Protein AF-0000000078997912 (afdb_homodimer)

pLDDT: mean 94.6, std 5.53, range [37.03, 98.88]

Sequence (1316 aa):
MSVTGSIEFFNLDDEAKLISPSLIIRGKCNEDKEAKTIKVEHPQLPSLEYPIHESTFRATVILTPGENRFTFTTNTGLQRIIKCHYTPMLQDQPVHLCLLLAKDSEYVFDSTTSQKEKEKGHGLDLAIKKLRCGARLMQAYTNEQMLRAGFGNRTFSFVEEFAKDTLFRSQSTMRSTVKVHLLHSDRTVEEIRDHDVAQQNRQAKRSGALYEYAMEALVKYGGPFTNSEKPVQAAVVFMDSHWDGQFITGHAALGGGNDAIKLAIFGSHGLYSWPTCMEDIVPYFSDATTVSTKEVANDNGQCGSHWECLTVTLGAFLHEIGHSLGCPHQEYGVMLRDYPVFNRSFLTEEAFSTRTNSNGVASPIDPSTECKWHHLDLLRFLYHPSFTLPEDYYDPTFHRPSKIGGFVNPRPAVYPLGNETCKITSKEGIYSIEIFCGDLAKGYIEYLPKSLGGPGPQTEVTMTLKELQSHIPAEMIGKYGESFGIKILAVNAPEADIGDFASLLKVKGIPMEKYGFSADVKGIKSVTFGSANAGSDTGIIAFHPKSVKCVRIYYGQALDGMRFFLEDSNILFGSETSHFEDFELDKDEYITRFNVRSGQWVDAIQVVTNKGRESKMAGNVHGGGLGVLEPPEGHLIIGMHGRLQQWLQGIGIVYGELMSVTGSIEFFNLDDEAKLISPSLIIRGKCNEDKEAKTIKVEHPQLPSLEYPIHESTFRATVILTPGENRFTFTTNTGLQRIIKCHYTPMLQDQPVHLCLLLAKDSEYVFDSTTSQKEKEKGHGLDLAIKKLRCGARLMQAYTNEQMLRAGFGNRTFSFVEEFAKDTLFRSQSTMRSTVKVHLLHSDRTVEEIRDHDVAQQNRQAKRSGALYEYAMEALVKYGGPFTNSEKPVQAAVVFMDSHWDGQFITGHAALGGGNDAIKLAIFGSHGLYSWPTCMEDIVPYFSDATTVSTKEVANDNGQCGSHWECLTVTLGAFLHEIGHSLGCPHQEYGVMLRDYPVFNRSFLTEEAFSTRTNSNGVASPIDPSTECKWHHLDLLRFLYHPSFTLPEDYYDPTFHRPSKIGGFVNPRPAVYPLGNETCKITSKEGIYSIEIFCGDLAKGYIEYLPKSLGGPGPQTEVTMTLKELQSHIPAEMIGKYGESFGIKILAVNAPEADIGDFASLLKVKGIPMEKYGFSADVKGIKSVTFGSANAGSDTGIIAFHPKSVKCVRIYYGQALDGMRFFLEDSNILFGSETSHFEDFELDKDEYITRFNVRSGQWVDAIQVVTNKGRESKMAGNVHGGGLGVLEPPEGHLIIGMHGRLQQWLQGIGIVYGEL

Radius of gyration: 37.0 Å; Cα contacts (8 Å, |Δi|>4): 3421; chains: 2; bounding box: 77×118×80 Å

Organism: Vanderwaltozyma polyspora (strain ATCC 22028 / DSM 70294 / BCRC 21397 / CBS 2163 / NBRC 10782 / NRRL Y-8283 / UCD 57-17) (NCBI:txid436907)

InterPro domains:
  IPR001229 Jacalin-like lectin domain [PF01419] (535-653)
  IPR001229 Jacalin-like lectin domain [PS51752] (523-657)
  IPR001229 Jacalin-like lectin domain [SM00915] (539-657)
  IPR021917 Uncharacterised protein family, zinc metallopeptidase-like [PF12044] (6-431)
  IPR036404 Jacalin-like lectin domain superfamily [G3DSA:2.100.10.30] (528-656)
  IPR036404 Jacalin-like lectin domain superfamily [SSF51101] (535-655)
  IPR053002 Zinc-dependent metalloproteinase M10B [PTHR21054] (5-656)

Nearest PDB structures (foldseek):
  3ll0-assembly1_A  TM=7.616E-01  e=8.694E-11  Griffithsia sp. Q66D336
  3aqg-assembly2_B  TM=8.431E-01  e=8.587E-09  Homo sapiens
  3woc-assembly1_A  TM=8.031E-01  e=1.668E-08  Sus scrofa
  7ric-assembly1_A-2  TM=7.341E-01  e=1.265E-08  Griffithsia sp. Q66D336
  7rkg-assembly1_B  TM=7.344E-01  e=3.825E-08  Griffithsia sp. Q66D336

Foldseek 3Di:
DPQPWAKAWDQDAAAAEAAAQKAWIKIFIPPCPPFFKKWKDWPVDDIAMWTDDPRMTIAIDGDDAAKTWIWIATPVGHIDIGIYHYDHPPVFAAAEAEEEAEQPRPQFEFADPVLCVVVVHGGNLLLVLLVQLLQSLLFNQLQVQLVVLLNHRWGFHADWDQDQHQQDPVDTDTDTTHDYHYFYFHHHLCRQQPLLCFCPNPPRPNVCVLVVRVLVSLVVVDDCQPPHPPQHEYEYEYRSFDQPLPGRTNADAAFQDDGHYGYGYGYCLLSSLGDSHSNCLAVSLAFQAADDSVRGDCPVVQPGGSNLSHQQRSLSSSLRSLNSLPDAAAPFASSVRLRSQQSLSRHQFAYQGPVVRGRPDHGRRDPVSHGHDDPVSSLSLSLHSSTDDPVCVVQCLSVDDFDDHPFPWEAWFWAQPAPQKIKIFGDSAWAKKFKDDPPHGQFMDGADGVVSPGPGGHRMDMDGLVRSLVRHDPVRCVPCSQWIWMWIDGTRFDIDTATRVNVLNNDDFCQCVVVPDDRPKTKHWTGKFFAQDPADKPPKFFADFQFFFKKKWDEDQATAWIKTDGDVDITIGGDDDDDIDMDGADHVKGFFKKKWAHDNATAWIWTAIPVGDIDDTGGNPSHHGIHMAGHPPQKGFGTKIAHYDSGTRIIITMIIHD/DPQPWAKAWDQDAAAAEAAAQKAWIKIFIPNCPPFFKKWKDWPVDDIAMWTADPRMTIAIDGDDAAKTWIWIATPVGHIDIGIYHYDHPPVFAAAEAEEEAEQPRPQFEFADPVLCVVVVHGGNLLLVLLVQLLQSLLFNQLQVQLVVLLNHRWGFHADWDQDFHQQDDPDTDTDTTHDYHYFYFPHHLCRQQPLLCFCPNPPRPNVCVLVVRVLVSLVVVDDCQPPHPPQHEYEYEYRSFDQPLPGRTNADAAFQDARHYGYGYGYCLLSSLGDSHSNCLAVSLAFQAADDSVRGDCPVVQPGGSNLSHQQRSLSSSLRSLNSLPDAAAPFASSVRLRSQQSLSRHQFAYQGPVVRGRPDHGRRDPVSHGHDDPVSSLSLSLHSSTDDPVCVVQCLSVDDFDDHPFPWEAWFWAQPAPQKIKIFGDSAWAKKFKDDPPYGQFMDGADGVVSPGPGGHRMDMDGLVRSLVRHDPVCCVPCSQWIWMWIDDTRFDIDTGTRVNVLNNDDFDQCVVVPDDRPKTKHWTGKFFAPDPADKQPKFFADFQFFFKKKWDEDQAGAWIKTDGDVDITIGGDDDDDIDMDGADHVKGWFKKKWAGDNATAWIWTAIPVGDIDPTGGNPSHHGIHMAGHPPQKGFGTKIAHYDRGTRIIITMIIHD

Structure (mmCIF, N/CA/C/O backbone):
data_AF-0000000078997912-model_v1
#
loop_
_entity.id
_entity.type
_entity.pdbx_description
1 polymer 'Jacalin-type lectin domain-containing protein'
#
loop_
_atom_site.group_PDB
_atom_site.id
_atom_site.type_symbol
_atom_site.label_atom_id
_atom_site.label_alt_id
_atom_site.label_comp_id
_atom_site.label_asym_id
_atom_site.label_entity_id
_atom_site.label_seq_id
_atom_site.pdbx_PDB_ins_code
_atom_site.Cartn_x
_atom_site.Cartn_y
_atom_site.Cartn_z
_atom_site.occupancy
_atom_site.B_iso_or_equiv
_atom_site.auth_seq_id
_atom_site.auth_comp_id
_atom_site.auth_asym_id
_atom_site.auth_atom_id
_atom_site.pdbx_PDB_model_num
ATOM 1 N N . MET A 1 1 ? -29.062 -5.125 35.781 1 37.03 1 MET A N 1
ATOM 2 C CA . MET A 1 1 ? -28.734 -6.48 36.219 1 37.03 1 MET A CA 1
ATOM 3 C C . MET A 1 1 ? -27.5 -6.996 35.469 1 37.03 1 MET A C 1
ATOM 5 O O . MET A 1 1 ? -27.438 -6.902 34.25 1 37.03 1 MET A O 1
ATOM 9 N N . SER A 1 2 ? -26.484 -7.117 36.188 1 51.97 2 SER A N 1
ATOM 10 C CA . SER A 1 2 ? -25.188 -7.523 35.688 1 51.97 2 SER A CA 1
ATOM 11 C C . SER A 1 2 ? -25.281 -8.82 34.875 1 51.97 2 SER A C 1
ATOM 13 O O . SER A 1 2 ? -25.766 -9.836 35.406 1 51.97 2 SER A O 1
ATOM 15 N N . VAL A 1 3 ? -25.703 -8.734 33.625 1 61.56 3 VAL A N 1
ATOM 16 C CA . VAL A 1 3 ? -25.875 -9.93 32.812 1 61.56 3 VAL A CA 1
ATOM 17 C C . VAL A 1 3 ? -24.719 -10.891 33.062 1 61.56 3 VAL A C 1
ATOM 19 O O . VAL A 1 3 ? -23.547 -10.492 33.031 1 61.56 3 VAL A O 1
ATOM 22 N N . THR A 1 4 ? -24.984 -12.078 33.75 1 74.5 4 THR A N 1
ATOM 23 C CA . THR A 1 4 ? -24.125 -13.219 34.062 1 74.5 4 THR A CA 1
ATOM 24 C C . THR A 1 4 ? -23.859 -14.047 32.812 1 74.5 4 THR A C 1
ATOM 26 O O . THR A 1 4 ? -24.766 -14.359 32.062 1 74.5 4 THR A O 1
ATOM 29 N N . GLY A 1 5 ? -22.719 -13.781 31.875 1 88.62 5 GLY A N 1
ATOM 30 C CA . GLY A 1 5 ? -22.281 -14.555 30.719 1 88.62 5 GLY A CA 1
ATOM 31 C C . GLY A 1 5 ? -20.953 -14.102 30.156 1 88.62 5 GLY A C 1
ATOM 32 O O . GLY A 1 5 ? -20.234 -13.328 30.797 1 88.62 5 GLY A O 1
ATOM 33 N N . SER A 1 6 ? -20.578 -14.906 29.234 1 95.06 6 SER A N 1
ATOM 34 C CA . SER A 1 6 ? -19.312 -14.562 28.594 1 95.06 6 SER A CA 1
ATOM 35 C C . SER A 1 6 ? -19.406 -14.703 27.078 1 95.06 6 SER A C 1
ATOM 37 O O . SER A 1 6 ? -20.25 -15.453 26.562 1 95.06 6 SER A O 1
ATOM 39 N N . ILE A 1 7 ? -18.656 -13.906 26.406 1 97.62 7 ILE A N 1
ATOM 40 C CA . ILE A 1 7 ? -18.516 -14.023 24.953 1 97.62 7 ILE A CA 1
ATOM 41 C C . ILE A 1 7 ? -17.266 -14.836 24.625 1 97.62 7 ILE A C 1
ATOM 43 O O . ILE A 1 7 ? -16.156 -14.484 25.047 1 97.62 7 ILE A O 1
ATOM 47 N N . GLU A 1 8 ? -17.5 -15.898 23.969 1 97.69 8 GLU A N 1
ATOM 48 C CA . GLU A 1 8 ? -16.422 -16.781 23.547 1 97.69 8 GLU A CA 1
ATOM 49 C C . GLU A 1 8 ? -16.141 -16.656 22.062 1 97.69 8 GLU A C 1
ATOM 51 O O . GLU A 1 8 ? -17.062 -16.641 21.25 1 97.69 8 GLU A O 1
ATOM 56 N N . PHE A 1 9 ? -14.875 -16.547 21.688 1 98 9 PHE A N 1
ATOM 57 C CA . PHE A 1 9 ? -14.477 -16.516 20.281 1 98 9 PHE A CA 1
ATOM 58 C C . PHE A 1 9 ? -13.898 -17.875 19.859 1 98 9 PHE A C 1
ATOM 60 O O . PHE A 1 9 ? -13.055 -18.438 20.547 1 98 9 PHE A O 1
ATOM 67 N N . PHE A 1 10 ? -14.305 -18.359 18.734 1 96.94 10 PHE A N 1
ATOM 68 C CA . PHE A 1 10 ? -13.875 -19.672 18.266 1 96.94 10 PHE A CA 1
ATOM 69 C C . PHE A 1 10 ? -12.578 -19.578 17.484 1 96.94 10 PHE A C 1
ATOM 71 O O . PHE A 1 10 ? -11.789 -20.516 17.438 1 96.94 10 PHE A O 1
ATOM 78 N N . ASN A 1 11 ? -12.32 -18.422 16.797 1 97.5 11 ASN A N 1
ATOM 79 C CA . ASN A 1 11 ? -11.219 -18.391 15.836 1 97.5 11 ASN A CA 1
ATOM 80 C C . ASN A 1 11 ? -10.383 -17.125 15.977 1 97.5 11 ASN A C 1
ATOM 82 O O . ASN A 1 11 ? -9.742 -16.688 15.023 1 97.5 11 ASN A O 1
ATOM 86 N N . LEU A 1 12 ? -10.469 -16.453 17.062 1 97.69 12 LEU A N 1
ATOM 87 C CA . LEU A 1 12 ? -9.656 -15.266 17.297 1 97.69 12 LEU A CA 1
ATOM 88 C C . LEU A 1 12 ? -9.125 -15.25 18.734 1 97.69 12 LEU A C 1
ATOM 90 O O . LEU A 1 12 ? -9.898 -15.227 19.688 1 97.69 12 LEU A O 1
ATOM 94 N N . ASP A 1 13 ? -7.855 -15.227 18.859 1 97 13 ASP A N 1
ATOM 95 C CA . ASP A 1 13 ? -7.191 -15.164 20.172 1 97 13 ASP A CA 1
ATOM 96 C C . ASP A 1 13 ? -6.754 -13.742 20.484 1 97 13 ASP A C 1
ATOM 98 O O . ASP A 1 13 ? -6.523 -12.93 19.578 1 97 13 ASP A O 1
ATOM 102 N N . ASP A 1 14 ? -6.684 -13.445 21.75 1 97.62 14 ASP A N 1
ATOM 103 C CA . ASP A 1 14 ? -6.145 -12.156 22.172 1 97.62 14 ASP A CA 1
ATOM 104 C C . ASP A 1 14 ? -4.711 -11.969 21.688 1 97.62 14 ASP A C 1
ATOM 106 O O . ASP A 1 14 ? -3.9 -12.898 21.766 1 97.62 14 ASP A O 1
ATOM 110 N N . GLU A 1 15 ? -4.391 -10.844 21.078 1 97.12 15 GLU A N 1
ATOM 111 C CA . GLU A 1 15 ? -3.074 -10.453 20.578 1 97.12 15 GLU A CA 1
ATOM 112 C C . GLU A 1 15 ? -2.699 -11.242 19.328 1 97.12 15 GLU A C 1
ATOM 114 O O . GLU A 1 15 ? -1.521 -11.336 18.984 1 97.12 15 GLU A O 1
ATOM 119 N N . ALA A 1 16 ? -3.758 -11.781 18.703 1 97.38 16 ALA A N 1
ATOM 120 C CA . ALA A 1 16 ? -3.504 -12.539 17.484 1 97.38 16 ALA A CA 1
ATOM 121 C C . ALA A 1 16 ? -2.795 -11.68 16.438 1 97.38 16 ALA A C 1
ATOM 123 O O . ALA A 1 16 ? -3.096 -10.492 16.297 1 97.38 16 ALA A O 1
ATOM 124 N N . LYS A 1 17 ? -1.77 -12.273 15.758 1 96.44 17 LYS A N 1
ATOM 125 C CA . LYS A 1 17 ? -1.127 -11.656 14.602 1 96.44 17 LYS A CA 1
ATOM 126 C C . LYS A 1 17 ? -1.836 -12.039 13.305 1 96.44 17 LYS A C 1
ATOM 128 O O . LYS A 1 17 ? -1.916 -13.219 12.961 1 96.44 17 LYS A O 1
ATOM 133 N N . LEU A 1 18 ? -2.361 -11.078 12.594 1 98.06 18 LEU A N 1
ATOM 134 C CA . LEU A 1 18 ? -3.215 -11.289 11.43 1 98.06 18 LEU A CA 1
ATOM 135 C C . LEU A 1 18 ? -2.625 -10.617 10.195 1 98.06 18 LEU A C 1
ATOM 137 O O . LEU A 1 18 ? -1.864 -9.648 10.312 1 98.06 18 LEU A O 1
ATOM 141 N N . ILE A 1 19 ? -2.965 -11.117 9 1 97.94 19 ILE A N 1
ATOM 142 C CA . ILE A 1 19 ? -2.43 -10.547 7.77 1 97.94 19 ILE A CA 1
ATOM 143 C C . ILE A 1 19 ? -3.576 -10.195 6.824 1 97.94 19 ILE A C 1
ATOM 145 O O . ILE A 1 19 ? -3.359 -9.562 5.789 1 97.94 19 ILE A O 1
ATOM 149 N N . SER A 1 20 ? -4.773 -10.609 7.16 1 98 20 SER A N 1
ATOM 150 C CA . SER A 1 20 ? -5.941 -10.297 6.344 1 98 20 SER A CA 1
ATOM 151 C C . SER A 1 20 ? -6.574 -8.977 6.766 1 98 20 SER A C 1
ATOM 153 O O . SER A 1 20 ? -6.777 -8.734 7.957 1 98 20 SER A O 1
ATOM 155 N N . PRO A 1 21 ? -6.934 -8.141 5.801 1 98.06 21 PRO A N 1
ATOM 156 C CA . PRO A 1 21 ? -7.578 -6.867 6.137 1 98.06 21 PRO A CA 1
ATOM 157 C C . PRO A 1 21 ? -9.016 -7.047 6.629 1 98.06 21 PRO A C 1
ATOM 159 O O . PRO A 1 21 ? -9.609 -6.105 7.152 1 98.06 21 PRO A O 1
ATOM 162 N N . SER A 1 22 ? -9.57 -8.227 6.441 1 98.56 22 SER A N 1
ATOM 163 C CA . SER A 1 22 ? -10.922 -8.555 6.863 1 98.56 22 SER A CA 1
ATOM 164 C C . SER A 1 22 ? -10.992 -9.953 7.473 1 98.56 22 SER A C 1
ATOM 166 O O . SER A 1 22 ? -10.297 -10.867 7.02 1 98.56 22 SER A O 1
ATOM 168 N N . LEU A 1 23 ? -11.844 -10.078 8.5 1 98.56 23 LEU A N 1
ATOM 169 C CA . LEU A 1 23 ? -11.984 -11.352 9.188 1 98.56 23 LEU A CA 1
ATOM 170 C C . LEU A 1 23 ? -13.453 -11.719 9.359 1 98.56 23 LEU A C 1
ATOM 172 O O . LEU A 1 23 ? -14.312 -10.836 9.461 1 98.56 23 LEU A O 1
ATOM 176 N N . ILE A 1 24 ? -13.672 -12.984 9.344 1 98.56 24 ILE A N 1
ATOM 177 C CA . ILE A 1 24 ? -14.93 -13.523 9.859 1 98.56 24 ILE A CA 1
ATOM 178 C C . ILE A 1 24 ? -14.727 -14.031 11.281 1 98.56 24 ILE A C 1
ATOM 180 O O . ILE A 1 24 ? -14.125 -15.086 11.492 1 98.56 24 ILE A O 1
ATOM 184 N N . ILE A 1 25 ? -15.25 -13.312 12.258 1 98.56 25 ILE A N 1
ATOM 185 C CA . ILE A 1 25 ? -15.102 -13.703 13.656 1 98.56 25 ILE A CA 1
ATOM 186 C C . ILE A 1 25 ? -16.312 -14.523 14.094 1 98.56 25 ILE A C 1
ATOM 188 O O . ILE A 1 25 ? -17.453 -14.039 14.031 1 98.56 25 ILE A O 1
ATOM 192 N N . ARG A 1 26 ? -16.078 -15.703 14.531 1 97.75 26 ARG A N 1
ATOM 193 C CA . ARG A 1 26 ? -17.125 -16.594 15.008 1 97.75 26 ARG A CA 1
ATOM 194 C C . ARG A 1 26 ? -17.078 -16.75 16.531 1 97.75 26 ARG A C 1
ATOM 196 O O . ARG A 1 26 ? -15.992 -16.828 17.109 1 97.75 26 ARG A O 1
ATOM 203 N N . GLY A 1 27 ? -18.25 -16.766 17.109 1 97.5 27 GLY A N 1
ATOM 204 C CA . GLY A 1 27 ? -18.266 -16.922 18.547 1 97.5 27 GLY A CA 1
ATOM 205 C C . GLY A 1 27 ? -19.625 -17.297 19.094 1 97.5 27 GLY A C 1
ATOM 206 O O . GLY A 1 27 ? -20.547 -17.594 18.312 1 97.5 27 GLY A O 1
ATOM 207 N N . LYS A 1 28 ? -19.656 -17.375 20.406 1 96.94 28 LYS A N 1
ATOM 208 C CA . LYS A 1 28 ? -20.859 -17.781 21.156 1 96.94 28 LYS A CA 1
ATOM 209 C C . LYS A 1 28 ? -21.031 -16.938 22.406 1 96.94 28 LYS A C 1
ATOM 211 O O . LYS A 1 28 ? -20.047 -16.578 23.062 1 96.94 28 LYS A O 1
ATOM 216 N N . CYS A 1 29 ? -22.266 -16.609 22.672 1 96.62 29 CYS A N 1
ATOM 217 C CA . CYS A 1 29 ? -22.625 -15.961 23.938 1 96.62 29 CYS A CA 1
ATOM 218 C C . CYS A 1 29 ? -23.094 -16.984 24.969 1 96.62 29 CYS A C 1
ATOM 220 O O . CYS A 1 29 ? -24.266 -17.391 24.938 1 96.62 29 CYS A O 1
ATOM 222 N N . ASN A 1 30 ? -22.281 -17.188 25.891 1 95 30 ASN A N 1
ATOM 223 C CA . ASN A 1 30 ? -22.625 -18.188 26.906 1 95 30 ASN A CA 1
ATOM 224 C C . ASN A 1 30 ? -23.547 -17.625 27.969 1 95 30 ASN A C 1
ATOM 226 O O . ASN A 1 30 ? -23.359 -16.484 28.422 1 95 30 ASN A O 1
ATOM 230 N N . GLU A 1 31 ? -24.562 -18.375 28.344 1 89 31 GLU A N 1
ATOM 231 C CA . GLU A 1 31 ? -25.484 -18.094 29.453 1 89 31 GLU A CA 1
ATOM 232 C C . GLU A 1 31 ? -26.266 -16.812 29.203 1 89 31 GLU A C 1
ATOM 234 O O . GLU A 1 31 ? -26.625 -16.109 30.156 1 89 31 GLU A O 1
ATOM 239 N N . ASP A 1 32 ? -26.328 -16.344 28.062 1 85.62 32 ASP A N 1
ATOM 240 C CA . ASP A 1 32 ? -27.156 -15.203 27.672 1 85.62 32 ASP A CA 1
ATOM 241 C C . ASP A 1 32 ? -28.172 -15.602 26.609 1 85.62 32 ASP A C 1
ATOM 243 O O . ASP A 1 32 ? -28.031 -15.266 25.438 1 85.62 32 ASP A O 1
ATOM 247 N N . LYS A 1 33 ? -29.266 -16.125 27.031 1 87.5 33 LYS A N 1
ATOM 248 C CA . LYS A 1 33 ? -30.25 -16.688 26.125 1 87.5 33 LYS A CA 1
ATOM 249 C C . LYS A 1 33 ? -31.125 -15.578 25.516 1 87.5 33 LYS A C 1
ATOM 251 O O . LYS A 1 33 ? -31.797 -15.797 24.5 1 87.5 33 LYS A O 1
ATOM 256 N N . GLU A 1 34 ? -31.016 -14.43 26.031 1 92.38 34 GLU A N 1
ATOM 257 C CA . GLU A 1 34 ? -31.875 -13.336 25.562 1 92.38 34 GLU A CA 1
ATOM 258 C C . GLU A 1 34 ? -31.141 -12.469 24.547 1 92.38 34 GLU A C 1
ATOM 260 O O . GLU A 1 34 ? -31.75 -11.617 23.891 1 92.38 34 GLU A O 1
ATOM 265 N N . ALA A 1 35 ? -29.844 -12.789 24.406 1 95.56 35 ALA A N 1
ATOM 266 C CA . ALA A 1 35 ? -29.062 -12 23.438 1 95.56 35 ALA A CA 1
ATOM 267 C C . ALA A 1 35 ? -29.547 -12.266 22.016 1 95.56 35 ALA A C 1
ATOM 269 O O . ALA A 1 35 ? -29.672 -13.414 21.594 1 95.56 35 ALA A O 1
ATOM 270 N N . LYS A 1 36 ? -29.781 -11.164 21.25 1 97.44 36 LYS A N 1
ATOM 271 C CA . LYS A 1 36 ? -30.281 -11.289 19.875 1 97.44 36 LYS A CA 1
ATOM 272 C C . LYS A 1 36 ? -29.344 -10.609 18.891 1 97.44 36 LYS A C 1
ATOM 274 O O . LYS A 1 36 ? -29.328 -10.945 17.703 1 97.44 36 LYS A O 1
ATOM 279 N N . THR A 1 37 ? -28.656 -9.633 19.359 1 98.25 37 THR A N 1
ATOM 280 C CA . THR A 1 37 ? -27.703 -8.914 18.516 1 98.25 37 THR A CA 1
ATOM 281 C C . THR A 1 37 ? -26.406 -8.648 19.25 1 98.25 37 THR A C 1
ATOM 283 O O . THR A 1 37 ? -26.375 -8.672 20.484 1 98.25 37 THR A O 1
ATOM 286 N N . ILE A 1 38 ? -25.375 -8.5 18.562 1 98.31 38 ILE A N 1
ATOM 287 C CA . ILE A 1 38 ? -24.078 -8.141 19.109 1 98.31 38 ILE A CA 1
ATOM 288 C C . ILE A 1 38 ? -23.484 -6.969 18.312 1 98.31 38 ILE A C 1
ATOM 290 O O . ILE A 1 38 ? -23.422 -7.02 17.094 1 98.31 38 ILE A O 1
ATOM 294 N N . LYS A 1 39 ? -23.125 -5.969 18.969 1 98.44 39 LYS A N 1
ATOM 295 C CA . LYS A 1 39 ? -22.5 -4.781 18.406 1 98.44 39 LYS A CA 1
ATOM 296 C C . LYS A 1 39 ? -20.984 -4.871 18.484 1 98.44 39 LYS A C 1
ATOM 298 O O . LYS A 1 39 ? -20.438 -5.281 19.5 1 98.44 39 LYS A O 1
ATOM 303 N N . VAL A 1 40 ? -20.281 -4.605 17.375 1 98.75 40 VAL A N 1
ATOM 304 C CA . VAL A 1 40 ? -18.812 -4.586 17.312 1 98.75 40 VAL A CA 1
ATOM 305 C C . VAL A 1 40 ? -18.328 -3.154 17.109 1 98.75 40 VAL A C 1
ATOM 307 O O . VAL A 1 40 ? -18.625 -2.529 16.078 1 98.75 40 VAL A O 1
ATOM 310 N N . GLU A 1 41 ? -17.547 -2.691 18.016 1 98.12 41 GLU A N 1
ATOM 311 C CA . GLU A 1 41 ? -17.047 -1.321 17.984 1 98.12 41 GLU A CA 1
ATOM 312 C C . GLU A 1 41 ? -15.539 -1.292 17.812 1 98.12 41 GLU A C 1
ATOM 314 O O . GLU A 1 41 ? -14.836 -2.209 18.25 1 98.12 41 GLU A O 1
ATOM 319 N N . HIS A 1 42 ? -15.07 -0.367 17.172 1 96.88 42 HIS A N 1
ATOM 320 C CA . HIS A 1 42 ? -13.672 -0.085 16.906 1 96.88 42 HIS A CA 1
ATOM 321 C C . HIS A 1 42 ? -13.383 1.409 16.984 1 96.88 42 HIS A C 1
ATOM 323 O O . HIS A 1 42 ? -14.172 2.229 16.516 1 96.88 42 HIS A O 1
ATOM 329 N N . PRO A 1 43 ? -12.273 1.804 17.531 1 94.69 43 PRO A N 1
ATOM 330 C CA . PRO A 1 43 ? -12.023 3.23 17.734 1 94.69 43 PRO A CA 1
ATOM 331 C C . PRO A 1 43 ? -11.836 3.996 16.438 1 94.69 43 PRO A C 1
ATOM 333 O O . PRO A 1 43 ? -12.055 5.207 16.375 1 94.69 43 PRO A O 1
ATOM 336 N N . GLN A 1 44 ? -11.422 3.344 15.383 1 94.44 44 GLN A N 1
ATOM 337 C CA . GLN A 1 44 ? -11.102 4.027 14.141 1 94.44 44 GLN A CA 1
ATOM 338 C C . GLN A 1 44 ? -12.164 3.77 13.078 1 94.44 44 GLN A C 1
ATOM 340 O O . GLN A 1 44 ? -12.117 4.344 11.984 1 94.44 44 GLN A O 1
ATOM 345 N N . LEU A 1 45 ? -13.062 2.887 13.336 1 95.75 45 LEU A N 1
ATOM 346 C CA . LEU A 1 45 ? -14.023 2.467 12.32 1 95.75 45 LEU A CA 1
ATOM 347 C C . LEU A 1 45 ? -15.445 2.566 12.852 1 95.75 45 LEU A C 1
ATOM 349 O O . LEU A 1 45 ? -15.672 2.453 14.055 1 95.75 45 LEU A O 1
ATOM 353 N N . PRO A 1 46 ? -16.438 2.744 11.922 1 95.5 46 PRO A N 1
ATOM 354 C CA . PRO A 1 46 ? -17.828 2.725 12.359 1 95.5 46 PRO A CA 1
ATOM 355 C C . PRO A 1 46 ? -18.234 1.387 12.977 1 95.5 46 PRO A C 1
ATOM 357 O O . PRO A 1 46 ? -17.688 0.344 12.609 1 95.5 46 PRO A O 1
ATOM 360 N N . SER A 1 47 ? -19.172 1.433 13.852 1 96.44 47 SER A N 1
ATOM 361 C CA . SER A 1 47 ? -19.656 0.226 14.508 1 96.44 47 SER A CA 1
ATOM 362 C C . SER A 1 47 ? -20.5 -0.625 13.562 1 96.44 47 SER A C 1
ATOM 364 O O . SER A 1 47 ? -21.125 -0.099 12.641 1 96.44 47 SER A O 1
ATOM 366 N N . LEU A 1 48 ? -20.453 -1.879 13.805 1 97.69 48 LEU A N 1
ATOM 367 C CA . LEU A 1 48 ? -21.266 -2.859 13.086 1 97.69 48 LEU A CA 1
ATOM 368 C C . LEU A 1 48 ? -22.125 -3.674 14.039 1 97.69 48 LEU A C 1
ATOM 370 O O . LEU A 1 48 ? -21.797 -3.779 15.227 1 97.69 48 LEU A O 1
ATOM 374 N N . GLU A 1 49 ? -23.219 -4.176 13.578 1 98.12 49 GLU A N 1
ATOM 375 C CA . GLU A 1 49 ? -24.109 -5.004 14.383 1 98.12 49 GLU A CA 1
ATOM 376 C C . GLU A 1 49 ? -24.484 -6.285 13.648 1 98.12 49 GLU A C 1
ATOM 378 O O . GLU A 1 49 ? -24.75 -6.266 12.445 1 98.12 49 GLU A O 1
ATOM 383 N N . TYR A 1 50 ? -24.516 -7.379 14.391 1 98.56 50 TYR A N 1
ATOM 384 C CA . TYR A 1 50 ? -24.781 -8.688 13.812 1 98.56 50 TYR A CA 1
ATOM 385 C C . TYR A 1 50 ? -25.828 -9.438 14.633 1 98.56 50 TYR A C 1
ATOM 387 O O . TYR A 1 50 ? -25.938 -9.242 15.844 1 98.56 50 TYR A O 1
ATOM 395 N N . PRO A 1 51 ? -26.641 -10.289 13.992 1 98.31 51 PRO A N 1
ATOM 396 C CA . PRO A 1 51 ? -27.609 -11.102 14.727 1 98.31 51 PRO A CA 1
ATOM 397 C C . PRO A 1 51 ? -26.969 -12.266 15.477 1 98.31 51 PRO A C 1
ATOM 399 O O . PRO A 1 51 ? -25.891 -12.734 15.086 1 98.31 51 PRO A O 1
ATOM 402 N N . ILE A 1 52 ? -27.609 -12.672 16.531 1 98.12 52 ILE A N 1
ATOM 403 C CA . ILE A 1 52 ? -27.297 -13.875 17.281 1 98.12 52 ILE A CA 1
ATOM 404 C C . ILE A 1 52 ? -28.406 -14.906 17.109 1 98.12 52 ILE A C 1
ATOM 406 O O . ILE A 1 52 ? -29.578 -14.602 17.344 1 98.12 52 ILE A O 1
ATOM 410 N N . HIS A 1 53 ? -28.094 -16.031 16.656 1 97.5 53 HIS A N 1
ATOM 411 C CA . HIS A 1 53 ? -29.016 -17.156 16.594 1 97.5 53 HIS A CA 1
ATOM 412 C C . HIS A 1 53 ? -28.453 -18.375 17.344 1 97.5 53 HIS A C 1
ATOM 414 O O . HIS A 1 53 ? -27.297 -18.75 17.141 1 97.5 53 HIS A O 1
ATOM 420 N N . GLU A 1 54 ? -29.266 -18.953 18.172 1 96.25 54 GLU A N 1
ATOM 421 C CA . GLU A 1 54 ? -28.844 -20.094 18.984 1 96.25 54 GLU A CA 1
ATOM 422 C C . GLU A 1 54 ? -27.547 -19.781 19.734 1 96.25 54 GLU A C 1
ATOM 424 O O . GLU A 1 54 ? -26.594 -20.562 19.672 1 96.25 54 GLU A O 1
ATOM 429 N N . SER A 1 55 ? -27.406 -18.609 20.203 1 96.06 55 SER A N 1
ATOM 430 C CA . SER A 1 55 ? -26.344 -18.109 21.062 1 96.06 55 SER A CA 1
ATOM 431 C C . SER A 1 55 ? -25.031 -17.938 20.281 1 96.06 55 SER A C 1
ATOM 433 O O . SER A 1 55 ? -23.969 -17.734 20.859 1 96.06 55 SER A O 1
ATOM 435 N N . THR A 1 56 ? -25.094 -18.062 18.938 1 97.31 56 THR A N 1
ATOM 436 C CA . THR A 1 56 ? -23.875 -17.953 18.141 1 97.31 56 T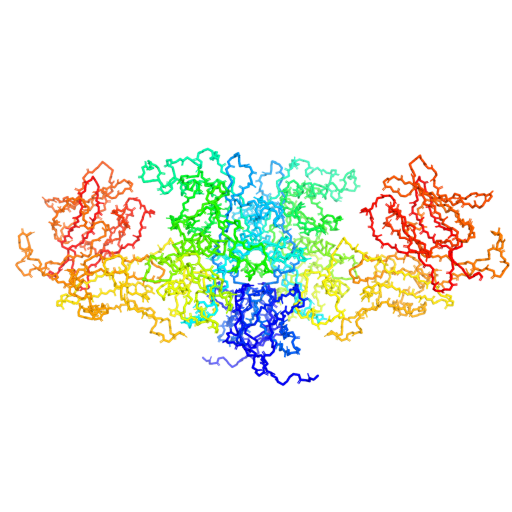HR A CA 1
ATOM 437 C C . THR A 1 56 ? -23.953 -16.719 17.234 1 97.31 56 THR A C 1
ATOM 439 O O . THR A 1 56 ? -25.031 -16.266 16.875 1 97.31 56 THR A O 1
ATOM 442 N N . PHE A 1 57 ? -22.781 -16.203 16.953 1 97.88 57 PHE A N 1
ATOM 443 C CA . PHE A 1 57 ? -22.703 -15.078 16.031 1 97.88 57 PHE A CA 1
ATOM 444 C C . PHE A 1 57 ? -21.547 -15.242 15.055 1 97.88 57 PHE A C 1
ATOM 446 O O . PHE A 1 57 ? -20.625 -16.031 15.305 1 97.88 57 PHE A O 1
ATOM 453 N N . ARG A 1 58 ? -21.609 -14.617 13.93 1 98.25 58 ARG A N 1
ATOM 454 C CA . ARG A 1 58 ? -20.562 -14.391 12.945 1 98.25 58 ARG A CA 1
ATOM 455 C C . ARG A 1 58 ? -20.453 -12.914 12.594 1 98.25 58 ARG A C 1
ATOM 457 O O . ARG A 1 58 ? -21.406 -12.305 12.117 1 98.25 58 ARG A O 1
ATOM 464 N N . ALA A 1 59 ? -19.281 -12.375 12.844 1 98.69 59 ALA A N 1
ATOM 465 C CA . ALA A 1 59 ? -19.047 -10.953 12.586 1 98.69 59 ALA A CA 1
ATOM 466 C C . ALA A 1 59 ? -17.922 -10.758 11.578 1 98.69 59 ALA A C 1
ATOM 468 O O . ALA A 1 59 ? -16.75 -11.047 11.875 1 98.69 59 ALA A O 1
ATOM 469 N N . THR A 1 60 ? -18.266 -10.328 10.383 1 98.75 60 THR A N 1
ATOM 470 C CA . THR A 1 60 ? -17.25 -9.93 9.406 1 98.75 60 THR A CA 1
ATOM 471 C C . THR A 1 60 ? -16.781 -8.5 9.672 1 98.75 60 THR A C 1
ATOM 473 O O . THR A 1 60 ? -17.578 -7.562 9.609 1 98.75 60 THR A O 1
ATOM 476 N N . VAL A 1 61 ? -15.5 -8.312 9.93 1 98.69 61 VAL A N 1
ATOM 477 C CA . VAL A 1 61 ? -15.008 -7 10.336 1 98.69 61 VAL A CA 1
ATOM 478 C C . VAL A 1 61 ? -13.852 -6.582 9.43 1 98.69 61 VAL A C 1
ATOM 480 O O . VAL A 1 61 ? -13.305 -7.406 8.695 1 98.69 61 VAL A O 1
ATOM 483 N N . ILE A 1 62 ? -13.562 -5.32 9.43 1 98.06 62 ILE A N 1
ATOM 484 C CA . ILE A 1 62 ? -12.398 -4.727 8.773 1 98.06 62 ILE A CA 1
ATOM 485 C C . ILE A 1 62 ? -11.336 -4.387 9.82 1 98.06 62 ILE A C 1
ATOM 487 O O . ILE A 1 62 ? -11.664 -3.98 10.938 1 98.06 62 ILE A O 1
ATOM 491 N N . LEU A 1 63 ? -10.148 -4.637 9.461 1 98.12 63 LEU A N 1
ATOM 492 C CA . LEU A 1 63 ? -9.039 -4.285 10.336 1 98.12 63 LEU A CA 1
ATOM 493 C C . LEU A 1 63 ? -8.273 -3.086 9.789 1 98.12 63 LEU A C 1
ATOM 495 O O . LEU A 1 63 ? -8.242 -2.869 8.57 1 98.12 63 LEU A O 1
ATOM 499 N N . THR A 1 64 ? -7.699 -2.34 10.672 1 97.06 64 THR A N 1
ATOM 500 C CA . THR A 1 64 ? -6.738 -1.3 10.32 1 97.06 64 THR A CA 1
ATOM 501 C C . THR A 1 64 ? -5.316 -1.743 10.656 1 97.06 64 THR A C 1
ATOM 503 O O . THR A 1 64 ? -5.098 -2.43 11.656 1 97.06 64 THR A O 1
ATOM 506 N N . PRO A 1 65 ? -4.332 -1.352 9.867 1 97.81 65 PRO A N 1
ATOM 507 C CA . PRO A 1 65 ? -2.963 -1.771 10.172 1 97.81 65 PRO A CA 1
ATOM 508 C C . PRO A 1 65 ? -2.535 -1.413 11.586 1 97.81 65 PRO A C 1
ATOM 510 O O . PRO A 1 65 ? -2.783 -0.296 12.047 1 97.81 65 PRO A O 1
ATOM 513 N N . GLY A 1 66 ? -1.818 -2.393 12.211 1 97.81 66 GLY A N 1
ATOM 514 C CA . GLY A 1 66 ? -1.424 -2.232 13.602 1 97.81 66 GLY A CA 1
ATOM 515 C C . GLY A 1 66 ? -2.408 -2.854 14.578 1 97.81 66 GLY A C 1
ATOM 516 O O . GLY A 1 66 ? -3.043 -3.863 14.266 1 97.81 66 GLY A O 1
ATOM 517 N N . GLU A 1 67 ? -2.438 -2.307 15.75 1 97.75 67 GLU A N 1
ATOM 518 C CA . GLU A 1 67 ? -3.299 -2.818 16.812 1 97.75 67 GLU A CA 1
ATOM 519 C C . GLU A 1 67 ? -4.766 -2.504 16.531 1 97.75 67 GLU A C 1
ATOM 521 O O . GLU A 1 67 ? -5.102 -1.382 16.141 1 97.75 67 GLU A O 1
ATOM 526 N N . ASN A 1 68 ? -5.578 -3.439 16.578 1 98.25 68 ASN A N 1
ATOM 527 C CA . ASN A 1 68 ? -7.035 -3.328 16.547 1 98.25 68 ASN A CA 1
ATOM 528 C C . ASN A 1 68 ? -7.656 -3.762 17.859 1 98.25 68 ASN A C 1
ATOM 530 O O . ASN A 1 68 ? -7.41 -4.871 18.344 1 98.25 68 ASN A O 1
ATOM 534 N N . ARG A 1 69 ? -8.406 -2.922 18.438 1 98 69 ARG A N 1
ATOM 535 C CA . ARG A 1 69 ? -9.156 -3.234 19.656 1 98 69 ARG A CA 1
ATOM 536 C C . ARG A 1 69 ? -10.656 -3.256 19.375 1 98 69 ARG A C 1
ATOM 538 O O . ARG A 1 69 ? -11.281 -2.201 19.25 1 98 69 ARG A O 1
ATOM 545 N N . PHE A 1 70 ? -11.211 -4.414 19.438 1 98.38 70 PHE A N 1
ATOM 546 C CA . PHE A 1 70 ? -12.641 -4.574 19.219 1 98.38 70 PHE A CA 1
ATOM 547 C C . PHE A 1 70 ? -13.391 -4.703 20.531 1 98.38 70 PHE A C 1
ATOM 549 O O . PHE A 1 70 ? -12.914 -5.371 21.453 1 98.38 70 PHE A O 1
ATOM 556 N N . THR A 1 71 ? -14.477 -4.066 20.656 1 98.62 71 THR A N 1
ATOM 557 C CA . THR A 1 71 ? -15.414 -4.25 21.766 1 98.62 71 THR A CA 1
ATOM 558 C C . THR A 1 71 ? -16.719 -4.875 21.266 1 98.62 71 THR A C 1
ATOM 560 O O . THR A 1 71 ? -17.438 -4.266 20.484 1 98.62 71 THR A O 1
ATOM 563 N N . PHE A 1 72 ? -16.922 -6.086 21.719 1 98.56 72 PHE A N 1
ATOM 564 C CA . PHE A 1 72 ? -18.172 -6.781 21.422 1 98.56 72 PHE A CA 1
ATOM 565 C C . PHE A 1 72 ? -19.172 -6.59 22.562 1 98.56 72 PHE A C 1
ATOM 567 O O . PHE A 1 72 ? -18.859 -6.844 23.719 1 98.56 72 PHE A O 1
ATOM 574 N N . THR A 1 73 ? -20.375 -6.098 22.203 1 98.19 73 THR A N 1
ATOM 575 C CA . THR A 1 73 ? -21.422 -5.875 23.203 1 98.19 73 THR A CA 1
ATOM 576 C C . THR A 1 73 ? -22.766 -6.43 22.734 1 98.19 73 THR A C 1
ATOM 578 O O . THR A 1 73 ? -23.266 -6.023 21.688 1 98.19 73 THR A O 1
ATOM 581 N N . THR A 1 74 ? -23.375 -7.301 23.516 1 97.62 74 THR A N 1
ATOM 582 C CA . THR A 1 74 ? -24.703 -7.805 23.188 1 97.62 74 THR A CA 1
ATOM 583 C C . THR A 1 74 ? -25.781 -6.777 23.531 1 97.62 74 THR A C 1
ATOM 585 O O . THR A 1 74 ? -25.516 -5.836 24.297 1 97.62 74 THR A O 1
ATOM 588 N N . ASN A 1 75 ? -26.969 -6.945 22.891 1 96.94 75 ASN A N 1
ATOM 589 C CA . ASN A 1 75 ? -28.078 -6.047 23.203 1 96.94 75 ASN A CA 1
ATOM 590 C C . ASN A 1 75 ? -28.5 -6.156 24.656 1 96.94 75 ASN A C 1
ATOM 592 O O . ASN A 1 75 ? -29.188 -5.277 25.188 1 96.94 75 ASN A O 1
ATOM 596 N N . THR A 1 76 ? -28.031 -7.172 25.359 1 96.06 76 THR A N 1
ATOM 597 C CA . THR A 1 76 ? -28.359 -7.383 26.766 1 96.06 76 THR A CA 1
ATOM 598 C C . THR A 1 76 ? -27.281 -6.77 27.656 1 96.06 76 THR A C 1
ATOM 600 O O . THR A 1 76 ? -27.438 -6.758 28.891 1 96.06 76 THR A O 1
ATOM 603 N N . GLY A 1 77 ? -26.172 -6.426 27.062 1 94.75 77 GLY A N 1
ATOM 604 C CA . GLY A 1 77 ? -25.188 -5.695 27.844 1 94.75 77 GLY A CA 1
ATOM 605 C C . GLY A 1 77 ? -23.922 -6.492 28.109 1 94.75 77 GLY A C 1
ATOM 606 O O . GLY A 1 77 ? -22.969 -5.984 28.703 1 94.75 77 GLY A O 1
ATOM 607 N N . LEU A 1 78 ? -23.875 -7.797 27.688 1 95.25 78 LEU A N 1
ATOM 608 C CA . LEU A 1 78 ? -22.641 -8.555 27.781 1 95.25 78 LEU A CA 1
ATOM 609 C C . LEU A 1 78 ? -21.547 -7.926 26.906 1 95.25 78 LEU A C 1
ATOM 611 O O . LEU A 1 78 ? -21.797 -7.598 25.75 1 95.25 78 LEU A O 1
ATOM 615 N N . GLN A 1 79 ? -20.344 -7.738 27.484 1 96.56 79 GLN A N 1
ATOM 616 C CA . GLN A 1 79 ? -19.281 -7.055 26.75 1 96.56 79 GLN A CA 1
ATOM 617 C C . GLN A 1 79 ? -17.969 -7.828 26.844 1 96.56 79 GLN A C 1
ATOM 619 O O . GLN A 1 79 ? -17.656 -8.422 27.875 1 96.56 79 GLN A O 1
ATOM 624 N N . ARG A 1 80 ? -17.219 -7.895 25.812 1 97.38 80 ARG A N 1
ATOM 625 C CA . ARG A 1 80 ? -15.875 -8.461 25.734 1 97.38 80 ARG A CA 1
ATOM 626 C C . ARG A 1 80 ? -14.984 -7.652 24.812 1 97.38 80 ARG A C 1
ATOM 628 O O . ARG A 1 80 ? -15.398 -7.277 23.703 1 97.38 80 ARG A O 1
ATOM 635 N N . ILE A 1 81 ? -13.828 -7.301 25.297 1 97.81 81 ILE A N 1
ATOM 636 C CA . ILE A 1 81 ? -12.82 -6.605 24.5 1 97.81 81 ILE A CA 1
ATOM 637 C C . ILE A 1 81 ? -11.75 -7.59 24.047 1 97.81 81 ILE A C 1
ATOM 639 O O . ILE A 1 81 ? -11.305 -8.438 24.828 1 97.81 81 ILE A O 1
ATOM 643 N N . ILE A 1 82 ? -11.406 -7.543 22.812 1 98.06 82 ILE A N 1
ATOM 644 C CA . ILE A 1 82 ? -10.336 -8.383 22.297 1 98.06 82 ILE A CA 1
ATOM 645 C C . ILE A 1 82 ? -9.375 -7.539 21.453 1 98.06 82 ILE A C 1
ATOM 647 O O . ILE A 1 82 ? -9.805 -6.637 20.734 1 98.06 82 ILE A O 1
ATOM 651 N N . LYS A 1 83 ? -8.094 -7.844 21.609 1 97.56 83 LYS A N 1
ATOM 652 C CA . LYS A 1 83 ? -7.035 -7.125 20.906 1 97.56 83 LYS A CA 1
ATOM 653 C C . LYS A 1 83 ? -6.332 -8.031 19.906 1 97.56 83 LYS A C 1
ATOM 655 O O . LYS A 1 83 ? -6.012 -9.18 20.203 1 97.56 83 LYS A O 1
ATOM 660 N N . CYS A 1 84 ? -6.094 -7.512 18.641 1 97.94 84 CYS A N 1
ATOM 661 C CA . CYS A 1 84 ? -5.32 -8.234 17.625 1 97.94 84 CYS A CA 1
ATOM 662 C C . CYS A 1 84 ? -4.48 -7.27 16.797 1 97.94 84 CYS A C 1
ATOM 664 O O . CYS A 1 84 ? -4.625 -6.051 16.922 1 97.94 84 CYS A O 1
ATOM 666 N N . HIS A 1 85 ? -3.512 -7.754 16.031 1 98.06 85 HIS A N 1
ATOM 667 C CA . HIS A 1 85 ? -2.562 -6.957 15.266 1 98.06 85 HIS A CA 1
ATOM 668 C C . HIS A 1 85 ? -2.586 -7.34 13.789 1 98.06 85 HIS A C 1
ATOM 670 O O . HIS A 1 85 ? -2.32 -8.492 13.438 1 98.06 85 HIS A O 1
ATOM 676 N N . TYR A 1 86 ? -2.902 -6.406 12.984 1 98.38 86 TYR A N 1
ATOM 677 C CA . TYR A 1 86 ? -2.951 -6.637 11.547 1 98.38 86 TYR A CA 1
ATOM 678 C C . TYR A 1 86 ? -1.733 -6.035 10.859 1 98.38 86 TYR A C 1
ATOM 680 O O . TYR A 1 86 ? -1.419 -4.859 11.055 1 98.38 86 TYR A O 1
ATOM 688 N N . THR A 1 87 ? -1.054 -6.805 10.008 1 98.44 87 THR A N 1
ATOM 689 C CA . THR A 1 87 ? 0.055 -6.352 9.18 1 98.44 87 THR A CA 1
ATOM 690 C C . THR A 1 87 ? -0.208 -6.66 7.707 1 98.44 87 THR A C 1
ATOM 692 O O . THR A 1 87 ? -0.271 -7.828 7.316 1 98.44 87 THR A O 1
ATOM 695 N N . PRO A 1 88 ? -0.374 -5.629 6.852 1 97.75 88 PRO A N 1
ATOM 696 C CA . PRO A 1 88 ? -0.513 -5.898 5.418 1 97.75 88 PRO A CA 1
ATOM 697 C C . PRO A 1 88 ? 0.757 -6.484 4.801 1 97.75 88 PRO A C 1
ATOM 699 O O . PRO A 1 88 ? 1.844 -5.926 4.977 1 97.75 88 PRO A O 1
ATOM 702 N N . MET A 1 89 ? 0.683 -7.539 4.09 1 97.5 89 MET A N 1
ATOM 703 C CA . MET A 1 89 ? 1.82 -8.211 3.467 1 97.5 89 MET A CA 1
ATOM 704 C C . MET A 1 89 ? 2.123 -7.617 2.096 1 97.5 89 MET A C 1
ATOM 706 O O . MET A 1 89 ? 1.918 -8.273 1.072 1 97.5 89 MET A O 1
ATOM 710 N N . LEU A 1 90 ? 2.734 -6.469 2.123 1 96.5 90 LEU A N 1
ATOM 711 C CA . LEU A 1 90 ? 2.912 -5.691 0.9 1 96.5 90 LEU A CA 1
ATOM 712 C C . LEU A 1 90 ? 3.984 -6.316 0.012 1 96.5 90 LEU A C 1
ATOM 714 O O . LEU A 1 90 ? 4.102 -5.965 -1.165 1 96.5 90 LEU A O 1
ATOM 718 N N . GLN A 1 91 ? 4.789 -7.207 0.531 1 94.25 91 GLN A N 1
ATOM 719 C CA . GLN A 1 91 ? 5.852 -7.855 -0.231 1 94.25 91 GLN A CA 1
ATOM 720 C C . GLN A 1 91 ? 5.305 -9.023 -1.053 1 94.25 91 GLN A C 1
ATOM 722 O O . GLN A 1 91 ? 6.004 -9.562 -1.91 1 94.25 91 GLN A O 1
ATOM 727 N N . ASP A 1 92 ? 4.066 -9.445 -0.755 1 96.38 92 ASP A N 1
ATOM 728 C CA . ASP A 1 92 ? 3.453 -10.539 -1.502 1 96.38 92 ASP A CA 1
ATOM 729 C C . ASP A 1 92 ? 2.885 -10.039 -2.83 1 96.38 92 ASP A C 1
ATOM 731 O O . ASP A 1 92 ? 2.383 -8.922 -2.918 1 96.38 92 ASP A O 1
ATOM 735 N N . GLN A 1 93 ? 2.941 -10.922 -3.879 1 95.94 93 GLN A N 1
ATOM 736 C CA . GLN A 1 93 ? 2.418 -10.57 -5.195 1 95.94 93 GLN A CA 1
ATOM 737 C C . GLN A 1 93 ? 0.905 -10.375 -5.152 1 95.94 93 GLN A C 1
ATOM 739 O O . GLN A 1 93 ? 0.167 -11.297 -4.789 1 95.94 93 GLN A O 1
ATOM 744 N N . PRO A 1 94 ? 0.424 -9.203 -5.504 1 97.38 94 PRO A N 1
ATOM 745 C CA . PRO A 1 94 ? -1.009 -8.93 -5.363 1 97.38 94 PRO A CA 1
ATOM 746 C C . PRO A 1 94 ? -1.801 -9.281 -6.621 1 97.38 94 PRO A C 1
ATOM 748 O O . PRO A 1 94 ? -1.212 -9.578 -7.664 1 97.38 94 PRO A O 1
ATOM 751 N N . VAL A 1 95 ? -3.105 -9.297 -6.484 1 98.38 95 VAL A N 1
ATOM 752 C CA . VAL A 1 95 ? -4.039 -9.398 -7.602 1 98.38 95 VAL A CA 1
ATOM 753 C C . VAL A 1 95 ? -4.605 -8.023 -7.93 1 98.38 95 VAL A C 1
ATOM 755 O O . VAL A 1 95 ? -5.02 -7.285 -7.035 1 98.38 95 VAL A O 1
ATOM 758 N N . HIS A 1 96 ? -4.555 -7.617 -9.227 1 98.44 96 HIS A N 1
ATOM 759 C CA . HIS A 1 96 ? -5.164 -6.371 -9.68 1 98.44 96 HIS A CA 1
ATOM 760 C C . HIS A 1 96 ? -6.645 -6.566 -10 1 98.44 96 HIS A C 1
ATOM 762 O O . HIS A 1 96 ? -6.988 -7.258 -10.961 1 98.44 96 HIS A O 1
ATOM 768 N N . LEU A 1 97 ? -7.516 -5.984 -9.18 1 98.81 97 LEU A N 1
ATOM 769 C CA . LEU A 1 97 ? -8.945 -6 -9.469 1 98.81 97 LEU A CA 1
ATOM 770 C C . LEU A 1 97 ? -9.305 -4.945 -10.516 1 98.81 97 LEU A C 1
ATOM 772 O O . LEU A 1 97 ? -8.883 -3.791 -10.406 1 98.81 97 LEU A O 1
ATOM 776 N N . CYS A 1 98 ? -10.078 -5.348 -11.547 1 98.88 98 CYS A N 1
ATOM 777 C CA . CYS A 1 98 ? -10.32 -4.461 -12.68 1 98.88 98 CYS A CA 1
ATOM 778 C C . CYS A 1 98 ? -11.789 -4.477 -13.078 1 98.88 98 CYS A C 1
ATOM 780 O O . CYS A 1 98 ? -12.484 -5.469 -12.867 1 98.88 98 CYS A O 1
ATOM 782 N N . LEU A 1 99 ? -12.242 -3.412 -13.516 1 98.81 99 LEU A N 1
ATOM 783 C CA . LEU A 1 99 ? -13.539 -3.238 -14.164 1 98.81 99 LEU A CA 1
ATOM 784 C C . LEU A 1 99 ? -13.375 -2.781 -15.609 1 98.81 99 LEU A C 1
ATOM 786 O O . LEU A 1 99 ? -12.797 -1.72 -15.867 1 98.81 99 LEU A O 1
ATOM 790 N N . LEU A 1 100 ? -13.805 -3.611 -16.547 1 98.88 100 LEU A N 1
ATOM 791 C CA . LEU A 1 100 ? -13.633 -3.324 -17.969 1 98.88 100 LEU A CA 1
ATOM 792 C C . LEU A 1 100 ? -14.859 -2.613 -18.531 1 98.88 100 LEU A C 1
ATOM 794 O O . LEU A 1 100 ? -15.984 -3.086 -18.375 1 98.88 100 LEU A O 1
ATOM 798 N N . LEU A 1 101 ? -14.664 -1.489 -19.172 1 98.81 101 LEU A N 1
ATOM 799 C CA . LEU A 1 101 ? -15.695 -0.655 -19.781 1 98.81 101 LEU A CA 1
ATOM 800 C C . LEU A 1 101 ? -15.586 -0.681 -21.297 1 98.81 101 LEU A C 1
ATOM 802 O O . LEU A 1 101 ? -14.508 -0.466 -21.859 1 98.81 101 LEU A O 1
ATOM 806 N N . ALA A 1 102 ? -16.719 -0.968 -21.922 1 98.75 102 ALA A N 1
ATOM 807 C CA . ALA A 1 102 ? -16.75 -0.883 -23.375 1 98.75 102 ALA A CA 1
ATOM 808 C C . ALA A 1 102 ? -16.406 0.526 -23.859 1 98.75 102 ALA A C 1
ATOM 810 O O . ALA A 1 102 ? -16.5 1.485 -23.078 1 98.75 102 ALA A O 1
ATOM 811 N N . LYS A 1 103 ? -16.016 0.643 -25.094 1 98.31 103 LYS A N 1
ATOM 812 C CA . LYS A 1 103 ? -15.672 1.927 -25.703 1 98.31 103 LYS A CA 1
ATOM 813 C C . LYS A 1 103 ? -16.812 2.932 -25.547 1 98.31 103 LYS A C 1
ATOM 815 O O . LYS A 1 103 ? -16.578 4.113 -25.297 1 98.31 103 LYS A O 1
ATOM 820 N N . ASP A 1 104 ? -18.016 2.531 -25.734 1 98.44 104 ASP A N 1
ATOM 821 C CA . ASP A 1 104 ? -19.219 3.359 -25.625 1 98.44 104 ASP A CA 1
ATOM 822 C C . ASP A 1 104 ? -20.094 2.914 -24.469 1 98.44 104 ASP A C 1
ATOM 824 O O . ASP A 1 104 ? -21.328 2.906 -24.578 1 98.44 104 ASP A O 1
ATOM 828 N N . SER A 1 105 ? -19.484 2.504 -23.359 1 98.56 105 SER A N 1
ATOM 829 C CA . SER A 1 105 ? -20.203 2.037 -22.172 1 98.56 105 SER A CA 1
ATOM 830 C C . SER A 1 105 ? -21.141 3.115 -21.641 1 98.56 105 SER A C 1
ATOM 832 O O . SER A 1 105 ? -20.766 4.293 -21.594 1 98.56 105 SER A O 1
ATOM 834 N N . GLU A 1 106 ? -22.297 2.773 -21.203 1 97.88 106 GLU A N 1
ATOM 835 C CA . GLU A 1 106 ? -23.203 3.674 -20.5 1 97.88 106 GLU A CA 1
ATOM 836 C C . GLU A 1 106 ? -22.906 3.678 -19 1 97.88 106 GLU A C 1
ATOM 838 O O . GLU A 1 106 ? -23.562 4.398 -18.234 1 97.88 106 GLU A O 1
ATOM 843 N N . TYR A 1 107 ? -21.953 2.811 -18.531 1 98.25 107 TYR A N 1
ATOM 844 C CA . TYR A 1 107 ? -21.453 2.771 -17.172 1 98.25 107 TYR A CA 1
ATOM 845 C C . TYR A 1 107 ? -22.516 2.289 -16.203 1 98.25 107 TYR A C 1
ATOM 847 O O . TYR A 1 107 ? -22.641 2.799 -15.086 1 98.25 107 TYR A O 1
ATOM 855 N N . VAL A 1 108 ? -23.375 1.379 -16.656 1 98.31 108 VAL A N 1
ATOM 856 C CA . VAL A 1 108 ? -24.391 0.791 -15.789 1 98.31 108 VAL A CA 1
ATOM 857 C C . VAL A 1 108 ? -24.328 -0.732 -15.891 1 98.31 108 VAL A C 1
ATOM 859 O O . VAL A 1 108 ? -23.891 -1.28 -16.906 1 98.31 108 VAL A O 1
ATOM 862 N N . PHE A 1 109 ? -24.719 -1.444 -14.875 1 98.62 109 PHE A N 1
ATOM 863 C CA . PHE A 1 109 ? -24.859 -2.896 -14.859 1 98.62 109 PHE A CA 1
ATOM 864 C C . PHE A 1 109 ? -26.312 -3.309 -14.719 1 98.62 109 PHE A C 1
ATOM 866 O O . PHE A 1 109 ? -27.172 -2.48 -14.391 1 98.62 109 PHE A O 1
ATOM 873 N N . ASP A 1 110 ? -26.625 -4.59 -14.977 1 98 110 ASP A N 1
ATOM 874 C CA . ASP A 1 110 ? -27.984 -5.109 -14.844 1 98 110 ASP A CA 1
ATOM 875 C C . ASP A 1 110 ? -28.453 -5.039 -13.391 1 98 110 ASP A C 1
ATOM 877 O O . ASP A 1 110 ? -27.672 -5.297 -12.469 1 98 110 ASP A O 1
ATOM 881 N N . SER A 1 111 ? -29.719 -4.648 -13.211 1 98.19 111 SER A N 1
ATOM 882 C CA . SER A 1 111 ? -30.297 -4.609 -11.875 1 98.19 111 SER A CA 1
ATOM 883 C C . SER A 1 111 ? -31.828 -4.711 -11.93 1 98.19 111 SER A C 1
ATOM 885 O O . SER A 1 111 ? -32.438 -4.465 -12.977 1 98.19 111 SER A O 1
ATOM 887 N N . THR A 1 112 ? -32.406 -5.121 -10.898 1 97.5 112 THR A N 1
ATOM 888 C CA . THR A 1 112 ? -33.875 -5.145 -10.789 1 97.5 112 THR A CA 1
ATOM 889 C C . THR A 1 112 ? -34.406 -3.77 -10.414 1 97.5 112 THR A C 1
ATOM 891 O O . THR A 1 112 ? -33.688 -2.938 -9.867 1 97.5 112 THR A O 1
ATOM 894 N N . THR A 1 113 ? -35.656 -3.609 -10.711 1 96.62 113 THR A N 1
ATOM 895 C CA . THR A 1 113 ? -36.312 -2.346 -10.367 1 96.62 113 THR A CA 1
ATOM 896 C C . THR A 1 113 ? -36.25 -2.102 -8.867 1 96.62 113 THR A C 1
ATOM 898 O O . THR A 1 113 ? -35.938 -1 -8.414 1 96.62 113 THR A O 1
ATOM 901 N N . SER A 1 114 ? -36.531 -3.066 -8.133 1 95.75 114 SER A N 1
ATOM 902 C CA . SER A 1 114 ? -36.531 -2.943 -6.676 1 95.75 114 SER A CA 1
ATOM 903 C C . SER A 1 114 ? -35.156 -2.598 -6.129 1 95.75 114 SER A C 1
ATOM 905 O O . SER A 1 114 ? -35.031 -1.783 -5.215 1 95.75 114 SER A O 1
ATOM 907 N N . GLN A 1 115 ? -34.188 -3.223 -6.645 1 97.62 115 GLN A N 1
ATOM 908 C CA . GLN A 1 115 ? -32.812 -2.982 -6.156 1 97.62 115 GLN A CA 1
ATOM 909 C C . GLN A 1 115 ? -32.344 -1.589 -6.543 1 97.62 115 GLN A C 1
ATOM 911 O O . GLN A 1 115 ? -31.625 -0.942 -5.777 1 97.62 115 GLN A O 1
ATOM 916 N N . LYS A 1 116 ? -32.656 -1.073 -7.758 1 97.69 116 LYS A N 1
ATOM 917 C CA . LYS A 1 116 ? -32.312 0.281 -8.188 1 97.69 116 LYS A CA 1
ATOM 918 C C . LYS A 1 116 ? -32.906 1.32 -7.242 1 97.69 116 LYS A C 1
ATOM 920 O O . LYS A 1 116 ? -32.25 2.33 -6.938 1 97.69 116 LYS A O 1
ATOM 925 N N . GLU A 1 117 ? -34.094 1.041 -6.863 1 97.12 117 GLU A N 1
ATOM 926 C CA . GLU A 1 117 ? -34.75 1.953 -5.938 1 97.12 117 GLU A CA 1
ATOM 927 C C . GLU A 1 117 ? -34.094 1.934 -4.566 1 97.12 117 GLU A C 1
ATOM 929 O O . GLU A 1 117 ? -33.875 2.986 -3.965 1 97.12 117 GLU A O 1
ATOM 934 N N . LYS A 1 118 ? -33.812 0.762 -4.129 1 96.5 118 LYS A N 1
ATOM 935 C CA . LYS A 1 118 ? -33.188 0.581 -2.814 1 96.5 118 LYS A CA 1
ATOM 936 C C . LYS A 1 118 ? -31.812 1.23 -2.748 1 96.5 118 LYS A C 1
ATOM 938 O O . LYS A 1 118 ? -31.484 1.883 -1.76 1 96.5 118 LYS A O 1
ATOM 943 N N . GLU A 1 119 ? -31.016 1.064 -3.789 1 96.94 119 GLU A N 1
ATOM 944 C CA . GLU A 1 119 ? -29.625 1.497 -3.777 1 96.94 119 GLU A CA 1
ATOM 945 C C . GLU A 1 119 ? -29.453 2.854 -4.457 1 96.94 119 GLU A C 1
ATOM 947 O O . GLU A 1 119 ? -28.359 3.424 -4.465 1 96.94 119 GLU A O 1
ATOM 952 N N . LYS A 1 120 ? -30.484 3.361 -4.977 1 96 120 LYS A N 1
ATOM 953 C CA . LYS A 1 120 ? -30.547 4.656 -5.648 1 96 120 LYS A CA 1
ATOM 954 C C . LYS A 1 120 ? -29.656 4.68 -6.887 1 96 120 LYS A C 1
ATOM 956 O O . LYS A 1 120 ? -28.844 5.59 -7.055 1 96 120 LYS A O 1
ATOM 961 N N . GLY A 1 121 ? -29.781 3.559 -7.672 1 97.25 121 GLY A N 1
ATOM 962 C CA . GLY A 1 121 ? -29.078 3.521 -8.938 1 97.25 121 GLY A CA 1
ATOM 963 C C . GLY A 1 121 ? -28.422 2.18 -9.219 1 97.25 121 GLY A C 1
ATOM 964 O O . GLY A 1 121 ? -28.766 1.174 -8.594 1 97.25 121 GLY A O 1
ATOM 965 N N . HIS A 1 122 ? -27.594 2.092 -10.242 1 98.31 122 HIS A N 1
ATOM 966 C CA . HIS A 1 122 ? -26.875 0.909 -10.695 1 98.31 122 HIS A CA 1
ATOM 967 C C . HIS A 1 122 ? -25.688 1.291 -11.57 1 98.31 122 HIS A C 1
ATOM 969 O O . HIS A 1 122 ? -25.391 0.611 -12.555 1 98.31 122 HIS A O 1
ATOM 975 N N . GLY A 1 123 ? -25.047 2.393 -11.172 1 98.31 123 GLY A N 1
ATOM 976 C CA . GLY A 1 123 ? -24 2.967 -12 1 98.31 123 GLY A CA 1
ATOM 977 C C . GLY A 1 123 ? -22.609 2.572 -11.547 1 98.31 123 GLY A C 1
ATOM 978 O O . GLY A 1 123 ? -22.453 1.649 -10.742 1 98.31 123 GLY A O 1
ATOM 979 N N . LEU A 1 124 ? -21.609 3.266 -12.133 1 98 124 LEU A N 1
ATOM 980 C CA . LEU A 1 124 ? -20.188 2.961 -12.008 1 98 124 LEU A CA 1
ATOM 981 C C . LEU A 1 124 ? -19.734 3.037 -10.555 1 98 124 LEU A C 1
ATOM 983 O O . LEU A 1 124 ? -19.047 2.145 -10.062 1 98 124 LEU A O 1
ATOM 987 N N . ASP A 1 125 ? -20.109 4.105 -9.836 1 95.94 125 ASP A N 1
ATOM 988 C CA . ASP A 1 125 ? -19.688 4.273 -8.445 1 95.94 125 ASP A CA 1
ATOM 989 C C . ASP A 1 125 ? -20.188 3.117 -7.582 1 95.94 125 ASP A C 1
ATOM 991 O O . ASP A 1 125 ? -19.453 2.633 -6.715 1 95.94 125 ASP A O 1
ATOM 995 N N . LEU A 1 126 ? -21.406 2.734 -7.801 1 97.88 126 LEU A N 1
ATOM 996 C CA . LEU A 1 126 ? -21.984 1.621 -7.055 1 97.88 126 LEU A CA 1
ATOM 997 C C . LEU A 1 126 ? -21.266 0.316 -7.387 1 97.88 126 LEU A C 1
ATOM 999 O O . LEU A 1 126 ? -21.047 -0.518 -6.504 1 97.88 126 LEU A O 1
ATOM 1003 N N . ALA A 1 127 ? -20.922 0.084 -8.648 1 98.69 127 ALA A N 1
ATOM 1004 C CA . ALA A 1 127 ? -20.172 -1.104 -9.047 1 98.69 127 ALA A CA 1
ATOM 1005 C C . ALA A 1 127 ? -18.844 -1.196 -8.289 1 98.69 127 ALA A C 1
ATOM 1007 O O . ALA A 1 127 ? -18.484 -2.264 -7.789 1 98.69 127 ALA A O 1
ATOM 1008 N N . ILE A 1 128 ? -18.203 -0.118 -8.227 1 97.88 128 ILE A N 1
ATOM 1009 C CA . ILE A 1 128 ? -16.922 -0.064 -7.547 1 97.88 128 ILE A CA 1
ATOM 1010 C C . ILE A 1 128 ? -17.094 -0.406 -6.07 1 97.88 128 ILE A C 1
ATOM 1012 O O . ILE A 1 128 ? -16.312 -1.191 -5.512 1 97.88 128 ILE A O 1
ATOM 1016 N N . LYS A 1 129 ? -18.141 0.169 -5.402 1 97.31 129 LYS A N 1
ATOM 1017 C CA . LYS A 1 129 ? -18.422 -0.135 -4.008 1 97.31 129 LYS A CA 1
ATOM 1018 C C . LYS A 1 129 ? -18.625 -1.634 -3.801 1 97.31 129 LYS A C 1
ATOM 1020 O O . LYS A 1 129 ? -18.078 -2.215 -2.861 1 97.31 129 LYS A O 1
ATOM 1025 N N . LYS A 1 130 ? -19.359 -2.211 -4.648 1 98.69 130 LYS A N 1
ATOM 1026 C CA . LYS A 1 130 ? -19.719 -3.621 -4.531 1 98.69 130 LYS A CA 1
ATOM 1027 C C . LYS A 1 130 ? -18.5 -4.52 -4.781 1 98.69 130 LYS A C 1
ATOM 1029 O O . LYS A 1 130 ? -18.328 -5.527 -4.098 1 98.69 130 LYS A O 1
ATOM 1034 N N . LEU A 1 131 ? -17.672 -4.125 -5.738 1 98.81 131 LEU A N 1
ATOM 1035 C CA . LEU A 1 131 ? -16.453 -4.879 -5.996 1 98.81 131 LEU A CA 1
ATOM 1036 C C . LEU A 1 131 ? -15.508 -4.82 -4.793 1 98.81 131 LEU A C 1
ATOM 1038 O O . LEU A 1 131 ? -14.906 -5.832 -4.426 1 98.81 131 LEU A O 1
ATOM 1042 N N . ARG A 1 132 ? -15.383 -3.668 -4.18 1 98.31 132 ARG A N 1
ATOM 1043 C CA . ARG A 1 132 ? -14.547 -3.518 -2.996 1 98.31 132 ARG A CA 1
ATOM 1044 C C . ARG A 1 132 ? -15.031 -4.406 -1.857 1 98.31 132 ARG A C 1
ATOM 1046 O O . ARG A 1 132 ? -14.234 -5.09 -1.21 1 98.31 132 ARG A O 1
ATOM 1053 N N . CYS A 1 133 ? -16.297 -4.379 -1.632 1 98.62 133 CYS A N 1
ATOM 1054 C CA . CYS A 1 133 ? -16.859 -5.203 -0.572 1 98.62 133 CYS A CA 1
ATOM 1055 C C . CYS A 1 133 ? -16.688 -6.688 -0.878 1 98.62 133 CYS A C 1
ATOM 1057 O O . CYS A 1 133 ? -16.266 -7.457 -0.01 1 98.62 133 CYS A O 1
ATOM 1059 N N . GLY A 1 134 ? -16.953 -7.07 -2.129 1 98.81 134 GLY A N 1
ATOM 1060 C CA . GLY A 1 134 ? -16.75 -8.453 -2.541 1 98.81 134 GLY A CA 1
ATOM 1061 C C . GLY A 1 134 ? -15.32 -8.922 -2.375 1 98.81 134 GLY A C 1
ATOM 1062 O O . GLY A 1 134 ? -15.078 -10.062 -1.962 1 98.81 134 GLY A O 1
ATOM 1063 N N . ALA A 1 135 ? -14.414 -8.07 -2.713 1 98.88 135 ALA A N 1
ATOM 1064 C CA . ALA A 1 135 ? -12.992 -8.391 -2.561 1 98.88 135 ALA A CA 1
ATOM 1065 C C . ALA A 1 135 ? -12.664 -8.734 -1.111 1 98.88 135 ALA A C 1
ATOM 1067 O O . ALA A 1 135 ? -11.961 -9.711 -0.842 1 98.88 135 ALA A O 1
ATOM 1068 N N . ARG A 1 136 ? -13.133 -7.941 -0.2 1 98.81 136 ARG A N 1
ATOM 1069 C CA . ARG A 1 136 ? -12.867 -8.172 1.216 1 98.81 136 ARG A CA 1
ATOM 1070 C C . ARG A 1 136 ? -13.508 -9.477 1.686 1 98.81 136 ARG A C 1
ATOM 1072 O O . ARG A 1 136 ? -12.93 -10.203 2.494 1 98.81 136 ARG A O 1
ATOM 1079 N N . LEU A 1 137 ? -14.688 -9.797 1.183 1 98.81 137 LEU A N 1
ATOM 1080 C CA . LEU A 1 137 ? -15.352 -11.047 1.528 1 98.81 137 LEU A CA 1
ATOM 1081 C C . LEU A 1 137 ? -14.523 -12.242 1.068 1 98.81 137 LEU A C 1
ATOM 1083 O O . LEU A 1 137 ? -14.344 -13.211 1.816 1 98.81 137 LEU A O 1
ATOM 1087 N N . MET A 1 138 ? -14.008 -12.156 -0.13 1 98.88 138 MET A N 1
ATOM 1088 C CA . MET A 1 138 ? -13.18 -13.234 -0.666 1 98.88 138 MET A CA 1
ATOM 1089 C C . MET A 1 138 ? -11.938 -13.445 0.184 1 98.88 138 MET A C 1
ATOM 1091 O O . MET A 1 138 ? -11.547 -14.578 0.458 1 98.88 138 MET A O 1
ATOM 1095 N N . GLN A 1 139 ? -11.328 -12.375 0.617 1 98.75 139 GLN A N 1
ATOM 1096 C CA . GLN A 1 139 ? -10.125 -12.453 1.432 1 98.75 139 GLN A CA 1
ATOM 1097 C C . GLN A 1 139 ? -10.422 -13.039 2.807 1 98.75 139 GLN A C 1
ATOM 1099 O O . GLN A 1 139 ? -9.695 -13.914 3.283 1 98.75 139 GLN A O 1
ATOM 1104 N N . ALA A 1 140 ? -11.469 -12.562 3.428 1 98.81 140 ALA A N 1
ATOM 1105 C CA . ALA A 1 140 ? -11.836 -13.055 4.754 1 98.81 140 ALA A CA 1
ATOM 1106 C C . ALA A 1 140 ? -12.148 -14.555 4.715 1 98.81 140 ALA A C 1
ATOM 1108 O O . ALA A 1 140 ? -11.695 -15.305 5.578 1 98.81 140 ALA A O 1
ATOM 1109 N N . TYR A 1 141 ? -12.93 -14.922 3.711 1 98.69 141 TYR A N 1
ATOM 1110 C CA . TYR A 1 141 ? -13.312 -16.312 3.529 1 98.69 141 TYR A CA 1
ATOM 1111 C C . TYR A 1 141 ? -12.086 -17.203 3.342 1 98.69 141 TYR A C 1
ATOM 1113 O O . TYR A 1 141 ? -11.945 -18.234 4.012 1 98.69 141 TYR A O 1
ATOM 1121 N N . THR A 1 142 ? -11.211 -16.781 2.48 1 98.88 142 THR A N 1
ATOM 1122 C CA . THR A 1 142 ? -10.016 -17.562 2.178 1 98.88 142 THR A CA 1
ATOM 1123 C C . THR A 1 142 ? -9.109 -17.656 3.396 1 98.88 142 THR A C 1
ATOM 1125 O O . THR A 1 142 ? -8.547 -18.719 3.684 1 98.88 142 THR A O 1
ATOM 1128 N N . ASN A 1 143 ? -8.969 -16.578 4.09 1 98.75 143 ASN A N 1
ATOM 1129 C CA . ASN A 1 143 ? -8.18 -16.594 5.32 1 98.75 143 ASN A CA 1
ATOM 1130 C C . ASN A 1 143 ? -8.711 -17.609 6.316 1 98.75 143 ASN A C 1
ATOM 1132 O O . ASN A 1 143 ? -7.934 -18.375 6.91 1 98.75 143 ASN A O 1
ATOM 1136 N N . GLU A 1 144 ? -10.016 -17.625 6.504 1 98.31 144 GLU A N 1
ATOM 1137 C CA . GLU A 1 144 ? -10.641 -18.562 7.43 1 98.31 144 GLU A CA 1
ATOM 1138 C C . GLU A 1 144 ? -10.375 -20.016 7.016 1 98.31 144 GLU A C 1
ATOM 1140 O O . GLU A 1 144 ? -10.094 -20.859 7.863 1 98.31 144 GLU A O 1
ATOM 1145 N N . GLN A 1 145 ? -10.5 -20.266 5.727 1 98.25 145 GLN A N 1
ATOM 1146 C CA . GLN A 1 145 ? -10.281 -21.609 5.223 1 98.25 145 GLN A CA 1
ATOM 1147 C C . GLN A 1 145 ? -8.828 -22.047 5.402 1 98.25 145 GLN A C 1
ATOM 1149 O O . GLN A 1 145 ? -8.555 -23.188 5.766 1 98.25 145 GLN A O 1
ATOM 1154 N N . MET A 1 146 ? -7.875 -21.172 5.215 1 98.56 146 MET A N 1
ATOM 1155 C CA . MET A 1 146 ? -6.465 -21.469 5.441 1 98.56 146 MET A CA 1
ATOM 1156 C C . MET A 1 146 ? -6.195 -21.75 6.914 1 98.56 146 MET A C 1
ATOM 1158 O O . MET A 1 146 ? -5.465 -22.672 7.254 1 98.56 146 MET A O 1
ATOM 1162 N N . LEU A 1 147 ? -6.781 -20.906 7.738 1 97.69 147 LEU A N 1
ATOM 1163 C CA . LEU A 1 147 ? -6.625 -21.078 9.18 1 97.69 147 LEU A CA 1
ATOM 1164 C C . LEU A 1 147 ? -7.137 -22.453 9.625 1 97.69 147 LEU A C 1
ATOM 1166 O O . LEU A 1 147 ? -6.457 -23.156 10.367 1 97.69 147 LEU A O 1
ATOM 1170 N N . ARG A 1 148 ? -8.297 -22.859 9.141 1 97.06 148 ARG A N 1
ATOM 1171 C CA . ARG A 1 148 ? -8.93 -24.109 9.531 1 97.06 148 ARG A CA 1
ATOM 1172 C C . ARG A 1 148 ? -8.125 -25.312 9.031 1 97.06 148 ARG A C 1
ATOM 1174 O O . ARG A 1 148 ? -8.148 -26.375 9.648 1 97.06 148 ARG A O 1
ATOM 1181 N N . ALA A 1 149 ? -7.426 -25.094 7.973 1 97 149 ALA A N 1
ATOM 1182 C CA . ALA A 1 149 ? -6.625 -26.172 7.395 1 97 149 ALA A CA 1
ATOM 1183 C C . ALA A 1 149 ? -5.301 -26.328 8.133 1 97 149 ALA A C 1
ATOM 1185 O O . ALA A 1 149 ? -4.5 -27.203 7.812 1 97 149 ALA A O 1
ATOM 1186 N N . GLY A 1 150 ? -5.059 -25.453 9.102 1 96.88 150 GLY A N 1
ATOM 1187 C CA . GLY A 1 150 ? -3.838 -25.547 9.891 1 96.88 150 GLY A CA 1
ATOM 1188 C C . GLY A 1 150 ? -2.666 -24.812 9.266 1 96.88 150 GLY A C 1
ATOM 1189 O O . GLY A 1 150 ? -1.524 -24.969 9.703 1 96.88 150 GLY A O 1
ATOM 1190 N N . PHE A 1 151 ? -2.885 -24 8.242 1 97.69 151 PHE A N 1
ATOM 1191 C CA . PHE A 1 151 ? -1.804 -23.312 7.547 1 97.69 151 PHE A CA 1
ATOM 1192 C C . PHE A 1 151 ? -1.611 -21.906 8.094 1 97.69 151 PHE A C 1
ATOM 1194 O O . PHE A 1 151 ? -0.73 -21.172 7.645 1 97.69 151 PHE A O 1
ATOM 1201 N N . GLY A 1 152 ? -2.385 -21.531 9.133 1 96.12 152 GLY A N 1
ATOM 1202 C CA . GLY A 1 152 ? -2.311 -20.203 9.711 1 96.12 152 GLY A CA 1
ATOM 1203 C C . GLY A 1 152 ? -3.137 -19.172 8.953 1 96.12 152 GLY A C 1
ATOM 1204 O O . GLY A 1 152 ? -3.869 -19.531 8.031 1 96.12 152 GLY A O 1
ATOM 1205 N N . ASN A 1 153 ? -3.109 -17.906 9.438 1 97.12 153 ASN A N 1
ATOM 1206 C CA . ASN A 1 153 ? -3.777 -16.812 8.75 1 97.12 153 ASN A CA 1
ATOM 1207 C C . ASN A 1 153 ? -3.066 -16.453 7.445 1 97.12 153 ASN A C 1
ATOM 1209 O O . ASN A 1 153 ? -1.954 -15.922 7.465 1 97.12 153 ASN A O 1
ATOM 1213 N N . ARG A 1 154 ? -3.691 -16.812 6.332 1 98.06 154 ARG A N 1
ATOM 1214 C CA . ARG A 1 154 ? -3.17 -16.516 5.004 1 98.06 154 ARG A CA 1
ATOM 1215 C C . ARG A 1 154 ? -4.297 -16.156 4.043 1 98.06 154 ARG A C 1
ATOM 1217 O O . ARG A 1 154 ? -5.383 -16.734 4.102 1 98.06 154 ARG A O 1
ATOM 1224 N N . THR A 1 155 ? -4.039 -15.188 3.209 1 98.56 155 THR A N 1
ATOM 1225 C CA . THR A 1 155 ? -4.938 -14.859 2.111 1 98.56 155 THR A CA 1
ATOM 1226 C C . THR A 1 155 ? -4.203 -14.086 1.023 1 98.56 155 THR A C 1
ATOM 1228 O O . THR A 1 155 ? -3.078 -13.625 1.232 1 98.56 155 THR A O 1
ATOM 1231 N N . PHE A 1 156 ? -4.727 -14.07 -0.208 1 98.31 156 PHE A N 1
ATOM 1232 C CA . PHE A 1 156 ? -4.156 -13.227 -1.251 1 98.31 156 PHE A CA 1
ATOM 1233 C C . PHE A 1 156 ? -4.602 -11.773 -1.078 1 98.31 156 PHE A C 1
ATOM 1235 O O . PHE A 1 156 ? -5.652 -11.508 -0.495 1 98.31 156 PHE A O 1
ATOM 1242 N N . SER A 1 157 ? -3.809 -10.898 -1.568 1 97.5 157 SER A N 1
ATOM 1243 C CA . SER A 1 157 ? -4.113 -9.484 -1.436 1 97.5 157 SER A CA 1
ATOM 1244 C C . SER A 1 157 ? -4.488 -8.867 -2.781 1 97.5 157 SER A C 1
ATOM 1246 O O . SER A 1 157 ? -3.951 -9.258 -3.818 1 97.5 157 SER A O 1
ATOM 1248 N N . PHE A 1 158 ? -5.383 -7.895 -2.717 1 98.44 158 PHE A N 1
ATOM 1249 C CA . PHE A 1 158 ? -5.621 -7.004 -3.848 1 98.44 158 PHE A CA 1
ATOM 1250 C C . PHE A 1 158 ? -4.762 -5.75 -3.738 1 98.44 158 PHE A C 1
ATOM 1252 O O . PHE A 1 158 ? -4.453 -5.297 -2.635 1 98.44 158 PHE A O 1
ATOM 1259 N N . VAL A 1 159 ? -4.391 -5.23 -4.906 1 97.69 159 VAL A N 1
ATOM 1260 C CA . VAL A 1 159 ? -3.742 -3.926 -4.906 1 97.69 159 VAL A CA 1
ATOM 1261 C C . VAL A 1 159 ? -4.645 -2.9 -4.223 1 97.69 159 VAL A C 1
ATOM 1263 O O . VAL A 1 159 ? -5.855 -2.881 -4.453 1 97.69 159 VAL A O 1
ATOM 1266 N N . GLU A 1 160 ? -4.035 -2.098 -3.355 1 97.12 160 GLU A N 1
ATOM 1267 C CA . GLU A 1 160 ? -4.789 -1.065 -2.652 1 97.12 160 GLU A CA 1
ATOM 1268 C C . GLU A 1 160 ? -4.297 0.33 -3.025 1 97.12 160 GLU A C 1
ATOM 1270 O O . GLU A 1 160 ? -3.275 0.474 -3.699 1 97.12 160 GLU A O 1
ATOM 1275 N N . GLU A 1 161 ? -5.043 1.331 -2.684 1 94.5 161 GLU A N 1
ATOM 1276 C CA . GLU A 1 161 ? -4.699 2.744 -2.816 1 94.5 161 GLU A CA 1
ATOM 1277 C C . GLU A 1 161 ? -5.301 3.568 -1.682 1 94.5 161 GLU A C 1
ATOM 1279 O O . GLU A 1 161 ? -6.289 3.16 -1.068 1 94.5 161 GLU A O 1
ATOM 1284 N N . PHE A 1 162 ? -4.633 4.656 -1.285 1 95 162 PHE A N 1
ATOM 1285 C CA . PHE A 1 162 ? -5.211 5.613 -0.351 1 95 162 PHE A CA 1
ATOM 1286 C C . PHE A 1 162 ? -6.301 6.438 -1.027 1 95 162 PHE A C 1
ATOM 1288 O O . PHE A 1 162 ? -6.004 7.348 -1.807 1 95 162 PHE A O 1
ATOM 1295 N N . ALA A 1 163 ? -7.582 6.172 -0.786 1 92.75 163 ALA A N 1
ATOM 1296 C CA . ALA A 1 163 ? -8.734 6.77 -1.453 1 92.75 163 ALA A CA 1
ATOM 1297 C C . ALA A 1 163 ? -9.953 6.785 -0.534 1 92.75 163 ALA A C 1
ATOM 1299 O O . ALA A 1 163 ? -9.891 6.309 0.603 1 92.75 163 ALA A O 1
ATOM 1300 N N . LYS A 1 164 ? -10.992 7.41 -1.06 1 91.12 164 LYS A N 1
ATOM 1301 C CA . LYS A 1 164 ? -12.25 7.391 -0.313 1 91.12 164 LYS A CA 1
ATOM 1302 C C . LYS A 1 164 ? -12.758 5.961 -0.127 1 91.12 164 LYS A C 1
ATOM 1304 O O . LYS A 1 164 ? -13.039 5.266 -1.104 1 91.12 164 LYS A O 1
ATOM 1309 N N . ASP A 1 165 ? -12.758 5.547 1.075 1 91.62 165 ASP A N 1
ATOM 1310 C CA . ASP A 1 165 ? -13.195 4.191 1.402 1 91.62 165 ASP A CA 1
ATOM 1311 C C . ASP A 1 165 ? -14.719 4.102 1.436 1 91.62 165 ASP A C 1
ATOM 1313 O O . ASP A 1 165 ? -15.383 4.957 2.025 1 91.62 165 ASP A O 1
ATOM 1317 N N . THR A 1 166 ? -15.281 3.135 0.839 1 94.5 166 THR A N 1
ATOM 1318 C CA . THR A 1 166 ? -16.734 3.018 0.705 1 94.5 166 THR A CA 1
ATOM 1319 C C . THR A 1 166 ? -17.25 1.82 1.495 1 94.5 166 THR A C 1
ATOM 1321 O O . THR A 1 166 ? -18.391 1.398 1.312 1 94.5 166 THR A O 1
ATOM 1324 N N . LEU A 1 167 ? -16.438 1.232 2.348 1 96.62 167 LEU A N 1
ATOM 1325 C CA . LEU A 1 167 ? -16.797 -0.023 3.006 1 96.62 167 LEU A CA 1
ATOM 1326 C C . LEU A 1 167 ? -17.797 0.213 4.133 1 96.62 167 LEU A C 1
ATOM 1328 O O . LEU A 1 167 ? -18.344 -0.74 4.691 1 96.62 167 LEU A O 1
ATOM 1332 N N . PHE A 1 168 ? -18.016 1.468 4.5 1 96.75 168 PHE A N 1
ATOM 1333 C CA . PHE A 1 168 ? -18.984 1.786 5.531 1 96.75 168 PHE A CA 1
ATOM 1334 C C . PHE A 1 168 ? -19.984 2.832 5.031 1 96.75 168 PHE A C 1
ATOM 1336 O O . PHE A 1 168 ? -19.594 3.779 4.344 1 96.75 168 PHE A O 1
ATOM 1343 N N . ARG A 1 169 ? -21.188 2.73 5.367 1 92.12 169 ARG A N 1
ATOM 1344 C CA . ARG A 1 169 ? -22.25 3.613 4.91 1 92.12 169 ARG A CA 1
ATOM 1345 C C . ARG A 1 169 ? -22.141 4.988 5.559 1 92.12 169 ARG A C 1
ATOM 1347 O O . ARG A 1 169 ? -22.328 6.012 4.898 1 92.12 169 ARG A O 1
ATOM 1354 N N . SER A 1 170 ? -21.938 5.031 6.781 1 76.88 170 SER A N 1
ATOM 1355 C CA . SER A 1 170 ? -22.047 6.215 7.625 1 76.88 170 SER A CA 1
ATOM 1356 C C . SER A 1 170 ? -20.891 7.18 7.387 1 76.88 170 SER A C 1
ATOM 1358 O O . SER A 1 170 ? -21 8.367 7.691 1 76.88 170 SER A O 1
ATOM 1360 N N . GLN A 1 171 ? -19.828 6.633 6.887 1 70.94 171 GLN A N 1
ATOM 1361 C CA . GLN A 1 171 ? -18.625 7.469 6.82 1 70.94 171 GLN A CA 1
ATOM 1362 C C . GLN A 1 171 ? -17.797 7.141 5.586 1 70.94 171 GLN A C 1
ATOM 1364 O O . GLN A 1 171 ? -17.516 5.973 5.309 1 70.94 171 GLN A O 1
ATOM 1369 N N . SER A 1 172 ? -17.656 8.094 4.801 1 71.69 172 SER A N 1
ATOM 1370 C CA . SER A 1 172 ? -16.641 7.957 3.76 1 71.69 172 SER A CA 1
ATOM 1371 C C . SER A 1 172 ? -15.406 8.797 4.074 1 71.69 172 SER A C 1
ATOM 1373 O O . SER A 1 172 ? -15.484 10.023 4.148 1 71.69 172 SER A O 1
ATOM 1375 N N . THR A 1 173 ? -14.422 8.125 4.559 1 86.25 173 THR A N 1
ATOM 1376 C CA . THR A 1 173 ? -13.156 8.781 4.867 1 86.25 173 THR A CA 1
ATOM 1377 C C . THR A 1 173 ? -12.031 8.219 4.004 1 86.25 173 THR A C 1
ATOM 1379 O O . THR A 1 173 ? -12.203 7.203 3.334 1 86.25 173 THR A O 1
ATOM 1382 N N . MET A 1 174 ? -10.945 8.953 3.92 1 90.12 174 MET A N 1
ATOM 1383 C CA . MET A 1 174 ? -9.766 8.469 3.203 1 90.12 174 MET A CA 1
ATOM 1384 C C . MET A 1 174 ? -9.07 7.355 3.984 1 90.12 174 MET A C 1
ATOM 1386 O O . MET A 1 174 ? -8.812 7.5 5.18 1 90.12 174 MET A O 1
ATOM 1390 N N . ARG A 1 175 ? -8.906 6.254 3.336 1 90.75 175 ARG A N 1
ATOM 1391 C CA . ARG A 1 175 ? -8.195 5.102 3.873 1 90.75 175 ARG A CA 1
ATOM 1392 C C . ARG A 1 175 ? -7.559 4.281 2.758 1 90.75 175 ARG A C 1
ATOM 1394 O O . ARG A 1 175 ? -7.809 4.531 1.576 1 90.75 175 ARG A O 1
ATOM 1401 N N . SER A 1 176 ? -6.656 3.393 3.166 1 93.81 176 SER A N 1
ATOM 1402 C CA . SER A 1 176 ? -6.262 2.369 2.205 1 93.81 176 SER A CA 1
ATOM 1403 C C . SER A 1 176 ? -7.422 1.435 1.884 1 93.81 176 SER A C 1
ATOM 1405 O O . SER A 1 176 ? -8.062 0.899 2.789 1 93.81 176 SER A O 1
ATOM 1407 N N . THR A 1 177 ? -7.793 1.327 0.645 1 95.88 177 THR A N 1
ATOM 1408 C CA . THR A 1 177 ? -8.883 0.472 0.186 1 95.88 177 THR A CA 1
ATOM 1409 C C . THR A 1 177 ? -8.523 -0.194 -1.14 1 95.88 177 THR A C 1
ATOM 1411 O O . THR A 1 177 ? -7.504 0.136 -1.751 1 95.88 177 THR A O 1
ATOM 1414 N N . VAL A 1 178 ? -9.281 -1.163 -1.523 1 98.19 178 VAL A N 1
ATOM 1415 C CA . VAL A 1 178 ? -8.984 -1.914 -2.738 1 98.19 178 VAL A CA 1
ATOM 1416 C C . VAL A 1 178 ? -9.047 -0.985 -3.949 1 98.19 178 VAL A C 1
ATOM 1418 O O . VAL A 1 178 ? -10.031 -0.27 -4.141 1 98.19 178 VAL A O 1
ATOM 1421 N N . LYS A 1 179 ? -8.023 -0.965 -4.738 1 97.25 179 LYS A N 1
ATOM 1422 C CA . LYS A 1 179 ? -8.016 -0.22 -5.992 1 97.25 179 LYS A CA 1
ATOM 1423 C C . LYS A 1 179 ? -8.758 -0.986 -7.09 1 97.25 179 LYS A C 1
ATOM 1425 O O . LYS A 1 179 ? -8.469 -2.16 -7.336 1 97.25 179 LYS A O 1
ATOM 1430 N N . VAL A 1 180 ? -9.688 -0.399 -7.727 1 98.31 180 VAL A N 1
ATOM 1431 C CA . VAL A 1 180 ? -10.352 -0.951 -8.898 1 98.31 180 VAL A CA 1
ATOM 1432 C C . VAL A 1 180 ? -9.867 -0.228 -10.156 1 98.31 180 VAL A C 1
ATOM 1434 O O . VAL A 1 180 ? -10.188 0.945 -10.367 1 98.31 180 VAL A O 1
ATOM 1437 N N . HIS A 1 181 ? -9.086 -0.91 -10.984 1 98.06 181 HIS A N 1
ATOM 1438 C CA . HIS A 1 181 ? -8.617 -0.328 -12.234 1 98.06 181 HIS A CA 1
ATOM 1439 C C . HIS A 1 181 ? -9.734 -0.253 -13.266 1 98.06 181 HIS A C 1
ATOM 1441 O O . HIS A 1 181 ? -10.367 -1.265 -13.57 1 98.06 181 HIS A O 1
ATOM 1447 N N . LEU A 1 182 ? -10.039 0.902 -13.805 1 98.06 182 LEU A N 1
ATOM 1448 C CA . LEU A 1 182 ? -10.992 1.053 -14.898 1 98.06 182 LEU A CA 1
ATOM 1449 C C . LEU A 1 182 ? -10.312 0.867 -16.25 1 98.06 182 LEU A C 1
ATOM 1451 O O . LEU A 1 182 ? -9.531 1.72 -16.672 1 98.06 182 LEU A O 1
ATOM 1455 N N . LEU A 1 183 ? -10.57 -0.268 -16.859 1 98.56 183 LEU A N 1
ATOM 1456 C CA . LEU A 1 183 ? -9.992 -0.585 -18.156 1 98.56 183 LEU A CA 1
ATOM 1457 C C . LEU A 1 183 ? -10.906 -0.1 -19.297 1 98.56 183 LEU A C 1
ATOM 1459 O O . LEU A 1 183 ? -11.984 -0.655 -19.5 1 98.56 183 LEU A O 1
ATOM 1463 N N . HIS A 1 184 ? -10.508 0.805 -20.016 1 98.06 184 HIS A N 1
ATOM 1464 C CA . HIS A 1 184 ? -11.281 1.28 -21.172 1 98.06 184 HIS A CA 1
ATOM 1465 C C . HIS A 1 184 ? -10.961 0.477 -22.422 1 98.06 184 HIS A C 1
ATOM 1467 O O . HIS A 1 184 ? -9.891 0.646 -23.016 1 98.06 184 HIS A O 1
ATOM 1473 N N . SER A 1 185 ? -11.875 -0.325 -22.844 1 98.12 185 SER A N 1
ATOM 1474 C CA . SER A 1 185 ? -11.688 -1.212 -23.984 1 98.12 185 SER A CA 1
ATOM 1475 C C . SER A 1 185 ? -11.898 -0.468 -25.297 1 98.12 185 SER A C 1
ATOM 1477 O O . SER A 1 185 ? -12.586 0.558 -25.328 1 98.12 185 SER A O 1
ATOM 1479 N N . ASP A 1 186 ? -11.359 -0.993 -26.406 1 97.75 186 ASP A N 1
ATOM 1480 C CA . ASP A 1 186 ? -11.633 -0.491 -27.75 1 97.75 186 ASP A CA 1
ATOM 1481 C C . ASP A 1 186 ? -12.867 -1.167 -28.344 1 97.75 186 ASP A C 1
ATOM 1483 O O . ASP A 1 186 ? -13.352 -0.764 -29.406 1 97.75 186 ASP A O 1
ATOM 1487 N N . ARG A 1 187 ? -13.328 -2.209 -27.641 1 98.19 187 ARG A N 1
ATOM 1488 C CA . ARG A 1 187 ? -14.516 -2.928 -28.094 1 98.19 187 ARG A CA 1
ATOM 1489 C C . ARG A 1 187 ? -15.789 -2.193 -27.688 1 98.19 187 ARG A C 1
ATOM 1491 O O . ARG A 1 187 ? -15.875 -1.663 -26.578 1 98.19 187 ARG A O 1
ATOM 1498 N N . THR A 1 188 ? -16.75 -2.113 -28.594 1 98.31 188 THR A N 1
ATOM 1499 C CA . THR A 1 188 ? -18.031 -1.473 -28.312 1 98.31 188 THR A CA 1
ATOM 1500 C C . THR A 1 188 ? -18.922 -2.396 -27.484 1 98.31 188 THR A C 1
ATOM 1502 O O . THR A 1 188 ? -18.656 -3.592 -27.359 1 98.31 188 THR A O 1
ATOM 1505 N N . VAL A 1 189 ? -19.984 -1.793 -26.938 1 98.44 189 VAL A N 1
ATOM 1506 C CA . VAL A 1 189 ? -21 -2.57 -26.234 1 98.44 189 VAL A CA 1
ATOM 1507 C C . VAL A 1 189 ? -21.562 -3.648 -27.156 1 98.44 189 VAL A C 1
ATOM 1509 O O . VAL A 1 189 ? -21.766 -4.789 -26.734 1 98.44 189 VAL A O 1
ATOM 1512 N N . GLU A 1 190 ? -21.797 -3.299 -28.391 1 98.12 190 GLU A N 1
ATOM 1513 C CA . GLU A 1 190 ? -22.328 -4.242 -29.375 1 98.12 190 GLU A CA 1
ATOM 1514 C C . GLU A 1 190 ? -21.406 -5.434 -29.562 1 98.12 190 GLU A C 1
ATOM 1516 O O . GLU A 1 190 ? -21.859 -6.578 -29.609 1 98.12 190 GLU A O 1
ATOM 1521 N N . GLU A 1 191 ? -20.125 -5.207 -29.641 1 97.5 191 GLU A N 1
ATOM 1522 C CA . GLU A 1 191 ? -19.141 -6.273 -29.812 1 97.5 191 GLU A CA 1
ATOM 1523 C C . GLU A 1 191 ? -19.094 -7.172 -28.578 1 97.5 191 GLU A C 1
ATOM 1525 O O . GLU A 1 191 ? -19.047 -8.398 -28.688 1 97.5 191 GLU A O 1
ATOM 1530 N N . ILE A 1 192 ? -19.125 -6.582 -27.422 1 98 192 ILE A N 1
ATOM 1531 C CA . ILE A 1 192 ? -19 -7.305 -26.156 1 98 192 ILE A CA 1
ATOM 1532 C C . ILE A 1 192 ? -20.25 -8.141 -25.922 1 98 192 ILE A C 1
ATOM 1534 O O . ILE A 1 192 ? -20.172 -9.25 -25.391 1 98 192 ILE A O 1
ATOM 1538 N N . ARG A 1 193 ? -21.406 -7.652 -26.438 1 97.69 193 ARG A N 1
ATOM 1539 C CA . ARG A 1 193 ? -22.672 -8.328 -26.188 1 97.69 193 ARG A CA 1
ATOM 1540 C C . ARG A 1 193 ? -23.062 -9.203 -27.375 1 97.69 193 ARG A C 1
ATOM 1542 O O . ARG A 1 193 ? -24.188 -9.711 -27.422 1 97.69 193 ARG A O 1
ATOM 1549 N N . ASP A 1 194 ? -22.156 -9.328 -28.266 1 96.88 194 ASP A N 1
ATOM 1550 C CA . ASP A 1 194 ? -22.438 -10.172 -29.422 1 96.88 194 ASP A CA 1
ATOM 1551 C C . ASP A 1 194 ? -22.688 -11.617 -29 1 96.88 194 ASP A C 1
ATOM 1553 O O . ASP A 1 194 ? -21.984 -12.164 -28.156 1 96.88 194 ASP A O 1
ATOM 1557 N N . HIS A 1 195 ? -23.688 -12.273 -29.578 1 95.12 195 HIS A N 1
ATOM 1558 C CA . HIS A 1 195 ? -24.047 -13.648 -29.25 1 95.12 195 HIS A CA 1
ATOM 1559 C C . HIS A 1 195 ? -22.938 -14.617 -29.641 1 95.12 195 HIS A C 1
ATOM 1561 O O . HIS A 1 195 ? -22.797 -15.688 -29.031 1 95.12 195 HIS A O 1
ATOM 1567 N N . ASP A 1 196 ? -22.125 -14.234 -30.547 1 93.56 196 ASP A N 1
ATOM 1568 C CA . ASP A 1 196 ? -21.047 -15.086 -31.031 1 93.56 196 ASP A CA 1
ATOM 1569 C C . ASP A 1 196 ? -19.875 -15.133 -30.047 1 93.56 196 ASP A C 1
ATOM 1571 O O . ASP A 1 196 ? -18.969 -15.953 -30.188 1 93.56 196 ASP A O 1
ATOM 1575 N N . VAL A 1 197 ? -19.922 -14.297 -29.016 1 92.19 197 VAL A N 1
ATOM 1576 C CA . VAL A 1 197 ? -18.844 -14.336 -28.031 1 92.19 197 VAL A CA 1
ATOM 1577 C C . VAL A 1 197 ? -19.422 -14.695 -26.656 1 92.19 197 VAL A C 1
ATOM 1579 O O . VAL A 1 197 ? -18.703 -14.695 -25.656 1 92.19 197 VAL A O 1
ATOM 1582 N N . ALA A 1 198 ? -20.672 -14.906 -26.609 1 84.81 198 ALA A N 1
ATOM 1583 C CA . ALA A 1 198 ? -21.328 -15.281 -25.359 1 84.81 198 ALA A CA 1
ATOM 1584 C C . ALA A 1 198 ? -20.984 -16.719 -24.969 1 84.81 198 ALA A C 1
ATOM 1586 O O . ALA A 1 198 ? -21.219 -17.656 -25.75 1 84.81 198 ALA A O 1
ATOM 1587 N N . GLN A 1 199 ? -20.547 -16.953 -23.812 1 83.06 199 GLN A N 1
ATOM 1588 C CA . GLN A 1 199 ? -20.062 -18.25 -23.344 1 83.06 199 GLN A CA 1
ATOM 1589 C C . GLN A 1 199 ? -21.188 -19.281 -23.359 1 83.06 199 GLN A C 1
ATOM 1591 O O . GLN A 1 199 ? -20.938 -20.469 -23.641 1 83.06 199 GLN A O 1
ATOM 1596 N N . GLN A 1 200 ? -22.422 -18.938 -23.125 1 85.56 200 GLN A N 1
ATOM 1597 C CA . GLN A 1 200 ? -23.562 -19.859 -23 1 85.56 200 GLN A CA 1
ATOM 1598 C C . GLN A 1 200 ? -24.031 -20.328 -24.375 1 85.56 200 GLN A C 1
ATOM 1600 O O . GLN A 1 200 ? -24.766 -21.312 -24.484 1 85.56 200 GLN A O 1
ATOM 1605 N N . ASN A 1 201 ? -23.688 -19.5 -25.375 1 88.5 201 ASN A N 1
ATOM 1606 C CA . ASN A 1 201 ? -24.125 -19.844 -26.734 1 88.5 201 ASN A CA 1
ATOM 1607 C C . ASN A 1 201 ? -23.281 -20.984 -27.312 1 88.5 201 ASN A C 1
ATOM 1609 O O . ASN A 1 201 ? -22.141 -20.766 -27.734 1 88.5 201 ASN A O 1
ATOM 1613 N N . ARG A 1 202 ? -23.797 -22.109 -27.469 1 87.5 202 ARG A N 1
ATOM 1614 C CA . ARG A 1 202 ? -23.109 -23.312 -27.953 1 87.5 202 ARG A CA 1
ATOM 1615 C C . ARG A 1 202 ? -22.734 -23.156 -29.422 1 87.5 202 ARG A C 1
ATOM 1617 O O . ARG A 1 202 ? -21.828 -23.844 -29.922 1 87.5 202 ARG A O 1
ATOM 1624 N N . GLN A 1 203 ? -23.375 -22.25 -30.094 1 87.88 203 GLN A N 1
ATOM 1625 C CA . GLN A 1 203 ? -23.109 -22.031 -31.516 1 87.88 203 GLN A CA 1
ATOM 1626 C C . GLN A 1 203 ? -22.156 -20.859 -31.719 1 87.88 203 GLN A C 1
ATOM 1628 O O . GLN A 1 203 ? -21.906 -20.469 -32.844 1 87.88 203 GLN A O 1
ATOM 1633 N N . ALA A 1 204 ? -21.766 -20.375 -30.594 1 88.38 204 ALA A N 1
ATOM 1634 C CA . ALA A 1 204 ? -20.875 -19.219 -30.719 1 88.38 204 ALA A CA 1
ATOM 1635 C C . ALA A 1 204 ? -19.625 -19.547 -31.516 1 88.38 204 ALA A C 1
ATOM 1637 O O . ALA A 1 204 ? -18.969 -20.562 -31.234 1 88.38 204 ALA A O 1
ATOM 1638 N N . LYS A 1 205 ? -19.203 -18.797 -32.5 1 88.38 205 LYS A N 1
ATOM 1639 C CA . LYS A 1 205 ? -18.047 -19.031 -33.344 1 88.38 205 LYS A CA 1
ATOM 1640 C C . LYS A 1 205 ? -16.766 -18.516 -32.688 1 88.38 205 LYS A C 1
ATOM 1642 O O . LYS A 1 205 ? -15.664 -18.906 -33.062 1 88.38 205 LYS A O 1
ATOM 1647 N N . ARG A 1 206 ? -16.797 -17.609 -31.781 1 91.31 206 ARG A N 1
ATOM 1648 C CA . ARG A 1 206 ? -15.648 -17.031 -31.094 1 91.31 206 ARG A CA 1
ATOM 1649 C C . ARG A 1 206 ? -15.82 -17.078 -29.594 1 91.31 206 ARG A C 1
ATOM 1651 O O . ARG A 1 206 ? -15.688 -16.047 -28.906 1 91.31 206 ARG A O 1
ATOM 1658 N N . SER A 1 207 ? -16.141 -18.156 -28.969 1 83.62 207 SER A N 1
ATOM 1659 C CA . SER A 1 207 ? -16.516 -18.312 -27.562 1 83.62 207 SER A CA 1
ATOM 1660 C C . SER A 1 207 ? -15.391 -17.875 -26.641 1 83.62 207 SER A C 1
ATOM 1662 O O . SER A 1 207 ? -15.633 -17.547 -25.469 1 83.62 207 SER A O 1
ATOM 1664 N N . GLY A 1 208 ? -14.234 -17.75 -27.078 1 86.5 208 GLY A N 1
ATOM 1665 C CA . GLY A 1 208 ? -13.109 -17.359 -26.25 1 86.5 208 GLY A CA 1
ATOM 1666 C C . GLY A 1 208 ? -12.758 -15.883 -26.375 1 86.5 208 GLY A C 1
ATOM 1667 O O . GLY A 1 208 ? -11.852 -15.398 -25.703 1 86.5 208 GLY A O 1
ATOM 1668 N N . ALA A 1 209 ? -13.531 -15.133 -27 1 93.06 209 ALA A N 1
ATOM 1669 C CA . ALA A 1 209 ? -13.164 -13.781 -27.406 1 93.06 209 ALA A CA 1
ATOM 1670 C C . ALA A 1 209 ? -13.172 -12.828 -26.219 1 93.06 209 ALA A C 1
ATOM 1672 O O . ALA A 1 209 ? -12.375 -11.891 -26.156 1 93.06 209 ALA A O 1
ATOM 1673 N N . LEU A 1 210 ? -14.078 -13.016 -25.297 1 96.38 210 LEU A N 1
ATOM 1674 C CA . LEU A 1 210 ? -14.141 -12.109 -24.156 1 96.38 210 LEU A CA 1
ATOM 1675 C C . LEU A 1 210 ? -12.828 -12.141 -23.375 1 96.38 210 LEU A C 1
ATOM 1677 O O . LEU A 1 210 ? -12.406 -11.125 -22.828 1 96.38 210 LEU A O 1
ATOM 1681 N N . TYR A 1 211 ? -12.281 -13.32 -23.234 1 95.81 211 TYR A N 1
ATOM 1682 C CA . TYR A 1 211 ? -10.984 -13.453 -22.578 1 95.81 211 TYR A CA 1
ATOM 1683 C C . TYR A 1 211 ? -9.914 -12.648 -23.312 1 95.81 211 TYR A C 1
ATOM 1685 O O . TYR A 1 211 ? -9.102 -11.969 -22.672 1 95.81 211 TYR A O 1
ATOM 1693 N N . GLU A 1 212 ? -9.922 -12.711 -24.641 1 95.25 212 GLU A N 1
ATOM 1694 C CA . GLU A 1 212 ? -9 -11.938 -25.469 1 95.25 212 GLU A CA 1
ATOM 1695 C C . GLU A 1 212 ? -9.227 -10.438 -25.297 1 95.25 212 GLU A C 1
ATOM 1697 O O . GLU A 1 212 ? -8.273 -9.664 -25.234 1 95.25 212 GLU A O 1
ATOM 1702 N N . TYR A 1 213 ? -10.539 -10.055 -25.234 1 97.56 213 TYR A N 1
ATOM 1703 C CA . TYR A 1 213 ? -10.867 -8.648 -25.031 1 97.56 213 TYR A CA 1
ATOM 1704 C C . TYR A 1 213 ? -10.281 -8.133 -23.734 1 97.56 213 TYR A C 1
ATOM 1706 O O . TYR A 1 213 ? -9.766 -7.016 -23.672 1 97.56 213 TYR A O 1
ATOM 1714 N N . ALA A 1 214 ? -10.406 -8.906 -22.703 1 97.94 214 ALA A N 1
ATOM 1715 C CA . ALA A 1 214 ? -9.859 -8.516 -21.406 1 97.94 214 ALA A CA 1
ATOM 1716 C C . ALA A 1 214 ? -8.344 -8.367 -21.469 1 97.94 214 ALA A C 1
ATOM 1718 O O . ALA A 1 214 ? -7.781 -7.395 -20.969 1 97.94 214 ALA A O 1
ATOM 1719 N N . MET A 1 215 ? -7.668 -9.352 -22.125 1 96.5 215 MET A N 1
ATOM 1720 C CA . MET A 1 215 ? -6.219 -9.305 -22.266 1 96.5 215 MET A CA 1
ATOM 1721 C C . MET A 1 215 ? -5.793 -8.047 -23.016 1 96.5 215 MET A C 1
ATOM 1723 O O . MET A 1 215 ? -4.84 -7.371 -22.625 1 96.5 215 MET A O 1
ATOM 1727 N N . GLU A 1 216 ? -6.535 -7.738 -24.047 1 96.94 216 GLU A N 1
ATOM 1728 C CA . GLU A 1 216 ? -6.258 -6.543 -24.844 1 96.94 216 GLU A CA 1
ATOM 1729 C C . GLU A 1 216 ? -6.383 -5.281 -24 1 96.94 216 GLU A C 1
ATOM 1731 O O . GLU A 1 216 ? -5.547 -4.379 -24.094 1 96.94 216 GLU A O 1
ATOM 1736 N N . ALA A 1 217 ? -7.406 -5.246 -23.266 1 98.19 217 ALA A N 1
ATOM 1737 C CA . ALA A 1 217 ? -7.668 -4.066 -22.453 1 98.19 217 ALA A CA 1
ATOM 1738 C C . ALA A 1 217 ? -6.582 -3.881 -21.391 1 98.19 217 ALA A C 1
ATOM 1740 O O . ALA A 1 217 ? -6.207 -2.752 -21.078 1 98.19 217 ALA A O 1
ATOM 1741 N N . LEU A 1 218 ? -6.113 -4.957 -20.797 1 97.81 218 LEU A N 1
ATOM 1742 C CA . LEU A 1 218 ? -5.047 -4.902 -19.797 1 97.81 218 LEU A CA 1
ATOM 1743 C C . LEU A 1 218 ? -3.754 -4.379 -20.422 1 97.81 218 LEU A C 1
ATOM 1745 O O . LEU A 1 218 ? -3.092 -3.512 -19.844 1 97.81 218 LEU A O 1
ATOM 1749 N N . VAL A 1 219 ? -3.428 -4.926 -21.547 1 95.75 219 VAL A N 1
ATOM 1750 C CA . VAL A 1 219 ? -2.213 -4.5 -22.234 1 95.75 219 VAL A CA 1
ATOM 1751 C C . VAL A 1 219 ? -2.332 -3.027 -22.625 1 95.75 219 VAL A C 1
ATOM 1753 O O . VAL A 1 219 ? -1.376 -2.262 -22.469 1 95.75 219 VAL A O 1
ATOM 1756 N N . LYS A 1 220 ? -3.48 -2.645 -23.156 1 96.94 220 LYS A N 1
ATOM 1757 C CA . LYS A 1 220 ? -3.721 -1.252 -23.516 1 96.94 220 LYS A CA 1
ATOM 1758 C C . LYS A 1 220 ? -3.578 -0.33 -22.312 1 96.94 220 LYS A C 1
ATOM 1760 O O . LYS A 1 220 ? -3.047 0.776 -22.422 1 96.94 220 LYS A O 1
ATOM 1765 N N . TYR A 1 221 ? -4.16 -0.714 -21.234 1 96.19 221 TYR A N 1
ATOM 1766 C CA . TYR A 1 221 ? -4.051 0.058 -20 1 96.19 221 TYR A CA 1
ATOM 1767 C C . TYR A 1 221 ? -2.596 0.363 -19.672 1 96.19 221 TYR A C 1
ATOM 1769 O O . TYR A 1 221 ? -2.275 1.453 -19.203 1 96.19 221 TYR A O 1
ATOM 1777 N N . GLY A 1 222 ? -1.712 -0.622 -19.922 1 94.31 222 GLY A N 1
ATOM 1778 C CA . GLY A 1 222 ? -0.294 -0.461 -19.641 1 94.31 222 GLY A CA 1
ATOM 1779 C C . GLY A 1 222 ? 0.029 -0.509 -18.156 1 94.31 222 GLY A C 1
ATOM 1780 O O . GLY A 1 222 ? -0.548 -1.308 -17.406 1 94.31 222 GLY A O 1
ATOM 1781 N N . GLY A 1 223 ? 1.085 0.299 -17.75 1 91.19 223 GLY A N 1
ATOM 1782 C CA . GLY A 1 223 ? 1.467 0.372 -16.344 1 91.19 223 GLY A CA 1
ATOM 1783 C C . GLY A 1 223 ? 1.88 -0.97 -15.773 1 91.19 223 GLY A C 1
ATOM 1784 O O . GLY A 1 223 ? 2.807 -1.608 -16.281 1 91.19 223 GLY A O 1
ATOM 1785 N N . PRO A 1 224 ? 1.07 -1.403 -14.75 1 90.44 224 PRO A N 1
ATOM 1786 C CA . PRO A 1 224 ? 1.44 -2.633 -14.047 1 90.44 224 PRO A CA 1
ATOM 1787 C C . PRO A 1 224 ? 1.316 -3.877 -14.93 1 90.44 224 PRO A C 1
ATOM 1789 O O . PRO A 1 224 ? 1.882 -4.926 -14.602 1 90.44 224 PRO A O 1
ATOM 1792 N N . PHE A 1 225 ? 0.603 -3.789 -15.961 1 93.69 225 PHE A N 1
ATOM 1793 C CA . PHE A 1 225 ? 0.321 -4.98 -16.75 1 93.69 225 PHE A CA 1
ATOM 1794 C C . PHE A 1 225 ? 1.341 -5.137 -17.875 1 93.69 225 PHE A C 1
ATOM 1796 O O . PHE A 1 225 ? 1.373 -6.164 -18.547 1 93.69 225 PHE A O 1
ATOM 1803 N N . THR A 1 226 ? 2.174 -4.148 -18.078 1 86.31 226 THR A N 1
ATOM 1804 C CA . THR A 1 226 ? 3.17 -4.227 -19.141 1 86.31 226 THR A CA 1
ATOM 1805 C C . THR A 1 226 ? 4.578 -4.059 -18.578 1 86.31 226 THR A C 1
ATOM 1807 O O . THR A 1 226 ? 5.547 -4.555 -19.156 1 86.31 226 THR A O 1
ATOM 1810 N N . ASN A 1 227 ? 4.805 -3.357 -17.453 1 71.81 227 ASN A N 1
ATOM 1811 C CA . ASN A 1 227 ? 6.117 -2.975 -16.953 1 71.81 227 ASN A CA 1
ATOM 1812 C C . ASN A 1 227 ? 6.465 -3.732 -15.672 1 71.81 227 ASN A C 1
ATOM 1814 O O . ASN A 1 227 ? 7.336 -3.305 -14.914 1 71.81 227 ASN A O 1
ATOM 1818 N N . SER A 1 228 ? 5.918 -4.816 -15.422 1 73.81 228 SER A N 1
ATOM 1819 C CA . SER A 1 228 ? 6.152 -5.59 -14.203 1 73.81 228 SER A CA 1
ATOM 1820 C C . SER A 1 228 ? 6.734 -6.961 -14.523 1 73.81 228 SER A C 1
ATOM 1822 O O . SER A 1 228 ? 6.746 -7.383 -15.688 1 73.81 228 SER A O 1
ATOM 1824 N N . GLU A 1 229 ? 7.328 -7.438 -13.469 1 79.88 229 GLU A N 1
ATOM 1825 C CA . GLU A 1 229 ? 7.711 -8.836 -13.609 1 79.88 229 GLU A CA 1
ATOM 1826 C C . GLU A 1 229 ? 6.504 -9.719 -13.922 1 79.88 229 GLU A C 1
ATOM 1828 O O . GLU A 1 229 ? 5.426 -9.523 -13.352 1 79.88 229 GLU A O 1
ATOM 1833 N N . LYS A 1 230 ? 6.758 -10.531 -14.836 1 86.94 230 LYS A N 1
ATOM 1834 C CA . LYS A 1 230 ? 5.695 -11.422 -15.289 1 86.94 230 LYS A CA 1
ATOM 1835 C C . LYS A 1 230 ? 5.754 -12.758 -14.57 1 86.94 230 LYS A C 1
ATOM 1837 O O . LYS A 1 230 ? 6.836 -13.242 -14.234 1 86.94 230 LYS A O 1
ATOM 1842 N N . PRO A 1 231 ? 4.605 -13.453 -14.461 1 92.62 231 PRO A N 1
ATOM 1843 C CA . PRO A 1 231 ? 3.262 -13 -14.828 1 92.62 231 PRO A CA 1
ATOM 1844 C C . PRO A 1 231 ? 2.656 -12.047 -13.805 1 92.62 231 PRO A C 1
ATOM 1846 O O . PRO A 1 231 ? 2.889 -12.195 -12.602 1 92.62 231 PRO A O 1
ATOM 1849 N N . VAL A 1 232 ? 1.89 -11.086 -14.297 1 95.75 232 VAL A N 1
ATOM 1850 C CA . VAL A 1 232 ? 1.062 -10.234 -13.453 1 95.75 232 VAL A CA 1
ATOM 1851 C C . VAL A 1 232 ? -0.29 -10.898 -13.211 1 95.75 232 VAL A C 1
ATOM 1853 O O . VAL A 1 232 ? -0.734 -11.727 -14.008 1 95.75 232 VAL A O 1
ATOM 1856 N N . GLN A 1 233 ? -0.89 -10.68 -12.078 1 97.25 233 GLN A N 1
ATOM 1857 C CA . GLN A 1 233 ? -2.176 -11.289 -11.758 1 97.25 233 GLN A CA 1
ATOM 1858 C C . GLN A 1 233 ? -3.305 -10.266 -11.836 1 97.25 233 GLN A C 1
ATOM 1860 O O . GLN A 1 233 ? -3.225 -9.203 -11.219 1 97.25 233 GLN A O 1
ATOM 1865 N N . ALA A 1 234 ? -4.367 -10.562 -12.586 1 98.44 234 ALA A N 1
ATOM 1866 C CA . ALA A 1 234 ? -5.488 -9.641 -12.766 1 98.44 234 ALA A CA 1
ATOM 1867 C C . ALA A 1 234 ? -6.82 -10.383 -12.68 1 98.44 234 ALA A C 1
ATOM 1869 O O . ALA A 1 234 ? -6.926 -11.531 -13.102 1 98.44 234 ALA A O 1
ATOM 1870 N N . ALA A 1 235 ? -7.781 -9.789 -12.07 1 98.81 235 ALA A N 1
ATOM 1871 C CA . ALA A 1 235 ? -9.18 -10.219 -12.062 1 98.81 235 ALA A CA 1
ATOM 1872 C C . ALA A 1 235 ? -10.086 -9.148 -12.656 1 98.81 235 ALA A C 1
ATOM 1874 O O . ALA A 1 235 ? -10.156 -8.031 -12.133 1 98.81 235 ALA A O 1
ATOM 1875 N N . VAL A 1 236 ? -10.844 -9.492 -13.742 1 98.81 236 VAL A N 1
ATOM 1876 C CA . VAL A 1 236 ? -11.539 -8.484 -14.531 1 98.81 236 VAL A CA 1
ATOM 1877 C C . VAL A 1 236 ? -13.039 -8.781 -14.547 1 98.81 236 VAL A C 1
ATOM 1879 O O . VAL A 1 236 ? -13.453 -9.891 -14.898 1 98.81 236 VAL A O 1
ATOM 1882 N N . VAL A 1 237 ? -13.828 -7.809 -14.195 1 98.88 237 VAL A N 1
ATOM 1883 C CA . VAL A 1 237 ? -15.273 -7.871 -14.344 1 98.88 237 VAL A CA 1
ATOM 1884 C C . VAL A 1 237 ? -15.719 -6.977 -15.5 1 98.88 237 VAL A C 1
ATOM 1886 O O . VAL A 1 237 ? -15.305 -5.82 -15.586 1 98.88 237 VAL A O 1
ATOM 1889 N N . PHE A 1 238 ? -16.547 -7.531 -16.406 1 98.75 238 PHE A N 1
ATOM 1890 C CA . PHE A 1 238 ? -17.094 -6.734 -17.5 1 98.75 238 PHE A CA 1
ATOM 1891 C C . PHE A 1 238 ? -18.281 -5.91 -17 1 98.75 238 PHE A C 1
ATOM 1893 O O . PHE A 1 238 ? -19.312 -6.461 -16.625 1 98.75 238 PHE A O 1
ATOM 1900 N N . MET A 1 239 ? -18.172 -4.625 -17.094 1 98.69 239 MET A N 1
ATOM 1901 C CA . MET A 1 239 ? -19.219 -3.713 -16.625 1 98.69 239 MET A CA 1
ATOM 1902 C C . MET A 1 239 ? -20.484 -3.861 -17.484 1 98.69 239 MET A C 1
ATOM 1904 O O . MET A 1 239 ? -21.594 -3.723 -16.969 1 98.69 239 MET A O 1
ATOM 1908 N N . ASP A 1 240 ? -20.312 -4.164 -18.766 1 98.5 240 ASP A N 1
ATOM 1909 C CA . ASP A 1 240 ? -21.391 -4.047 -19.734 1 98.5 240 ASP A CA 1
ATOM 1910 C C . ASP A 1 240 ? -22.031 -5.406 -20 1 98.5 240 ASP A C 1
ATOM 1912 O O . ASP A 1 240 ? -22.609 -5.621 -21.078 1 98.5 240 ASP A O 1
ATOM 1916 N N . SER A 1 241 ? -21.906 -6.348 -19.094 1 98.31 241 SER A N 1
ATOM 1917 C CA . SER A 1 241 ? -22.656 -7.598 -19.188 1 98.31 241 SER A CA 1
ATOM 1918 C C . SER A 1 241 ? -24.156 -7.348 -19.172 1 98.31 241 SER A C 1
ATOM 1920 O O . SER A 1 241 ? -24.625 -6.418 -18.5 1 98.31 241 SER A O 1
ATOM 1922 N N . HIS A 1 242 ? -24.922 -8.211 -19.891 1 97.94 242 HIS A N 1
ATOM 1923 C CA . HIS A 1 242 ? -26.344 -7.941 -20 1 97.94 242 HIS A CA 1
ATOM 1924 C C . HIS A 1 242 ? -27.125 -9.219 -20.297 1 97.94 242 HIS A C 1
ATOM 1926 O O . HIS A 1 242 ? -26.75 -10 -21.172 1 97.94 242 HIS A O 1
ATOM 1932 N N . TRP A 1 243 ? -28.188 -9.391 -19.547 1 97.69 243 TRP A N 1
ATOM 1933 C CA . TRP A 1 243 ? -29.188 -10.414 -19.828 1 97.69 243 TRP A CA 1
ATOM 1934 C C . TRP A 1 243 ? -30.172 -9.938 -20.906 1 97.69 243 TRP A C 1
ATOM 1936 O O . TRP A 1 243 ? -30.922 -8.984 -20.688 1 97.69 243 TRP A O 1
ATOM 1946 N N . ASP A 1 244 ? -30.219 -10.57 -22.047 1 96 244 ASP A N 1
ATOM 1947 C CA . ASP A 1 244 ? -31.062 -10.094 -23.141 1 96 244 ASP A CA 1
ATOM 1948 C C . ASP A 1 244 ? -32.281 -10.977 -23.312 1 96 244 ASP A C 1
ATOM 1950 O O . ASP A 1 244 ? -32.969 -10.922 -24.344 1 96 244 ASP A O 1
ATOM 1954 N N . GLY A 1 245 ? -32.562 -11.797 -22.328 1 94.5 245 GLY A N 1
ATOM 1955 C CA . GLY A 1 245 ? -33.719 -12.695 -22.375 1 94.5 245 GLY A CA 1
ATOM 1956 C C . GLY A 1 245 ? -33.375 -14.086 -22.875 1 94.5 245 GLY A C 1
ATOM 1957 O O . GLY A 1 245 ? -34.125 -15.031 -22.672 1 94.5 245 GLY A O 1
ATOM 1958 N N . GLN A 1 246 ? -32.25 -14.227 -23.484 1 93.12 246 GLN A N 1
ATOM 1959 C CA . GLN A 1 246 ? -31.797 -15.5 -24.016 1 93.12 246 GLN A CA 1
ATOM 1960 C C . GLN A 1 246 ? -30.438 -15.883 -23.453 1 93.12 246 GLN A C 1
ATOM 1962 O O . GLN A 1 246 ? -30.25 -17 -22.984 1 93.12 246 GLN A O 1
ATOM 1967 N N . PHE A 1 247 ? -29.5 -14.992 -23.516 1 94.69 247 PHE A N 1
ATOM 1968 C CA . PHE A 1 247 ? -28.141 -15.203 -23.031 1 94.69 247 PHE A CA 1
ATOM 1969 C C . PHE A 1 247 ? -27.719 -14.094 -22.078 1 94.69 247 PHE A C 1
ATOM 1971 O O . PHE A 1 247 ? -28.281 -12.992 -22.125 1 94.69 247 PHE A O 1
ATOM 1978 N N . ILE A 1 248 ? -26.844 -14.461 -21.172 1 96.94 248 ILE A N 1
ATOM 1979 C CA . ILE A 1 248 ? -26.094 -13.43 -20.469 1 96.94 248 ILE A CA 1
ATOM 1980 C C . ILE A 1 248 ? -24.922 -12.961 -21.344 1 96.94 248 ILE A C 1
ATOM 1982 O O . ILE A 1 248 ? -23.844 -13.539 -21.297 1 96.94 248 ILE A O 1
ATOM 1986 N N . THR A 1 249 ? -25.094 -11.898 -22.016 1 96.75 249 THR A N 1
ATOM 1987 C CA . THR A 1 249 ? -24.062 -11.398 -22.938 1 96.75 249 THR A CA 1
ATOM 1988 C C . THR A 1 249 ? -23 -10.617 -22.188 1 96.75 249 THR A C 1
ATOM 1990 O O . THR A 1 249 ? -23.25 -10.125 -21.078 1 96.75 249 THR A O 1
ATOM 1993 N N . GLY A 1 250 ? -21.75 -10.57 -22.781 1 97.06 250 GLY A N 1
ATOM 1994 C CA . GLY A 1 250 ? -20.641 -9.906 -22.109 1 97.06 250 GLY A CA 1
ATOM 1995 C C . GLY A 1 250 ? -20.203 -10.609 -20.844 1 97.06 250 GLY A C 1
ATOM 1996 O O . GLY A 1 250 ? -19.688 -9.977 -19.922 1 97.06 250 GLY A O 1
ATOM 1997 N N . HIS A 1 251 ? -20.453 -11.828 -20.766 1 96.31 251 HIS A N 1
ATOM 1998 C CA . HIS A 1 251 ? -20.109 -12.617 -19.594 1 96.31 251 HIS A CA 1
ATOM 1999 C C . HIS A 1 251 ? -19.391 -13.906 -19.984 1 96.31 251 HIS A C 1
ATOM 2001 O O . HIS A 1 251 ? -19.844 -14.617 -20.891 1 96.31 251 HIS A O 1
ATOM 2007 N N . ALA A 1 252 ? -18.281 -14.148 -19.406 1 93.38 252 ALA A N 1
ATOM 2008 C CA . ALA A 1 252 ? -17.578 -15.43 -19.391 1 93.38 252 ALA A CA 1
ATOM 2009 C C . ALA A 1 252 ? -16.891 -15.672 -18.062 1 93.38 252 ALA A C 1
ATOM 2011 O O . ALA A 1 252 ? -16.328 -14.75 -17.469 1 93.38 252 ALA A O 1
ATOM 2012 N N . ALA A 1 253 ? -17.125 -16.781 -17.5 1 92.88 253 ALA A N 1
ATOM 2013 C CA . ALA A 1 253 ? -16.391 -17.219 -16.328 1 92.88 253 ALA A CA 1
ATOM 2014 C C . ALA A 1 253 ? -15.195 -18.094 -16.703 1 92.88 253 ALA A C 1
ATOM 2016 O O . ALA A 1 253 ? -15.344 -19.297 -16.922 1 92.88 253 ALA A O 1
ATOM 2017 N N . LEU A 1 254 ? -14.078 -17.484 -16.766 1 89.19 254 LEU A N 1
ATOM 2018 C CA . LEU A 1 254 ? -12.867 -18.172 -17.203 1 89.19 254 LEU A CA 1
ATOM 2019 C C . LEU A 1 254 ? -11.656 -17.688 -16.406 1 89.19 254 LEU A C 1
ATOM 2021 O O . LEU A 1 254 ? -11.523 -16.5 -16.141 1 89.19 254 LEU A O 1
ATOM 2025 N N . GLY A 1 255 ? -10.883 -18.641 -15.969 1 88.5 255 GLY A N 1
ATOM 2026 C CA . GLY A 1 255 ? -9.633 -18.344 -15.289 1 88.5 255 GLY A CA 1
ATOM 2027 C C . GLY A 1 255 ? -8.453 -19.109 -15.875 1 88.5 255 GLY A C 1
ATOM 2028 O O . GLY A 1 255 ? -8.609 -20.234 -16.344 1 88.5 255 GLY A O 1
ATOM 2029 N N . GLY A 1 256 ? -7.297 -18.547 -15.781 1 89.25 256 GLY A N 1
ATOM 2030 C CA . GLY A 1 256 ? -6.051 -19.094 -16.297 1 89.25 256 GLY A CA 1
ATOM 2031 C C . GLY A 1 256 ? -4.996 -18.047 -16.562 1 89.25 256 GLY A C 1
ATOM 2032 O O . GLY A 1 256 ? -4.492 -17.422 -15.625 1 89.25 256 GLY A O 1
ATOM 2033 N N . GLY A 1 257 ? -4.727 -17.844 -17.875 1 86.12 257 GLY A N 1
ATOM 2034 C CA . GLY A 1 257 ? -3.779 -16.812 -18.266 1 86.12 257 GLY A CA 1
ATOM 2035 C C . GLY A 1 257 ? -2.645 -17.328 -19.125 1 86.12 257 GLY A C 1
ATOM 2036 O O . GLY A 1 257 ? -2.736 -18.422 -19.688 1 86.12 257 GLY A O 1
ATOM 2037 N N . ASN A 1 258 ? -1.727 -16.469 -19.312 1 86.44 258 ASN A N 1
ATOM 2038 C CA . ASN A 1 258 ? -0.532 -16.812 -20.078 1 86.44 258 ASN A CA 1
ATOM 2039 C C . ASN A 1 258 ? 0.742 -16.453 -19.312 1 86.44 258 ASN A C 1
ATOM 2041 O O . ASN A 1 258 ? 0.717 -16.281 -18.094 1 86.44 258 ASN A O 1
ATOM 2045 N N . ASP A 1 259 ? 1.821 -16.484 -19.969 1 84.5 259 ASP A N 1
ATOM 2046 C CA . ASP A 1 259 ? 3.113 -16.281 -19.328 1 84.5 259 ASP A CA 1
ATOM 2047 C C . ASP A 1 259 ? 3.258 -14.836 -18.828 1 84.5 259 ASP A C 1
ATOM 2049 O O . ASP A 1 259 ? 4.117 -14.547 -18 1 84.5 259 ASP A O 1
ATOM 2053 N N . ALA A 1 260 ? 2.4 -13.992 -19.359 1 90.69 260 ALA A N 1
ATOM 2054 C CA . ALA A 1 260 ? 2.516 -12.578 -19 1 90.69 260 ALA A CA 1
ATOM 2055 C C . ALA A 1 260 ? 1.521 -12.211 -17.906 1 90.69 260 ALA A C 1
ATOM 2057 O O . ALA A 1 260 ? 1.83 -11.406 -17.016 1 90.69 260 ALA A O 1
ATOM 2058 N N . ILE A 1 261 ? 0.313 -12.75 -18.078 1 94.81 261 ILE A N 1
ATOM 2059 C CA . ILE A 1 261 ? -0.755 -12.336 -17.172 1 94.81 261 ILE A CA 1
ATOM 2060 C C . ILE A 1 261 ? -1.567 -13.562 -16.75 1 94.81 261 ILE A C 1
ATOM 2062 O O . ILE A 1 261 ? -2.082 -14.297 -17.594 1 94.81 261 ILE A O 1
ATOM 2066 N N . LYS A 1 262 ? -1.596 -13.852 -15.43 1 96.69 262 LYS A N 1
ATOM 2067 C CA . LYS A 1 262 ? -2.631 -14.719 -14.875 1 96.69 262 LYS A CA 1
ATOM 2068 C C . LYS A 1 262 ? -3.955 -13.977 -14.734 1 96.69 262 LYS A C 1
ATOM 2070 O O . LYS A 1 262 ? -4.012 -12.906 -14.125 1 96.69 262 LYS A O 1
ATOM 2075 N N . LEU A 1 263 ? -5.055 -14.516 -15.344 1 97.62 263 LEU A N 1
ATOM 2076 C CA . LEU A 1 263 ? -6.25 -13.703 -15.547 1 97.62 263 LEU A CA 1
ATOM 2077 C C . LEU A 1 263 ? -7.504 -14.469 -15.148 1 97.62 263 LEU A C 1
ATOM 2079 O O . LEU A 1 263 ? -7.641 -15.656 -15.461 1 97.62 263 LEU A O 1
ATOM 2083 N N . ALA A 1 264 ? -8.336 -13.859 -14.383 1 98.62 264 ALA A N 1
ATOM 2084 C CA . ALA A 1 264 ? -9.719 -14.266 -14.148 1 98.62 264 ALA A CA 1
ATOM 2085 C C . ALA A 1 264 ? -10.695 -13.242 -14.711 1 98.62 264 ALA A C 1
ATOM 2087 O O . ALA A 1 264 ? -10.523 -12.039 -14.516 1 98.62 264 ALA A O 1
ATOM 2088 N N . ILE A 1 265 ? -11.742 -13.695 -15.477 1 98.44 265 ILE A N 1
ATOM 2089 C CA . ILE A 1 265 ? -12.734 -12.75 -15.984 1 98.44 265 ILE A CA 1
ATOM 2090 C C . ILE A 1 265 ? -14.133 -13.188 -15.555 1 98.44 265 ILE A C 1
ATOM 2092 O O . ILE A 1 265 ? -14.375 -14.383 -15.344 1 98.44 265 ILE A O 1
ATOM 2096 N N . PHE A 1 266 ? -15 -12.312 -15.453 1 98.5 266 PHE A N 1
ATOM 2097 C CA . PHE A 1 266 ? -16.391 -12.531 -15.062 1 98.5 266 PHE A CA 1
ATOM 2098 C C . PHE A 1 266 ? -17.266 -11.375 -15.516 1 98.5 266 PHE A C 1
ATOM 2100 O O . PHE A 1 266 ? -16.766 -10.312 -15.898 1 98.5 266 PHE A O 1
ATOM 2107 N N . GLY A 1 267 ? -18.578 -11.586 -15.609 1 98.31 267 GLY A N 1
ATOM 2108 C CA . GLY A 1 267 ? -19.516 -10.531 -15.961 1 98.31 267 GLY A CA 1
ATOM 2109 C C . GLY A 1 267 ? -20.156 -9.867 -14.758 1 98.31 267 GLY A C 1
ATOM 2110 O O . GLY A 1 267 ? -20.141 -10.422 -13.656 1 98.31 267 GLY A O 1
ATOM 2111 N N . SER A 1 268 ? -20.828 -8.695 -14.984 1 98.62 268 SER A N 1
ATOM 2112 C CA . SER A 1 268 ? -21.422 -7.914 -13.906 1 98.62 268 SER A CA 1
ATOM 2113 C C . SER A 1 268 ? -22.906 -8.227 -13.766 1 98.62 268 SER A C 1
ATOM 2115 O O . SER A 1 268 ? -23.625 -7.535 -13.031 1 98.62 268 SER A O 1
ATOM 2117 N N . HIS A 1 269 ? -23.406 -9.234 -14.398 1 97.88 269 HIS A N 1
ATOM 2118 C CA . HIS A 1 269 ? -24.844 -9.492 -14.508 1 97.88 269 HIS A CA 1
ATOM 2119 C C . HIS A 1 269 ? -25.453 -9.75 -13.133 1 97.88 269 HIS A C 1
ATOM 2121 O O . HIS A 1 269 ? -26.672 -9.594 -12.953 1 97.88 269 HIS A O 1
ATOM 2127 N N . GLY A 1 270 ? -24.703 -10.219 -12.172 1 98.31 270 GLY A N 1
ATOM 2128 C CA . GLY A 1 270 ? -25.219 -10.484 -10.836 1 98.31 270 GLY A CA 1
ATOM 2129 C C . GLY A 1 270 ? -24.781 -9.453 -9.812 1 98.31 270 GLY A C 1
ATOM 2130 O O . GLY A 1 270 ? -25.109 -9.57 -8.625 1 98.31 270 GLY A O 1
ATOM 2131 N N . LEU A 1 271 ? -24.125 -8.375 -10.211 1 98.62 271 LEU A N 1
ATOM 2132 C CA . LEU A 1 271 ? -23.516 -7.395 -9.32 1 98.62 271 LEU A CA 1
ATOM 2133 C C . LEU A 1 271 ? -24.578 -6.684 -8.484 1 98.62 271 LEU A C 1
ATOM 2135 O O . LEU A 1 271 ? -24.312 -6.258 -7.355 1 98.62 271 LEU A O 1
ATOM 2139 N N . TYR A 1 272 ? -25.828 -6.59 -8.992 1 98.5 272 TYR A N 1
ATOM 2140 C CA . TYR A 1 272 ? -26.906 -5.918 -8.273 1 98.5 272 TYR A CA 1
ATOM 2141 C C . TYR A 1 272 ? -27.156 -6.586 -6.93 1 98.5 272 TYR A C 1
ATOM 2143 O O . TYR A 1 272 ? -27.672 -5.957 -6.004 1 98.5 272 TYR A O 1
ATOM 2151 N N . SER A 1 273 ? -26.797 -7.836 -6.797 1 98.75 273 SER A N 1
ATOM 2152 C CA . SER A 1 273 ? -27.094 -8.602 -5.594 1 98.75 273 SER A CA 1
ATOM 2153 C C . SER A 1 273 ? -25.984 -8.477 -4.562 1 98.75 273 SER A C 1
ATOM 2155 O O . SER A 1 273 ? -26.156 -8.852 -3.402 1 98.75 273 SER A O 1
ATOM 2157 N N . TRP A 1 274 ? -24.75 -7.992 -4.941 1 98.88 274 TRP A N 1
ATOM 2158 C CA . TRP A 1 274 ? -23.609 -7.895 -4.047 1 98.88 274 TRP A CA 1
ATOM 2159 C C . TRP A 1 274 ? -23.797 -6.785 -3.021 1 98.88 274 TRP A C 1
ATOM 2161 O O . TRP A 1 274 ? -24.422 -5.762 -3.316 1 98.88 274 TRP A O 1
ATOM 2171 N N . PRO A 1 275 ? -23.297 -6.961 -1.81 1 98.69 275 PRO A N 1
ATOM 2172 C CA . PRO A 1 275 ? -23.375 -5.879 -0.827 1 98.69 275 PRO A CA 1
ATOM 2173 C C . PRO A 1 275 ? -22.531 -4.664 -1.214 1 98.69 275 PRO A C 1
ATOM 2175 O O . PRO A 1 275 ? -21.469 -4.812 -1.815 1 98.69 275 PRO A O 1
ATOM 2178 N N . THR A 1 276 ? -23.016 -3.447 -0.807 1 97.75 276 THR A N 1
ATOM 2179 C CA . THR A 1 276 ? -22.328 -2.197 -1.128 1 97.75 276 THR A CA 1
ATOM 2180 C C . THR A 1 276 ? -21.312 -1.847 -0.054 1 97.75 276 THR A C 1
ATOM 2182 O O . THR A 1 276 ? -20.375 -1.07 -0.301 1 97.75 276 THR A O 1
ATOM 2185 N N . CYS A 1 277 ? -21.484 -2.334 1.115 1 97.56 277 CYS A N 1
ATOM 2186 C CA . CYS A 1 277 ? -20.688 -2.02 2.295 1 97.56 277 CYS A CA 1
ATOM 2187 C C . CYS A 1 277 ? -20.828 -3.104 3.355 1 97.56 277 CYS A C 1
ATOM 2189 O O . CYS A 1 277 ? -21.578 -4.066 3.168 1 97.56 277 CYS A O 1
ATOM 2191 N N . MET A 1 278 ? -20.172 -2.963 4.473 1 97.56 278 MET A N 1
ATOM 2192 C CA . MET A 1 278 ? -20.125 -3.967 5.531 1 97.56 278 MET A CA 1
ATOM 2193 C C . MET A 1 278 ? -21.5 -4.164 6.152 1 97.56 278 MET A C 1
ATOM 2195 O O . MET A 1 278 ? -21.891 -5.289 6.465 1 97.56 278 MET A O 1
ATOM 2199 N N . GLU A 1 279 ? -22.234 -3.082 6.336 1 97.38 279 GLU A N 1
ATOM 2200 C CA . GLU A 1 279 ? -23.547 -3.133 6.957 1 97.38 279 GLU A CA 1
ATOM 2201 C C . GLU A 1 279 ? -24.531 -3.949 6.117 1 97.38 279 GLU A C 1
ATOM 2203 O O . GLU A 1 279 ? -25.516 -4.473 6.637 1 97.38 279 GLU A O 1
ATOM 2208 N N . ASP A 1 280 ? -24.219 -4.062 4.832 1 97.81 280 ASP A N 1
ATOM 2209 C CA . ASP A 1 280 ? -25.109 -4.723 3.889 1 97.81 280 ASP A CA 1
ATOM 2210 C C . ASP A 1 280 ? -24.859 -6.227 3.846 1 97.81 280 ASP A C 1
ATOM 2212 O O . ASP A 1 280 ? -25.656 -6.98 3.289 1 97.81 280 ASP A O 1
ATOM 2216 N N . ILE A 1 281 ? -23.828 -6.77 4.473 1 98.5 281 ILE A N 1
ATOM 2217 C CA . ILE A 1 281 ? -23.406 -8.148 4.266 1 98.5 281 ILE A CA 1
ATOM 2218 C C . ILE A 1 281 ? -24.5 -9.109 4.723 1 98.5 281 ILE A C 1
ATOM 2220 O O . ILE A 1 281 ? -25 -9.914 3.932 1 98.5 281 ILE A O 1
ATOM 2224 N N . VAL A 1 282 ? -24.969 -9.023 5.918 1 98.44 282 VAL A N 1
ATOM 2225 C CA . VAL A 1 282 ? -25.938 -9.969 6.457 1 98.44 282 VAL A CA 1
ATOM 2226 C C . VAL A 1 282 ? -27.297 -9.766 5.773 1 98.44 282 VAL A C 1
ATOM 2228 O O . VAL A 1 282 ? -27.891 -10.719 5.273 1 98.44 282 VAL A O 1
ATOM 2231 N N . PRO A 1 283 ? -27.797 -8.492 5.617 1 98.19 283 PRO A N 1
ATOM 2232 C CA . PRO A 1 283 ? -29.078 -8.297 4.938 1 98.19 283 PRO A CA 1
ATOM 2233 C C . PRO A 1 283 ? -29.062 -8.805 3.496 1 98.19 283 PRO A C 1
ATOM 2235 O O . PRO A 1 283 ? -30.062 -9.359 3.025 1 98.19 283 PRO A O 1
ATOM 2238 N N . TYR A 1 284 ? -28.016 -8.672 2.807 1 98.69 284 TYR A N 1
ATOM 2239 C CA . TYR A 1 284 ? -27.984 -9.055 1.4 1 98.69 284 TYR A CA 1
ATOM 2240 C C . TYR A 1 284 ? -27.844 -10.57 1.254 1 98.69 284 TYR A C 1
ATOM 2242 O O . TYR A 1 284 ? -28.469 -11.172 0.382 1 98.69 284 TYR A O 1
ATOM 2250 N N . PHE A 1 285 ? -27.078 -11.227 2.115 1 98.56 285 PHE A N 1
ATOM 2251 C CA . PHE A 1 285 ? -26.953 -12.68 2.098 1 98.56 285 PHE A CA 1
ATOM 2252 C C . PHE A 1 285 ? -28.234 -13.336 2.582 1 98.56 285 PHE A C 1
ATOM 2254 O O . PHE A 1 285 ? -28.391 -14.555 2.477 1 98.56 285 PHE A O 1
ATOM 2261 N N . SER A 1 286 ? -29.203 -12.547 3.061 1 97.69 286 SER A N 1
ATOM 2262 C CA . SER A 1 286 ? -30.469 -13.07 3.559 1 97.69 286 SER A CA 1
ATOM 2263 C C . SER A 1 286 ? -31.641 -12.555 2.732 1 97.69 286 SER A C 1
ATOM 2265 O O . SER A 1 286 ? -32.812 -12.758 3.098 1 97.69 286 SER A O 1
ATOM 2267 N N . ASP A 1 287 ? -31.391 -11.82 1.689 1 98.06 287 ASP A N 1
ATOM 2268 C CA . ASP A 1 287 ? -32.438 -11.195 0.887 1 98.06 287 ASP A CA 1
ATOM 2269 C C . ASP A 1 287 ? -33.125 -12.219 -0.016 1 98.06 287 ASP A C 1
ATOM 2271 O O . ASP A 1 287 ? -32.688 -12.445 -1.146 1 98.06 287 ASP A O 1
ATOM 2275 N N . ALA A 1 288 ? -34.281 -12.633 0.341 1 97.31 288 ALA A N 1
ATOM 2276 C CA . ALA A 1 288 ? -35 -13.695 -0.372 1 97.31 288 ALA A CA 1
ATOM 2277 C C . ALA A 1 288 ? -35.906 -13.125 -1.464 1 97.31 288 ALA A C 1
ATOM 2279 O O . ALA A 1 288 ? -36.75 -13.82 -1.994 1 97.31 288 ALA A O 1
ATOM 2280 N N . THR A 1 289 ? -35.656 -11.859 -1.797 1 97.38 289 THR A N 1
ATOM 2281 C CA . THR A 1 289 ? -36.406 -11.289 -2.898 1 97.38 289 THR A CA 1
ATOM 2282 C C . THR A 1 289 ? -36.219 -12.109 -4.172 1 97.38 289 THR A C 1
ATOM 2284 O O . THR A 1 289 ? -35.094 -12.328 -4.613 1 97.38 289 THR A O 1
ATOM 2287 N N . THR A 1 290 ? -37.344 -12.516 -4.754 1 96.56 290 THR A N 1
ATOM 2288 C CA . THR A 1 290 ? -37.281 -13.367 -5.938 1 96.56 290 THR A CA 1
ATOM 2289 C C . THR A 1 290 ? -36.844 -12.555 -7.164 1 96.56 290 THR A C 1
ATOM 2291 O O . THR A 1 290 ? -37.125 -11.359 -7.246 1 96.56 290 THR A O 1
ATOM 2294 N N . VAL A 1 291 ? -36.25 -13.219 -8.023 1 94.94 291 VAL A N 1
ATOM 2295 C CA . VAL A 1 291 ? -35.719 -12.625 -9.242 1 94.94 291 VAL A CA 1
ATOM 2296 C C . VAL A 1 291 ? -36.688 -12.883 -10.406 1 94.94 291 VAL A C 1
ATOM 2298 O O . VAL A 1 291 ? -37.219 -13.984 -10.539 1 94.94 291 VAL A O 1
ATOM 2301 N N . SER A 1 292 ? -36.906 -11.82 -11.219 1 94.88 292 SER A N 1
ATOM 2302 C CA . SER A 1 292 ? -37.688 -11.945 -12.461 1 94.88 292 SER A CA 1
ATOM 2303 C C . SER A 1 292 ? -36.75 -11.953 -13.672 1 94.88 292 SER A C 1
ATOM 2305 O O . SER A 1 292 ? -35.969 -11.023 -13.867 1 94.88 292 SER A O 1
ATOM 2307 N N . THR A 1 293 ? -36.906 -12.93 -14.547 1 95.38 293 THR A N 1
ATOM 2308 C CA . THR A 1 293 ? -36.062 -13.039 -15.727 1 95.38 293 THR A CA 1
ATOM 2309 C C . THR A 1 293 ? -36.438 -11.992 -16.766 1 95.38 293 THR A C 1
ATOM 2311 O O . THR A 1 293 ? -35.781 -11.875 -17.812 1 95.38 293 THR A O 1
ATOM 2314 N N . LYS A 1 294 ? -37.406 -11.25 -16.469 1 96.25 294 LYS A N 1
ATOM 2315 C CA . LYS A 1 294 ? -37.75 -10.109 -17.328 1 96.25 294 LYS A CA 1
ATOM 2316 C C . LYS A 1 294 ? -36.781 -8.953 -17.078 1 96.25 294 LYS A C 1
ATOM 2318 O O . LYS A 1 294 ? -36.625 -8.07 -17.938 1 96.25 294 LYS A O 1
ATOM 2323 N N . GLU A 1 295 ? -36.156 -9.039 -15.93 1 96.44 295 GLU A N 1
ATOM 2324 C CA . GLU A 1 295 ? -35.281 -7.93 -15.57 1 96.44 295 GLU A CA 1
ATOM 2325 C C . GLU A 1 295 ? -33.844 -8.352 -15.57 1 96.44 295 GLU A C 1
ATOM 2327 O O . GLU A 1 295 ? -32.969 -7.625 -16.062 1 96.44 295 GLU A O 1
ATOM 2332 N N . VAL A 1 296 ? -33.531 -9.453 -14.961 1 97.88 296 VAL A N 1
ATOM 2333 C CA . VAL A 1 296 ? -32.156 -9.93 -14.812 1 97.88 296 VAL A CA 1
ATOM 2334 C C . VAL A 1 296 ? -32.094 -11.438 -15.07 1 97.88 296 VAL A C 1
ATOM 2336 O O . VAL A 1 296 ? -33.125 -12.094 -15.172 1 97.88 296 VAL A O 1
ATOM 2339 N N . ALA A 1 297 ? -30.906 -11.938 -15.164 1 96.62 297 ALA A N 1
ATOM 2340 C CA . ALA A 1 297 ? -30.719 -13.352 -15.484 1 96.62 297 ALA A CA 1
ATOM 2341 C C . ALA A 1 297 ? -30.891 -14.219 -14.242 1 96.62 297 ALA A C 1
ATOM 2343 O O . ALA A 1 297 ? -30.625 -13.781 -13.125 1 96.62 297 ALA A O 1
ATOM 2344 N N . ASN A 1 298 ? -31.422 -15.398 -14.398 1 96.19 298 ASN A N 1
ATOM 2345 C CA . ASN A 1 298 ? -31.312 -16.5 -13.445 1 96.19 298 ASN A CA 1
ATOM 2346 C C . ASN A 1 298 ? -30.219 -17.484 -13.859 1 96.19 298 ASN A C 1
ATOM 2348 O O . ASN A 1 298 ? -30.531 -18.562 -14.367 1 96.19 298 ASN A O 1
ATOM 2352 N N . ASP A 1 299 ? -28.969 -17.125 -13.578 1 93.94 299 ASP A N 1
ATOM 2353 C CA . ASP A 1 299 ? -27.781 -17.828 -14.055 1 93.94 299 ASP A CA 1
ATOM 2354 C C . ASP A 1 299 ? -27.781 -19.281 -13.609 1 93.94 299 ASP A C 1
ATOM 2356 O O . ASP A 1 299 ? -27.844 -19.578 -12.414 1 93.94 299 ASP A O 1
ATOM 2360 N N . ASN A 1 300 ? -27.766 -20.25 -14.602 1 91 300 ASN A N 1
ATOM 2361 C CA . ASN A 1 300 ? -27.734 -21.688 -14.398 1 91 300 ASN A CA 1
ATOM 2362 C C . ASN A 1 300 ? -28.938 -22.156 -13.586 1 91 300 ASN A C 1
ATOM 2364 O O . ASN A 1 300 ? -28.906 -23.25 -13.016 1 91 300 ASN A O 1
ATOM 2368 N N . GLY A 1 301 ? -29.969 -21.297 -13.438 1 93 301 GLY A N 1
ATOM 2369 C CA . GLY A 1 301 ? -31.125 -21.641 -12.625 1 93 301 GLY A CA 1
ATOM 2370 C C . GLY A 1 301 ? -30.828 -21.609 -11.133 1 93 301 GLY A C 1
ATOM 2371 O O . GLY A 1 301 ? -31.562 -22.219 -10.344 1 93 301 GLY A O 1
ATOM 2372 N N . GLN A 1 302 ? -29.781 -20.984 -10.766 1 95.56 302 GLN A N 1
ATOM 2373 C CA . GLN A 1 302 ? -29.344 -21 -9.383 1 95.56 302 GLN A CA 1
ATOM 2374 C C . GLN A 1 302 ? -29.422 -19.609 -8.758 1 95.56 302 GLN A C 1
ATOM 2376 O O . GLN A 1 302 ? -28.906 -19.391 -7.652 1 95.56 302 GLN A O 1
ATOM 2381 N N . CYS A 1 303 ? -30 -18.688 -9.469 1 97 303 CYS A N 1
ATOM 2382 C CA . CYS A 1 303 ? -30.125 -17.297 -9.023 1 97 303 CYS A CA 1
ATOM 2383 C C . CYS A 1 303 ? -31.594 -16.891 -8.93 1 97 303 CYS A C 1
ATOM 2385 O O . CYS A 1 303 ? -31.969 -15.844 -9.453 1 97 303 CYS A O 1
ATOM 2387 N N . GLY A 1 304 ? -32.312 -17.719 -8.227 1 97.19 304 GLY A N 1
ATOM 2388 C CA . GLY A 1 304 ? -33.75 -17.5 -8.164 1 97.19 304 GLY A CA 1
ATOM 2389 C C . GLY A 1 304 ? -34.125 -16.406 -7.18 1 97.19 304 GLY A C 1
ATOM 2390 O O . GLY A 1 304 ? -35.25 -15.922 -7.203 1 97.19 304 GLY A O 1
ATOM 2391 N N . SER A 1 305 ? -33.281 -16.016 -6.301 1 97.81 305 SER A N 1
ATOM 2392 C CA . SER A 1 305 ? -33.438 -14.898 -5.379 1 97.81 305 SER A CA 1
ATOM 2393 C C . SER A 1 305 ? -32.188 -14.047 -5.305 1 97.81 305 SER A C 1
ATOM 2395 O O . SER A 1 305 ? -31.141 -14.43 -5.832 1 97.81 305 SER A O 1
ATOM 2397 N N . HIS A 1 306 ? -32.312 -12.844 -4.641 1 98.19 306 HIS A N 1
ATOM 2398 C CA . HIS A 1 306 ? -31.172 -11.922 -4.566 1 98.19 306 HIS A CA 1
ATOM 2399 C C . HIS A 1 306 ? -29.984 -12.562 -3.857 1 98.19 306 HIS A C 1
ATOM 2401 O O . HIS A 1 306 ? -28.859 -12.492 -4.344 1 98.19 306 HIS A O 1
ATOM 2407 N N . TRP A 1 307 ? -30.203 -13.203 -2.705 1 98.19 307 TRP A N 1
ATOM 2408 C CA . TRP A 1 307 ? -29.062 -13.758 -1.97 1 98.19 307 TRP A CA 1
ATOM 2409 C C . TRP A 1 307 ? -28.469 -14.945 -2.715 1 98.19 307 TRP A C 1
ATOM 2411 O O . TRP A 1 307 ? -27.25 -15.172 -2.656 1 98.19 307 TRP A O 1
ATOM 2421 N N . GLU A 1 308 ? -29.328 -15.734 -3.414 1 98.19 308 GLU A N 1
ATOM 2422 C CA . GLU A 1 308 ? -28.812 -16.844 -4.207 1 98.19 308 GLU A CA 1
ATOM 2423 C C . GLU A 1 308 ? -27.938 -16.344 -5.348 1 98.19 308 GLU A C 1
ATOM 2425 O O . GLU A 1 308 ? -26.891 -16.938 -5.645 1 98.19 308 GLU A O 1
ATOM 2430 N N . CYS A 1 309 ? -28.328 -15.273 -5.973 1 98.44 309 CYS A N 1
ATOM 2431 C CA . CYS A 1 309 ? -27.531 -14.664 -7.023 1 98.44 309 CYS A CA 1
ATOM 2432 C C . CYS A 1 309 ? -26.188 -14.18 -6.477 1 98.44 309 CYS A C 1
ATOM 2434 O O . CYS A 1 309 ? -25.156 -14.367 -7.113 1 98.44 309 CYS A O 1
ATOM 2436 N N . LEU A 1 310 ? -26.234 -13.562 -5.297 1 98.62 310 LEU A N 1
ATOM 2437 C CA . LEU A 1 310 ? -25.016 -13.102 -4.637 1 98.62 310 LEU A CA 1
ATOM 2438 C C . LEU A 1 310 ? -24.031 -14.25 -4.43 1 98.62 310 LEU A C 1
ATOM 2440 O O . LEU A 1 310 ? -22.875 -14.164 -4.836 1 98.62 310 LEU A O 1
ATOM 2444 N N . THR A 1 311 ? -24.422 -15.344 -3.85 1 98.12 311 THR A N 1
ATOM 2445 C CA . THR A 1 311 ? -23.547 -16.469 -3.539 1 98.12 311 THR A CA 1
ATOM 2446 C C . THR A 1 311 ? -22.969 -17.078 -4.816 1 98.12 311 THR A C 1
ATOM 2448 O O . THR A 1 311 ? -21.781 -17.375 -4.879 1 98.12 311 THR A O 1
ATOM 2451 N N . VAL A 1 312 ? -23.844 -17.203 -5.789 1 97.94 312 VAL A N 1
ATOM 2452 C CA . VAL A 1 312 ? -23.422 -17.875 -7.016 1 97.94 312 VAL A CA 1
ATOM 2453 C C . VAL A 1 312 ? -22.438 -17 -7.781 1 97.94 312 VAL A C 1
ATOM 2455 O O . VAL A 1 312 ? -21.375 -17.484 -8.203 1 97.94 312 VAL A O 1
ATOM 2458 N N . THR A 1 313 ? -22.719 -15.758 -7.93 1 98.5 313 THR A N 1
ATOM 2459 C CA . THR A 1 313 ? -21.891 -14.914 -8.789 1 98.5 313 THR A CA 1
ATOM 2460 C C . THR A 1 313 ? -20.594 -14.531 -8.078 1 98.5 313 THR A C 1
ATOM 2462 O O . THR A 1 313 ? -19.531 -14.492 -8.695 1 98.5 313 THR A O 1
ATOM 2465 N N . LEU A 1 314 ? -20.656 -14.227 -6.789 1 98.62 314 LEU A N 1
ATOM 2466 C CA . LEU A 1 314 ? -19.422 -13.961 -6.035 1 98.62 314 LEU A CA 1
ATOM 2467 C C . LEU A 1 314 ? -18.547 -15.203 -5.969 1 98.62 314 LEU A C 1
ATOM 2469 O O . LEU A 1 314 ? -17.328 -15.125 -6.156 1 98.62 314 LEU A O 1
ATOM 2473 N N . GLY A 1 315 ? -19.172 -16.297 -5.676 1 98.5 315 GLY A N 1
ATOM 2474 C CA . GLY A 1 315 ? -18.453 -17.562 -5.625 1 98.5 315 GLY A CA 1
ATOM 2475 C C . GLY A 1 315 ? -17.844 -17.938 -6.957 1 98.5 315 GLY A C 1
ATOM 2476 O O . GLY A 1 315 ? -16.703 -18.438 -7.008 1 98.5 315 GLY A O 1
ATOM 2477 N N . ALA A 1 316 ? -18.594 -17.75 -8.031 1 98.25 316 ALA A N 1
ATOM 2478 C CA . ALA A 1 316 ? -18.094 -18.078 -9.367 1 98.25 316 ALA A CA 1
ATOM 2479 C C . ALA A 1 316 ? -16.906 -17.203 -9.742 1 98.25 316 ALA A C 1
ATOM 2481 O O . ALA A 1 316 ? -15.969 -17.672 -10.383 1 98.25 316 ALA A O 1
ATOM 2482 N N . PHE A 1 317 ? -17.047 -15.922 -9.453 1 98.62 317 PHE A N 1
ATOM 2483 C CA . PHE A 1 317 ? -15.906 -15.039 -9.703 1 98.62 317 PHE A CA 1
ATOM 2484 C C . PHE A 1 317 ? -14.68 -15.508 -8.914 1 98.62 317 PHE A C 1
ATOM 2486 O O . PHE A 1 317 ? -13.57 -15.555 -9.453 1 98.62 317 PHE A O 1
ATOM 2493 N N . LEU A 1 318 ? -14.883 -15.859 -7.602 1 98.81 318 LEU A N 1
ATOM 2494 C CA . LEU A 1 318 ? -13.797 -16.406 -6.777 1 98.81 318 LEU A CA 1
ATOM 2495 C C . LEU A 1 318 ? -13.234 -17.672 -7.391 1 98.81 318 LEU A C 1
ATOM 2497 O O . LEU A 1 318 ? -12.031 -17.906 -7.344 1 98.81 318 LEU A O 1
ATOM 2501 N N . HIS A 1 319 ? -14.102 -18.516 -7.934 1 98.56 319 HIS A N 1
ATOM 2502 C CA . HIS A 1 319 ? -13.703 -19.719 -8.648 1 98.56 319 HIS A CA 1
ATOM 2503 C C . HIS A 1 319 ? -12.719 -19.406 -9.766 1 98.56 319 HIS A C 1
ATOM 2505 O O . HIS A 1 319 ? -11.68 -20.047 -9.891 1 98.56 319 HIS A O 1
ATOM 2511 N N . GLU A 1 320 ? -13.031 -18.375 -10.547 1 98.38 320 GLU A N 1
ATOM 2512 C CA . GLU A 1 320 ? -12.141 -17.984 -11.641 1 98.38 320 GLU A CA 1
ATOM 2513 C C . GLU A 1 320 ? -10.836 -17.406 -11.109 1 98.38 320 GLU A C 1
ATOM 2515 O O . GLU A 1 320 ? -9.773 -17.609 -11.703 1 98.38 320 GLU A O 1
ATOM 2520 N N . ILE A 1 321 ? -10.898 -16.688 -10.023 1 98.75 321 ILE A N 1
ATOM 2521 C CA . ILE A 1 321 ? -9.672 -16.234 -9.383 1 98.75 321 ILE A CA 1
ATOM 2522 C C . ILE A 1 321 ? -8.859 -17.438 -8.914 1 98.75 321 ILE A C 1
ATOM 2524 O O . ILE A 1 321 ? -7.633 -17.453 -9.039 1 98.75 321 ILE A O 1
ATOM 2528 N N . GLY A 1 322 ? -9.547 -18.422 -8.359 1 98.62 322 GLY A N 1
ATOM 2529 C CA . GLY A 1 322 ? -8.883 -19.656 -8.008 1 98.62 322 GLY A CA 1
ATOM 2530 C C . GLY A 1 322 ? -8.102 -20.266 -9.164 1 98.62 322 GLY A C 1
ATOM 2531 O O . GLY A 1 322 ? -6.949 -20.672 -8.992 1 98.62 322 GLY A O 1
ATOM 2532 N N . HIS A 1 323 ? -8.727 -20.328 -10.336 1 97.75 323 HIS A N 1
ATOM 2533 C CA . HIS A 1 323 ? -8.031 -20.797 -11.523 1 97.75 323 HIS A CA 1
ATOM 2534 C C . HIS A 1 323 ? -6.781 -19.969 -11.797 1 97.75 323 HIS A C 1
ATOM 2536 O O . HIS A 1 323 ? -5.719 -20.516 -12.102 1 97.75 323 HIS A O 1
ATOM 2542 N N . SER A 1 324 ? -6.91 -18.656 -11.672 1 97.38 324 SER A N 1
ATOM 2543 C CA . SER A 1 324 ? -5.773 -17.766 -11.922 1 97.38 324 SER A CA 1
ATOM 2544 C C . SER A 1 324 ? -4.676 -17.984 -10.891 1 97.38 324 SER A C 1
ATOM 2546 O O . SER A 1 324 ? -3.508 -17.688 -11.148 1 97.38 324 SER A O 1
ATOM 2548 N N . LEU A 1 325 ? -5.031 -18.516 -9.758 1 97.5 325 LEU A N 1
ATOM 2549 C CA . LEU A 1 325 ? -4.07 -18.797 -8.695 1 97.5 325 LEU A CA 1
ATOM 2550 C C . LEU A 1 325 ? -3.498 -20.203 -8.836 1 97.5 325 LEU A C 1
ATOM 2552 O O . LEU A 1 325 ? -2.686 -20.625 -8.008 1 97.5 325 LEU A O 1
ATOM 2556 N N . GLY A 1 326 ? -3.982 -20.969 -9.797 1 95 326 GLY A N 1
ATOM 2557 C CA . GLY A 1 326 ? -3.346 -22.234 -10.125 1 95 326 GLY A CA 1
ATOM 2558 C C . GLY A 1 326 ? -4.207 -23.438 -9.781 1 95 326 GLY A C 1
ATOM 2559 O O . GLY A 1 326 ? -3.771 -24.578 -9.938 1 95 326 GLY A O 1
ATOM 2560 N N . CYS A 1 327 ? -5.418 -23.234 -9.422 1 97.31 327 CYS A N 1
ATOM 2561 C CA . CYS A 1 327 ? -6.25 -24.344 -8.961 1 97.31 327 CYS A CA 1
ATOM 2562 C C . CYS A 1 327 ? -7.039 -24.953 -10.117 1 97.31 327 CYS A C 1
ATOM 2564 O O . CYS A 1 327 ? -7.77 -24.25 -10.812 1 97.31 327 CYS A O 1
ATOM 2566 N N . PRO A 1 328 ? -6.922 -26.25 -10.336 1 96.06 328 PRO A N 1
ATOM 2567 C CA . PRO A 1 328 ? -7.848 -26.938 -11.234 1 96.06 328 PRO A CA 1
ATOM 2568 C C . PRO A 1 328 ? -9.188 -27.25 -10.578 1 96.06 328 PRO A C 1
ATOM 2570 O O . PRO A 1 328 ? -9.406 -26.891 -9.414 1 96.06 328 PRO A O 1
ATOM 2573 N N . HIS A 1 329 ? -10.094 -27.797 -11.297 1 97.06 329 HIS A N 1
ATOM 2574 C CA . HIS A 1 329 ? -11.312 -28.297 -10.672 1 97.06 329 HIS A CA 1
ATOM 2575 C C . HIS A 1 329 ? -11 -29.391 -9.664 1 97.06 329 HIS A C 1
ATOM 2577 O O . HIS A 1 329 ? -10.047 -30.156 -9.852 1 97.06 329 HIS A O 1
ATOM 2583 N N . GLN A 1 330 ? -11.742 -29.438 -8.617 1 97.38 330 GLN A N 1
ATOM 2584 C CA . GLN A 1 330 ? -11.586 -30.406 -7.527 1 97.38 330 GLN A CA 1
ATOM 2585 C C . GLN A 1 330 ? -12.875 -31.172 -7.281 1 97.38 330 GLN A C 1
ATOM 2587 O O . GLN A 1 330 ? -13.891 -30.922 -7.938 1 97.38 330 GLN A O 1
ATOM 2592 N N . GLU A 1 331 ? -12.812 -32.094 -6.324 1 96.12 331 GLU A N 1
ATOM 2593 C CA . GLU A 1 331 ? -13.953 -32.969 -6.031 1 96.12 331 GLU A CA 1
ATOM 2594 C C . GLU A 1 331 ? -15.047 -32.188 -5.289 1 96.12 331 GLU A C 1
ATOM 2596 O O . GLU A 1 331 ? -16.219 -32.594 -5.301 1 96.12 331 GLU A O 1
ATOM 2601 N N . TYR A 1 332 ? -14.648 -31.188 -4.664 1 96.69 332 TYR A N 1
ATOM 2602 C CA . TYR A 1 332 ? -15.586 -30.344 -3.926 1 96.69 332 TYR A CA 1
ATOM 2603 C C . TYR A 1 332 ? -15.031 -28.938 -3.758 1 96.69 332 TYR A C 1
ATOM 2605 O O . TYR A 1 332 ? -13.898 -28.656 -4.152 1 96.69 332 TYR A O 1
ATOM 2613 N N . GLY A 1 333 ? -15.914 -28.094 -3.219 1 97.88 333 GLY A N 1
ATOM 2614 C CA . GLY A 1 333 ? -15.469 -26.766 -2.844 1 97.88 333 GLY A CA 1
ATOM 2615 C C . GLY A 1 333 ? -15.688 -25.734 -3.938 1 97.88 333 GLY A C 1
ATOM 2616 O O . GLY A 1 333 ? -16.453 -25.969 -4.879 1 97.88 333 GLY A O 1
ATOM 2617 N N . VAL A 1 334 ? -14.984 -24.594 -3.75 1 98.38 334 VAL A N 1
ATOM 2618 C CA . VAL A 1 334 ? -15.094 -23.453 -4.668 1 98.38 334 VAL A CA 1
ATOM 2619 C C . VAL A 1 334 ? -14.797 -23.922 -6.094 1 98.38 334 VAL A C 1
ATOM 2621 O O . VAL A 1 334 ? -15.492 -23.547 -7.039 1 98.38 334 VAL A O 1
ATOM 2624 N N . MET A 1 335 ? -13.875 -24.859 -6.246 1 98.06 335 MET A N 1
ATOM 2625 C CA . MET A 1 335 ? -13.391 -25.25 -7.57 1 98.06 335 MET A CA 1
ATOM 2626 C C . MET A 1 335 ? -14.297 -26.312 -8.188 1 98.06 335 MET A C 1
ATOM 2628 O O . MET A 1 335 ? -14.094 -26.719 -9.328 1 98.06 335 MET A O 1
ATOM 2632 N N . LEU A 1 336 ? -15.312 -26.797 -7.457 1 95.5 336 LEU A N 1
ATOM 2633 C CA . LEU A 1 336 ? -16.344 -27.672 -8.023 1 95.5 336 LEU A CA 1
ATOM 2634 C C . LEU A 1 336 ? -17.703 -27 -7.977 1 95.5 336 LEU A C 1
ATOM 2636 O O . LEU A 1 336 ? -18.734 -27.672 -7.82 1 95.5 336 LEU A O 1
ATOM 2640 N N . ARG A 1 337 ? -17.828 -25.719 -7.727 1 91.62 337 ARG A N 1
ATOM 2641 C CA . ARG A 1 337 ? -19.016 -24.891 -7.789 1 91.62 337 ARG A CA 1
ATOM 2642 C C . ARG A 1 337 ? -19.906 -25.125 -6.582 1 91.62 337 ARG A C 1
ATOM 2644 O O . ARG A 1 337 ? -21.141 -25.109 -6.703 1 91.62 337 ARG A O 1
ATOM 2651 N N . ASP A 1 338 ? -19.312 -25.422 -5.441 1 95.31 338 ASP A N 1
ATOM 2652 C CA . ASP A 1 338 ? -20.062 -25.594 -4.199 1 95.31 338 ASP A CA 1
ATOM 2653 C C . ASP A 1 338 ? -20.469 -24.25 -3.605 1 95.31 338 ASP A C 1
ATOM 2655 O O . ASP A 1 338 ? -21.016 -24.188 -2.502 1 95.31 338 ASP A O 1
ATOM 2659 N N . TYR A 1 339 ? -20.328 -23.156 -4.32 1 95.69 339 TYR A N 1
ATOM 2660 C CA . TYR A 1 339 ? -20.453 -21.812 -3.748 1 95.69 339 TYR A CA 1
ATOM 2661 C C . TYR A 1 339 ? -21.922 -21.375 -3.705 1 95.69 339 TYR A C 1
ATOM 2663 O O . TYR A 1 339 ? -22.234 -20.297 -3.225 1 95.69 339 TYR A O 1
ATOM 2671 N N . PRO A 1 340 ? -22.906 -22.188 -4.098 1 96.5 340 PRO A N 1
ATOM 2672 C CA . PRO A 1 340 ? -24.297 -21.812 -3.842 1 96.5 340 PRO A CA 1
ATOM 2673 C C . PRO A 1 340 ? -24.625 -21.734 -2.352 1 96.5 340 PRO A C 1
ATOM 2675 O O . PRO A 1 340 ? -25.672 -21.219 -1.974 1 96.5 340 PRO A O 1
ATOM 2678 N N . VAL A 1 341 ? -23.75 -22.266 -1.485 1 97 341 VAL A N 1
ATOM 2679 C CA . VAL A 1 341 ? -23.953 -22.141 -0.047 1 97 341 VAL A CA 1
ATOM 2680 C C . VAL A 1 341 ? -22.875 -21.266 0.557 1 97 341 VAL A C 1
ATOM 2682 O O . VAL A 1 341 ? -22.516 -21.406 1.729 1 97 341 VAL A O 1
ATOM 2685 N N . PHE A 1 342 ? -22.266 -20.406 -0.251 1 96.44 342 PHE A N 1
ATOM 2686 C CA . PHE A 1 342 ? -21.203 -19.484 0.132 1 96.44 342 PHE A CA 1
ATOM 2687 C C . PHE A 1 342 ? -21.641 -18.594 1.289 1 96.44 342 PHE A C 1
ATOM 2689 O O . PHE A 1 342 ? -20.828 -18.203 2.125 1 96.44 342 PHE A O 1
ATOM 2696 N N . ASN A 1 343 ? -22.953 -18.312 1.462 1 97.56 343 ASN A N 1
ATOM 2697 C CA . ASN A 1 343 ? -23.547 -17.438 2.475 1 97.56 343 ASN A CA 1
ATOM 2698 C C . ASN A 1 343 ? -23.344 -18 3.881 1 97.56 343 ASN A C 1
ATOM 2700 O O . ASN A 1 343 ? -23.266 -17.234 4.848 1 97.56 343 ASN A O 1
ATOM 2704 N N . ARG A 1 344 ? -23.203 -19.281 4.004 1 98 344 ARG A N 1
ATOM 2705 C CA . ARG A 1 344 ? -23.109 -19.938 5.305 1 98 344 ARG A CA 1
ATOM 2706 C C . ARG A 1 344 ? -21.859 -19.516 6.051 1 98 344 ARG A C 1
ATOM 2708 O O . ARG A 1 344 ? -21.781 -19.641 7.273 1 98 344 ARG A O 1
ATOM 2715 N N . SER A 1 345 ? -20.875 -19.031 5.312 1 97.81 345 SER A N 1
ATOM 2716 C CA . SER A 1 345 ? -19.641 -18.578 5.945 1 97.81 345 SER A CA 1
ATOM 2717 C C . SER A 1 345 ? -19.844 -17.234 6.652 1 97.81 345 SER A C 1
ATOM 2719 O O . SER A 1 345 ? -19.047 -16.875 7.523 1 97.81 345 SER A O 1
ATOM 2721 N N . PHE A 1 346 ? -20.953 -16.516 6.383 1 98.19 346 PHE A N 1
ATOM 2722 C CA . PHE A 1 346 ? -21.047 -15.133 6.816 1 98.19 346 PHE A CA 1
ATOM 2723 C C . PHE A 1 346 ? -22.297 -14.93 7.676 1 98.19 346 PHE A C 1
ATOM 2725 O O . PHE A 1 346 ? -22.5 -13.836 8.211 1 98.19 346 PHE A O 1
ATOM 2732 N N . LEU A 1 347 ? -23.109 -15.953 7.855 1 95.94 347 LEU A N 1
ATOM 2733 C CA . LEU A 1 347 ? -24.391 -15.82 8.539 1 95.94 347 LEU A CA 1
ATOM 2734 C C . LEU A 1 347 ? -24.547 -16.906 9.602 1 95.94 347 LEU A C 1
ATOM 2736 O O . LEU A 1 347 ? -23.812 -17.891 9.609 1 95.94 347 LEU A O 1
ATOM 2740 N N . THR A 1 348 ? -25.578 -16.656 10.398 1 97.44 348 THR A N 1
ATOM 2741 C CA . THR A 1 348 ? -25.906 -17.656 11.406 1 97.44 348 THR A CA 1
ATOM 2742 C C . THR A 1 348 ? -27.25 -18.312 11.117 1 97.44 348 THR A C 1
ATOM 2744 O O . THR A 1 348 ? -27.641 -19.266 11.773 1 97.44 348 THR A O 1
ATOM 2747 N N . GLU A 1 349 ? -27.953 -17.766 10.188 1 97.44 349 GLU A N 1
ATOM 2748 C CA . GLU A 1 349 ? -29.25 -18.297 9.773 1 97.44 349 GLU A CA 1
ATOM 2749 C C . GLU A 1 349 ? -29.484 -18.062 8.281 1 97.44 349 GLU A C 1
ATOM 2751 O O . GLU A 1 349 ? -29.234 -16.969 7.77 1 97.44 349 GLU A O 1
ATOM 2756 N N . GLU A 1 350 ? -30 -19.078 7.574 1 97.25 350 GLU A N 1
ATOM 2757 C CA . GLU A 1 350 ? -30.203 -18.984 6.133 1 97.25 350 GLU A CA 1
ATOM 2758 C C . GLU A 1 350 ? -31.625 -18.531 5.797 1 97.25 350 GLU A C 1
ATOM 2760 O O . GLU A 1 350 ? -32.562 -18.844 6.531 1 97.25 350 GLU A O 1
ATOM 2765 N N . ALA A 1 351 ? -31.797 -17.844 4.738 1 97.19 351 ALA A N 1
ATOM 2766 C CA . ALA A 1 351 ? -33.094 -17.516 4.168 1 97.19 351 ALA A CA 1
ATOM 2767 C C . ALA A 1 351 ? -33.594 -18.625 3.258 1 97.19 351 ALA A C 1
ATOM 2769 O O . ALA A 1 351 ? -32.875 -19.578 2.977 1 97.19 351 ALA A O 1
ATOM 2770 N N . PHE A 1 352 ? -34.844 -18.469 2.85 1 97.5 352 PHE A N 1
ATOM 2771 C CA . PHE A 1 352 ? -35.469 -19.453 1.979 1 97.5 352 PHE A CA 1
ATOM 2772 C C . PHE A 1 352 ? -34.719 -19.562 0.652 1 97.5 352 PHE A C 1
ATOM 2774 O O . PHE A 1 352 ? -34.406 -18.531 0.034 1 97.5 352 PHE A O 1
ATOM 2781 N N . SER A 1 353 ? -34.406 -20.781 0.246 1 96.62 353 SER A N 1
ATOM 2782 C CA . SER A 1 353 ? -33.75 -21.062 -1.024 1 96.62 353 SER A CA 1
ATOM 2783 C C . SER A 1 353 ? -34.75 -21.531 -2.078 1 96.62 353 SER A C 1
ATOM 2785 O O . SER A 1 353 ? -35.438 -22.531 -1.883 1 96.62 353 SER A O 1
ATOM 2787 N N . THR A 1 354 ? -34.75 -20.797 -3.146 1 96.25 354 THR A N 1
ATOM 2788 C CA . THR A 1 354 ? -35.594 -21.203 -4.262 1 96.25 354 THR A CA 1
ATOM 2789 C C . THR A 1 354 ? -35.031 -22.469 -4.926 1 96.25 354 THR A C 1
ATOM 2791 O O . THR A 1 354 ? -35.781 -23.25 -5.496 1 96.25 354 THR A O 1
ATOM 2794 N N . ARG A 1 355 ? -33.781 -22.625 -4.871 1 94.38 355 ARG A N 1
ATOM 2795 C CA . ARG A 1 355 ? -33.094 -23.75 -5.512 1 94.38 355 ARG A CA 1
ATOM 2796 C C . ARG A 1 355 ? -33.469 -25.078 -4.824 1 94.38 355 ARG A C 1
ATOM 2798 O O . ARG A 1 355 ? -33.719 -26.078 -5.492 1 94.38 355 ARG A O 1
ATOM 2805 N N . THR A 1 356 ? -33.5 -25 -3.51 1 95 356 THR A N 1
ATOM 2806 C CA . THR A 1 356 ? -33.719 -26.234 -2.748 1 95 356 THR A CA 1
ATOM 2807 C C . THR A 1 356 ? -35.125 -26.266 -2.162 1 95 356 THR A C 1
ATOM 2809 O O . THR A 1 356 ? -35.531 -27.25 -1.555 1 95 356 THR A O 1
ATOM 2812 N N . ASN A 1 357 ? -35.906 -25.203 -2.4 1 95.94 357 ASN A N 1
ATOM 2813 C CA . ASN A 1 357 ? -37.219 -25.047 -1.84 1 95.94 357 ASN A CA 1
ATOM 2814 C C . ASN A 1 357 ? -37.25 -25.328 -0.341 1 95.94 357 ASN A C 1
ATOM 2816 O O . ASN A 1 357 ? -38.031 -26.172 0.128 1 95.94 357 ASN A O 1
ATOM 2820 N N . SER A 1 358 ? -36.344 -24.766 0.393 1 95.88 358 SER A N 1
ATOM 2821 C CA . SER A 1 358 ? -36.188 -24.953 1.833 1 95.88 358 SER A CA 1
ATOM 2822 C C . SER A 1 358 ? -35.438 -23.781 2.467 1 95.88 358 SER A C 1
ATOM 2824 O O . SER A 1 358 ? -34.938 -22.906 1.764 1 95.88 358 SER A O 1
ATOM 2826 N N . ASN A 1 359 ? -35.438 -23.859 3.812 1 94.19 359 ASN A N 1
ATOM 2827 C CA . ASN A 1 359 ? -34.719 -22.828 4.543 1 94.19 359 ASN A CA 1
ATOM 2828 C C . ASN A 1 359 ? -33.281 -23.281 4.898 1 94.19 359 ASN A C 1
ATOM 2830 O O . ASN A 1 359 ? -32.656 -22.688 5.766 1 94.19 359 ASN A O 1
ATOM 2834 N N . GLY A 1 360 ? -32.906 -24.25 4.168 1 93.12 360 GLY A N 1
ATOM 2835 C CA . GLY A 1 360 ? -31.5 -24.688 4.301 1 93.12 360 GLY A CA 1
ATOM 2836 C C . GLY A 1 360 ? -31.219 -25.359 5.621 1 93.12 360 GLY A C 1
ATOM 2837 O O . GLY A 1 360 ? -32 -26.188 6.094 1 93.12 360 GLY A O 1
ATOM 2838 N N . VAL A 1 361 ? -30.047 -25.109 6.234 1 95.12 361 VAL A N 1
ATOM 2839 C CA . VAL A 1 361 ? -29.594 -25.781 7.445 1 95.12 361 VAL A CA 1
ATOM 2840 C C . VAL A 1 361 ? -30.031 -24.984 8.68 1 95.12 361 VAL A C 1
ATOM 2842 O O . VAL A 1 361 ? -30.156 -23.766 8.609 1 95.12 361 VAL A O 1
ATOM 2845 N N . ALA A 1 362 ? -30.203 -25.672 9.727 1 94.81 362 ALA A N 1
ATOM 2846 C CA . ALA A 1 362 ? -30.641 -25.031 10.969 1 94.81 362 ALA A CA 1
ATOM 2847 C C . ALA A 1 362 ? -29.484 -24.328 11.664 1 94.81 362 ALA A C 1
ATOM 2849 O O . ALA A 1 362 ? -28.312 -24.703 11.492 1 94.81 362 ALA A O 1
ATOM 2850 N N . SER A 1 363 ? -29.781 -23.312 12.445 1 95.06 363 SER A N 1
ATOM 2851 C CA . SER A 1 363 ? -28.812 -22.656 13.312 1 95.06 363 SER A CA 1
ATOM 2852 C C . SER A 1 363 ? -28.453 -23.531 14.5 1 95.06 363 SER A C 1
ATOM 2854 O O . SER A 1 363 ? -29.297 -24.25 15.031 1 95.06 363 SER A O 1
ATOM 2856 N N . PRO A 1 364 ? -27.297 -23.484 15.094 1 95.38 364 PRO A N 1
ATOM 2857 C CA . PRO A 1 364 ? -26.141 -22.812 14.508 1 95.38 364 PRO A CA 1
ATOM 2858 C C . PRO A 1 364 ? -25.625 -23.516 13.25 1 95.38 364 PRO A C 1
ATOM 2860 O O . PRO A 1 364 ? -25.672 -24.734 13.156 1 95.38 364 PRO A O 1
ATOM 2863 N N . ILE A 1 365 ? -25.203 -22.828 12.297 1 96.12 365 ILE A N 1
ATOM 2864 C CA . ILE A 1 365 ? -24.719 -23.375 11.031 1 96.12 365 ILE A CA 1
ATOM 2865 C C . ILE A 1 365 ? -23.422 -24.156 11.273 1 96.12 365 ILE A C 1
ATOM 2867 O O . ILE A 1 365 ? -22.422 -23.578 11.727 1 96.12 365 ILE A O 1
ATOM 2871 N N . ASP A 1 366 ? -23.469 -25.391 10.961 1 94.69 366 ASP A N 1
ATOM 2872 C CA . ASP A 1 366 ? -22.312 -26.266 11.094 1 94.69 366 ASP A CA 1
ATOM 2873 C C . ASP A 1 366 ? -21.266 -25.938 10.039 1 94.69 366 ASP A C 1
ATOM 2875 O O . ASP A 1 366 ? -21.547 -25.938 8.844 1 94.69 366 ASP A O 1
ATOM 2879 N N . PRO A 1 367 ? -20.047 -25.75 10.5 1 92.94 367 PRO A N 1
ATOM 2880 C CA . PRO A 1 367 ? -18.984 -25.406 9.555 1 92.94 367 PRO A CA 1
ATOM 2881 C C . PRO A 1 367 ? -18.812 -26.453 8.461 1 92.94 367 PRO A C 1
ATOM 2883 O O . PRO A 1 367 ? -18.359 -26.125 7.355 1 92.94 367 PRO A O 1
ATOM 2886 N N . SER A 1 368 ? -19.141 -27.672 8.688 1 94.06 368 SER A N 1
ATOM 2887 C CA . SER A 1 368 ? -18.969 -28.734 7.695 1 94.06 368 SER A CA 1
ATOM 2888 C C . SER A 1 368 ? -19.922 -28.562 6.52 1 94.06 368 SER A C 1
ATOM 2890 O O . SER A 1 368 ? -19.734 -29.156 5.457 1 94.06 368 SER A O 1
ATOM 2892 N N . THR A 1 369 ? -20.953 -27.719 6.676 1 96.06 369 THR A N 1
ATOM 2893 C CA . THR A 1 369 ? -21.938 -27.5 5.625 1 96.06 369 THR A CA 1
ATOM 2894 C C . THR A 1 369 ? -21.547 -26.312 4.75 1 96.06 369 THR A C 1
ATOM 2896 O O . THR A 1 369 ? -22.203 -26.047 3.74 1 96.06 369 THR A O 1
ATOM 2899 N N . GLU A 1 370 ? -20.516 -25.641 5.102 1 97.06 370 GLU A N 1
ATOM 2900 C CA . GLU A 1 370 ? -20.062 -24.484 4.352 1 97.06 370 GLU A CA 1
ATOM 2901 C C . GLU A 1 370 ? -19.359 -24.891 3.062 1 97.06 370 GLU A C 1
ATOM 2903 O O . GLU A 1 370 ? -18.906 -26.031 2.928 1 97.06 370 GLU A O 1
ATOM 2908 N N . CYS A 1 371 ? -19.375 -23.953 2.086 1 97.12 371 CYS A N 1
ATOM 2909 C CA . CYS A 1 371 ? -18.484 -24.094 0.942 1 97.12 371 CYS A CA 1
ATOM 2910 C C . CYS A 1 371 ? -17.016 -24.047 1.379 1 97.12 371 CYS A C 1
ATOM 2912 O O . CYS A 1 371 ? -16.656 -23.219 2.223 1 97.12 371 CYS A O 1
ATOM 2914 N N . LYS A 1 372 ? -16.188 -24.922 0.847 1 97.62 372 LYS A N 1
ATOM 2915 C CA . LYS A 1 372 ? -14.781 -24.969 1.259 1 97.62 372 LYS A CA 1
ATOM 2916 C C . LYS A 1 372 ? -13.852 -24.75 0.07 1 97.62 372 LYS A C 1
ATOM 2918 O O . LYS A 1 372 ? -14.281 -24.828 -1.084 1 97.62 372 LYS A O 1
ATOM 2923 N N . TRP A 1 373 ? -12.648 -24.328 0.321 1 98.5 373 TRP A N 1
ATOM 2924 C CA . TRP A 1 373 ? -11.555 -24.656 -0.583 1 98.5 373 TRP A CA 1
ATOM 2925 C C . TRP A 1 373 ? -11.117 -26.109 -0.412 1 98.5 373 TRP A C 1
ATOM 2927 O O . TRP A 1 373 ? -11.016 -26.594 0.713 1 98.5 373 TRP A O 1
ATOM 2937 N N . HIS A 1 374 ? -10.984 -26.766 -1.51 1 98.25 374 HIS A N 1
ATOM 2938 C CA . HIS A 1 374 ? -10.43 -28.109 -1.419 1 98.25 374 HIS A CA 1
ATOM 2939 C C . HIS A 1 374 ? -9.031 -28.094 -0.814 1 98.25 374 HIS A C 1
ATOM 2941 O O . HIS A 1 374 ? -8.273 -27.156 -1.028 1 98.25 374 HIS A O 1
ATOM 2947 N N . HIS A 1 375 ? -8.695 -29.125 -0.089 1 98.12 375 HIS A N 1
ATOM 2948 C CA . HIS A 1 375 ? -7.395 -29.203 0.565 1 98.12 375 HIS A CA 1
ATOM 2949 C C . HIS A 1 375 ? -6.262 -29 -0.436 1 98.12 375 HIS A C 1
ATOM 2951 O O . HIS A 1 375 ? -5.285 -28.312 -0.143 1 98.12 375 HIS A O 1
ATOM 2957 N N . LEU A 1 376 ? -6.371 -29.594 -1.602 1 98.19 376 LEU A N 1
ATOM 2958 C CA . LEU A 1 376 ? -5.336 -29.484 -2.625 1 98.19 376 LEU A CA 1
ATOM 2959 C C . LEU A 1 376 ? -5.207 -28.047 -3.117 1 98.19 376 LEU A C 1
ATOM 2961 O O . LEU A 1 376 ? -4.125 -27.625 -3.52 1 98.19 376 LEU A O 1
ATOM 2965 N N . ASP A 1 377 ? -6.293 -27.25 -3.137 1 98.56 377 ASP A N 1
ATOM 2966 C CA . ASP A 1 377 ? -6.215 -25.828 -3.463 1 98.56 377 ASP A CA 1
ATOM 2967 C C . ASP A 1 377 ? -5.43 -25.078 -2.4 1 98.56 377 ASP A C 1
ATOM 2969 O O . ASP A 1 377 ? -4.57 -24.25 -2.727 1 98.56 377 ASP A O 1
ATOM 2973 N N . LEU A 1 378 ? -5.762 -25.375 -1.159 1 98.62 378 LEU A N 1
ATOM 2974 C CA . LEU A 1 378 ? -5.082 -24.719 -0.044 1 98.62 378 LEU A CA 1
ATOM 2975 C C . LEU A 1 378 ? -3.592 -25.031 -0.057 1 98.62 378 LEU A C 1
ATOM 2977 O O . LEU A 1 378 ? -2.77 -24.188 0.295 1 98.62 378 LEU A O 1
ATOM 2981 N N . LEU A 1 379 ? -3.279 -26.281 -0.415 1 98.12 379 LEU A N 1
ATOM 2982 C CA . LEU A 1 379 ? -1.881 -26.672 -0.54 1 98.12 379 LEU A CA 1
ATOM 2983 C C . LEU A 1 379 ? -1.177 -25.844 -1.611 1 98.12 379 LEU A C 1
ATOM 2985 O O . LEU A 1 379 ? -0.032 -25.422 -1.427 1 98.12 379 LEU A O 1
ATOM 2989 N N . ARG A 1 380 ? -1.812 -25.609 -2.738 1 97.81 380 ARG A N 1
ATOM 2990 C CA . ARG A 1 380 ? -1.271 -24.75 -3.779 1 97.81 380 ARG A CA 1
ATOM 2991 C C . ARG A 1 380 ? -1.081 -23.328 -3.264 1 97.81 380 ARG A C 1
ATOM 2993 O O . ARG A 1 380 ? -0.069 -22.688 -3.553 1 97.81 380 ARG A O 1
ATOM 3000 N N . PHE A 1 381 ? -2.068 -22.812 -2.496 1 98.5 381 PHE A N 1
ATOM 3001 C CA . PHE A 1 381 ? -1.962 -21.484 -1.913 1 98.5 381 PHE A CA 1
ATOM 3002 C C . PHE A 1 381 ? -0.751 -21.391 -0.992 1 98.5 381 PHE A C 1
ATOM 3004 O O . PHE A 1 381 ? -0.057 -20.375 -0.972 1 98.5 381 PHE A O 1
ATOM 3011 N N . LEU A 1 382 ? -0.487 -22.422 -0.244 1 98.12 382 LEU A N 1
ATOM 3012 C CA . LEU A 1 382 ? 0.61 -22.453 0.718 1 98.12 382 LEU A CA 1
ATOM 3013 C C . LEU A 1 382 ? 1.94 -22.172 0.033 1 98.12 382 LEU A C 1
ATOM 3015 O O . LEU A 1 382 ? 2.807 -21.5 0.608 1 98.12 382 LEU A O 1
ATOM 3019 N N . TYR A 1 383 ? 2.105 -22.625 -1.176 1 97.06 383 TYR A N 1
ATOM 3020 C CA . TYR A 1 383 ? 3.367 -22.469 -1.892 1 97.06 383 TYR A CA 1
ATOM 3021 C C . TYR A 1 383 ? 3.271 -21.344 -2.922 1 97.06 383 TYR A C 1
ATOM 3023 O O . TYR A 1 383 ? 4.195 -21.141 -3.709 1 97.06 383 TYR A O 1
ATOM 3031 N N . HIS A 1 384 ? 2.17 -20.625 -2.967 1 97.5 384 HIS A N 1
ATOM 3032 C CA . HIS A 1 384 ? 1.973 -19.469 -3.844 1 97.5 384 HIS A CA 1
ATOM 3033 C C . HIS A 1 384 ? 2.535 -18.203 -3.223 1 97.5 384 HIS A C 1
ATOM 3035 O O . HIS A 1 384 ? 2.352 -17.953 -2.027 1 97.5 384 HIS A O 1
ATOM 3041 N N . PRO A 1 385 ? 3.197 -17.359 -4.004 1 96.12 385 PRO A N 1
ATOM 3042 C CA . PRO A 1 385 ? 3.84 -16.172 -3.439 1 96.12 385 PRO A CA 1
ATOM 3043 C C . PRO A 1 385 ? 2.836 -15.172 -2.885 1 96.12 385 PRO A C 1
ATOM 3045 O O . PRO A 1 385 ? 3.197 -14.312 -2.076 1 96.12 385 PRO A O 1
ATOM 3048 N N . SER A 1 386 ? 1.571 -15.211 -3.215 1 97.81 386 SER A N 1
ATOM 3049 C CA . SER A 1 386 ? 0.548 -14.289 -2.736 1 97.81 386 SER A CA 1
ATOM 3050 C C . SER A 1 386 ? 0.111 -14.633 -1.316 1 97.81 386 SER A C 1
ATOM 3052 O O . SER A 1 386 ? -0.61 -13.867 -0.677 1 97.81 386 SER A O 1
ATOM 3054 N N . PHE A 1 387 ? 0.56 -15.789 -0.762 1 98.31 387 PHE A N 1
ATOM 3055 C CA . PHE A 1 387 ? 0.091 -16.281 0.529 1 98.31 387 PHE A CA 1
ATOM 3056 C C . PHE A 1 387 ? 1.253 -16.438 1.502 1 98.31 387 PHE A C 1
ATOM 3058 O O . PHE A 1 387 ? 1.141 -17.156 2.5 1 98.31 387 PHE A O 1
ATOM 3065 N N . THR A 1 388 ? 2.344 -15.797 1.264 1 97.38 388 THR A N 1
ATOM 3066 C CA . THR A 1 388 ? 3.584 -16 2.006 1 97.38 388 THR A CA 1
ATOM 3067 C C . THR A 1 388 ? 3.553 -15.242 3.328 1 97.38 388 THR A C 1
ATOM 3069 O O . THR A 1 388 ? 3.059 -14.109 3.393 1 97.38 388 THR A O 1
ATOM 3072 N N . LEU A 1 389 ? 4.055 -15.836 4.359 1 97.06 389 LEU A N 1
ATOM 3073 C CA . LEU A 1 389 ? 4.324 -15.203 5.648 1 97.06 389 LEU A CA 1
ATOM 3074 C C . LEU A 1 389 ? 5.82 -15.031 5.867 1 97.06 389 LEU A C 1
ATOM 3076 O O . LEU A 1 389 ? 6.621 -15.828 5.379 1 97.06 389 LEU A O 1
ATOM 3080 N N . PRO A 1 390 ? 6.191 -14.047 6.621 1 95.75 390 PRO A N 1
ATOM 3081 C CA . PRO A 1 390 ? 7.617 -13.906 6.938 1 95.75 390 PRO A CA 1
ATOM 3082 C C . PRO A 1 390 ? 8.203 -15.172 7.562 1 95.75 390 PRO A C 1
ATOM 3084 O O . PRO A 1 390 ? 9.352 -15.531 7.281 1 95.75 390 PRO A O 1
ATOM 3087 N N . GLU A 1 391 ? 7.465 -15.891 8.352 1 95.62 391 GLU A N 1
ATOM 3088 C CA . GLU A 1 391 ? 7.914 -17.094 9.062 1 95.62 391 GLU A CA 1
ATOM 3089 C C . GLU A 1 391 ? 8.289 -18.203 8.078 1 95.62 391 GLU A C 1
ATOM 3091 O O . GLU A 1 391 ? 9.055 -19.094 8.422 1 95.62 391 GLU A O 1
ATOM 3096 N N . ASP A 1 392 ? 7.742 -18.125 6.906 1 97.56 392 ASP A N 1
ATOM 3097 C CA . ASP A 1 392 ? 8.047 -19.141 5.906 1 97.56 392 ASP A CA 1
ATOM 3098 C C . ASP A 1 392 ? 9.531 -19.109 5.535 1 97.56 392 ASP A C 1
ATOM 3100 O O . ASP A 1 392 ? 10.102 -20.141 5.168 1 97.56 392 ASP A O 1
ATOM 3104 N N . TYR A 1 393 ? 10.133 -17.969 5.637 1 96.69 393 TYR A N 1
ATOM 3105 C CA . TYR A 1 393 ? 11.539 -17.812 5.281 1 96.69 393 TYR A CA 1
ATOM 3106 C C . TYR A 1 393 ? 12.445 -18.406 6.359 1 96.69 393 TYR A C 1
ATOM 3108 O O . TYR A 1 393 ? 13.641 -18.609 6.137 1 96.69 393 TYR A O 1
ATOM 3116 N N . TYR A 1 394 ? 11.906 -18.672 7.551 1 95.25 394 TYR A N 1
ATOM 3117 C CA . TYR A 1 394 ? 12.703 -19.203 8.648 1 95.25 394 TYR A CA 1
ATOM 3118 C C . TYR A 1 394 ? 12.727 -20.719 8.609 1 95.25 394 TYR A C 1
ATOM 3120 O O . TYR A 1 394 ? 13.477 -21.359 9.352 1 95.25 394 TYR A O 1
ATOM 3128 N N . ASP A 1 395 ? 11.852 -21.359 7.789 1 96.69 395 ASP A N 1
ATOM 3129 C CA . ASP A 1 395 ? 11.883 -22.781 7.461 1 96.69 395 ASP A CA 1
ATOM 3130 C C . ASP A 1 395 ? 12.414 -23 6.047 1 96.69 395 ASP A C 1
ATOM 3132 O O . ASP A 1 395 ? 11.68 -22.859 5.07 1 96.69 395 ASP A O 1
ATOM 3136 N N . PRO A 1 396 ? 13.602 -23.438 5.961 1 95.56 396 PRO A N 1
ATOM 3137 C CA . PRO A 1 396 ? 14.211 -23.594 4.637 1 95.56 396 PRO A CA 1
ATOM 3138 C C . PRO A 1 396 ? 13.461 -24.594 3.764 1 95.56 396 PRO A C 1
ATOM 3140 O O . PRO A 1 396 ? 13.602 -24.578 2.537 1 95.56 396 PRO A O 1
ATOM 3143 N N . THR A 1 397 ? 12.688 -25.406 4.375 1 96.5 397 THR A N 1
ATOM 3144 C CA . THR A 1 397 ? 12 -26.438 3.598 1 96.5 397 THR A CA 1
ATOM 3145 C C . THR A 1 397 ? 10.867 -25.828 2.785 1 96.5 397 THR A C 1
ATOM 3147 O O . THR A 1 397 ? 10.328 -26.469 1.884 1 96.5 397 THR A O 1
ATOM 3150 N N . PHE A 1 398 ? 10.531 -24.578 3.008 1 96.69 398 PHE A N 1
ATOM 3151 C CA . PHE A 1 398 ? 9.555 -23.891 2.16 1 96.69 398 PHE A CA 1
ATOM 3152 C C . PHE A 1 398 ? 10.172 -23.531 0.811 1 96.69 398 PHE A C 1
ATOM 3154 O O . PHE A 1 398 ? 9.445 -23.297 -0.16 1 96.69 398 PHE A O 1
ATOM 3161 N N . HIS A 1 399 ? 11.547 -23.406 0.775 1 95.19 399 HIS A N 1
ATOM 3162 C CA . HIS A 1 399 ? 12.289 -23.016 -0.424 1 95.19 399 HIS A CA 1
ATOM 3163 C C . HIS A 1 399 ? 11.797 -21.672 -0.964 1 95.19 399 HIS A C 1
ATOM 3165 O O . HIS A 1 399 ? 11.547 -21.547 -2.164 1 95.19 399 HIS A O 1
ATOM 3171 N N . ARG A 1 400 ? 11.594 -20.688 -0.16 1 95 400 ARG A N 1
ATOM 3172 C CA . ARG A 1 400 ? 11.258 -19.344 -0.58 1 95 400 ARG A CA 1
ATOM 3173 C C . ARG A 1 400 ? 12.461 -18.641 -1.21 1 95 400 ARG A C 1
ATOM 3175 O O . ARG A 1 400 ? 13.609 -18.938 -0.865 1 95 400 ARG A O 1
ATOM 3182 N N . PRO A 1 401 ? 12.195 -17.688 -2.039 1 92.06 401 PRO A N 1
ATOM 3183 C CA . PRO A 1 401 ? 10.914 -17.219 -2.572 1 92.06 401 PRO A CA 1
ATOM 3184 C C . PRO A 1 401 ? 10.352 -18.141 -3.65 1 92.06 401 PRO A C 1
ATOM 3186 O O . PRO A 1 401 ? 11.117 -18.766 -4.395 1 92.06 401 PRO A O 1
ATOM 3189 N N . SER A 1 402 ? 8.992 -18.172 -3.713 1 92 402 SER A N 1
ATOM 3190 C CA . SER A 1 402 ? 8.32 -18.922 -4.762 1 92 402 SER A CA 1
ATOM 3191 C C . SER A 1 402 ? 7.961 -18.031 -5.945 1 92 402 SER A C 1
ATOM 3193 O O . SER A 1 402 ? 7.926 -16.812 -5.816 1 92 402 SER A O 1
ATOM 3195 N N . LYS A 1 403 ? 7.711 -18.672 -7.062 1 91.19 403 LYS A N 1
ATOM 3196 C CA . LYS A 1 403 ? 7.281 -18 -8.289 1 91.19 403 LYS A CA 1
ATOM 3197 C C . LYS A 1 403 ? 6.02 -18.656 -8.852 1 91.19 403 LYS A C 1
ATOM 3199 O O . LYS A 1 403 ? 5.707 -19.797 -8.539 1 91.19 403 LYS A O 1
ATOM 3204 N N . ILE A 1 404 ? 5.348 -17.875 -9.719 1 91.19 404 ILE A N 1
ATOM 3205 C CA . ILE A 1 404 ? 4.145 -18.438 -10.32 1 91.19 404 ILE A CA 1
ATOM 3206 C C . ILE A 1 404 ? 4.348 -18.609 -11.828 1 91.19 404 ILE A C 1
ATOM 3208 O O . ILE A 1 404 ? 3.43 -19.016 -12.547 1 91.19 404 ILE A O 1
ATOM 3212 N N . GLY A 1 405 ? 5.445 -18.328 -12.336 1 88.38 405 GLY A N 1
ATOM 3213 C CA . GLY A 1 405 ? 5.84 -18.453 -13.734 1 88.38 405 GLY A CA 1
ATOM 3214 C C . GLY A 1 405 ? 7.277 -18.031 -13.984 1 88.38 405 GLY A C 1
ATOM 3215 O O . GLY A 1 405 ? 8 -17.688 -13.047 1 88.38 405 GLY A O 1
ATOM 3216 N N . GLY A 1 406 ? 7.688 -18.156 -15.266 1 85.94 406 GLY A N 1
ATOM 3217 C CA . GLY A 1 406 ? 9.07 -17.828 -15.578 1 85.94 406 GLY A CA 1
ATOM 3218 C C . GLY A 1 406 ? 10.062 -18.703 -14.836 1 85.94 406 GLY A C 1
ATOM 3219 O O . GLY A 1 406 ? 11.117 -18.234 -14.406 1 85.94 406 GLY A O 1
ATOM 3220 N N . PHE A 1 407 ? 9.695 -19.938 -14.617 1 89.56 407 PHE A N 1
ATOM 3221 C CA . PHE A 1 407 ? 10.5 -20.875 -13.828 1 89.56 407 PHE A CA 1
ATOM 3222 C C . PHE A 1 407 ? 11.812 -21.188 -14.531 1 89.56 407 PHE A C 1
ATOM 3224 O O . PHE A 1 407 ? 11.844 -21.344 -15.758 1 89.56 407 PHE A O 1
ATOM 3231 N N . VAL A 1 408 ? 12.844 -21.281 -13.711 1 85.75 408 VAL A N 1
ATOM 3232 C CA . VAL A 1 408 ? 14.148 -21.641 -14.242 1 85.75 408 VAL A CA 1
ATOM 3233 C C . VAL A 1 408 ? 14.367 -23.141 -14.094 1 85.75 408 VAL A C 1
ATOM 3235 O O . VAL A 1 408 ? 15.047 -23.766 -14.906 1 85.75 408 VAL A O 1
ATOM 3238 N N . ASN A 1 409 ? 13.742 -23.703 -13.078 1 91.5 409 ASN A N 1
ATOM 3239 C CA . ASN A 1 409 ? 13.859 -25.141 -12.852 1 91.5 409 ASN A CA 1
ATOM 3240 C C . ASN A 1 409 ? 12.906 -25.938 -13.734 1 91.5 409 ASN A C 1
ATOM 3242 O O . ASN A 1 409 ? 11.781 -25.5 -13.984 1 91.5 409 ASN A O 1
ATOM 3246 N N . PRO A 1 410 ? 13.406 -27.109 -14.195 1 91.12 410 PRO A N 1
ATOM 3247 C CA . PRO A 1 410 ? 12.523 -27.953 -15.008 1 91.12 410 PRO A CA 1
ATOM 3248 C C . PRO A 1 410 ? 11.414 -28.609 -14.18 1 91.12 410 PRO A C 1
ATOM 3250 O O . PRO A 1 410 ? 11.508 -28.672 -12.953 1 91.12 410 PRO A O 1
ATOM 3253 N N . ARG A 1 411 ? 10.391 -29.047 -14.859 1 92.88 411 ARG A N 1
ATOM 3254 C CA . ARG A 1 411 ? 9.352 -29.844 -14.211 1 92.88 411 ARG A CA 1
ATOM 3255 C C . ARG A 1 411 ? 9.922 -31.141 -13.656 1 92.88 411 ARG A C 1
ATOM 3257 O O . ARG A 1 411 ? 10.969 -31.609 -14.109 1 92.88 411 ARG A O 1
ATOM 3264 N N . PRO A 1 412 ? 9.234 -31.766 -12.734 1 93.25 412 PRO A N 1
ATOM 3265 C CA . PRO A 1 412 ? 9.688 -33.031 -12.164 1 93.25 412 PRO A CA 1
ATOM 3266 C C . PRO A 1 412 ? 9.859 -34.125 -13.227 1 93.25 412 PRO A C 1
ATOM 3268 O O . PRO A 1 412 ? 9.055 -34.219 -14.156 1 93.25 412 PRO A O 1
ATOM 3271 N N . ALA A 1 413 ? 10.898 -34.938 -13.016 1 87.44 413 ALA A N 1
ATOM 3272 C CA . ALA A 1 413 ? 11.195 -36.031 -13.922 1 87.44 413 ALA A CA 1
ATOM 3273 C C . ALA A 1 413 ? 10.758 -37.375 -13.32 1 87.44 413 ALA A C 1
ATOM 3275 O O . ALA A 1 413 ? 10.867 -37.594 -12.109 1 87.44 413 ALA A O 1
ATOM 3276 N N . VAL A 1 414 ? 10.242 -38.219 -14.18 1 89.56 414 VAL A N 1
ATOM 3277 C CA . VAL A 1 414 ? 9.82 -39.531 -13.75 1 89.56 414 VAL A CA 1
ATOM 3278 C C . VAL A 1 414 ? 10.648 -40.594 -14.461 1 89.56 414 VAL A C 1
ATOM 3280 O O . VAL A 1 414 ? 10.742 -40.594 -15.695 1 89.56 414 VAL A O 1
ATOM 3283 N N . TYR A 1 415 ? 11.195 -41.5 -13.633 1 83.31 415 TYR A N 1
ATOM 3284 C CA . TYR A 1 415 ? 12.031 -42.594 -14.164 1 83.31 415 TYR A CA 1
ATOM 3285 C C . TYR A 1 415 ? 11.469 -43.938 -13.789 1 83.31 415 TYR A C 1
ATOM 3287 O O . TYR A 1 415 ? 11.578 -44.375 -12.641 1 83.31 415 TYR A O 1
ATOM 3295 N N . PRO A 1 416 ? 10.883 -44.625 -14.758 1 82.31 416 PRO A N 1
ATOM 3296 C CA . PRO A 1 416 ? 10.555 -46.031 -14.461 1 82.31 416 PRO A CA 1
ATOM 3297 C C . PRO A 1 416 ? 11.789 -46.844 -14.125 1 82.31 416 PRO A C 1
ATOM 3299 O O . PRO A 1 416 ? 12.812 -46.75 -14.797 1 82.31 416 PRO A O 1
ATOM 3302 N N . LEU A 1 417 ? 11.75 -47.625 -13.086 1 77.31 417 LEU A N 1
ATOM 3303 C CA . LEU A 1 417 ? 12.891 -48.406 -12.625 1 77.31 417 LEU A CA 1
ATOM 3304 C C . LEU A 1 417 ? 12.672 -49.906 -12.883 1 77.31 417 LEU A C 1
ATOM 3306 O O . LEU A 1 417 ? 13.539 -50.719 -12.586 1 77.31 417 LEU A O 1
ATOM 3310 N N . GLY A 1 418 ? 11.539 -50.281 -13.398 1 74.62 418 GLY A N 1
ATOM 3311 C CA . GLY A 1 418 ? 11.172 -51.688 -13.492 1 74.62 418 GLY A CA 1
ATOM 3312 C C . GLY A 1 418 ? 10.406 -52.188 -12.281 1 74.62 418 GLY A C 1
ATOM 3313 O O . GLY A 1 418 ? 10.328 -51.5 -11.266 1 74.62 418 GLY A O 1
ATOM 3314 N N . ASN A 1 419 ? 9.82 -53.375 -12.398 1 81.81 419 ASN A N 1
ATOM 3315 C CA . ASN A 1 419 ? 9.055 -54 -11.32 1 81.81 419 ASN A CA 1
ATOM 3316 C C . ASN A 1 419 ? 7.992 -53.062 -10.766 1 81.81 419 ASN A C 1
ATOM 3318 O O . ASN A 1 419 ? 7.863 -52.906 -9.555 1 81.81 419 ASN A O 1
ATOM 3322 N N . GLU A 1 420 ? 7.402 -52.312 -11.641 1 90.75 420 GLU A N 1
ATOM 3323 C CA . GLU A 1 420 ? 6.301 -51.406 -11.344 1 90.75 420 GLU A CA 1
ATOM 3324 C C . GLU A 1 420 ? 6.723 -50.344 -10.344 1 90.75 420 GLU A C 1
ATOM 3326 O O . GLU A 1 420 ? 5.961 -50 -9.43 1 90.75 420 GLU A O 1
ATOM 3331 N N . THR A 1 421 ? 7.965 -50 -10.406 1 88.94 421 THR A N 1
ATOM 3332 C CA . THR A 1 421 ? 8.539 -48.969 -9.547 1 88.94 421 THR A CA 1
ATOM 3333 C C . THR A 1 421 ? 9.07 -47.812 -10.375 1 88.94 421 THR A C 1
ATOM 3335 O O . THR A 1 421 ? 9.469 -47.969 -11.531 1 88.94 421 THR A O 1
ATOM 3338 N N . CYS A 1 422 ? 8.953 -46.625 -9.82 1 90.38 422 CYS A N 1
ATOM 3339 C CA . CYS A 1 422 ? 9.523 -45.438 -10.492 1 90.38 422 CYS A CA 1
ATOM 3340 C C . CYS A 1 422 ? 10.203 -44.531 -9.492 1 90.38 422 CYS A C 1
ATOM 3342 O O . CYS A 1 422 ? 9.953 -44.594 -8.289 1 90.38 422 CYS A O 1
ATOM 3344 N N . LYS A 1 423 ? 11.07 -43.75 -9.969 1 89.94 423 LYS A N 1
ATOM 3345 C CA . LYS A 1 423 ? 11.703 -42.656 -9.242 1 89.94 423 LYS A CA 1
ATOM 3346 C C . LYS A 1 423 ? 11.281 -41.312 -9.812 1 89.94 423 LYS A C 1
ATOM 3348 O O . LYS A 1 423 ? 11.258 -41.125 -11.031 1 89.94 423 LYS A O 1
ATOM 3353 N N . ILE A 1 424 ? 10.836 -40.375 -8.961 1 93.75 424 ILE A N 1
ATOM 3354 C CA . ILE A 1 424 ? 10.469 -39.031 -9.336 1 93.75 424 ILE A CA 1
ATOM 3355 C C . ILE A 1 424 ? 11.461 -38.031 -8.719 1 93.75 424 ILE A C 1
ATOM 3357 O O . ILE A 1 424 ? 11.766 -38.125 -7.523 1 93.75 424 ILE A O 1
ATOM 3361 N N . THR A 1 425 ? 11.977 -37.125 -9.531 1 91.62 425 THR A N 1
ATOM 3362 C CA . THR A 1 425 ? 12.961 -36.156 -9.031 1 91.62 425 THR A CA 1
ATOM 3363 C C . THR A 1 425 ? 12.539 -34.719 -9.359 1 91.62 425 THR A C 1
ATOM 3365 O O . THR A 1 425 ? 11.836 -34.5 -10.344 1 91.62 425 THR A O 1
ATOM 3368 N N . SER A 1 426 ? 12.867 -33.781 -8.555 1 94.19 426 SER A N 1
ATOM 3369 C CA . SER A 1 426 ? 12.672 -32.344 -8.727 1 94.19 426 SER A CA 1
ATOM 3370 C C . SER A 1 426 ? 13.766 -31.531 -8.031 1 94.19 426 SER A C 1
ATOM 3372 O O . SER A 1 426 ? 14.18 -31.875 -6.922 1 94.19 426 SER A O 1
ATOM 3374 N N . LYS A 1 427 ? 14.234 -30.5 -8.664 1 92.5 427 LYS A N 1
ATOM 3375 C CA . LYS A 1 427 ? 15.375 -29.734 -8.164 1 92.5 427 LYS A CA 1
ATOM 3376 C C . LYS A 1 427 ? 15.055 -29.094 -6.816 1 92.5 427 LYS A C 1
ATOM 3378 O O . LYS A 1 427 ? 15.852 -29.188 -5.879 1 92.5 427 LYS A O 1
ATOM 3383 N N . GLU A 1 428 ? 13.898 -28.406 -6.684 1 94.81 428 GLU A N 1
ATOM 3384 C CA . GLU A 1 428 ? 13.578 -27.688 -5.461 1 94.81 428 GLU A CA 1
ATOM 3385 C C . GLU A 1 428 ? 12.539 -28.438 -4.629 1 94.81 428 GLU A C 1
ATOM 3387 O O . GLU A 1 428 ? 12.078 -27.938 -3.598 1 94.81 428 GLU A O 1
ATOM 3392 N N . GLY A 1 429 ? 12.125 -29.578 -5.086 1 97 429 GLY A N 1
ATOM 3393 C CA . GLY A 1 429 ? 11.336 -30.469 -4.238 1 97 429 GLY A CA 1
ATOM 3394 C C . GLY A 1 429 ? 9.883 -30.562 -4.66 1 97 429 GLY A C 1
ATOM 3395 O O . GLY A 1 429 ? 9.273 -29.562 -5.047 1 97 429 GLY A O 1
ATOM 3396 N N . ILE A 1 430 ? 9.344 -31.812 -4.562 1 98 430 ILE A N 1
ATOM 3397 C CA . ILE A 1 430 ? 7.941 -32.156 -4.801 1 98 430 ILE A CA 1
ATOM 3398 C C . ILE A 1 430 ? 7.137 -31.938 -3.521 1 98 430 ILE A C 1
ATOM 3400 O O . ILE A 1 430 ? 7.477 -32.469 -2.465 1 98 430 ILE A O 1
ATOM 3404 N N . TYR A 1 431 ? 6.082 -31.094 -3.621 1 98.25 431 TYR A N 1
ATOM 3405 C CA . TYR A 1 431 ? 5.281 -30.922 -2.414 1 98.25 431 TYR A CA 1
ATOM 3406 C C . TYR A 1 431 ? 3.955 -31.656 -2.52 1 98.25 431 TYR A C 1
ATOM 3408 O O . TYR A 1 431 ? 3.258 -31.844 -1.52 1 98.25 431 TYR A O 1
ATOM 3416 N N . SER A 1 432 ? 3.631 -32.156 -3.744 1 98.38 432 SER A N 1
ATOM 3417 C CA . SER A 1 432 ? 2.379 -32.875 -3.883 1 98.38 432 SER A CA 1
ATOM 3418 C C . SER A 1 432 ? 2.402 -33.781 -5.109 1 98.38 432 SER A C 1
ATOM 3420 O O . SER A 1 432 ? 2.953 -33.406 -6.148 1 98.38 432 SER A O 1
ATOM 3422 N N . ILE A 1 433 ? 1.871 -34.969 -4.996 1 98.19 433 ILE A N 1
ATOM 3423 C CA . ILE A 1 433 ? 1.546 -35.875 -6.09 1 98.19 433 ILE A CA 1
ATOM 3424 C C . ILE A 1 433 ? 0.049 -36.188 -6.082 1 98.19 433 ILE A C 1
ATOM 3426 O O . ILE A 1 433 ? -0.461 -36.781 -5.137 1 98.19 433 ILE A O 1
ATOM 3430 N N . GLU A 1 434 ? -0.587 -35.75 -7.09 1 98.31 434 GLU A N 1
ATOM 3431 C CA . GLU A 1 434 ? -2.033 -35.906 -7.188 1 98.31 434 GLU A CA 1
ATOM 3432 C C . GLU A 1 434 ? -2.391 -37.031 -8.148 1 98.31 434 GLU A C 1
ATOM 3434 O O . GLU A 1 434 ? -1.799 -37.156 -9.227 1 98.31 434 GLU A O 1
ATOM 3439 N N . ILE A 1 435 ? -3.297 -37.875 -7.754 1 97.44 435 ILE A N 1
ATOM 3440 C CA . ILE A 1 435 ? -3.701 -39.031 -8.531 1 97.44 435 ILE A CA 1
ATOM 3441 C C . ILE A 1 435 ? -5.055 -38.75 -9.195 1 97.44 435 ILE A C 1
ATOM 3443 O O . ILE A 1 435 ? -6.07 -38.625 -8.508 1 97.44 435 ILE A O 1
ATOM 3447 N N . PHE A 1 436 ? -5.035 -38.781 -10.5 1 95.75 436 PHE A N 1
ATOM 3448 C CA . PHE A 1 436 ? -6.215 -38.406 -11.266 1 95.75 436 PHE A CA 1
ATOM 3449 C C . PHE A 1 436 ? -6.934 -39.656 -11.789 1 95.75 436 PHE A C 1
ATOM 3451 O O . PHE A 1 436 ? -6.344 -40.469 -12.5 1 95.75 436 PHE A O 1
ATOM 3458 N N . CYS A 1 437 ? -8.07 -39.844 -11.391 1 95 437 CYS A N 1
ATOM 3459 C CA . CYS A 1 437 ? -9.023 -40.781 -11.969 1 95 437 CYS A CA 1
ATOM 3460 C C . CYS A 1 437 ? -10.047 -40.062 -12.844 1 95 437 CYS A C 1
ATOM 3462 O O . CYS A 1 437 ? -11.031 -39.531 -12.336 1 95 437 CYS A O 1
ATOM 3464 N N . GLY A 1 438 ? -9.844 -40.094 -14.078 1 90.81 438 GLY A N 1
ATOM 3465 C CA . GLY A 1 438 ? -10.586 -39.219 -14.969 1 90.81 438 GLY A CA 1
ATOM 3466 C C . GLY A 1 438 ? -10.094 -37.781 -14.93 1 90.81 438 GLY A C 1
ATOM 3467 O O . GLY A 1 438 ? -8.898 -37.531 -15.086 1 90.81 438 GLY A O 1
ATOM 3468 N N . ASP A 1 439 ? -11.031 -36.875 -14.664 1 91.06 439 ASP A N 1
ATOM 3469 C CA . ASP A 1 439 ? -10.688 -35.469 -14.805 1 91.06 439 ASP A CA 1
ATOM 3470 C C . ASP A 1 439 ? -10.375 -34.844 -13.453 1 91.06 439 ASP A C 1
ATOM 3472 O O . ASP A 1 439 ? -9.945 -33.688 -13.383 1 91.06 439 ASP A O 1
ATOM 3476 N N . LEU A 1 440 ? -10.531 -35.594 -12.414 1 95.75 440 LEU A N 1
ATOM 3477 C CA . LEU A 1 440 ? -10.359 -35 -11.086 1 95.75 440 LEU A CA 1
ATOM 3478 C C . LEU A 1 440 ? -9.344 -35.812 -10.273 1 95.75 440 LEU A C 1
ATOM 3480 O O . LEU A 1 440 ? -9.188 -37 -10.477 1 95.75 440 LEU A O 1
ATOM 3484 N N . ALA A 1 441 ? -8.688 -35.156 -9.422 1 97.12 441 ALA A N 1
ATOM 3485 C CA . ALA A 1 441 ? -7.824 -35.844 -8.461 1 97.12 441 ALA A CA 1
ATOM 3486 C C . ALA A 1 441 ? -8.648 -36.531 -7.375 1 97.12 441 ALA A C 1
ATOM 3488 O O . ALA A 1 441 ? -9.445 -35.906 -6.691 1 97.12 441 ALA A O 1
ATOM 3489 N N . LYS A 1 442 ? -8.445 -37.844 -7.223 1 97.31 442 LYS A N 1
ATOM 3490 C CA . LYS A 1 442 ? -9.203 -38.625 -6.25 1 97.31 442 LYS A CA 1
ATOM 3491 C C . LYS A 1 442 ? -8.312 -39.094 -5.102 1 97.31 442 LYS A C 1
ATOM 3493 O O . LYS A 1 442 ? -8.805 -39.625 -4.105 1 97.31 442 LYS A O 1
ATOM 3498 N N . GLY A 1 443 ? -7.074 -38.906 -5.215 1 96.94 443 GLY A N 1
ATOM 3499 C CA . GLY A 1 443 ? -6.059 -39.188 -4.211 1 96.94 443 GLY A CA 1
ATOM 3500 C C . GLY A 1 443 ? -4.844 -38.281 -4.328 1 96.94 443 GLY A C 1
ATOM 3501 O O . GLY A 1 443 ? -4.652 -37.625 -5.355 1 96.94 443 GLY A O 1
ATOM 3502 N N . TYR A 1 444 ? -4.125 -38.25 -3.217 1 97.94 444 TYR A N 1
ATOM 3503 C CA . TYR A 1 444 ? -2.92 -37.438 -3.285 1 97.94 444 TYR A CA 1
ATOM 3504 C C . TYR A 1 444 ? -1.925 -37.812 -2.203 1 97.94 444 TYR A C 1
ATOM 3506 O O . TYR A 1 444 ? -2.281 -38.531 -1.249 1 97.94 444 TYR A O 1
ATOM 3514 N N . ILE A 1 445 ? -0.679 -37.531 -2.412 1 98.06 445 ILE A N 1
ATOM 3515 C CA . ILE A 1 445 ? 0.431 -37.562 -1.466 1 98.06 445 ILE A CA 1
ATOM 3516 C C . ILE A 1 445 ? 1.005 -36.156 -1.292 1 98.06 445 ILE A C 1
ATOM 3518 O O . ILE A 1 445 ? 1.238 -35.438 -2.273 1 98.06 445 ILE A O 1
ATOM 3522 N N . GLU A 1 446 ? 1.11 -35.688 -0.07 1 98.06 446 GLU A N 1
ATOM 3523 C CA . GLU A 1 446 ? 1.624 -34.344 0.142 1 98.06 446 GLU A CA 1
ATOM 3524 C C . GLU A 1 446 ? 2.869 -34.375 1.023 1 98.06 446 GLU A C 1
ATOM 3526 O O . GLU A 1 446 ? 3.023 -35.25 1.873 1 98.06 446 GLU A O 1
ATOM 3531 N N . TYR A 1 447 ? 3.805 -33.5 0.829 1 98.38 447 TYR A N 1
ATOM 3532 C CA . TYR A 1 447 ? 5.02 -33.281 1.599 1 98.38 447 TYR A CA 1
ATOM 3533 C C . TYR A 1 447 ? 5.051 -31.844 2.141 1 98.38 447 TYR A C 1
ATOM 3535 O O . TYR A 1 447 ? 5.68 -30.969 1.552 1 98.38 447 TYR A O 1
ATOM 3543 N N . LEU A 1 448 ? 4.418 -31.641 3.33 1 98.31 448 LEU A N 1
ATOM 3544 C CA . LEU A 1 448 ? 4.324 -30.328 3.957 1 98.31 448 LEU A CA 1
ATOM 3545 C C . LEU A 1 448 ? 5.68 -29.875 4.488 1 98.31 448 LEU A C 1
ATOM 3547 O O . LEU A 1 448 ? 6.535 -30.703 4.793 1 98.31 448 LEU A O 1
ATOM 3551 N N . PRO A 1 449 ? 5.883 -28.562 4.613 1 97.94 449 PRO A N 1
ATOM 3552 C CA . PRO A 1 449 ? 7.117 -28.094 5.242 1 97.94 449 PRO A CA 1
ATOM 3553 C C . PRO A 1 449 ? 7.277 -28.578 6.68 1 97.94 449 PRO A C 1
ATOM 3555 O O . PRO A 1 449 ? 6.289 -28.938 7.328 1 97.94 449 PRO A O 1
ATOM 3558 N N . LYS A 1 450 ? 8.484 -28.562 7.176 1 98.12 450 LYS A N 1
ATOM 3559 C CA . LYS A 1 450 ? 8.781 -29.078 8.516 1 98.12 450 LYS A CA 1
ATOM 3560 C C . LYS A 1 450 ? 8.055 -28.266 9.586 1 98.12 450 LYS A C 1
ATOM 3562 O O . LYS A 1 450 ? 7.578 -28.828 10.57 1 98.12 450 LYS A O 1
ATOM 3567 N N . SER A 1 451 ? 7.934 -26.969 9.375 1 97.5 451 SER A N 1
ATOM 3568 C CA . SER A 1 451 ? 7.277 -26.094 10.344 1 97.5 451 SER A CA 1
ATOM 3569 C C . SER A 1 451 ? 5.789 -26.406 10.453 1 97.5 451 SER A C 1
ATOM 3571 O O . SER A 1 451 ? 5.133 -26.016 11.414 1 97.5 451 SER A O 1
ATOM 3573 N N . LEU A 1 452 ? 5.293 -27.125 9.461 1 97.38 452 LEU A N 1
ATOM 3574 C CA . LEU A 1 452 ? 3.881 -27.5 9.484 1 97.38 452 LEU A CA 1
ATOM 3575 C C . LEU A 1 452 ? 3.713 -29 9.695 1 97.38 452 LEU A C 1
ATOM 3577 O O . LEU A 1 452 ? 2.676 -29.562 9.344 1 97.38 452 LEU A O 1
ATOM 3581 N N . GLY A 1 453 ? 4.773 -29.672 10.125 1 97.19 453 GLY A N 1
ATOM 3582 C CA . GLY A 1 453 ? 4.695 -31.047 10.586 1 97.19 453 GLY A CA 1
ATOM 3583 C C . GLY A 1 453 ? 4.988 -32.062 9.492 1 97.19 453 GLY A C 1
ATOM 3584 O O . GLY A 1 453 ? 4.812 -33.25 9.688 1 97.19 453 GLY A O 1
ATOM 3585 N N . GLY A 1 454 ? 5.387 -31.609 8.289 1 97.88 454 GLY A N 1
ATOM 3586 C CA . GLY A 1 454 ? 5.715 -32.531 7.207 1 97.88 454 GLY A CA 1
ATOM 3587 C C . GLY A 1 454 ? 7.207 -32.781 7.074 1 97.88 454 GLY A C 1
ATOM 3588 O O . GLY A 1 454 ? 8 -32.281 7.871 1 97.88 454 GLY A O 1
ATOM 3589 N N . PRO A 1 455 ? 7.633 -33.594 6.164 1 97.81 455 PRO A N 1
ATOM 3590 C CA . PRO A 1 455 ? 9.039 -33.906 5.914 1 97.81 455 PRO A CA 1
ATOM 3591 C C . PRO A 1 455 ? 9.734 -32.875 5.043 1 97.81 455 PRO A C 1
ATOM 3593 O O . PRO A 1 455 ? 10.953 -32.906 4.863 1 97.81 455 PRO A O 1
ATOM 3596 N N . GLY A 1 456 ? 8.977 -31.875 4.613 1 98.12 456 GLY A N 1
ATOM 3597 C CA . GLY A 1 456 ? 9.484 -30.969 3.59 1 98.12 456 GLY A CA 1
ATOM 3598 C C . GLY A 1 456 ? 9.328 -31.516 2.184 1 98.12 456 GLY A C 1
ATOM 3599 O O . GLY A 1 456 ? 9.234 -32.719 1.988 1 98.12 456 GLY A O 1
ATOM 3600 N N . PRO A 1 457 ? 9.195 -30.609 1.161 1 98.25 457 PRO A N 1
ATOM 3601 C CA . PRO A 1 457 ? 9.195 -31.094 -0.22 1 98.25 457 PRO A CA 1
ATOM 3602 C C . PRO A 1 457 ? 10.367 -32.031 -0.521 1 98.25 457 PRO A C 1
ATOM 3604 O O . PRO A 1 457 ? 11.477 -31.797 -0.034 1 98.25 457 PRO A O 1
ATOM 3607 N N . GLN A 1 458 ? 10.117 -33.062 -1.312 1 98 458 GLN A N 1
ATOM 3608 C CA . GLN A 1 458 ? 11.094 -34.094 -1.563 1 98 458 GLN A CA 1
ATOM 3609 C C . GLN A 1 458 ? 11.742 -33.938 -2.938 1 98 458 GLN A C 1
ATOM 3611 O O . GLN A 1 458 ? 11.039 -33.875 -3.949 1 98 458 GLN A O 1
ATOM 3616 N N . THR A 1 459 ? 13.062 -33.969 -2.982 1 96.5 459 THR A N 1
ATOM 3617 C CA . THR A 1 459 ? 13.758 -33.812 -4.258 1 96.5 459 THR A CA 1
ATOM 3618 C C . THR A 1 459 ? 13.773 -35.156 -5.02 1 96.5 459 THR A C 1
ATOM 3620 O O . THR A 1 459 ? 14.031 -35.156 -6.223 1 96.5 459 THR A O 1
ATOM 3623 N N . GLU A 1 460 ? 13.578 -36.188 -4.227 1 94.69 460 GLU A N 1
ATOM 3624 C CA . GLU A 1 460 ? 13.531 -37.531 -4.809 1 94.69 460 GLU A CA 1
ATOM 3625 C C . GLU A 1 460 ? 12.547 -38.438 -4.062 1 94.69 460 GLU A C 1
ATOM 3627 O O . GLU A 1 460 ? 12.57 -38.469 -2.832 1 94.69 460 GLU A O 1
ATOM 3632 N N . VAL A 1 461 ? 11.68 -39.062 -4.855 1 96.38 461 VAL A N 1
ATOM 3633 C CA . VAL A 1 461 ? 10.734 -40 -4.277 1 96.38 461 VAL A CA 1
ATOM 3634 C C . VAL A 1 461 ? 10.695 -41.281 -5.117 1 96.38 461 VAL A C 1
ATOM 3636 O O . VAL A 1 461 ? 10.734 -41.219 -6.348 1 96.38 461 VAL A O 1
ATOM 3639 N N . THR A 1 462 ? 10.766 -42.375 -4.418 1 94.44 462 THR A N 1
ATOM 3640 C CA . THR A 1 462 ? 10.555 -43.656 -5.066 1 94.44 462 THR A CA 1
ATOM 3641 C C . THR A 1 462 ? 9.18 -44.219 -4.73 1 94.44 462 THR A C 1
ATOM 3643 O O . THR A 1 462 ? 8.797 -44.281 -3.557 1 94.44 462 THR A O 1
ATOM 3646 N N . MET A 1 463 ? 8.477 -44.594 -5.777 1 94.69 463 MET A N 1
ATOM 3647 C CA . MET A 1 463 ? 7.105 -45.062 -5.566 1 94.69 463 MET A CA 1
ATOM 3648 C C . MET A 1 463 ? 6.832 -46.344 -6.355 1 94.69 463 MET A C 1
ATOM 3650 O O . MET A 1 463 ? 7.434 -46.562 -7.402 1 94.69 463 MET A O 1
ATOM 3654 N N . THR A 1 464 ? 5.918 -47.125 -5.816 1 94.94 464 THR A N 1
ATOM 3655 C CA . THR A 1 464 ? 5.461 -48.312 -6.52 1 94.94 464 THR A CA 1
ATOM 3656 C C . THR A 1 464 ? 4.035 -48.125 -7.031 1 94.94 464 THR A C 1
ATOM 3658 O O . THR A 1 464 ? 3.297 -47.281 -6.535 1 94.94 464 THR A O 1
ATOM 3661 N N . LEU A 1 465 ? 3.713 -48.906 -8.031 1 95.19 465 LEU A N 1
ATOM 3662 C CA . LEU A 1 465 ? 2.354 -48.906 -8.555 1 95.19 465 LEU A CA 1
ATOM 3663 C C . LEU A 1 465 ? 1.342 -49.219 -7.453 1 95.19 465 LEU A C 1
ATOM 3665 O O . LEU A 1 465 ? 0.296 -48.562 -7.375 1 95.19 465 LEU A O 1
ATOM 3669 N N . LYS A 1 466 ? 1.654 -50.125 -6.625 1 95.5 466 LYS A N 1
ATOM 3670 C CA . LYS A 1 466 ? 0.765 -50.531 -5.539 1 95.5 466 LYS A CA 1
ATOM 3671 C C . LYS A 1 466 ? 0.541 -49.375 -4.562 1 95.5 466 LYS A C 1
ATOM 3673 O O . LYS A 1 466 ? -0.577 -49.156 -4.082 1 95.5 466 LYS A O 1
ATOM 3678 N N . GLU A 1 467 ? 1.548 -48.75 -4.246 1 96 467 GLU A N 1
ATOM 3679 C CA . GLU A 1 467 ? 1.446 -47.594 -3.346 1 96 467 GLU A CA 1
ATOM 3680 C C . GLU A 1 467 ? 0.53 -46.531 -3.92 1 96 467 GLU A C 1
ATOM 3682 O O . GLU A 1 467 ? -0.316 -45.969 -3.209 1 96 467 GLU A O 1
ATOM 3687 N N . LEU A 1 468 ? 0.702 -46.156 -5.16 1 96.5 468 LEU A N 1
ATOM 3688 C CA . LEU A 1 468 ? -0.127 -45.156 -5.812 1 96.5 468 LEU A CA 1
ATOM 3689 C C . LEU A 1 468 ? -1.582 -45.625 -5.879 1 96.5 468 LEU A C 1
ATOM 3691 O O . LEU A 1 468 ? -2.494 -44.844 -5.605 1 96.5 468 LEU A O 1
ATOM 3695 N N . GLN A 1 469 ? -1.768 -46.875 -6.195 1 96.31 469 GLN A N 1
ATOM 3696 C CA . GLN A 1 469 ? -3.111 -47.438 -6.273 1 96.31 469 GLN A CA 1
ATOM 3697 C C . GLN A 1 469 ? -3.807 -47.375 -4.918 1 96.31 469 GLN A C 1
ATOM 3699 O O . GLN A 1 469 ? -5.027 -47.25 -4.844 1 96.31 469 GLN A O 1
ATOM 3704 N N . SER A 1 470 ? -3.037 -47.5 -3.875 1 97.06 470 SER A N 1
ATOM 3705 C CA . SER A 1 470 ? -3.604 -47.531 -2.531 1 97.06 470 SER A CA 1
ATOM 3706 C C . SER A 1 470 ? -4.227 -46.156 -2.178 1 97.06 470 SER A C 1
ATOM 3708 O O . SER A 1 470 ? -5.023 -46.062 -1.241 1 97.06 470 SER A O 1
ATOM 3710 N N . HIS A 1 471 ? -3.918 -45.125 -2.898 1 96.75 471 HIS A N 1
ATOM 3711 C CA . HIS A 1 471 ? -4.477 -43.781 -2.656 1 96.75 471 HIS A CA 1
ATOM 3712 C C . HIS A 1 471 ? -5.75 -43.562 -3.471 1 96.75 471 HIS A C 1
ATOM 3714 O O . HIS A 1 471 ? -6.43 -42.562 -3.305 1 96.75 471 HIS A O 1
ATOM 3720 N N . ILE A 1 472 ? -6.051 -44.438 -4.344 1 97 472 ILE A N 1
ATOM 3721 C CA . ILE A 1 472 ? -7.289 -44.375 -5.117 1 97 472 ILE A CA 1
ATOM 3722 C C . ILE A 1 472 ? -8.438 -44.969 -4.297 1 97 472 ILE A C 1
ATOM 3724 O O . ILE A 1 472 ? -8.289 -46.031 -3.693 1 97 472 ILE A O 1
ATOM 3728 N N . PRO A 1 473 ? -9.57 -44.281 -4.27 1 96.19 473 PRO A N 1
ATOM 3729 C CA . PRO A 1 473 ? -10.711 -44.875 -3.553 1 96.19 473 PRO A CA 1
ATOM 3730 C C . PRO A 1 473 ? -11.055 -46.281 -4.012 1 96.19 473 PRO A C 1
ATOM 3732 O O . PRO A 1 473 ? -11 -46.562 -5.211 1 96.19 473 PRO A O 1
ATOM 3735 N N . ALA A 1 474 ? -11.477 -47.094 -3.105 1 95.88 474 ALA A N 1
ATOM 3736 C CA . ALA A 1 474 ? -11.711 -48.5 -3.346 1 95.88 474 ALA A CA 1
ATOM 3737 C C . ALA A 1 474 ? -12.727 -48.719 -4.465 1 95.88 474 ALA A C 1
ATOM 3739 O O . ALA A 1 474 ? -12.578 -49.625 -5.289 1 95.88 474 ALA A O 1
ATOM 3740 N N . GLU A 1 475 ? -13.633 -47.875 -4.473 1 95.56 475 GLU A N 1
ATOM 3741 C CA . GLU A 1 475 ? -14.719 -48.031 -5.434 1 95.56 475 GLU A CA 1
ATOM 3742 C C . GLU A 1 475 ? -14.266 -47.656 -6.844 1 95.56 475 GLU A C 1
ATOM 3744 O O . GLU A 1 475 ? -14.938 -48 -7.824 1 95.56 475 GLU A O 1
ATOM 3749 N N . MET A 1 476 ? -13.094 -47.094 -7.02 1 95.94 476 MET A N 1
ATOM 3750 C CA . MET A 1 476 ? -12.656 -46.594 -8.32 1 95.94 476 MET A CA 1
ATOM 3751 C C . MET A 1 476 ? -11.469 -47.406 -8.836 1 95.94 476 MET A C 1
ATOM 3753 O O . MET A 1 476 ? -11.062 -47.281 -9.992 1 95.94 476 MET A O 1
ATOM 3757 N N . ILE A 1 477 ? -10.953 -48.281 -8.062 1 94.56 477 ILE A N 1
ATOM 3758 C CA . ILE A 1 477 ? -9.734 -49 -8.391 1 94.56 477 ILE A CA 1
ATOM 3759 C C . ILE A 1 477 ? -9.977 -49.906 -9.602 1 94.56 477 ILE A C 1
ATOM 3761 O O . ILE A 1 477 ? -9.086 -50.094 -10.43 1 94.56 477 ILE A O 1
ATOM 3765 N N . GLY A 1 478 ? -11.133 -50.531 -9.633 1 94.44 478 GLY A N 1
ATOM 3766 C CA . GLY A 1 478 ? -11.445 -51.406 -10.758 1 94.44 478 GLY A CA 1
ATOM 3767 C C . GLY A 1 478 ? -11.375 -50.719 -12.094 1 94.44 478 GLY A C 1
ATOM 3768 O O . GLY A 1 478 ? -10.844 -51.25 -13.062 1 94.44 478 GLY A O 1
ATOM 3769 N N . LYS A 1 479 ? -11.867 -49.562 -12.117 1 95.12 479 LYS A N 1
ATOM 3770 C CA . LYS A 1 479 ? -11.969 -48.844 -13.375 1 95.12 479 LYS A CA 1
ATOM 3771 C C . LYS A 1 479 ? -10.68 -48.062 -13.672 1 95.12 479 LYS A C 1
ATOM 3773 O O . LYS A 1 479 ? -10.258 -47.969 -14.828 1 95.12 479 LYS A O 1
ATOM 3778 N N . TYR A 1 480 ? -10.047 -47.5 -12.633 1 95.19 480 TYR A N 1
ATOM 3779 C CA . TYR A 1 480 ? -8.977 -46.531 -12.883 1 95.19 480 TYR A CA 1
ATOM 3780 C C . TYR A 1 480 ? -7.641 -47.062 -12.383 1 95.19 480 TYR A C 1
ATOM 3782 O O . TYR A 1 480 ? -6.594 -46.438 -12.602 1 95.19 480 TYR A O 1
ATOM 3790 N N . GLY A 1 481 ? -7.613 -48.125 -11.742 1 93.56 481 GLY A N 1
ATOM 3791 C CA . GLY A 1 481 ? -6.395 -48.688 -11.164 1 93.56 481 GLY A CA 1
ATOM 3792 C C . GLY A 1 481 ? -5.293 -48.906 -12.188 1 93.56 481 GLY A C 1
ATOM 3793 O O . GLY A 1 481 ? -4.109 -48.844 -11.859 1 93.56 481 GLY A O 1
ATOM 3794 N N . GLU A 1 482 ? -5.684 -49.188 -13.422 1 92.31 482 GLU A N 1
ATOM 3795 C CA . GLU A 1 482 ? -4.695 -49.438 -14.461 1 92.31 482 GLU A CA 1
ATOM 3796 C C . GLU A 1 482 ? -4.617 -48.312 -15.469 1 92.31 482 GLU A C 1
ATOM 3798 O O . GLU A 1 482 ? -3.895 -48.406 -16.469 1 92.31 482 GLU A O 1
ATOM 3803 N N . SER A 1 483 ? -5.301 -47.219 -15.211 1 92.19 483 SER A N 1
ATOM 3804 C CA . SER A 1 483 ? -5.355 -46.156 -16.219 1 92.19 483 SER A CA 1
ATOM 3805 C C . SER A 1 483 ? -5.262 -44.781 -15.578 1 92.19 483 SER A C 1
ATOM 3807 O O . SER A 1 483 ? -5.484 -43.75 -16.234 1 92.19 483 SER A O 1
ATOM 3809 N N . PHE A 1 484 ? -5.047 -44.719 -14.258 1 95.19 484 PHE A N 1
ATOM 3810 C CA . PHE A 1 484 ? -4.98 -43.438 -13.602 1 95.19 484 PHE A CA 1
ATOM 3811 C C . PHE A 1 484 ? -3.775 -42.625 -14.086 1 95.19 484 PHE A C 1
ATOM 3813 O O . PHE A 1 484 ? -2.822 -43.219 -14.617 1 95.19 484 PHE A O 1
ATOM 3820 N N . GLY A 1 485 ? -3.895 -41.25 -14.039 1 93.56 485 GLY A N 1
ATOM 3821 C CA . GLY A 1 485 ? -2.791 -40.344 -14.258 1 93.56 485 GLY A CA 1
ATOM 3822 C C . GLY A 1 485 ? -2.311 -39.656 -12.992 1 93.56 485 GLY A C 1
ATOM 3823 O O . GLY A 1 485 ? -2.932 -39.812 -11.938 1 93.56 485 GLY A O 1
ATOM 3824 N N . ILE A 1 486 ? -1.178 -39 -13.109 1 95.25 486 ILE A N 1
ATOM 3825 C CA . ILE A 1 486 ? -0.711 -38.281 -11.938 1 95.25 486 ILE A CA 1
ATOM 3826 C C . ILE A 1 486 ? -0.293 -36.844 -12.359 1 95.25 486 ILE A C 1
ATOM 3828 O O . ILE A 1 486 ? 0.086 -36.625 -13.508 1 95.25 486 ILE A O 1
ATOM 3832 N N . LYS A 1 487 ? -0.479 -35.938 -11.469 1 95.69 487 LYS A N 1
ATOM 3833 C CA . LYS A 1 487 ? 0.084 -34.594 -11.523 1 95.69 487 LYS A CA 1
ATOM 3834 C C . LYS A 1 487 ? 1.082 -34.375 -10.383 1 95.69 487 LYS A C 1
ATOM 3836 O O . LYS A 1 487 ? 0.776 -34.625 -9.219 1 95.69 487 LYS A O 1
ATOM 3841 N N . ILE A 1 488 ? 2.275 -34 -10.766 1 96.69 488 ILE A N 1
ATOM 3842 C CA . ILE A 1 488 ? 3.342 -33.781 -9.789 1 96.69 488 ILE A CA 1
ATOM 3843 C C . ILE A 1 488 ? 3.609 -32.281 -9.641 1 96.69 488 ILE A C 1
ATOM 3845 O O . ILE A 1 488 ? 3.947 -31.609 -10.617 1 96.69 488 ILE A O 1
ATOM 3849 N N . LEU A 1 489 ? 3.393 -31.766 -8.422 1 97.38 489 LEU A N 1
ATOM 3850 C CA . LEU A 1 489 ? 3.625 -30.359 -8.109 1 97.38 489 LEU A CA 1
ATOM 3851 C C . LEU A 1 489 ? 4.93 -30.188 -7.34 1 97.38 489 LEU A C 1
ATOM 3853 O O . LEU A 1 489 ? 5.172 -30.891 -6.352 1 97.38 489 LEU A O 1
ATOM 3857 N N . ALA A 1 490 ? 5.766 -29.328 -7.871 1 96.88 490 ALA A N 1
ATOM 3858 C CA . ALA A 1 490 ? 7.062 -29.047 -7.262 1 96.88 490 ALA A CA 1
ATOM 3859 C C . ALA A 1 490 ? 7.238 -27.547 -7.035 1 96.88 490 ALA A C 1
ATOM 3861 O O . ALA A 1 490 ? 6.578 -26.734 -7.68 1 96.88 490 ALA A O 1
ATOM 3862 N N . VAL A 1 491 ? 8.094 -27.203 -6.055 1 96.88 491 VAL A N 1
ATOM 3863 C CA . VAL A 1 491 ? 8.352 -25.812 -5.711 1 96.88 491 VAL A CA 1
ATOM 3864 C C . VAL A 1 491 ? 9.148 -25.141 -6.828 1 96.88 491 VAL A C 1
ATOM 3866 O O . VAL A 1 491 ? 10.148 -25.688 -7.301 1 96.88 491 VAL A O 1
ATOM 3869 N N . ASN A 1 492 ? 8.719 -23.938 -7.312 1 95 492 ASN A N 1
ATOM 3870 C CA . ASN A 1 492 ? 9.414 -23.094 -8.273 1 95 492 ASN A CA 1
ATOM 3871 C C . ASN A 1 492 ? 9.703 -23.844 -9.57 1 95 492 ASN A C 1
ATOM 3873 O O . ASN A 1 492 ? 10.805 -23.734 -10.125 1 95 492 ASN A O 1
ATOM 3877 N N . ALA A 1 493 ? 8.805 -24.625 -10 1 94.62 493 ALA A N 1
ATOM 3878 C CA . ALA A 1 493 ? 8.875 -25.391 -11.242 1 94.62 493 ALA A CA 1
ATOM 3879 C C . ALA A 1 493 ? 7.484 -25.594 -11.836 1 94.62 493 ALA A C 1
ATOM 3881 O O . ALA A 1 493 ? 6.48 -25.547 -11.117 1 94.62 493 ALA A O 1
ATOM 3882 N N . PRO A 1 494 ? 7.449 -25.781 -13.125 1 91.69 494 PRO A N 1
ATOM 3883 C CA . PRO A 1 494 ? 6.152 -26.188 -13.672 1 91.69 494 PRO A CA 1
ATOM 3884 C C . PRO A 1 494 ? 5.695 -27.547 -13.164 1 91.69 494 PRO A C 1
ATOM 3886 O O . PRO A 1 494 ? 6.52 -28.359 -12.742 1 91.69 494 PRO A O 1
ATOM 3889 N N . GLU A 1 495 ? 4.445 -27.781 -13.195 1 92.81 495 GLU A N 1
ATOM 3890 C CA . GLU A 1 495 ? 3.928 -29.094 -12.82 1 92.81 495 GLU A CA 1
ATOM 3891 C C . GLU A 1 495 ? 4.176 -30.125 -13.93 1 92.81 495 GLU A C 1
ATOM 3893 O O . GLU A 1 495 ? 4.336 -29.75 -15.094 1 92.81 495 GLU A O 1
ATOM 3898 N N . ALA A 1 496 ? 4.238 -31.359 -13.578 1 91.19 496 ALA A N 1
ATOM 3899 C CA . ALA A 1 496 ? 4.289 -32.469 -14.531 1 91.19 496 ALA A CA 1
ATOM 3900 C C . ALA A 1 496 ? 2.963 -33.219 -14.555 1 91.19 496 ALA A C 1
ATOM 3902 O O . ALA A 1 496 ? 2.459 -33.656 -13.508 1 91.19 496 ALA A O 1
ATOM 3903 N N . ASP A 1 497 ? 2.424 -33.312 -15.734 1 89.56 497 ASP A N 1
ATOM 3904 C CA . ASP A 1 497 ? 1.1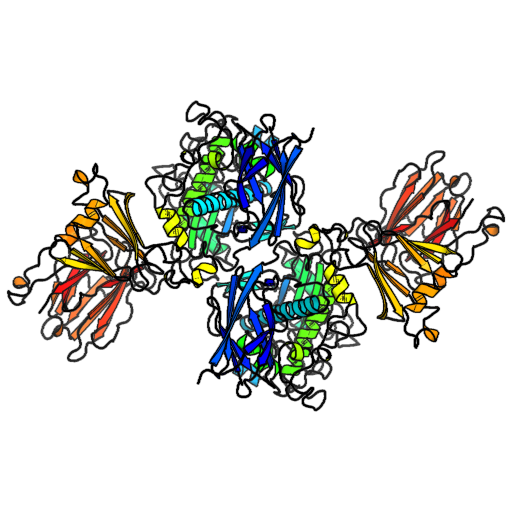76 -34.031 -15.945 1 89.56 497 ASP A CA 1
ATOM 3905 C C . ASP A 1 497 ? 1.407 -35.281 -16.781 1 89.56 497 ASP A C 1
ATOM 3907 O O . ASP A 1 497 ? 1.766 -35.188 -17.953 1 89.56 497 ASP A O 1
ATOM 3911 N N . ILE A 1 498 ? 1.167 -36.438 -16.219 1 87.62 498 ILE A N 1
ATOM 3912 C CA . ILE A 1 498 ? 1.398 -37.688 -16.906 1 87.62 498 ILE A CA 1
ATOM 3913 C C . ILE A 1 498 ? 0.108 -38.5 -16.938 1 87.62 498 ILE A C 1
ATOM 3915 O O . ILE A 1 498 ? -0.357 -39 -15.898 1 87.62 498 ILE A O 1
ATOM 3919 N N . GLY A 1 499 ? -0.382 -38.625 -18.047 1 86.5 499 GLY A N 1
ATOM 3920 C CA . GLY A 1 499 ? -1.549 -39.469 -18.234 1 86.5 499 GLY A CA 1
ATOM 3921 C C . GLY A 1 499 ? -1.209 -40.938 -18.281 1 86.5 499 GLY A C 1
ATOM 3922 O O . GLY A 1 499 ? -0.063 -41.312 -18.547 1 86.5 499 GLY A O 1
ATOM 3923 N N . ASP A 1 500 ? -2.066 -41.781 -17.984 1 85.38 500 ASP A N 1
ATOM 3924 C CA . ASP A 1 500 ? -1.935 -43.25 -18.031 1 85.38 500 ASP A CA 1
ATOM 3925 C C . ASP A 1 500 ? -0.645 -43.688 -17.359 1 85.38 500 ASP A C 1
ATOM 3927 O O . ASP A 1 500 ? 0.163 -44.406 -17.953 1 85.38 500 ASP A O 1
ATOM 3931 N N . PHE A 1 501 ? -0.462 -43.25 -16.219 1 89.5 501 PHE A N 1
ATOM 3932 C CA . PHE A 1 501 ? 0.762 -43.438 -15.453 1 89.5 501 PHE A CA 1
ATOM 3933 C C . PHE A 1 501 ? 0.975 -44.906 -15.125 1 89.5 501 PHE A C 1
ATOM 3935 O O . PHE A 1 501 ? 2.111 -45.375 -15.07 1 89.5 501 PHE A O 1
ATOM 3942 N N . ALA A 1 502 ? -0.071 -45.625 -14.93 1 88.25 502 ALA A N 1
ATOM 3943 C CA . ALA A 1 502 ? 0.032 -47.062 -14.625 1 88.25 502 ALA A CA 1
ATOM 3944 C C . ALA A 1 502 ? 0.773 -47.812 -15.734 1 88.25 502 ALA A C 1
ATOM 3946 O O . ALA A 1 502 ? 1.616 -48.656 -15.461 1 88.25 502 ALA A O 1
ATOM 3947 N N . SER A 1 503 ? 0.486 -47.469 -16.938 1 84.06 503 SER A N 1
ATOM 3948 C CA . SER A 1 503 ? 1.131 -48.094 -18.078 1 84.06 503 SER A CA 1
ATOM 3949 C C . SER A 1 503 ? 2.621 -47.781 -18.125 1 84.06 503 SER A C 1
ATOM 3951 O O . SER A 1 503 ? 3.428 -48.625 -18.547 1 84.06 503 SER A O 1
ATOM 3953 N N . LEU A 1 504 ? 2.885 -46.688 -17.734 1 83.12 504 LEU A N 1
ATOM 3954 C CA . LEU A 1 504 ? 4.277 -46.25 -17.719 1 83.12 504 LEU A CA 1
ATOM 3955 C C . LEU A 1 504 ? 5.109 -47.094 -16.781 1 83.12 504 LEU A C 1
ATOM 3957 O O . LEU A 1 504 ? 6.285 -47.375 -17.047 1 83.12 504 LEU A O 1
ATOM 3961 N N . LEU A 1 505 ? 4.516 -47.531 -15.734 1 88.44 505 LEU A N 1
ATOM 3962 C CA . LEU A 1 505 ? 5.254 -48.312 -14.734 1 88.44 505 LEU A CA 1
ATOM 3963 C C . LEU A 1 505 ? 5.328 -49.781 -15.133 1 88.44 505 LEU A C 1
ATOM 3965 O O . LEU A 1 505 ? 6.152 -50.531 -14.602 1 88.44 505 LEU A O 1
ATOM 3969 N N . LYS A 1 506 ? 4.543 -50.188 -16.031 1 84.12 506 LYS A N 1
ATOM 3970 C CA . LYS A 1 506 ? 4.523 -51.562 -16.453 1 84.12 506 LYS A CA 1
ATOM 3971 C C . LYS A 1 506 ? 5.375 -51.781 -17.703 1 84.12 506 LYS A C 1
ATOM 3973 O O . LYS A 1 506 ? 5.316 -52.812 -18.344 1 84.12 506 LYS A O 1
ATOM 3978 N N . VAL A 1 507 ? 6.113 -50.906 -17.984 1 76.06 507 VAL A N 1
ATOM 3979 C CA . VAL A 1 507 ? 6.879 -50.938 -19.234 1 76.06 507 VAL A CA 1
ATOM 3980 C C . VAL A 1 507 ? 7.914 -52.062 -19.156 1 76.06 507 VAL A C 1
ATOM 3982 O O . VAL A 1 507 ? 8.516 -52.281 -18.094 1 76.06 507 VAL A O 1
ATOM 3985 N N . LYS A 1 508 ? 7.969 -52.844 -20.156 1 76.81 508 LYS A N 1
ATOM 3986 C CA . LYS A 1 508 ? 8.953 -53.906 -20.344 1 76.81 508 LYS A CA 1
ATOM 3987 C C . LYS A 1 508 ? 10.117 -53.438 -21.203 1 76.81 508 LYS A C 1
ATOM 3989 O O . LYS A 1 508 ? 9.953 -52.531 -22.031 1 76.81 508 LYS A O 1
ATOM 3994 N N . GLY A 1 509 ? 11.258 -53.938 -20.859 1 82.62 509 GLY A N 1
ATOM 3995 C CA . GLY A 1 509 ? 12.422 -53.656 -21.672 1 82.62 509 GLY A CA 1
ATOM 3996 C C . GLY A 1 509 ? 12.219 -53.969 -23.141 1 82.62 509 GLY A C 1
ATOM 3997 O O . GLY A 1 509 ? 11.656 -55.031 -23.484 1 82.62 509 GLY A O 1
ATOM 3998 N N . ILE A 1 510 ? 12.609 -53.031 -24 1 89 510 ILE A N 1
ATOM 3999 C CA . ILE A 1 510 ? 12.508 -53.219 -25.438 1 89 510 ILE A CA 1
ATOM 4000 C C . ILE A 1 510 ? 13.789 -53.844 -25.984 1 89 510 ILE A C 1
ATOM 4002 O O . ILE A 1 510 ? 14.875 -53.281 -25.828 1 89 510 ILE A O 1
ATOM 4006 N N . PRO A 1 511 ? 13.609 -54.969 -26.594 1 91.56 511 PRO A N 1
ATOM 4007 C CA . PRO A 1 511 ? 14.812 -55.5 -27.234 1 91.56 511 PRO A CA 1
ATOM 4008 C C . PRO A 1 511 ? 15.336 -54.594 -28.344 1 91.56 511 PRO A C 1
ATOM 4010 O O . PRO A 1 511 ? 14.602 -54.25 -29.281 1 91.56 511 PRO A O 1
ATOM 4013 N N . MET A 1 512 ? 16.578 -54.312 -28.281 1 93.88 512 MET A N 1
ATOM 4014 C CA . MET A 1 512 ? 17.109 -53.312 -29.203 1 93.88 512 MET A CA 1
ATOM 4015 C C . MET A 1 512 ? 17.922 -54 -30.312 1 93.88 512 MET A C 1
ATOM 4017 O O . MET A 1 512 ? 18.547 -53.312 -31.125 1 93.88 512 MET A O 1
ATOM 4021 N N . GLU A 1 513 ? 17.859 -55.25 -30.375 1 93.06 513 GLU A N 1
ATOM 4022 C CA . GLU A 1 513 ? 18.625 -56 -31.375 1 93.06 513 GLU A CA 1
ATOM 4023 C C . GLU A 1 513 ? 18.219 -55.594 -32.781 1 93.06 513 GLU A C 1
ATOM 4025 O O . GLU A 1 513 ? 19.062 -55.469 -33.688 1 93.06 513 GLU A O 1
ATOM 4030 N N . LYS A 1 514 ? 17.047 -55.438 -32.969 1 93.06 514 LYS A N 1
ATOM 4031 C CA . LYS A 1 514 ? 16.531 -55.094 -34.281 1 93.06 514 LYS A CA 1
ATOM 4032 C C . LYS A 1 514 ? 17.016 -53.719 -34.719 1 93.06 514 LYS A C 1
ATOM 4034 O O . LYS A 1 514 ? 16.938 -53.375 -35.906 1 93.06 514 LYS A O 1
ATOM 4039 N N . TYR A 1 515 ? 17.531 -53 -33.781 1 92.69 515 TYR A N 1
ATOM 4040 C CA . TYR A 1 515 ? 17.984 -51.656 -34.094 1 92.69 515 TYR A CA 1
ATOM 4041 C C . TYR A 1 515 ? 19.5 -51.594 -34.188 1 92.69 515 TYR A C 1
ATOM 4043 O O . TYR A 1 515 ? 20.094 -50.5 -34.156 1 92.69 515 TYR A O 1
ATOM 4051 N N . GLY A 1 516 ? 20.141 -52.688 -34.094 1 89.31 516 GLY A N 1
ATOM 4052 C CA . GLY A 1 516 ? 21.578 -52.75 -34.312 1 89.31 516 GLY A CA 1
ATOM 4053 C C . GLY A 1 516 ? 22.375 -52.875 -33.031 1 89.31 516 GLY A C 1
ATOM 4054 O O . GLY A 1 516 ? 23.594 -52.812 -33.031 1 89.31 516 GLY A O 1
ATOM 4055 N N . PHE A 1 517 ? 21.672 -53.062 -31.922 1 94.31 517 PHE A N 1
ATOM 4056 C CA . PHE A 1 517 ? 22.359 -53.25 -30.656 1 94.31 517 PHE A CA 1
ATOM 4057 C C . PHE A 1 517 ? 22.531 -54.75 -30.344 1 94.31 517 PHE A C 1
ATOM 4059 O O . PHE A 1 517 ? 21.984 -55.594 -31.031 1 94.31 517 PHE A O 1
ATOM 4066 N N . SER A 1 518 ? 23.328 -54.938 -29.344 1 92.94 518 SER A N 1
ATOM 4067 C CA . SER A 1 518 ? 23.5 -56.312 -28.906 1 92.94 518 SER A CA 1
ATOM 4068 C C . SER A 1 518 ? 22.219 -56.875 -28.281 1 92.94 518 SER A C 1
ATOM 4070 O O . SER A 1 518 ? 21.359 -56.125 -27.828 1 92.94 518 SER A O 1
ATOM 4072 N N . ALA A 1 519 ? 22.062 -58.125 -28.297 1 90.56 519 ALA A N 1
ATOM 4073 C CA . ALA A 1 519 ? 20.859 -58.812 -27.812 1 90.56 519 ALA A CA 1
ATOM 4074 C C . ALA A 1 519 ? 20.641 -58.531 -26.328 1 90.56 519 ALA A C 1
ATOM 4076 O O . ALA A 1 519 ? 19.5 -58.594 -25.828 1 90.56 519 ALA A O 1
ATOM 4077 N N . ASP A 1 520 ? 21.625 -58.125 -25.688 1 91.56 520 ASP A N 1
ATOM 4078 C CA . ASP A 1 520 ? 21.547 -57.938 -24.25 1 91.56 520 ASP A CA 1
ATOM 4079 C C . ASP A 1 520 ? 21.078 -56.5 -23.922 1 91.56 520 ASP A C 1
ATOM 4081 O O . ASP A 1 520 ? 20.703 -56.219 -22.797 1 91.56 520 ASP A O 1
ATOM 4085 N N . VAL A 1 521 ? 21.016 -55.75 -24.891 1 92.62 521 VAL A N 1
ATOM 4086 C CA . VAL A 1 521 ? 20.641 -54.344 -24.672 1 92.62 521 VAL A CA 1
ATOM 4087 C C . VAL A 1 521 ? 19.109 -54.219 -24.672 1 92.62 521 VAL A C 1
ATOM 4089 O O . VAL A 1 521 ? 18.453 -54.594 -25.656 1 92.62 521 VAL A O 1
ATOM 4092 N N . LYS A 1 522 ? 18.562 -53.688 -23.531 1 91.19 522 LYS A N 1
ATOM 4093 C CA . LYS A 1 522 ? 17.125 -53.406 -23.422 1 91.19 522 LYS A CA 1
ATOM 4094 C C . LYS A 1 522 ? 16.875 -51.906 -23.25 1 91.19 522 LYS A C 1
ATOM 4096 O O . LYS A 1 522 ? 17.516 -51.25 -22.422 1 91.19 522 LYS A O 1
ATOM 4101 N N . GLY A 1 523 ? 16.031 -51.438 -24.125 1 91.38 523 GLY A N 1
ATOM 4102 C CA . GLY A 1 523 ? 15.672 -50.031 -24.062 1 91.38 523 GLY A CA 1
ATOM 4103 C C . GLY A 1 523 ? 14.43 -49.781 -23.234 1 91.38 523 GLY A C 1
ATOM 4104 O O . GLY A 1 523 ? 13.539 -50.625 -23.156 1 91.38 523 GLY A O 1
ATOM 4105 N N . ILE A 1 524 ? 14.391 -48.594 -22.594 1 88.31 524 ILE A N 1
ATOM 4106 C CA . ILE A 1 524 ? 13.234 -48.125 -21.844 1 88.31 524 ILE A CA 1
ATOM 4107 C C . ILE A 1 524 ? 12.805 -46.75 -22.359 1 88.31 524 ILE A C 1
ATOM 4109 O O . ILE A 1 524 ? 13.641 -45.844 -22.531 1 88.31 524 ILE A O 1
ATOM 4113 N N . LYS A 1 525 ? 11.516 -46.625 -22.609 1 88.44 525 LYS A N 1
ATOM 4114 C CA . LYS A 1 525 ? 11 -45.344 -23.047 1 88.44 525 LYS A CA 1
ATOM 4115 C C . LYS A 1 525 ? 10.805 -44.375 -21.875 1 88.44 525 LYS A C 1
ATOM 4117 O O . LYS A 1 525 ? 10.305 -44.781 -20.828 1 88.44 525 LYS A O 1
ATOM 4122 N N . SER A 1 526 ? 11.289 -43.219 -22.047 1 87.38 526 SER A N 1
ATOM 4123 C CA . SER A 1 526 ? 10.992 -42.156 -21.078 1 87.38 526 SER A CA 1
ATOM 4124 C C . SER A 1 526 ? 9.555 -41.688 -21.219 1 87.38 526 SER A C 1
ATOM 4126 O O . SER A 1 526 ? 8.82 -42.125 -22.109 1 87.38 526 SER A O 1
ATOM 4128 N N . VAL A 1 527 ? 9.195 -40.719 -20.266 1 85.44 527 VAL A N 1
ATOM 4129 C CA . VAL A 1 527 ? 7.945 -40 -20.453 1 85.44 527 VAL A CA 1
ATOM 4130 C C . VAL A 1 527 ? 8.023 -39.156 -21.734 1 85.44 527 VAL A C 1
ATOM 4132 O O . VAL A 1 527 ? 9.109 -38.875 -22.234 1 85.44 527 VAL A O 1
ATOM 4135 N N . THR A 1 528 ? 6.828 -38.906 -22.266 1 88 528 THR A N 1
ATOM 4136 C CA . THR A 1 528 ? 6.746 -38.062 -23.453 1 88 528 THR A CA 1
ATOM 4137 C C . THR A 1 528 ? 6.414 -36.625 -23.078 1 88 528 THR A C 1
ATOM 4139 O O . THR A 1 528 ? 5.438 -36.375 -22.375 1 88 528 THR A O 1
ATOM 4142 N N . PHE A 1 529 ? 7.277 -35.719 -23.422 1 90.56 529 PHE A N 1
ATOM 4143 C CA . PHE A 1 529 ? 6.945 -34.281 -23.312 1 90.56 529 PHE A CA 1
ATOM 4144 C C . PHE A 1 529 ? 6.117 -33.844 -24.516 1 90.56 529 PHE A C 1
ATOM 4146 O O . PHE A 1 529 ? 6.395 -34.219 -25.656 1 90.56 529 PHE A O 1
ATOM 4153 N N . GLY A 1 530 ? 5.152 -33 -24.281 1 88.38 530 GLY A N 1
ATOM 4154 C CA . GLY A 1 530 ? 4.184 -32.656 -25.312 1 88.38 530 GLY A CA 1
ATOM 4155 C C . GLY A 1 530 ? 2.98 -33.594 -25.328 1 88.38 530 GLY A C 1
ATOM 4156 O O . GLY A 1 530 ? 2.453 -33.938 -24.281 1 88.38 530 GLY A O 1
ATOM 4157 N N . SER A 1 531 ? 2.586 -33.875 -26.531 1 86.94 531 SER A N 1
ATOM 4158 C CA . SER A 1 531 ? 1.416 -34.719 -26.656 1 86.94 531 SER A CA 1
ATOM 4159 C C . SER A 1 531 ? 1.822 -36.188 -26.812 1 86.94 531 SER A C 1
ATOM 4161 O O . SER A 1 531 ? 2.746 -36.5 -27.562 1 86.94 531 SER A O 1
ATOM 4163 N N . ALA A 1 532 ? 1.075 -37.031 -26.062 1 80.75 532 ALA A N 1
ATOM 4164 C CA . ALA A 1 532 ? 1.323 -38.469 -26.188 1 80.75 532 ALA A CA 1
ATOM 4165 C C . ALA A 1 532 ? 0.426 -39.094 -27.25 1 80.75 532 ALA A C 1
ATOM 4167 O O . ALA A 1 532 ? 0.655 -40.219 -27.672 1 80.75 532 ALA A O 1
ATOM 4168 N N . ASN A 1 533 ? -0.467 -38.281 -27.734 1 81.31 533 ASN A N 1
ATOM 4169 C CA . ASN A 1 533 ? -1.48 -38.906 -28.578 1 81.31 533 ASN A CA 1
ATOM 4170 C C . ASN A 1 533 ? -1.647 -38.156 -29.906 1 81.31 533 ASN A C 1
ATOM 4172 O O . ASN A 1 533 ? -2.191 -38.688 -30.875 1 81.31 533 ASN A O 1
ATOM 4176 N N . ALA A 1 534 ? -1.176 -37.031 -29.891 1 87.62 534 ALA A N 1
ATOM 4177 C CA . ALA A 1 534 ? -1.374 -36.219 -31.094 1 87.62 534 ALA A CA 1
ATOM 4178 C C . ALA A 1 534 ? -0.398 -36.656 -32.188 1 87.62 534 ALA A C 1
ATOM 4180 O O . ALA A 1 534 ? 0.775 -36.906 -31.922 1 87.62 534 ALA A O 1
ATOM 4181 N N . GLY A 1 535 ? -0.96 -36.75 -33.406 1 90.31 535 GLY A N 1
ATOM 4182 C CA . GLY A 1 535 ? -0.113 -37.062 -34.531 1 90.31 535 GLY A CA 1
ATOM 4183 C C . GLY A 1 535 ? 0.208 -38.562 -34.625 1 90.31 535 GLY A C 1
ATOM 4184 O O . GLY A 1 535 ? -0.438 -39.375 -33.969 1 90.31 535 GLY A O 1
ATOM 4185 N N . SER A 1 536 ? 1.174 -38.844 -35.469 1 93.44 536 SER A N 1
ATOM 4186 C CA . SER A 1 536 ? 1.584 -40.219 -35.719 1 93.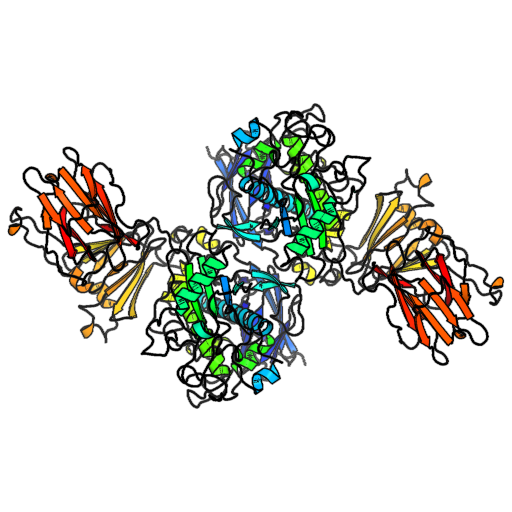44 536 SER A CA 1
ATOM 4187 C C . SER A 1 536 ? 2.752 -40.594 -34.812 1 93.44 536 SER A C 1
ATOM 4189 O O . SER A 1 536 ? 3.619 -39.781 -34.531 1 93.44 536 SER A O 1
ATOM 4191 N N . ASP A 1 537 ? 2.719 -41.812 -34.406 1 93.88 537 ASP A N 1
ATOM 4192 C CA . ASP A 1 537 ? 3.834 -42.375 -33.656 1 93.88 537 ASP A CA 1
ATOM 4193 C C . ASP A 1 537 ? 5.102 -42.438 -34.5 1 93.88 537 ASP A C 1
ATOM 4195 O O . ASP A 1 537 ? 5.094 -43.031 -35.594 1 93.88 537 ASP A O 1
ATOM 4199 N N . THR A 1 538 ? 6.152 -41.969 -34.031 1 93.5 538 THR A N 1
ATOM 4200 C CA . THR A 1 538 ? 7.402 -41.969 -34.812 1 93.5 538 THR A CA 1
ATOM 4201 C C . THR A 1 538 ? 8.078 -43.312 -34.75 1 93.5 538 THR A C 1
ATOM 4203 O O . THR A 1 538 ? 8.992 -43.594 -35.5 1 93.5 538 THR A O 1
ATOM 4206 N N . GLY A 1 539 ? 7.641 -44.125 -33.812 1 92.62 539 GLY A N 1
ATOM 4207 C CA . GLY A 1 539 ? 8.43 -45.281 -33.5 1 92.62 539 GLY A CA 1
ATOM 4208 C C . GLY A 1 539 ? 9.734 -44.969 -32.781 1 92.62 539 GLY A C 1
ATOM 4209 O O . GLY A 1 539 ? 9.922 -43.812 -32.312 1 92.62 539 GLY A O 1
ATOM 4210 N N . ILE A 1 540 ? 10.523 -45.969 -32.656 1 94.75 540 ILE A N 1
ATOM 4211 C CA . ILE A 1 540 ? 11.82 -45.781 -32 1 94.75 540 ILE A CA 1
ATOM 4212 C C . ILE A 1 540 ? 12.867 -45.438 -33.062 1 94.75 540 ILE A C 1
ATOM 4214 O O . ILE A 1 540 ? 13.062 -46.188 -34.031 1 94.75 540 ILE A O 1
ATOM 4218 N N . ILE A 1 541 ? 13.422 -44.344 -32.938 1 95.56 541 ILE A N 1
ATOM 4219 C CA . ILE A 1 541 ? 14.555 -43.938 -33.75 1 95.56 541 ILE A CA 1
ATOM 4220 C C . ILE A 1 541 ? 15.852 -44.125 -32.969 1 95.56 541 ILE A C 1
ATOM 4222 O O . ILE A 1 541 ? 16.266 -43.25 -32.188 1 95.56 541 ILE A O 1
ATOM 4226 N N . ALA A 1 542 ? 16.5 -45.188 -33.312 1 95.56 542 ALA A N 1
ATOM 4227 C CA . ALA A 1 542 ? 17.641 -45.625 -32.5 1 95.56 542 ALA A CA 1
ATOM 4228 C C . ALA A 1 542 ? 18.953 -45.094 -33.062 1 95.56 542 ALA A C 1
ATOM 4230 O O . ALA A 1 542 ? 19.078 -44.906 -34.281 1 95.56 542 ALA A O 1
ATOM 4231 N N . PHE A 1 543 ? 19.891 -44.844 -32.219 1 94.06 543 PHE A N 1
ATOM 4232 C CA . PHE A 1 543 ? 21.25 -44.531 -32.594 1 94.06 543 PHE A CA 1
ATOM 4233 C C . PHE A 1 543 ? 22.219 -44.875 -31.453 1 94.06 543 PHE A C 1
ATOM 4235 O O . PHE A 1 543 ? 21.828 -44.875 -30.281 1 94.06 543 PHE A O 1
ATOM 4242 N N . HIS A 1 544 ? 23.453 -45.188 -31.812 1 92.12 544 HIS A N 1
ATOM 4243 C CA . HIS A 1 544 ? 24.469 -45.438 -30.797 1 92.12 544 HIS A CA 1
ATOM 4244 C C . HIS A 1 544 ? 25 -44.125 -30.234 1 92.12 544 HIS A C 1
ATOM 4246 O O . HIS A 1 544 ? 25.453 -43.25 -30.984 1 92.12 544 HIS A O 1
ATOM 4252 N N . PRO A 1 545 ? 24.984 -43.938 -28.938 1 92.31 545 PRO A N 1
ATOM 4253 C CA . PRO A 1 545 ? 25.281 -42.625 -28.312 1 92.31 545 PRO A CA 1
ATOM 4254 C C . PRO A 1 545 ? 26.688 -42.125 -28.656 1 92.31 545 PRO A C 1
ATOM 4256 O O . PRO A 1 545 ? 26.891 -40.906 -28.766 1 92.31 545 PRO A O 1
ATOM 4259 N N . LYS A 1 546 ? 27.547 -42.969 -28.891 1 91.25 546 LYS A N 1
ATOM 4260 C CA . LYS A 1 546 ? 28.938 -42.594 -29.109 1 91.25 546 LYS A CA 1
ATOM 4261 C C . LYS A 1 546 ? 29.219 -42.406 -30.594 1 91.25 546 LYS A C 1
ATOM 4263 O O . LYS A 1 546 ? 30.312 -42 -30.984 1 91.25 546 LYS A O 1
ATOM 4268 N N . SER A 1 547 ? 28.266 -42.656 -31.453 1 92.69 547 SER A N 1
ATOM 4269 C CA . SER A 1 547 ? 28.484 -42.594 -32.906 1 92.69 547 SER A CA 1
ATOM 4270 C C . SER A 1 547 ? 27.984 -41.25 -33.469 1 92.69 547 SER A C 1
ATOM 4272 O O . SER A 1 547 ? 28.203 -40.969 -34.625 1 92.69 547 SER A O 1
ATOM 4274 N N . VAL A 1 548 ? 27.328 -40.5 -32.656 1 95.88 548 VAL A N 1
ATOM 4275 C CA . VAL A 1 548 ? 26.734 -39.25 -33.125 1 95.88 548 VAL A CA 1
ATOM 4276 C C . VAL A 1 548 ? 27.812 -38.188 -33.281 1 95.88 548 VAL A C 1
ATOM 4278 O O . VAL A 1 548 ? 28.5 -37.844 -32.312 1 95.88 548 VAL A O 1
ATOM 4281 N N . LYS A 1 549 ? 27.938 -37.562 -34.438 1 95.94 549 LYS A N 1
ATOM 4282 C CA . LYS A 1 549 ? 28.969 -36.562 -34.688 1 95.94 549 LYS A CA 1
ATOM 4283 C C . LYS A 1 549 ? 28.375 -35.156 -34.75 1 95.94 549 LYS A C 1
ATOM 4285 O O . LYS A 1 549 ? 29.062 -34.188 -34.531 1 95.94 549 LYS A O 1
ATOM 4290 N N . CYS A 1 550 ? 27.219 -35.156 -35.094 1 97 550 CYS A N 1
ATOM 4291 C CA . CYS A 1 550 ? 26.531 -33.875 -35.219 1 97 550 CYS A CA 1
ATOM 4292 C C . CYS A 1 550 ? 25.016 -34.031 -35.062 1 97 550 CYS A C 1
ATOM 4294 O O . CYS A 1 550 ? 24.453 -35.031 -35.5 1 97 550 CYS A O 1
ATOM 4296 N N . VAL A 1 551 ? 24.422 -33.094 -34.344 1 97.31 551 VAL A N 1
ATOM 4297 C CA . VAL A 1 551 ? 22.969 -33.031 -34.25 1 97.31 551 VAL A CA 1
ATOM 4298 C C . VAL A 1 551 ? 22.469 -31.781 -34.969 1 97.31 551 VAL A C 1
ATOM 4300 O O . VAL A 1 551 ? 22.875 -30.672 -34.625 1 97.31 551 VAL A O 1
ATOM 4303 N N . ARG A 1 552 ? 21.656 -31.938 -35.938 1 95.56 552 ARG A N 1
ATOM 4304 C CA . ARG A 1 552 ? 20.984 -30.812 -36.594 1 95.56 552 ARG A CA 1
ATOM 4305 C C . ARG A 1 552 ? 19.562 -30.641 -36.062 1 95.56 552 ARG A C 1
ATOM 4307 O O . ARG A 1 552 ? 18.75 -31.562 -36.156 1 95.56 552 ARG A O 1
ATOM 4314 N N . ILE A 1 553 ? 19.328 -29.5 -35.531 1 98.19 553 ILE A N 1
ATOM 4315 C CA . ILE A 1 553 ? 18.016 -29.219 -34.938 1 98.19 553 ILE A CA 1
ATOM 4316 C C . ILE A 1 553 ? 17.203 -28.344 -35.906 1 98.19 553 ILE A C 1
ATOM 4318 O O . ILE A 1 553 ? 17.609 -27.219 -36.219 1 98.19 553 ILE A O 1
ATOM 4322 N N . TYR A 1 554 ? 16.062 -28.859 -36.375 1 97.69 554 TYR A N 1
ATOM 4323 C CA . TYR A 1 554 ? 15.125 -28.109 -37.219 1 97.69 554 TYR A CA 1
ATOM 4324 C C . TYR A 1 554 ? 14.047 -27.438 -36.375 1 97.69 554 TYR A C 1
ATOM 4326 O O . TYR A 1 554 ? 13.398 -28.094 -35.531 1 97.69 554 TYR A O 1
ATOM 4334 N N . TYR A 1 555 ? 13.867 -26.125 -36.594 1 96.75 555 TYR A N 1
ATOM 4335 C CA . TYR A 1 555 ? 12.914 -25.469 -35.719 1 96.75 555 TYR A CA 1
ATOM 4336 C C . TYR A 1 555 ? 12.352 -24.203 -36.375 1 96.75 555 TYR A C 1
ATOM 4338 O O . TYR A 1 555 ? 12.914 -23.703 -37.344 1 96.75 555 TYR A O 1
ATOM 4346 N N . GLY A 1 556 ? 11.266 -23.75 -36 1 94.44 556 GLY A N 1
ATOM 4347 C CA . GLY A 1 556 ? 10.609 -22.484 -36.219 1 94.44 556 GLY A CA 1
ATOM 4348 C C . GLY A 1 556 ? 10 -21.891 -34.969 1 94.44 556 GLY A C 1
ATOM 4349 O O . GLY A 1 556 ? 10.703 -21.641 -34 1 94.44 556 GLY A O 1
ATOM 4350 N N . GLN A 1 557 ? 8.602 -21.75 -35 1 92.25 557 GLN A N 1
ATOM 4351 C CA . GLN A 1 557 ? 7.895 -21.328 -33.781 1 92.25 557 GLN A CA 1
ATOM 4352 C C . GLN A 1 557 ? 7.73 -22.5 -32.812 1 92.25 557 GLN A C 1
ATOM 4354 O O . GLN A 1 557 ? 7.273 -22.297 -31.688 1 92.25 557 GLN A O 1
ATOM 4359 N N . ALA A 1 558 ? 8.078 -23.625 -33.312 1 95.06 558 ALA A N 1
ATOM 4360 C CA . ALA A 1 558 ? 8.133 -24.859 -32.531 1 95.06 558 ALA A CA 1
ATOM 4361 C C . ALA A 1 558 ? 9.281 -25.75 -33 1 95.06 558 ALA A C 1
ATOM 4363 O O . ALA A 1 558 ? 10.031 -25.375 -33.906 1 95.06 558 ALA A O 1
ATOM 4364 N N . LEU A 1 559 ? 9.477 -26.891 -32.375 1 96.19 559 LEU A N 1
ATOM 4365 C CA . LEU A 1 559 ? 10.484 -27.859 -32.781 1 96.19 559 LEU A CA 1
ATOM 4366 C C . LEU A 1 559 ? 9.953 -28.75 -33.906 1 96.19 559 LEU A C 1
ATOM 4368 O O . LEU A 1 559 ? 8.922 -29.406 -33.75 1 96.19 559 LEU A O 1
ATOM 4372 N N . ASP A 1 560 ? 10.672 -28.734 -35 1 96.81 560 ASP A N 1
ATOM 4373 C CA . ASP A 1 560 ? 10.227 -29.516 -36.156 1 96.81 560 ASP A CA 1
ATOM 4374 C C . ASP A 1 560 ? 10.836 -30.922 -36.125 1 96.81 560 ASP A C 1
ATOM 4376 O O . ASP A 1 560 ? 10.156 -31.906 -36.406 1 96.81 560 ASP A O 1
ATOM 4380 N N . GLY A 1 561 ? 12.062 -30.922 -35.875 1 96.94 561 GLY A N 1
ATOM 4381 C CA . GLY A 1 561 ? 12.75 -32.219 -35.875 1 96.94 561 GLY A CA 1
ATOM 4382 C C . GLY A 1 561 ? 14.227 -32.094 -35.562 1 96.94 561 GLY A C 1
ATOM 4383 O O . GLY A 1 561 ? 14.742 -31.016 -35.312 1 96.94 561 GLY A O 1
ATOM 4384 N N . MET A 1 562 ? 14.82 -33.344 -35.531 1 97.38 562 MET A N 1
ATOM 4385 C CA . MET A 1 562 ? 16.25 -33.438 -35.344 1 97.38 562 MET A CA 1
ATOM 4386 C C . MET A 1 562 ? 16.859 -34.5 -36.25 1 97.38 562 MET A C 1
ATOM 4388 O O . MET A 1 562 ? 16.25 -35.562 -36.469 1 97.38 562 MET A O 1
ATOM 4392 N N . ARG A 1 563 ? 18.062 -34.188 -36.781 1 97.19 563 ARG A N 1
ATOM 4393 C CA . ARG A 1 563 ? 18.844 -35.188 -37.531 1 97.19 563 ARG A CA 1
ATOM 4394 C C . ARG A 1 563 ? 20.141 -35.5 -36.781 1 97.19 563 ARG A C 1
ATOM 4396 O O . ARG A 1 563 ? 20.891 -34.594 -36.406 1 97.19 563 ARG A O 1
ATOM 4403 N N . PHE A 1 564 ? 20.312 -36.781 -36.594 1 97.06 564 PHE A N 1
ATOM 4404 C CA . PHE A 1 564 ? 21.547 -37.281 -35.969 1 97.06 564 PHE A CA 1
ATOM 4405 C C . PHE A 1 564 ? 22.516 -37.812 -37.031 1 97.06 564 PHE A C 1
ATOM 4407 O O . PHE A 1 564 ? 22.234 -38.812 -37.688 1 97.06 564 PHE A O 1
ATOM 4414 N N . PHE A 1 565 ? 23.625 -37.094 -37.156 1 96.5 565 PHE A N 1
ATOM 4415 C CA . PHE A 1 565 ? 24.641 -37.531 -38.125 1 96.5 565 PHE A CA 1
ATOM 4416 C C . PHE A 1 565 ? 25.625 -38.5 -37.438 1 96.5 565 PHE A C 1
ATOM 4418 O O . PHE A 1 565 ? 26.266 -38.125 -36.438 1 96.5 565 PHE A O 1
ATOM 4425 N N . LEU A 1 566 ? 25.656 -39.656 -38.031 1 93.75 566 LEU A N 1
ATOM 4426 C CA . LEU A 1 566 ? 26.594 -40.656 -37.562 1 93.75 566 LEU A CA 1
ATOM 4427 C C . LEU A 1 566 ? 27.812 -40.719 -38.469 1 93.75 566 LEU A C 1
ATOM 4429 O O . LEU A 1 566 ? 28 -39.875 -39.344 1 93.75 566 LEU A O 1
ATOM 4433 N N . GLU A 1 567 ? 28.703 -41.656 -38.25 1 85.12 567 GLU A N 1
ATOM 4434 C CA . GLU A 1 567 ? 29.938 -41.75 -39.062 1 85.12 567 GLU A CA 1
ATOM 4435 C C . GLU A 1 567 ? 29.625 -42 -40.531 1 85.12 567 GLU A C 1
ATOM 4437 O O . GLU A 1 567 ? 30.188 -41.312 -41.406 1 85.12 567 GLU A O 1
ATOM 4442 N N . ASP A 1 568 ? 28.734 -42.969 -40.844 1 86 568 ASP A N 1
ATOM 4443 C CA . ASP A 1 568 ? 28.516 -43.312 -42.25 1 86 568 ASP A CA 1
ATOM 4444 C C . ASP A 1 568 ? 27.047 -43.188 -42.625 1 86 568 ASP A C 1
ATOM 4446 O O . ASP A 1 568 ? 26.625 -43.656 -43.688 1 86 568 ASP A O 1
ATOM 4450 N N . SER A 1 569 ? 26.312 -42.625 -41.75 1 92.94 569 SER A N 1
ATOM 4451 C CA . SER A 1 569 ? 24.875 -42.531 -42 1 92.94 569 SER A CA 1
ATOM 4452 C C . SER A 1 569 ? 24.25 -41.406 -41.156 1 92.94 569 SER A C 1
ATOM 4454 O O . SER A 1 569 ? 24.938 -40.75 -40.406 1 92.94 569 SER A O 1
ATOM 4456 N N . ASN A 1 570 ? 23.078 -41.094 -41.438 1 93.94 570 ASN A N 1
ATOM 4457 C CA . ASN A 1 570 ? 22.312 -40.156 -40.625 1 93.94 570 ASN A CA 1
ATOM 4458 C C . ASN A 1 570 ? 20.891 -40.625 -40.406 1 93.94 570 ASN A C 1
ATOM 4460 O O . ASN A 1 570 ? 20.375 -41.469 -41.156 1 93.94 570 ASN A O 1
ATOM 4464 N N . ILE A 1 571 ? 20.266 -40.188 -39.375 1 95.25 571 ILE A N 1
ATOM 4465 C CA . ILE A 1 571 ? 18.906 -40.594 -38.969 1 95.25 571 ILE A CA 1
ATOM 4466 C C . ILE A 1 571 ? 18.078 -39.344 -38.656 1 95.25 571 ILE A C 1
ATOM 4468 O O . ILE A 1 571 ? 18.547 -38.438 -37.969 1 95.25 571 ILE A O 1
ATOM 4472 N N . LEU A 1 572 ? 16.875 -39.344 -39.156 1 96.5 572 LEU A N 1
ATOM 4473 C CA . LEU A 1 572 ? 15.977 -38.219 -38.969 1 96.5 572 LEU A CA 1
ATOM 4474 C C . LEU A 1 572 ? 14.906 -38.562 -37.938 1 96.5 572 LEU A C 1
ATOM 4476 O O . LEU A 1 572 ? 14.289 -39.625 -38 1 96.5 572 LEU A O 1
ATOM 4480 N N . PHE A 1 573 ? 14.703 -37.75 -36.969 1 96.56 573 PHE A N 1
ATOM 4481 C CA . PHE A 1 573 ? 13.594 -37.75 -36 1 96.56 573 PHE A CA 1
ATOM 4482 C C . PHE A 1 573 ? 12.727 -36.531 -36.188 1 96.56 573 PHE A C 1
ATOM 4484 O O . PHE A 1 573 ? 13.164 -35.406 -35.938 1 96.56 573 PHE A O 1
ATOM 4491 N N . GLY A 1 574 ? 11.516 -36.75 -36.688 1 96.25 574 GLY A N 1
ATOM 4492 C CA . GLY A 1 574 ? 10.633 -35.625 -36.969 1 96.25 574 GLY A CA 1
ATOM 4493 C C . GLY A 1 574 ? 10.703 -35.156 -38.406 1 96.25 574 GLY A C 1
ATOM 4494 O O . GLY A 1 574 ? 10.797 -35.969 -39.344 1 96.25 574 GLY A O 1
ATOM 4495 N N . SER A 1 575 ? 10.578 -33.812 -38.562 1 95.75 575 SER A N 1
ATOM 4496 C CA . SER A 1 575 ? 10.492 -33.25 -39.906 1 95.75 575 SER A CA 1
ATOM 4497 C C . SER A 1 575 ? 11.727 -32.438 -40.219 1 95.75 575 SER A C 1
ATOM 4499 O O . SER A 1 575 ? 12.258 -31.719 -39.375 1 95.75 575 SER A O 1
ATOM 4501 N N . GLU A 1 576 ? 12.125 -32.531 -41.469 1 95.56 576 GLU A N 1
ATOM 4502 C CA . GLU A 1 576 ? 13.203 -31.688 -42 1 95.56 576 GLU A CA 1
ATOM 4503 C C . GLU A 1 576 ? 12.656 -30.391 -42.562 1 95.56 576 GLU A C 1
ATOM 4505 O O . GLU A 1 576 ? 11.672 -30.391 -43.312 1 95.56 576 GLU A O 1
ATOM 4510 N N . THR A 1 577 ? 13.234 -29.359 -42.125 1 95.62 577 THR A N 1
ATOM 4511 C CA . THR A 1 577 ? 12.867 -28.047 -42.625 1 95.62 577 THR A CA 1
ATOM 4512 C C . THR A 1 577 ? 14.102 -27.25 -43 1 95.62 577 THR A C 1
ATOM 4514 O O . THR A 1 577 ? 15.234 -27.703 -42.812 1 95.62 577 THR A O 1
ATOM 4517 N N . SER A 1 578 ? 13.891 -26.016 -43.594 1 93.69 578 SER A N 1
ATOM 4518 C CA . SER A 1 578 ? 15 -25.219 -44.125 1 93.69 578 SER A CA 1
ATOM 4519 C C . SER A 1 578 ? 15.719 -24.469 -43 1 93.69 578 SER A C 1
ATOM 4521 O O . SER A 1 578 ? 16.875 -24.078 -43.156 1 93.69 578 SER A O 1
ATOM 4523 N N . HIS A 1 579 ? 15.102 -24.156 -42 1 95.56 579 HIS A N 1
ATOM 4524 C CA . HIS A 1 579 ? 15.711 -23.453 -40.875 1 95.56 579 HIS A CA 1
ATOM 4525 C C . HIS A 1 579 ? 16.266 -24.422 -39.844 1 95.56 579 HIS A C 1
ATOM 4527 O O . HIS A 1 579 ? 15.508 -25.188 -39.219 1 95.56 579 HIS A O 1
ATOM 4533 N N . PHE A 1 580 ? 17.547 -24.422 -39.656 1 95.81 580 PHE A N 1
ATOM 4534 C CA . PHE A 1 580 ? 18.141 -25.391 -38.719 1 95.81 580 PHE A CA 1
ATOM 4535 C C . PHE A 1 580 ? 19.406 -24.828 -38.094 1 95.81 580 PHE A C 1
ATOM 4537 O O . PHE A 1 580 ? 19.922 -23.797 -38.562 1 95.81 580 PHE A O 1
ATOM 4544 N N . GLU A 1 581 ? 19.828 -25.484 -37 1 95.94 581 GLU A N 1
ATOM 4545 C CA . GLU A 1 581 ? 21.109 -25.25 -36.344 1 95.94 581 GLU A CA 1
ATOM 4546 C C . GLU A 1 581 ? 21.859 -26.562 -36.125 1 95.94 581 GLU A C 1
ATOM 4548 O O . GLU A 1 581 ? 21.266 -27.578 -35.781 1 95.94 581 GLU A O 1
ATOM 4553 N N . ASP A 1 582 ? 23.156 -26.453 -36.375 1 96.88 582 ASP A N 1
ATOM 4554 C CA . ASP A 1 582 ? 24 -27.625 -36.188 1 96.88 582 ASP A CA 1
ATOM 4555 C C . ASP A 1 582 ? 24.75 -27.531 -34.844 1 96.88 582 ASP A C 1
ATOM 4557 O O . ASP A 1 582 ? 25.219 -26.438 -34.469 1 96.88 582 ASP A O 1
ATOM 4561 N N . PHE A 1 583 ? 24.781 -28.609 -34.188 1 97.44 583 PHE A N 1
ATOM 4562 C CA . PHE A 1 583 ? 25.578 -28.781 -32.969 1 97.44 583 PHE A CA 1
ATOM 4563 C C . PHE A 1 583 ? 26.562 -29.922 -33.156 1 97.44 583 PHE A C 1
ATOM 4565 O O . PHE A 1 583 ? 26.219 -31.094 -32.969 1 97.44 583 PHE A O 1
ATOM 4572 N N . GLU A 1 584 ? 27.797 -29.562 -33.375 1 96.69 584 GLU A N 1
ATOM 4573 C CA . GLU A 1 584 ? 28.828 -30.547 -33.656 1 96.69 584 GLU A CA 1
ATOM 4574 C C . GLU A 1 584 ? 29.406 -31.109 -32.344 1 96.69 584 GLU A C 1
ATOM 4576 O O . GLU A 1 584 ? 29.656 -30.359 -31.406 1 96.69 584 GLU A O 1
ATOM 4581 N N . LEU A 1 585 ? 29.531 -32.406 -32.375 1 96.06 585 LEU A N 1
ATOM 4582 C CA . LEU A 1 585 ? 30.094 -33.062 -31.188 1 96.06 585 LEU A CA 1
ATOM 4583 C C . LEU A 1 585 ? 31.562 -33.438 -31.422 1 96.06 585 LEU A C 1
ATOM 4585 O O . LEU A 1 585 ? 31.938 -33.844 -32.531 1 96.06 585 LEU A O 1
ATOM 4589 N N . ASP A 1 586 ? 32.312 -33.25 -30.391 1 93.38 586 ASP A N 1
ATOM 4590 C CA . ASP A 1 586 ? 33.719 -33.625 -30.438 1 93.38 586 ASP A CA 1
ATOM 4591 C C . ASP A 1 586 ? 33.906 -35.125 -30.266 1 93.38 586 ASP A C 1
ATOM 4593 O O . ASP A 1 586 ? 32.938 -35.844 -30 1 93.38 586 ASP A O 1
ATOM 4597 N N . LYS A 1 587 ? 35.25 -35.438 -30.453 1 89.19 587 LYS A N 1
ATOM 4598 C CA . LYS A 1 587 ? 35.594 -36.844 -30.203 1 89.19 587 LYS A CA 1
ATOM 4599 C C . LYS A 1 587 ? 35.312 -37.219 -28.75 1 89.19 587 LYS A C 1
ATOM 4601 O O . LYS A 1 587 ? 35.594 -36.438 -27.828 1 89.19 587 LYS A O 1
ATOM 4606 N N . ASP A 1 588 ? 34.688 -38.25 -28.469 1 92.06 588 ASP A N 1
ATOM 4607 C CA . ASP A 1 588 ? 34.344 -38.781 -27.156 1 92.06 588 ASP A CA 1
ATOM 4608 C C . ASP A 1 588 ? 33.219 -37.969 -26.5 1 92.06 588 ASP A C 1
ATOM 4610 O O . ASP A 1 588 ? 33.031 -38.062 -25.281 1 92.06 588 ASP A O 1
ATOM 4614 N N . GLU A 1 589 ? 32.656 -37.094 -27.266 1 95.69 589 GLU A N 1
ATOM 4615 C CA . GLU A 1 589 ? 31.5 -36.344 -26.781 1 95.69 589 GLU A CA 1
ATOM 4616 C C . GLU A 1 589 ? 30.188 -37 -27.188 1 95.69 589 GLU A C 1
ATOM 4618 O O . GLU A 1 589 ? 30.047 -37.5 -28.312 1 95.69 589 GLU A O 1
ATOM 4623 N N . TYR A 1 590 ? 29.297 -37.188 -26.25 1 96.25 590 TYR A N 1
ATOM 4624 C CA . TYR A 1 590 ? 28 -37.75 -26.562 1 96.25 590 TYR A CA 1
ATOM 4625 C C . TYR A 1 590 ? 26.875 -37.062 -25.812 1 96.25 590 TYR A C 1
ATOM 4627 O O . TYR A 1 590 ? 27.141 -36.344 -24.828 1 96.25 590 TYR A O 1
ATOM 4635 N N . ILE A 1 591 ? 25.641 -37.25 -26.234 1 96.75 591 ILE A N 1
ATOM 4636 C CA . ILE A 1 591 ? 24.484 -36.562 -25.688 1 96.75 591 ILE A CA 1
ATOM 4637 C C . ILE A 1 591 ? 24.078 -37.219 -24.359 1 96.75 591 ILE A C 1
ATOM 4639 O O . ILE A 1 591 ? 23.891 -38.438 -24.297 1 96.75 591 ILE A O 1
ATOM 4643 N N . THR A 1 592 ? 23.906 -36.375 -23.281 1 95.5 592 THR A N 1
ATOM 4644 C CA . THR A 1 592 ? 23.547 -36.906 -21.984 1 95.5 592 THR A CA 1
ATOM 4645 C C . THR A 1 592 ? 22.141 -36.469 -21.578 1 95.5 592 THR A C 1
ATOM 4647 O O . THR A 1 592 ? 21.516 -37.094 -20.734 1 95.5 592 THR A O 1
ATOM 4650 N N . ARG A 1 593 ? 21.672 -35.438 -22.188 1 94.38 593 ARG A N 1
ATOM 4651 C CA . ARG A 1 593 ? 20.406 -34.875 -21.75 1 94.38 593 ARG A CA 1
ATOM 4652 C C . ARG A 1 593 ? 19.828 -33.938 -22.797 1 94.38 593 ARG A C 1
ATOM 4654 O O . ARG A 1 593 ? 20.547 -33.406 -23.625 1 94.38 593 ARG A O 1
ATOM 4661 N N . PHE A 1 594 ? 18.469 -33.844 -22.828 1 95.44 594 PHE A N 1
ATOM 4662 C CA . PHE A 1 594 ? 17.766 -32.844 -23.594 1 95.44 594 PHE A CA 1
ATOM 4663 C C . PHE A 1 594 ? 16.953 -31.938 -22.672 1 95.44 594 PHE A C 1
ATOM 4665 O O . PHE A 1 594 ? 16.203 -32.438 -21.828 1 95.44 594 PHE A O 1
ATOM 4672 N N . ASN A 1 595 ? 17.188 -30.672 -22.719 1 94.5 595 ASN A N 1
ATOM 4673 C CA . ASN A 1 595 ? 16.234 -29.734 -22.141 1 94.5 595 ASN A CA 1
ATOM 4674 C C . ASN A 1 595 ? 15.094 -29.406 -23.125 1 94.5 595 ASN A C 1
ATOM 4676 O O . ASN A 1 595 ? 15.344 -29.031 -24.266 1 94.5 595 ASN A O 1
ATOM 4680 N N . VAL A 1 596 ? 13.898 -29.625 -22.656 1 94.25 596 VAL A N 1
ATOM 4681 C CA . VAL A 1 596 ? 12.773 -29.547 -23.578 1 94.25 596 VAL A CA 1
ATOM 4682 C C . VAL A 1 596 ? 11.727 -28.562 -23.031 1 94.25 596 VAL A C 1
ATOM 4684 O O . VAL A 1 596 ? 11.344 -28.656 -21.859 1 94.25 596 VAL A O 1
ATOM 4687 N N . ARG A 1 597 ? 11.344 -27.594 -23.812 1 93.19 597 ARG A N 1
ATOM 4688 C CA . ARG A 1 597 ? 10.172 -26.781 -23.5 1 93.19 597 ARG A CA 1
ATOM 4689 C C . ARG A 1 597 ? 8.938 -27.297 -24.234 1 93.19 597 ARG A C 1
ATOM 4691 O O . ARG A 1 597 ? 8.977 -27.484 -25.453 1 93.19 597 ARG A O 1
ATOM 4698 N N . SER A 1 598 ? 7.902 -27.562 -23.469 1 91.5 598 SER A N 1
ATOM 4699 C CA . SER A 1 598 ? 6.738 -28.172 -24.109 1 91.5 598 SER A CA 1
ATOM 4700 C C . SER A 1 598 ? 5.461 -27.844 -23.344 1 91.5 598 SER A C 1
ATOM 4702 O O . SER A 1 598 ? 5.512 -27.453 -22.172 1 91.5 598 SER A O 1
ATOM 4704 N N . GLY A 1 599 ? 4.379 -27.891 -24.016 1 85.56 599 GLY A N 1
ATOM 4705 C CA . GLY A 1 599 ? 3.008 -27.891 -23.547 1 85.56 599 GLY A CA 1
ATOM 4706 C C . GLY A 1 599 ? 2.141 -28.938 -24.203 1 85.56 599 GLY A C 1
ATOM 4707 O O . GLY A 1 599 ? 2.348 -30.141 -24 1 85.56 599 GLY A O 1
ATOM 4708 N N . GLN A 1 600 ? 1.286 -28.438 -25.109 1 81.88 600 GLN A N 1
ATOM 4709 C CA . GLN A 1 600 ? 0.499 -29.375 -25.906 1 81.88 600 GLN A CA 1
ATOM 4710 C C . GLN A 1 600 ? 1.334 -29.969 -27.047 1 81.88 600 GLN A C 1
ATOM 4712 O O . GLN A 1 600 ? 1.008 -31.031 -27.562 1 81.88 600 GLN A O 1
ATOM 4717 N N . TRP A 1 601 ? 2.369 -29.234 -27.328 1 90.56 601 TRP A N 1
ATOM 4718 C CA . TRP A 1 601 ? 3.359 -29.672 -28.312 1 90.56 601 TRP A CA 1
ATOM 4719 C C . TRP A 1 601 ? 4.77 -29.328 -27.844 1 90.56 601 TRP A C 1
ATOM 4721 O O . TRP A 1 601 ? 4.961 -28.797 -26.75 1 90.56 601 TRP A O 1
ATOM 4731 N N . VAL A 1 602 ? 5.699 -29.75 -28.609 1 94.69 602 VAL A N 1
ATOM 4732 C CA . VAL A 1 602 ? 7.086 -29.484 -28.25 1 94.69 602 VAL A CA 1
ATOM 4733 C C . VAL A 1 602 ? 7.504 -28.109 -28.797 1 94.69 602 VAL A C 1
ATOM 4735 O O . VAL A 1 602 ? 7.547 -27.906 -30 1 94.69 602 VAL A O 1
ATOM 4738 N N . ASP A 1 603 ? 7.875 -27.234 -27.922 1 94.31 603 ASP A N 1
ATOM 4739 C CA . ASP A 1 603 ? 8.156 -25.844 -28.297 1 94.31 603 ASP A CA 1
ATOM 4740 C C . ASP A 1 603 ? 9.633 -25.672 -28.656 1 94.31 603 ASP A C 1
ATOM 4742 O O . ASP A 1 603 ? 9.961 -24.953 -29.609 1 94.31 603 ASP A O 1
ATOM 4746 N N . ALA A 1 604 ? 10.477 -26.219 -27.906 1 95.94 604 ALA A N 1
ATOM 4747 C CA . ALA A 1 604 ? 11.906 -25.984 -28.078 1 95.94 604 ALA A CA 1
ATOM 4748 C C . ALA A 1 604 ? 12.734 -27.109 -27.453 1 95.94 604 ALA A C 1
ATOM 4750 O O . ALA A 1 604 ? 12.234 -27.859 -26.625 1 95.94 604 ALA A O 1
ATOM 4751 N N . ILE A 1 605 ? 14.031 -27.219 -27.891 1 96.56 605 ILE A N 1
ATOM 4752 C CA . ILE A 1 605 ? 14.906 -28.25 -27.344 1 96.56 605 ILE A CA 1
ATOM 4753 C C . ILE A 1 605 ? 16.344 -27.719 -27.25 1 96.56 605 ILE A C 1
ATOM 4755 O O . ILE A 1 605 ? 16.719 -26.812 -27.984 1 96.56 605 ILE A O 1
ATOM 4759 N N . GLN A 1 606 ? 17.062 -28.172 -26.297 1 96.94 606 GLN A N 1
ATOM 4760 C CA . GLN A 1 606 ? 18.484 -27.922 -26.094 1 96.94 606 GLN A CA 1
ATOM 4761 C C . GLN A 1 606 ? 19.234 -29.219 -25.812 1 96.94 606 GLN A C 1
ATOM 4763 O O . GLN A 1 606 ? 18.828 -30.016 -24.969 1 96.94 606 GLN A O 1
ATOM 4768 N N . VAL A 1 607 ? 20.328 -29.469 -26.547 1 97.19 607 VAL A N 1
ATOM 4769 C CA . VAL A 1 607 ? 21.125 -30.672 -26.391 1 97.19 607 VAL A CA 1
ATOM 4770 C C . VAL A 1 607 ? 22.25 -30.422 -25.391 1 97.19 607 VAL A C 1
ATOM 4772 O O . VAL A 1 607 ? 22.953 -29.422 -25.469 1 97.19 607 VAL A O 1
ATOM 4775 N N . VAL A 1 608 ? 22.359 -31.344 -24.516 1 96.62 608 VAL A N 1
ATOM 4776 C CA . VAL A 1 608 ? 23.422 -31.25 -23.516 1 96.62 608 VAL A CA 1
ATOM 4777 C C . VAL A 1 608 ? 24.312 -32.5 -23.609 1 96.62 608 VAL A C 1
ATOM 4779 O O . VAL A 1 608 ? 23.812 -33.625 -23.781 1 96.62 608 VAL A O 1
ATOM 4782 N N . THR A 1 609 ? 25.688 -32.281 -23.422 1 96.94 609 THR A N 1
ATOM 4783 C CA . THR A 1 609 ? 26.609 -33.375 -23.625 1 96.94 609 THR A CA 1
ATOM 4784 C C . THR A 1 609 ? 27.375 -33.688 -22.344 1 96.94 609 THR A C 1
ATOM 4786 O O . THR A 1 609 ? 27.25 -32.938 -21.359 1 96.94 609 THR A O 1
ATOM 4789 N N . ASN A 1 610 ? 28.172 -34.781 -22.406 1 94.62 610 ASN A N 1
ATOM 4790 C CA . ASN A 1 610 ? 28.969 -35.219 -21.266 1 94.62 610 ASN A CA 1
ATOM 4791 C C . ASN A 1 610 ? 30.109 -34.25 -20.969 1 94.62 610 ASN A C 1
ATOM 4793 O O . ASN A 1 610 ? 30.703 -34.312 -19.891 1 94.62 610 ASN A O 1
ATOM 4797 N N . LYS A 1 611 ? 30.375 -33.375 -21.844 1 95.12 611 LYS A N 1
ATOM 4798 C CA . LYS A 1 611 ? 31.453 -32.406 -21.641 1 95.12 611 LYS A CA 1
ATOM 4799 C C . LYS A 1 611 ? 30.891 -31.094 -21.094 1 95.12 611 LYS A C 1
ATOM 4801 O O . LYS A 1 611 ? 31.625 -30.109 -21 1 95.12 611 LYS A O 1
ATOM 4806 N N . GLY A 1 612 ? 29.672 -31.125 -20.875 1 92.38 612 GLY A N 1
ATOM 4807 C CA . GLY A 1 612 ? 29.031 -29.969 -20.266 1 92.38 612 GLY A CA 1
ATOM 4808 C C . GLY A 1 612 ? 28.641 -28.906 -21.281 1 92.38 612 GLY A C 1
ATOM 4809 O O . GLY A 1 612 ? 28.172 -27.828 -20.906 1 92.38 612 GLY A O 1
ATOM 4810 N N . ARG A 1 613 ? 28.812 -29.219 -22.531 1 95.19 613 ARG A N 1
ATOM 4811 C CA . ARG A 1 613 ? 28.422 -28.266 -23.578 1 95.19 613 ARG A CA 1
ATOM 4812 C C . ARG A 1 613 ? 26.922 -28.344 -23.844 1 95.19 613 ARG A C 1
ATOM 4814 O O . ARG A 1 613 ? 26.297 -29.391 -23.688 1 95.19 613 ARG A O 1
ATOM 4821 N N . GLU A 1 614 ? 26.344 -27.203 -24.156 1 95.88 614 GLU A N 1
ATOM 4822 C CA . GLU A 1 614 ? 24.922 -27.094 -24.484 1 95.88 614 GLU A CA 1
ATOM 4823 C C . GLU A 1 614 ? 24.719 -26.375 -25.812 1 95.88 614 GLU A C 1
ATOM 4825 O O . GLU A 1 614 ? 25.422 -25.422 -26.125 1 95.88 614 GLU A O 1
ATOM 4830 N N . SER A 1 615 ? 23.859 -26.938 -26.547 1 96 615 SER A N 1
ATOM 4831 C CA . SER A 1 615 ? 23.438 -26.203 -27.734 1 96 615 SER A CA 1
ATOM 4832 C C . SER A 1 615 ? 22.562 -25.016 -27.375 1 96 615 SER A C 1
ATOM 4834 O O . SER A 1 615 ? 22.188 -24.844 -26.219 1 96 615 SER A O 1
ATOM 4836 N N . LYS A 1 616 ? 22.297 -24.156 -28.328 1 94.75 616 LYS A N 1
ATOM 4837 C CA . LYS A 1 616 ? 21.25 -23.141 -28.141 1 94.75 616 LYS A CA 1
ATOM 4838 C C . LYS A 1 616 ? 19.891 -23.797 -27.938 1 94.75 616 LYS A C 1
ATOM 4840 O O . LYS A 1 616 ? 19.609 -24.859 -28.484 1 94.75 616 LYS A O 1
ATOM 4845 N N . MET A 1 617 ? 19.078 -23.203 -27.109 1 95.06 617 MET A N 1
ATOM 4846 C CA . MET A 1 617 ? 17.672 -23.594 -27.078 1 95.06 617 MET A CA 1
ATOM 4847 C C . MET A 1 617 ? 16.953 -23.234 -28.375 1 95.06 617 MET A C 1
ATOM 4849 O O . MET A 1 617 ? 16.734 -22.047 -28.641 1 95.06 617 MET A O 1
ATOM 4853 N N . ALA A 1 618 ? 16.656 -24.188 -29.172 1 95.62 618 ALA A N 1
ATOM 4854 C CA . ALA A 1 618 ? 16.125 -23.953 -30.5 1 95.62 618 ALA A CA 1
ATOM 4855 C C . ALA A 1 618 ? 14.617 -24.156 -30.531 1 95.62 618 ALA A C 1
ATOM 4857 O O . ALA A 1 618 ? 14.102 -25.172 -30.062 1 95.62 618 ALA A O 1
ATOM 4858 N N . GLY A 1 619 ? 13.898 -23.203 -31.094 1 94.38 619 GLY A N 1
ATOM 4859 C CA . GLY A 1 619 ? 12.438 -23.188 -31.109 1 94.38 619 GLY A CA 1
ATOM 4860 C C . GLY A 1 619 ? 11.852 -22 -30.375 1 94.38 619 GLY A C 1
ATOM 4861 O O . GLY A 1 619 ? 12.43 -20.906 -30.375 1 94.38 619 GLY A O 1
ATOM 4862 N N . ASN A 1 620 ? 10.656 -22.172 -29.922 1 91.81 620 ASN A N 1
ATOM 4863 C CA . ASN A 1 620 ? 10.039 -21.125 -29.094 1 91.81 620 ASN A CA 1
ATOM 4864 C C . ASN A 1 620 ? 10.523 -21.188 -27.656 1 91.81 620 ASN A C 1
ATOM 4866 O O . ASN A 1 620 ? 9.961 -21.922 -26.828 1 91.81 620 ASN A O 1
ATOM 4870 N N . VAL A 1 621 ? 11.453 -20.328 -27.312 1 88.12 621 VAL A N 1
ATOM 4871 C CA . VAL A 1 621 ? 12.156 -20.391 -26.047 1 88.12 621 VAL A CA 1
ATOM 4872 C C . VAL A 1 621 ? 11.25 -19.875 -24.922 1 88.12 621 VAL A C 1
ATOM 4874 O O . VAL A 1 621 ? 11.578 -20.016 -23.734 1 88.12 621 VAL A O 1
ATOM 4877 N N . HIS A 1 622 ? 10.117 -19.375 -25.266 1 79.44 622 HIS A N 1
ATOM 4878 C CA . HIS A 1 622 ? 9.18 -18.859 -24.266 1 79.44 622 HIS A CA 1
ATOM 4879 C C . HIS A 1 622 ? 7.934 -19.734 -24.188 1 79.44 622 HIS A C 1
ATOM 4881 O O . HIS A 1 622 ? 7 -19.406 -23.453 1 79.44 622 HIS A O 1
ATOM 4887 N N . GLY A 1 623 ? 8.078 -20.797 -24.938 1 81.25 623 GLY A N 1
ATOM 4888 C CA . GLY A 1 623 ? 6.902 -21.656 -24.969 1 81.25 623 GLY A CA 1
ATOM 4889 C C . GLY A 1 623 ? 6.902 -22.719 -23.891 1 81.25 623 GLY A C 1
ATOM 4890 O O . GLY A 1 623 ? 7.957 -23.234 -23.516 1 81.25 623 GLY A O 1
ATOM 4891 N N . GLY A 1 624 ? 5.723 -23.047 -23.391 1 83.25 624 GLY A N 1
ATOM 4892 C CA . GLY A 1 624 ? 5.504 -24.172 -22.5 1 83.25 624 GLY A CA 1
ATOM 4893 C C . GLY A 1 624 ? 6.422 -24.156 -21.281 1 83.25 624 GLY A C 1
ATOM 4894 O O . GLY A 1 624 ? 7.008 -23.125 -20.953 1 83.25 624 GLY A O 1
ATOM 4895 N N . GLY A 1 625 ? 6.434 -25.266 -20.609 1 87.12 625 GLY A N 1
ATOM 4896 C CA . GLY A 1 625 ? 7.281 -25.438 -19.438 1 87.12 625 GLY A CA 1
ATOM 4897 C C . GLY A 1 625 ? 8.555 -26.203 -19.719 1 87.12 625 GLY A C 1
ATOM 4898 O O . GLY A 1 625 ? 8.578 -27.078 -20.594 1 87.12 625 GLY A O 1
ATOM 4899 N N . LEU A 1 626 ? 9.555 -25.922 -18.953 1 90.06 626 LEU A N 1
ATOM 4900 C CA . LEU A 1 626 ? 10.852 -26.562 -19.125 1 90.06 626 LEU A CA 1
ATOM 4901 C C . LEU A 1 626 ? 10.852 -27.953 -18.5 1 90.06 626 LEU A C 1
ATOM 4903 O O . LEU A 1 626 ? 10.367 -28.141 -17.375 1 90.06 626 LEU A O 1
ATOM 4907 N N . GLY A 1 627 ? 11.281 -28.969 -19.219 1 91.19 627 GLY A N 1
ATOM 4908 C CA . GLY A 1 627 ? 11.523 -30.328 -18.75 1 91.19 627 GLY A CA 1
ATOM 4909 C C . GLY A 1 627 ? 12.867 -30.875 -19.203 1 91.19 627 GLY A C 1
ATOM 4910 O O . GLY A 1 627 ? 13.523 -30.312 -20.078 1 91.19 627 GLY A O 1
ATOM 4911 N N . VAL A 1 628 ? 13.227 -31.969 -18.547 1 91.75 628 VAL A N 1
ATOM 4912 C CA . VAL A 1 628 ? 14.523 -32.562 -18.859 1 91.75 628 VAL A CA 1
ATOM 4913 C C . VAL A 1 628 ? 14.344 -34.031 -19.188 1 91.75 628 VAL A C 1
ATOM 4915 O O . VAL A 1 628 ? 13.664 -34.75 -18.453 1 91.75 628 VAL A O 1
ATOM 4918 N N . LEU A 1 629 ? 14.883 -34.375 -20.344 1 92.38 629 LEU A N 1
ATOM 4919 C CA . LEU A 1 629 ? 14.984 -35.781 -20.703 1 92.38 629 LEU A CA 1
ATOM 4920 C C . LEU A 1 629 ? 16.406 -36.312 -20.469 1 92.38 629 LEU A C 1
ATOM 4922 O O . LEU A 1 629 ? 17.297 -36.062 -21.281 1 92.38 629 LEU A O 1
ATOM 4926 N N . GLU A 1 630 ? 16.547 -36.938 -19.406 1 91.88 630 GLU A N 1
ATOM 4927 C CA . GLU A 1 630 ? 17.812 -37.5 -18.984 1 91.88 630 GLU A CA 1
ATOM 4928 C C . GLU A 1 630 ? 17.641 -38.906 -18.438 1 91.88 630 GLU A C 1
ATOM 4930 O O . GLU A 1 630 ? 16.734 -39.156 -17.641 1 91.88 630 GLU A O 1
ATOM 4935 N N . PRO A 1 631 ? 18.516 -39.875 -18.938 1 89.62 631 PRO A N 1
ATOM 4936 C CA . PRO A 1 631 ? 18.406 -41.219 -18.391 1 89.62 631 PRO A CA 1
ATOM 4937 C C . PRO A 1 631 ? 18.906 -41.312 -16.953 1 89.62 631 PRO A C 1
ATOM 4939 O O . PRO A 1 631 ? 19.672 -40.438 -16.5 1 89.62 631 PRO A O 1
ATOM 4942 N N . PRO A 1 632 ? 18.344 -42.281 -16.219 1 84.62 632 PRO A N 1
ATOM 4943 C CA . PRO A 1 632 ? 18.906 -42.5 -14.883 1 84.62 632 PRO A CA 1
ATOM 4944 C C . PRO A 1 632 ? 20.391 -42.906 -14.922 1 84.62 632 PRO A C 1
ATOM 4946 O O . PRO A 1 632 ? 20.906 -43.25 -15.984 1 84.62 632 PRO A O 1
ATOM 4949 N N . GLU A 1 633 ? 20.984 -42.812 -13.766 1 84.5 633 GLU A N 1
ATOM 4950 C CA . GLU A 1 633 ? 22.406 -43.125 -13.68 1 84.5 633 GLU A CA 1
ATOM 4951 C C . GLU A 1 633 ? 22.703 -44.5 -14.242 1 84.5 633 GLU A C 1
ATOM 4953 O O . GLU A 1 633 ? 21.953 -45.469 -13.969 1 84.5 633 GLU A O 1
ATOM 4958 N N . GLY A 1 634 ? 23.672 -44.594 -15.008 1 86.5 634 GLY A N 1
ATOM 4959 C CA . GLY A 1 634 ? 24.094 -45.875 -15.562 1 86.5 634 GLY A CA 1
ATOM 4960 C C . GLY A 1 634 ? 23.5 -46.156 -16.938 1 86.5 634 GLY A C 1
ATOM 4961 O O . GLY A 1 634 ? 23.906 -47.094 -17.609 1 86.5 634 GLY A O 1
ATOM 4962 N N . HIS A 1 635 ? 22.594 -45.406 -17.344 1 91.25 635 HIS A N 1
ATOM 4963 C CA . HIS A 1 635 ? 21.953 -45.562 -18.641 1 91.25 635 HIS A CA 1
ATOM 4964 C C . HIS A 1 635 ? 22.406 -44.469 -19.609 1 91.25 635 HIS A C 1
ATOM 4966 O O . HIS A 1 635 ? 22.844 -43.406 -19.188 1 91.25 635 HIS A O 1
ATOM 4972 N N . LEU A 1 636 ? 22.344 -44.812 -20.875 1 94.75 636 LEU A N 1
ATOM 4973 C CA . LEU A 1 636 ? 22.641 -43.875 -21.953 1 94.75 636 LEU A CA 1
ATOM 4974 C C . LEU A 1 636 ? 21.438 -43.688 -22.875 1 94.75 636 LEU A C 1
ATOM 4976 O O . LEU A 1 636 ? 20.578 -44.562 -22.938 1 94.75 636 LEU A O 1
ATOM 4980 N N . ILE A 1 637 ? 21.391 -42.562 -23.5 1 95.94 637 ILE A N 1
ATOM 4981 C CA . ILE A 1 637 ? 20.359 -42.375 -24.516 1 95.94 637 ILE A CA 1
ATOM 4982 C C . ILE A 1 637 ? 20.688 -43.188 -25.766 1 95.94 637 ILE A C 1
ATOM 4984 O O . ILE A 1 637 ? 21.703 -42.969 -26.406 1 95.94 637 ILE A O 1
ATOM 4988 N N . ILE A 1 638 ? 19.797 -44.062 -26.094 1 95.81 638 ILE A N 1
ATOM 4989 C CA . ILE A 1 638 ? 20.078 -44.938 -27.219 1 95.81 638 ILE A CA 1
ATOM 4990 C C . ILE A 1 638 ? 19.031 -44.75 -28.312 1 95.81 638 ILE A C 1
ATOM 4992 O O . ILE A 1 638 ? 18.953 -45.562 -29.25 1 95.81 638 ILE A O 1
ATOM 4996 N N . GLY A 1 639 ? 18.234 -43.781 -28.156 1 95.69 639 GLY A N 1
ATOM 4997 C CA . GLY A 1 639 ? 17.266 -43.469 -29.188 1 95.69 639 GLY A CA 1
ATOM 4998 C C . GLY A 1 639 ? 16.266 -42.406 -28.75 1 95.69 639 GLY A C 1
ATOM 4999 O O . GLY A 1 639 ? 16.328 -41.906 -27.625 1 95.69 639 GLY A O 1
ATOM 5000 N N . MET A 1 640 ? 15.406 -42.062 -29.734 1 96.31 640 MET A N 1
ATOM 5001 C CA . MET A 1 640 ? 14.305 -41.094 -29.516 1 96.31 640 MET A CA 1
ATOM 5002 C C . MET A 1 640 ? 12.969 -41.75 -29.844 1 96.31 640 MET A C 1
ATOM 5004 O O . MET A 1 640 ? 12.906 -42.75 -30.594 1 96.31 640 MET A O 1
ATOM 5008 N N . HIS A 1 641 ? 12 -41.25 -29.188 1 93.81 641 HIS A N 1
ATOM 5009 C CA . HIS A 1 641 ? 10.633 -41.594 -29.562 1 93.81 641 HIS A CA 1
ATOM 5010 C C . HIS A 1 641 ? 9.711 -40.375 -29.438 1 93.81 641 HIS A C 1
ATOM 5012 O O . HIS A 1 641 ? 10.07 -39.375 -28.797 1 93.81 641 HIS A O 1
ATOM 5018 N N . GLY A 1 642 ? 8.531 -40.469 -30.141 1 94.44 642 GLY A N 1
ATOM 5019 C CA . GLY A 1 642 ? 7.652 -39.312 -30.031 1 94.44 642 GLY A CA 1
ATOM 5020 C C . GLY A 1 642 ? 6.449 -39.406 -30.953 1 94.44 642 GLY A C 1
ATOM 5021 O O . GLY A 1 642 ? 5.988 -40.5 -31.297 1 94.44 642 GLY A O 1
ATOM 5022 N N . ARG A 1 643 ? 5.859 -38.219 -31.078 1 94.75 643 ARG A N 1
ATOM 5023 C CA . ARG A 1 643 ? 4.684 -38 -31.922 1 94.75 643 ARG A CA 1
ATOM 5024 C C . ARG A 1 643 ? 4.918 -36.906 -32.938 1 94.75 643 ARG A C 1
ATOM 5026 O O . ARG A 1 643 ? 5.512 -35.875 -32.594 1 94.75 643 ARG A O 1
ATOM 5033 N N . LEU A 1 644 ? 4.383 -37.188 -34.25 1 95.5 644 LEU A N 1
ATOM 5034 C CA . LEU A 1 644 ? 4.719 -36.25 -35.281 1 95.5 644 LEU A CA 1
ATOM 5035 C C . LEU A 1 644 ? 3.484 -35.875 -36.125 1 95.5 644 LEU A C 1
ATOM 5037 O O . LEU A 1 644 ? 2.693 -36.75 -36.469 1 95.5 644 LEU A O 1
ATOM 5041 N N . GLN A 1 645 ? 3.293 -34.656 -36.375 1 94.69 645 GLN A N 1
ATOM 5042 C CA . GLN A 1 645 ? 2.449 -34.094 -37.406 1 94.69 645 GLN A CA 1
ATOM 5043 C C . GLN A 1 645 ? 3.262 -33.219 -38.375 1 94.69 645 GLN A C 1
ATOM 5045 O O . GLN A 1 645 ? 4.238 -33.688 -38.969 1 94.69 645 GLN A O 1
ATOM 5050 N N . GLN A 1 646 ? 2.887 -31.906 -38.438 1 90.94 646 GLN A N 1
ATOM 5051 C CA . GLN A 1 646 ? 3.738 -31.016 -39.219 1 90.94 646 GLN A CA 1
ATOM 5052 C C . GLN A 1 646 ? 5.027 -30.703 -38.469 1 90.94 646 GLN A C 1
ATOM 5054 O O . GLN A 1 646 ? 6.078 -30.516 -39.094 1 90.94 646 GLN A O 1
ATOM 5059 N N . TRP A 1 647 ? 4.828 -30.594 -37.25 1 93.62 647 TRP A N 1
ATOM 5060 C CA . TRP A 1 647 ? 5.953 -30.453 -36.312 1 93.62 647 TRP A CA 1
ATOM 5061 C C . TRP A 1 647 ? 5.84 -31.438 -35.156 1 93.62 647 TRP A C 1
ATOM 5063 O O . TRP A 1 647 ? 4.855 -32.188 -35.062 1 93.62 647 TRP A O 1
ATOM 5073 N N . LEU A 1 648 ? 6.844 -31.547 -34.375 1 95.19 648 LEU A N 1
ATOM 5074 C CA . LEU A 1 648 ? 6.867 -32.531 -33.281 1 95.19 648 LEU A CA 1
ATOM 5075 C C . LEU A 1 648 ? 5.824 -32.188 -32.219 1 95.19 648 LEU A C 1
ATOM 5077 O O . LEU A 1 648 ? 5.879 -31.109 -31.609 1 95.19 648 LEU A O 1
ATOM 5081 N N . GLN A 1 649 ? 4.953 -33.156 -31.922 1 94.62 649 GLN A N 1
ATOM 5082 C CA . GLN A 1 649 ? 3.904 -33 -30.922 1 94.62 649 GLN A CA 1
ATOM 5083 C C . GLN A 1 649 ? 4.34 -33.562 -29.578 1 94.62 649 GLN A C 1
ATOM 5085 O O . GLN A 1 649 ? 3.857 -33.156 -28.531 1 94.62 649 GLN A O 1
ATOM 5090 N N . GLY A 1 650 ? 5.09 -34.531 -29.625 1 94.5 650 GLY A N 1
ATOM 5091 C CA . GLY A 1 650 ? 5.641 -35.188 -28.453 1 94.5 650 GLY A CA 1
ATOM 5092 C C . GLY A 1 650 ? 7.062 -35.688 -28.641 1 94.5 650 GLY A C 1
ATOM 5093 O O . GLY A 1 650 ? 7.441 -36.062 -29.75 1 94.5 650 GLY A O 1
ATOM 5094 N N . ILE A 1 651 ? 7.836 -35.75 -27.578 1 94.69 651 ILE A N 1
ATOM 5095 C CA . ILE A 1 651 ? 9.227 -36.188 -27.672 1 94.69 651 ILE A CA 1
ATOM 5096 C C . ILE A 1 651 ? 9.617 -36.938 -26.391 1 94.69 651 ILE A C 1
ATOM 5098 O O . ILE A 1 651 ? 9.18 -36.562 -25.297 1 94.69 651 ILE A O 1
ATOM 5102 N N . GLY A 1 652 ? 10.305 -37.938 -26.5 1 93.25 652 GLY A N 1
ATOM 5103 C CA . GLY A 1 652 ? 10.93 -38.719 -25.422 1 93.25 652 GLY A CA 1
ATOM 5104 C C . GLY A 1 652 ? 12.234 -39.375 -25.844 1 93.25 652 GLY A C 1
ATOM 5105 O O . GLY A 1 652 ? 12.617 -39.312 -27 1 93.25 652 GLY A O 1
ATOM 5106 N N . ILE A 1 653 ? 12.891 -39.938 -24.875 1 94.25 653 ILE A N 1
ATOM 5107 C CA . ILE A 1 653 ? 14.117 -40.656 -25.156 1 94.25 653 ILE A CA 1
ATOM 5108 C C . ILE A 1 653 ? 13.922 -42.156 -24.875 1 94.25 653 ILE A C 1
ATOM 5110 O O . ILE A 1 653 ? 12.977 -42.531 -24.188 1 94.25 653 ILE A O 1
ATOM 5114 N N . VAL A 1 654 ? 14.719 -42.906 -25.516 1 93 654 VAL A N 1
ATOM 5115 C CA . VAL A 1 654 ? 14.93 -44.281 -25.156 1 93 654 VAL A CA 1
ATOM 5116 C C . VAL A 1 654 ? 16.312 -44.469 -24.547 1 93 654 VAL A C 1
ATOM 5118 O O . VAL A 1 654 ? 17.312 -44.031 -25.109 1 93 654 VAL A O 1
ATOM 5121 N N . TYR A 1 655 ? 16.281 -45.062 -23.391 1 92 655 TYR A N 1
ATOM 5122 C CA . TYR A 1 655 ? 17.578 -45.219 -22.734 1 92 655 TYR A CA 1
ATOM 5123 C C . TYR A 1 655 ? 17.797 -46.656 -22.312 1 92 655 TYR A C 1
ATOM 5125 O O . TYR A 1 655 ? 16.844 -47.438 -22.219 1 92 655 TYR A O 1
ATOM 5133 N N . GLY A 1 656 ? 19.047 -47 -22.188 1 90.31 656 GLY A N 1
ATOM 5134 C CA . GLY A 1 656 ? 19.438 -48.344 -21.812 1 90.31 656 GLY A CA 1
ATOM 5135 C C . GLY A 1 656 ? 20.891 -48.438 -21.375 1 90.31 656 GLY A C 1
ATOM 5136 O O . GLY A 1 656 ? 21.656 -47.5 -21.531 1 90.31 656 GLY A O 1
ATOM 5137 N N . GLU A 1 657 ? 21.156 -49.625 -20.781 1 90.62 657 GLU A N 1
ATOM 5138 C CA . GLU A 1 657 ? 22.531 -49.938 -20.406 1 90.62 657 GLU A CA 1
ATOM 5139 C C . GLU A 1 657 ? 23.297 -50.594 -21.562 1 90.62 657 GLU A C 1
ATOM 5141 O O . GLU A 1 657 ? 22.766 -51.5 -22.203 1 90.62 657 GLU A O 1
ATOM 5146 N N . LEU A 1 658 ? 24.375 -50.031 -21.797 1 86.81 658 LEU A N 1
ATOM 5147 C CA . LEU A 1 658 ? 25.188 -50.625 -22.875 1 86.81 658 LEU A CA 1
ATOM 5148 C C . LEU A 1 658 ? 26.297 -51.5 -22.297 1 86.81 658 LEU A C 1
ATOM 5150 O O . LEU A 1 658 ? 26.828 -51.219 -21.219 1 86.81 658 LEU A O 1
ATOM 5154 N N . MET B 1 1 ? 38.781 -19.047 17.469 1 37.22 1 MET B N 1
ATOM 5155 C CA . MET B 1 1 ? 38.75 -18.5 18.812 1 37.22 1 MET B CA 1
ATOM 5156 C C . MET B 1 1 ? 37.406 -17.766 19.062 1 37.22 1 MET B C 1
ATOM 5158 O O . MET B 1 1 ? 37 -16.953 18.234 1 37.22 1 MET B O 1
ATOM 5162 N N . SER B 1 2 ? 36.656 -18.375 19.859 1 51.41 2 SER B N 1
ATOM 5163 C CA . SER B 1 2 ? 35.312 -17.875 20.203 1 51.41 2 SER B CA 1
ATOM 5164 C C . SER B 1 2 ? 35.375 -16.422 20.656 1 51.41 2 SER B C 1
ATOM 5166 O O . SER B 1 2 ? 36.094 -16.078 21.594 1 51.41 2 SER B O 1
ATOM 5168 N N . VAL B 1 3 ? 35.406 -15.477 19.703 1 61.69 3 VAL B N 1
ATOM 5169 C CA . VAL B 1 3 ? 35.5 -14.062 20.031 1 61.69 3 VAL B CA 1
ATOM 5170 C C . VAL B 1 3 ? 34.594 -13.742 21.219 1 61.69 3 VAL B C 1
ATOM 5172 O O . VAL B 1 3 ? 33.406 -14.148 21.234 1 61.69 3 VAL B O 1
ATOM 5175 N N . THR B 1 4 ? 35.188 -13.453 22.422 1 74.25 4 THR B N 1
ATOM 5176 C CA . THR B 1 4 ? 34.625 -13.055 23.703 1 74.25 4 THR B CA 1
ATOM 5177 C C . THR B 1 4 ? 34.094 -11.617 23.641 1 74.25 4 THR B C 1
ATOM 5179 O O . THR B 1 4 ? 34.812 -10.711 23.234 1 74.25 4 THR B O 1
ATOM 5182 N N . GLY B 1 5 ? 32.781 -11.258 23.078 1 88.75 5 GLY B N 1
ATOM 5183 C CA . GLY B 1 5 ? 32.125 -9.953 23.047 1 88.75 5 GLY B CA 1
ATOM 5184 C C . GLY B 1 5 ? 30.641 -10.023 22.75 1 88.75 5 GLY B C 1
ATOM 5185 O O . GLY B 1 5 ? 30.047 -11.102 22.797 1 88.75 5 GLY B O 1
ATOM 5186 N N . SER B 1 6 ? 30.125 -8.852 22.875 1 95.06 6 SER B N 1
ATOM 5187 C CA . SER B 1 6 ? 28.703 -8.781 22.594 1 95.06 6 SER B CA 1
ATOM 5188 C C . SER B 1 6 ? 28.359 -7.574 21.734 1 95.06 6 SER B C 1
ATOM 5190 O O . SER B 1 6 ? 29.109 -6.59 21.719 1 95.06 6 SER B O 1
ATOM 5192 N N . ILE B 1 7 ? 27.344 -7.715 20.969 1 97.56 7 ILE B N 1
ATOM 5193 C CA . ILE B 1 7 ? 26.797 -6.602 20.188 1 97.56 7 ILE B CA 1
ATOM 5194 C C . ILE B 1 7 ? 25.625 -5.98 20.938 1 97.56 7 ILE B C 1
ATOM 5196 O O . ILE B 1 7 ? 24.656 -6.672 21.266 1 97.56 7 ILE B O 1
ATOM 5200 N N . GLU B 1 8 ? 25.781 -4.746 21.234 1 97.69 8 GLU B N 1
ATOM 5201 C CA . GLU B 1 8 ? 24.75 -3.984 21.938 1 97.69 8 GLU B CA 1
ATOM 5202 C C . GLU B 1 8 ? 24.031 -3.023 21 1 97.69 8 GLU B C 1
ATOM 5204 O O . GLU B 1 8 ? 24.672 -2.324 20.203 1 97.69 8 GLU B O 1
ATOM 5209 N N . PHE B 1 9 ? 22.719 -2.996 21.047 1 98 9 PHE B N 1
ATOM 5210 C CA . PHE B 1 9 ? 21.938 -2.049 20.266 1 98 9 PHE B CA 1
ATOM 5211 C C . PHE B 1 9 ? 21.438 -0.909 21.156 1 98 9 PHE B C 1
ATOM 5213 O O . PHE B 1 9 ? 20.906 -1.145 22.25 1 98 9 PHE B O 1
ATOM 5220 N N . PHE B 1 10 ? 21.562 0.298 20.703 1 96.94 10 PHE B N 1
ATOM 5221 C CA . PHE B 1 10 ? 21.188 1.466 21.484 1 96.94 10 PHE B CA 1
ATOM 5222 C C . PHE B 1 10 ? 19.719 1.803 21.297 1 96.94 10 PHE B C 1
ATOM 5224 O O . PHE B 1 10 ? 19.078 2.367 22.188 1 96.94 10 PHE B O 1
ATOM 5231 N N . ASN B 1 11 ? 19.125 1.488 20.125 1 97.5 11 ASN B N 1
ATOM 5232 C CA . ASN B 1 11 ? 17.797 2.023 19.812 1 97.5 11 ASN B CA 1
ATOM 5233 C C . ASN B 1 11 ? 16.891 0.955 19.234 1 97.5 11 ASN B C 1
ATOM 5235 O O . ASN B 1 11 ? 15.945 1.271 18.5 1 97.5 11 ASN B O 1
ATOM 5239 N N . LEU B 1 12 ? 17.188 -0.279 19.391 1 97.69 12 LEU B N 1
ATOM 5240 C CA . LEU B 1 12 ? 16.344 -1.365 18.906 1 97.69 12 LEU B CA 1
ATOM 5241 C C . LEU B 1 12 ? 16.25 -2.48 19.938 1 97.69 12 LEU B C 1
ATOM 5243 O O . LEU B 1 12 ? 17.25 -3.092 20.297 1 97.69 12 LEU B O 1
ATOM 5247 N N . ASP B 1 13 ? 15.086 -2.762 20.375 1 97 13 ASP B N 1
ATOM 5248 C CA . ASP B 1 13 ? 14.828 -3.836 21.328 1 97 13 ASP B CA 1
ATOM 5249 C C . ASP B 1 13 ? 14.328 -5.09 20.609 1 97 13 ASP B C 1
ATOM 5251 O O . ASP B 1 13 ? 13.742 -5.004 19.531 1 97 13 ASP B O 1
ATOM 5255 N N . ASP B 1 14 ? 14.586 -6.223 21.219 1 97.62 14 ASP B N 1
ATOM 5256 C CA . ASP B 1 14 ? 14.031 -7.465 20.688 1 97.62 14 ASP B CA 1
ATOM 5257 C C . ASP B 1 14 ? 12.5 -7.418 20.672 1 97.62 14 ASP B C 1
ATOM 5259 O O . ASP B 1 14 ? 11.875 -6.957 21.625 1 97.62 14 ASP B O 1
ATOM 5263 N N . GLU B 1 15 ? 11.875 -7.777 19.562 1 97.19 15 GLU B N 1
ATOM 5264 C CA . GLU B 1 15 ? 10.43 -7.852 19.344 1 97.19 15 GLU B CA 1
ATOM 5265 C C . GLU B 1 15 ? 9.812 -6.461 19.25 1 97.19 15 GLU B C 1
ATOM 5267 O O . GLU B 1 15 ? 8.609 -6.293 19.438 1 97.19 15 GLU B O 1
ATOM 5272 N N . ALA B 1 16 ? 10.711 -5.496 18.938 1 97.44 16 ALA B N 1
ATOM 5273 C CA . ALA B 1 16 ? 10.219 -4.129 18.797 1 97.44 16 ALA B CA 1
ATOM 5274 C C . ALA B 1 16 ? 9.133 -4.043 17.734 1 97.44 16 ALA B C 1
ATOM 5276 O O . ALA B 1 16 ? 9.219 -4.703 16.703 1 97.44 16 ALA B O 1
ATOM 5277 N N . LYS B 1 17 ? 8.047 -3.281 18.031 1 96.56 17 LYS B N 1
ATOM 5278 C CA . LYS B 1 17 ? 7.02 -2.943 17.047 1 96.56 17 LYS B CA 1
ATOM 5279 C C . LYS B 1 17 ? 7.363 -1.65 16.312 1 96.56 17 LYS B C 1
ATOM 5281 O O . LYS B 1 17 ? 7.504 -0.595 16.938 1 96.56 17 LYS B O 1
ATOM 5286 N N . LEU B 1 18 ? 7.527 -1.723 15.031 1 98.06 18 LEU B N 1
ATOM 5287 C CA . LEU B 1 18 ? 8.031 -0.621 14.219 1 98.06 18 LEU B CA 1
ATOM 5288 C C . LEU B 1 18 ? 7.023 -0.249 13.133 1 98.06 18 LEU B C 1
ATOM 5290 O O . LEU B 1 18 ? 6.211 -1.082 12.719 1 98.06 18 LEU B O 1
ATOM 5294 N N . ILE B 1 19 ? 7.059 1.002 12.656 1 97.94 19 ILE B N 1
ATOM 5295 C CA . ILE B 1 19 ? 6.121 1.443 11.633 1 97.94 19 ILE B CA 1
ATOM 5296 C C . ILE B 1 19 ? 6.887 2.043 10.453 1 97.94 19 ILE B C 1
ATOM 5298 O O . ILE B 1 19 ? 6.297 2.338 9.406 1 97.94 19 ILE B O 1
ATOM 5302 N N . SER B 1 20 ? 8.172 2.248 10.617 1 98.06 20 SER B N 1
ATOM 5303 C CA . SER B 1 20 ? 9 2.783 9.539 1 98.06 20 SER B CA 1
ATOM 5304 C C . SER B 1 20 ? 9.555 1.667 8.664 1 98.06 20 SER B C 1
ATOM 5306 O O . SER B 1 20 ? 10.062 0.666 9.164 1 98.06 20 SER B O 1
ATOM 5308 N N . PRO B 1 21 ? 9.508 1.849 7.348 1 98.06 21 PRO B N 1
ATOM 5309 C CA . PRO B 1 21 ? 10.047 0.832 6.449 1 98.06 21 PRO B CA 1
ATOM 5310 C C . PRO B 1 21 ? 11.578 0.779 6.473 1 98.06 21 PRO B C 1
ATOM 5312 O O . PRO B 1 21 ? 12.172 -0.162 5.941 1 98.06 21 PRO B O 1
ATOM 5315 N N . SER B 1 22 ? 12.195 1.78 7.043 1 98.56 22 SER B N 1
ATOM 5316 C CA . SER B 1 22 ? 13.648 1.871 7.152 1 98.56 22 SER B CA 1
ATOM 5317 C C . SER B 1 22 ? 14.07 2.377 8.531 1 98.56 22 SER B C 1
ATOM 5319 O O . SER B 1 22 ? 13.398 3.234 9.109 1 98.56 22 SER B O 1
ATOM 5321 N N . LEU B 1 23 ? 15.188 1.828 9.016 1 98.56 23 LEU B N 1
ATOM 5322 C CA . LEU B 1 23 ? 15.688 2.207 10.336 1 98.56 23 LEU B CA 1
ATOM 5323 C C . LEU B 1 23 ? 17.188 2.518 10.281 1 98.56 23 LEU B C 1
ATOM 5325 O O . LEU B 1 23 ? 17.906 1.96 9.453 1 98.56 23 LEU B O 1
ATOM 5329 N N . ILE B 1 24 ? 17.547 3.408 11.125 1 98.62 24 ILE B N 1
ATOM 5330 C CA . ILE B 1 24 ? 18.953 3.564 11.469 1 98.62 24 ILE B CA 1
ATOM 5331 C C . ILE B 1 24 ? 19.25 2.846 12.789 1 98.62 24 ILE B C 1
ATOM 5333 O O . ILE B 1 24 ? 18.875 3.326 13.859 1 98.62 24 ILE B O 1
ATOM 5337 N N . ILE B 1 25 ? 19.938 1.726 12.727 1 98.56 25 ILE B N 1
ATOM 5338 C CA . ILE B 1 25 ? 20.25 0.957 13.93 1 98.56 25 ILE B CA 1
ATOM 5339 C C . ILE B 1 25 ? 21.641 1.344 14.445 1 98.56 25 ILE B C 1
ATOM 5341 O O . ILE B 1 25 ? 22.641 1.209 13.734 1 98.56 25 ILE B O 1
ATOM 5345 N N . ARG B 1 26 ? 21.672 1.806 15.641 1 97.81 26 ARG B N 1
ATOM 5346 C CA . ARG B 1 26 ? 22.922 2.197 16.281 1 97.81 26 ARG B CA 1
ATOM 5347 C C . ARG B 1 26 ? 23.328 1.184 17.344 1 97.81 26 ARG B C 1
ATOM 5349 O O . ARG B 1 26 ? 22.484 0.67 18.078 1 97.81 26 ARG B O 1
ATOM 5356 N N . GLY B 1 27 ? 24.625 0.921 17.391 1 97.5 27 GLY B N 1
ATOM 5357 C CA . GLY B 1 27 ? 25.078 -0.026 18.391 1 97.5 27 GLY B CA 1
ATOM 5358 C C . GLY B 1 27 ? 26.578 0.02 18.609 1 97.5 27 GLY B C 1
ATOM 5359 O O . GLY B 1 27 ? 27.266 0.901 18.078 1 97.5 27 GLY B O 1
ATOM 5360 N N . LYS B 1 28 ? 27 -0.888 19.469 1 96.94 28 LYS B N 1
ATOM 5361 C CA . LYS B 1 28 ? 28.391 -1 19.891 1 96.94 28 LYS B CA 1
ATOM 5362 C C . LYS B 1 28 ? 28.812 -2.461 20.016 1 96.94 28 LYS B C 1
ATOM 5364 O O . LYS B 1 28 ? 28.031 -3.307 20.438 1 96.94 28 LYS B O 1
ATOM 5369 N N . CYS B 1 29 ? 30.031 -2.717 19.578 1 96.62 29 CYS B N 1
ATOM 5370 C CA . CYS B 1 29 ? 30.656 -4.023 19.781 1 96.62 29 CYS B CA 1
ATOM 5371 C C . CYS B 1 29 ? 31.531 -4.016 21.031 1 96.62 29 CYS B C 1
ATOM 5373 O O . CYS B 1 29 ? 32.688 -3.58 20.984 1 96.62 29 CYS B O 1
ATOM 5375 N N . ASN B 1 30 ? 31.047 -4.656 21.984 1 95.06 30 ASN B N 1
ATOM 5376 C CA . ASN B 1 30 ? 31.781 -4.672 23.25 1 95.06 30 ASN B CA 1
ATOM 5377 C C . ASN B 1 30 ? 32.906 -5.719 23.234 1 95.06 30 ASN B C 1
ATOM 5379 O O . ASN B 1 30 ? 32.719 -6.824 22.734 1 95.06 30 ASN B O 1
ATOM 5383 N N . GLU B 1 31 ? 34.062 -5.344 23.719 1 89.44 31 GLU B N 1
ATOM 5384 C CA . GLU B 1 31 ? 35.219 -6.219 23.938 1 89.44 31 GLU B CA 1
ATOM 5385 C C . GLU B 1 31 ? 35.719 -6.812 22.625 1 89.44 31 GLU B C 1
ATOM 5387 O O . GLU B 1 31 ? 36.25 -7.926 22.609 1 89.44 31 GLU B O 1
ATOM 5392 N N . ASP B 1 32 ? 35.406 -6.27 21.562 1 85.88 32 ASP B N 1
ATOM 5393 C CA . ASP B 1 32 ? 35.906 -6.641 20.25 1 85.88 32 ASP B CA 1
ATOM 5394 C C . ASP B 1 32 ? 36.625 -5.465 19.578 1 85.88 32 ASP B C 1
ATOM 5396 O O . ASP B 1 32 ? 36.094 -4.855 18.656 1 85.88 32 ASP B O 1
ATOM 5400 N N . LYS B 1 33 ? 37.844 -5.27 19.922 1 87.62 33 LYS B N 1
ATOM 5401 C CA . LYS B 1 33 ? 38.594 -4.102 19.469 1 87.62 33 LYS B CA 1
ATOM 5402 C C . LYS B 1 33 ? 39.094 -4.289 18.031 1 87.62 33 LYS B C 1
ATOM 5404 O O . LYS B 1 33 ? 39.469 -3.318 17.375 1 87.62 33 LYS B O 1
ATOM 5409 N N . GLU B 1 34 ? 39.031 -5.457 17.562 1 92.5 34 GLU B N 1
ATOM 5410 C CA . GLU B 1 34 ? 39.562 -5.742 16.219 1 92.5 34 GLU B CA 1
ATOM 5411 C C . GLU B 1 34 ? 38.438 -5.68 15.164 1 92.5 34 GLU B C 1
ATOM 5413 O O . GLU B 1 34 ? 38.75 -5.688 13.969 1 92.5 34 GLU B O 1
ATOM 5418 N N . ALA B 1 35 ? 37.219 -5.547 15.68 1 95.62 35 ALA B N 1
ATOM 5419 C CA . ALA B 1 35 ? 36.094 -5.484 14.727 1 95.62 35 ALA B CA 1
ATOM 5420 C C . ALA B 1 35 ? 36.188 -4.207 13.891 1 95.62 35 ALA B C 1
ATOM 5422 O O . ALA B 1 35 ? 36.312 -3.111 14.43 1 95.62 35 ALA B O 1
ATOM 5423 N N . LYS B 1 36 ? 36.031 -4.363 12.547 1 97.5 36 LYS B N 1
ATOM 5424 C CA . LYS B 1 36 ? 36.125 -3.219 11.641 1 97.5 36 LYS B CA 1
ATOM 5425 C C . LYS B 1 36 ? 34.875 -3.08 10.805 1 97.5 36 LYS B C 1
ATOM 5427 O O . LYS B 1 36 ? 34.562 -1.991 10.312 1 97.5 36 LYS B O 1
ATOM 5432 N N . THR B 1 37 ? 34.219 -4.168 10.586 1 98.31 37 THR B N 1
ATOM 5433 C CA . THR B 1 37 ? 33 -4.156 9.812 1 98.31 37 THR B CA 1
ATOM 5434 C C . THR B 1 37 ? 31.938 -5.047 10.461 1 98.31 37 THR B C 1
ATOM 5436 O O . THR B 1 37 ? 32.25 -5.934 11.25 1 98.31 37 THR B O 1
ATOM 5439 N N . ILE B 1 38 ? 30.75 -4.777 10.211 1 98.31 38 ILE B N 1
ATOM 5440 C CA . ILE B 1 38 ? 29.625 -5.59 10.664 1 98.31 38 ILE B CA 1
ATOM 5441 C C . ILE B 1 38 ? 28.688 -5.883 9.5 1 98.31 38 ILE B C 1
ATOM 5443 O O . ILE B 1 38 ? 28.266 -4.965 8.789 1 98.31 38 ILE B O 1
ATOM 5447 N N . LYS B 1 39 ? 28.406 -7.082 9.289 1 98.44 39 LYS B N 1
ATOM 5448 C CA . LYS B 1 39 ? 27.484 -7.543 8.25 1 98.44 39 LYS B CA 1
ATOM 5449 C C . LYS B 1 39 ? 26.078 -7.734 8.805 1 98.44 39 LYS B C 1
ATOM 5451 O O . LYS B 1 39 ? 25.906 -8.273 9.898 1 98.44 39 LYS B O 1
ATOM 5456 N N . VAL B 1 40 ? 25.047 -7.207 8.125 1 98.75 40 VAL B N 1
ATOM 5457 C CA . VAL B 1 40 ? 23.656 -7.359 8.492 1 98.75 40 VAL B CA 1
ATOM 5458 C C . VAL B 1 40 ? 22.938 -8.242 7.465 1 98.75 40 VAL B C 1
ATOM 5460 O O . VAL B 1 40 ? 22.844 -7.883 6.285 1 98.75 40 VAL B O 1
ATOM 5463 N N . GLU B 1 41 ? 22.422 -9.328 7.93 1 98.12 41 GLU B N 1
ATOM 5464 C CA . GLU B 1 41 ? 21.766 -10.289 7.051 1 98.12 41 GLU B CA 1
ATOM 5465 C C . GLU B 1 41 ? 20.266 -10.383 7.359 1 98.12 41 GLU B C 1
ATOM 5467 O O . GLU B 1 41 ? 19.844 -10.172 8.5 1 98.12 41 GLU B O 1
ATOM 5472 N N . HIS B 1 42 ? 19.516 -10.609 6.426 1 96.81 42 HIS B N 1
ATOM 5473 C CA . HIS B 1 42 ? 18.062 -10.789 6.457 1 96.81 42 HIS B CA 1
ATOM 5474 C C . HIS B 1 42 ? 17.625 -11.891 5.504 1 96.81 42 HIS B C 1
ATOM 5476 O O . HIS B 1 42 ? 18.141 -11.992 4.387 1 96.81 42 HIS B O 1
ATOM 5482 N N . PRO B 1 43 ? 16.703 -12.703 5.875 1 94.5 43 PRO B N 1
ATOM 5483 C CA . PRO B 1 43 ? 16.344 -13.852 5.039 1 94.5 43 PRO B CA 1
ATOM 5484 C C . PRO B 1 43 ? 15.688 -13.438 3.725 1 94.5 43 PRO B C 1
ATOM 5486 O O . PRO B 1 43 ? 15.727 -14.195 2.748 1 94.5 43 PRO B O 1
ATOM 5489 N N . GLN B 1 44 ? 15.062 -12.297 3.668 1 94.31 44 GLN B N 1
ATOM 5490 C CA . GLN B 1 44 ? 14.305 -11.898 2.488 1 94.31 44 GLN B CA 1
ATOM 5491 C C . GLN B 1 44 ? 15.039 -10.812 1.706 1 94.31 44 GLN B C 1
ATOM 5493 O O . GLN B 1 44 ? 14.594 -10.414 0.626 1 94.31 44 GLN B O 1
ATOM 5498 N N . LEU B 1 45 ? 16.078 -10.273 2.24 1 95.69 45 LEU B N 1
ATOM 5499 C CA . LEU B 1 45 ? 16.75 -9.125 1.638 1 95.69 45 LEU B CA 1
ATOM 5500 C C . LEU B 1 45 ? 18.25 -9.391 1.48 1 95.69 45 LEU B C 1
ATOM 5502 O O . LEU B 1 45 ? 18.828 -10.164 2.246 1 95.69 45 LEU B O 1
ATOM 5506 N N . PRO B 1 46 ? 18.875 -8.711 0.491 1 95.44 46 PRO B N 1
ATOM 5507 C CA . PRO B 1 46 ? 20.344 -8.828 0.374 1 95.44 46 PRO B CA 1
ATOM 5508 C C . PRO B 1 46 ? 21.078 -8.32 1.612 1 95.44 46 PRO B C 1
ATOM 5510 O O . PRO B 1 46 ? 20.578 -7.426 2.301 1 95.44 46 PRO B O 1
ATOM 5513 N N . SER B 1 47 ? 22.203 -8.867 1.853 1 96.44 47 SER B N 1
ATOM 5514 C CA . SER B 1 47 ? 23.016 -8.469 3.002 1 96.44 47 SER B CA 1
ATOM 5515 C C . SER B 1 47 ? 23.641 -7.098 2.787 1 96.44 47 SER B C 1
ATOM 5517 O O . SER B 1 47 ? 23.906 -6.699 1.651 1 96.44 47 SER B O 1
ATOM 5519 N N . LEU B 1 48 ? 23.844 -6.438 3.859 1 97.69 48 LEU B N 1
ATOM 5520 C CA . LEU B 1 48 ? 24.531 -5.145 3.891 1 97.69 48 LEU B CA 1
ATOM 5521 C C . LEU B 1 48 ? 25.734 -5.18 4.832 1 97.69 48 LEU B C 1
ATOM 5523 O O . LEU B 1 48 ? 25.781 -6.02 5.738 1 97.69 48 LEU B O 1
ATOM 5527 N N . GLU B 1 49 ? 26.703 -4.359 4.605 1 98.12 49 GLU B N 1
ATOM 5528 C CA . GLU B 1 49 ? 27.891 -4.27 5.449 1 98.12 49 GLU B CA 1
ATOM 5529 C C . GLU B 1 49 ? 28.188 -2.82 5.816 1 98.12 49 GLU B C 1
ATOM 5531 O O . GLU B 1 49 ? 28.094 -1.925 4.973 1 98.12 49 GLU B O 1
ATOM 5536 N N . TYR B 1 50 ? 28.578 -2.623 7.062 1 98.56 50 TYR B N 1
ATOM 5537 C CA . TYR B 1 50 ? 28.828 -1.283 7.578 1 98.56 50 TYR B CA 1
ATOM 5538 C C . TYR B 1 50 ? 30.156 -1.233 8.328 1 98.56 50 TYR B C 1
ATOM 5540 O O . TYR B 1 50 ? 30.594 -2.234 8.906 1 98.56 50 TYR B O 1
ATOM 5548 N N . PRO B 1 51 ? 30.844 -0.081 8.312 1 98.31 51 PRO B N 1
ATOM 5549 C CA . PRO B 1 51 ? 32.094 0.056 9.078 1 98.31 51 PRO B CA 1
ATOM 5550 C C . PRO B 1 51 ? 31.844 0.214 10.578 1 98.31 51 PRO B C 1
ATOM 5552 O O . PRO B 1 51 ? 30.781 0.67 10.992 1 98.31 51 PRO B O 1
ATOM 5555 N N . ILE B 1 52 ? 32.812 -0.202 11.352 1 98.12 52 ILE B N 1
ATOM 5556 C CA . ILE B 1 52 ? 32.875 0.02 12.789 1 98.12 52 ILE B CA 1
ATOM 5557 C C . ILE B 1 52 ? 34.031 0.986 13.109 1 98.12 52 ILE B C 1
ATOM 5559 O O . ILE B 1 52 ? 35.156 0.771 12.688 1 98.12 52 ILE B O 1
ATOM 5563 N N . HIS B 1 53 ? 33.719 2.029 13.734 1 97.62 53 HIS B N 1
ATOM 5564 C CA . HIS B 1 53 ? 34.719 2.959 14.25 1 97.62 53 HIS B CA 1
ATOM 5565 C C . HIS B 1 53 ? 34.594 3.162 15.75 1 97.62 53 HIS B C 1
ATOM 5567 O O . HIS B 1 53 ? 33.469 3.398 16.234 1 97.62 53 HIS B O 1
ATOM 5573 N N . GLU B 1 54 ? 35.688 3.055 16.469 1 96.31 54 GLU B N 1
ATOM 5574 C CA . GLU B 1 54 ? 35.656 3.166 17.922 1 96.31 54 GLU B CA 1
ATOM 5575 C C . GLU B 1 54 ? 34.594 2.254 18.531 1 96.31 54 GLU B C 1
ATOM 5577 O O . GLU B 1 54 ? 33.781 2.697 19.344 1 96.31 54 GLU B O 1
ATOM 5582 N N . SER B 1 55 ? 34.438 1.104 18.016 1 96.06 55 SER B N 1
ATOM 5583 C CA . SER B 1 55 ? 33.625 -0 18.469 1 96.06 55 SER B CA 1
ATOM 5584 C C . SER B 1 55 ? 32.125 0.291 18.25 1 96.06 55 SER B C 1
ATOM 5586 O O . SER B 1 55 ? 31.266 -0.416 18.766 1 96.06 55 SER B O 1
ATOM 5588 N N . THR B 1 56 ? 31.828 1.352 17.5 1 97.31 56 THR B N 1
ATOM 5589 C CA . THR B 1 56 ? 30.422 1.707 17.266 1 97.31 56 THR B CA 1
ATOM 5590 C C . THR B 1 56 ? 30.078 1.545 15.781 1 97.31 56 THR B C 1
ATOM 5592 O O . THR B 1 56 ? 30.938 1.635 14.914 1 97.31 56 THR B O 1
ATOM 5595 N N . PHE B 1 57 ? 28.812 1.254 15.57 1 97.88 57 PHE B N 1
ATOM 5596 C CA . PHE B 1 57 ? 28.328 1.151 14.195 1 97.88 57 PHE B CA 1
ATOM 5597 C C . PHE B 1 57 ? 26.969 1.82 14.047 1 97.88 57 PHE B C 1
ATOM 5599 O O . PHE B 1 57 ? 26.266 2.047 15.047 1 97.88 57 PHE B O 1
ATOM 5606 N N . ARG B 1 58 ? 26.625 2.225 12.875 1 98.25 58 ARG B N 1
ATOM 5607 C CA . ARG B 1 58 ? 25.312 2.65 12.406 1 98.25 58 ARG B CA 1
ATOM 5608 C C . ARG B 1 58 ? 24.906 1.893 11.141 1 98.25 58 ARG B C 1
ATOM 5610 O O . ARG B 1 58 ? 25.609 1.946 10.133 1 98.25 58 ARG B O 1
ATOM 5617 N N . ALA B 1 59 ? 23.797 1.202 11.242 1 98.69 59 ALA B N 1
ATOM 5618 C CA . ALA B 1 59 ? 23.328 0.399 10.117 1 98.69 59 ALA B CA 1
ATOM 5619 C C . ALA B 1 59 ? 21.938 0.852 9.672 1 98.69 59 ALA B C 1
ATOM 5621 O O . ALA B 1 59 ? 20.953 0.687 10.398 1 98.69 59 ALA B O 1
ATOM 5622 N N . THR B 1 60 ? 21.859 1.469 8.516 1 98.75 60 THR B N 1
ATOM 5623 C CA . THR B 1 60 ? 20.562 1.776 7.914 1 98.75 60 THR B CA 1
ATOM 5624 C C . THR B 1 60 ? 20.016 0.563 7.172 1 98.75 60 THR B C 1
ATOM 5626 O O . THR B 1 60 ? 20.625 0.076 6.223 1 98.75 60 THR B O 1
ATOM 5629 N N . VAL B 1 61 ? 18.844 0.082 7.559 1 98.69 61 VAL B N 1
ATOM 5630 C CA . VAL B 1 61 ? 18.328 -1.161 7 1 98.69 61 VAL B CA 1
ATOM 5631 C C . VAL B 1 61 ? 16.906 -0.938 6.473 1 98.69 61 VAL B C 1
ATOM 5633 O O . VAL B 1 61 ? 16.281 0.083 6.766 1 98.69 61 VAL B O 1
ATOM 5636 N N . ILE B 1 62 ? 16.469 -1.836 5.637 1 98.06 62 ILE B N 1
ATOM 5637 C CA . ILE B 1 62 ? 15.102 -1.912 5.133 1 98.06 62 ILE B CA 1
ATOM 5638 C C . ILE B 1 62 ? 14.359 -3.039 5.84 1 98.06 62 ILE B C 1
ATOM 5640 O O . ILE B 1 62 ? 14.938 -4.082 6.145 1 98.06 62 ILE B O 1
ATOM 5644 N N . LEU B 1 63 ? 13.156 -2.764 6.145 1 98.12 63 LEU B N 1
ATOM 5645 C CA . LEU B 1 63 ? 12.312 -3.779 6.754 1 98.12 63 LEU B CA 1
ATOM 5646 C C . LEU B 1 63 ? 11.273 -4.289 5.762 1 98.12 63 LEU B C 1
ATOM 5648 O O . LEU B 1 63 ? 10.859 -3.559 4.855 1 98.12 63 LEU B O 1
ATOM 5652 N N . THR B 1 64 ? 10.891 -5.52 5.938 1 97 64 THR B N 1
ATOM 5653 C CA . THR B 1 64 ? 9.742 -6.094 5.242 1 97 64 THR B CA 1
ATOM 5654 C C . THR B 1 64 ? 8.547 -6.223 6.184 1 97 64 THR B C 1
ATOM 5656 O O . THR B 1 64 ? 8.711 -6.52 7.371 1 97 64 THR B O 1
ATOM 5659 N N . PRO B 1 65 ? 7.336 -6.039 5.684 1 97.81 65 PRO B N 1
ATOM 5660 C CA . PRO B 1 65 ? 6.172 -6.152 6.57 1 97.81 65 PRO B CA 1
ATOM 5661 C C . PRO B 1 65 ? 6.129 -7.48 7.32 1 97.81 65 PRO B C 1
ATOM 5663 O O . PRO B 1 65 ? 6.344 -8.539 6.723 1 97.81 65 PRO B O 1
ATOM 5666 N N . GLY B 1 66 ? 5.773 -7.367 8.633 1 97.75 66 GLY B N 1
ATOM 5667 C CA . GLY B 1 66 ? 5.777 -8.539 9.5 1 97.75 66 GLY B CA 1
ATOM 5668 C C . GLY B 1 66 ? 7.074 -8.703 10.273 1 97.75 66 GLY B C 1
ATOM 5669 O O . GLY B 1 66 ? 7.727 -7.719 10.617 1 97.75 66 GLY B O 1
ATOM 5670 N N . GLU B 1 67 ? 7.367 -9.922 10.594 1 97.75 67 GLU B N 1
ATOM 5671 C CA . GLU B 1 67 ? 8.555 -10.234 11.375 1 97.75 67 GLU B CA 1
ATOM 5672 C C . GLU B 1 67 ? 9.828 -10.055 10.555 1 97.75 67 GLU B C 1
ATOM 5674 O O . GLU B 1 67 ? 9.891 -10.484 9.398 1 97.75 67 GLU B O 1
ATOM 5679 N N . ASN B 1 68 ? 10.734 -9.352 11.031 1 98.25 68 ASN B N 1
ATOM 5680 C CA . ASN B 1 68 ? 12.086 -9.211 10.508 1 98.25 68 ASN B CA 1
ATOM 5681 C C . ASN B 1 68 ? 13.117 -9.797 11.469 1 98.25 68 ASN B C 1
ATOM 5683 O O . ASN B 1 68 ? 13.164 -9.422 12.641 1 98.25 68 ASN B O 1
ATOM 5687 N N . ARG B 1 69 ? 13.891 -10.68 11 1 98 69 ARG B N 1
ATOM 5688 C CA . ARG B 1 69 ? 14.992 -11.25 11.766 1 98 69 ARG B CA 1
ATOM 5689 C C . ARG B 1 69 ? 16.344 -10.844 11.18 1 98 69 ARG B C 1
ATOM 5691 O O . ARG B 1 69 ? 16.75 -11.375 10.148 1 98 69 ARG B O 1
ATOM 5698 N N . PHE B 1 70 ? 17.031 -10.039 11.891 1 98.38 70 PHE B N 1
ATOM 5699 C CA . PHE B 1 70 ? 18.344 -9.578 11.453 1 98.38 70 PHE B CA 1
ATOM 5700 C C . PHE B 1 70 ? 19.453 -10.352 12.156 1 98.38 70 PHE B C 1
ATOM 5702 O O . PHE B 1 70 ? 19.359 -10.641 13.352 1 98.38 70 PHE B O 1
ATOM 5709 N N . THR B 1 71 ? 20.438 -10.727 11.453 1 98.56 71 THR B N 1
ATOM 5710 C CA . THR B 1 71 ? 21.672 -11.281 12 1 98.56 71 THR B CA 1
ATOM 5711 C C . THR B 1 71 ? 22.844 -10.32 11.773 1 98.56 71 THR B C 1
ATOM 5713 O O . THR B 1 71 ? 23.219 -10.07 10.633 1 98.56 71 THR B O 1
ATOM 5716 N N . PHE B 1 72 ? 23.328 -9.805 12.867 1 98.5 72 PHE B N 1
ATOM 5717 C CA . PHE B 1 72 ? 24.516 -8.961 12.828 1 98.5 72 PHE B CA 1
ATOM 5718 C C . PHE B 1 72 ? 25.766 -9.781 13.109 1 98.5 72 PHE B C 1
ATOM 5720 O O . PHE B 1 72 ? 25.844 -10.5 14.109 1 98.5 72 PHE B O 1
ATOM 5727 N N . THR B 1 73 ? 26.75 -9.703 12.188 1 98.19 73 THR B N 1
ATOM 5728 C CA . THR B 1 73 ? 28 -10.438 12.344 1 98.19 73 THR B CA 1
ATOM 5729 C C . THR B 1 73 ? 29.203 -9.547 12.062 1 98.19 73 THR B C 1
ATOM 5731 O O . THR B 1 73 ? 29.328 -8.992 10.969 1 98.19 73 THR B O 1
ATOM 5734 N N . THR B 1 74 ? 30.125 -9.453 13 1 97.62 74 THR B N 1
ATOM 5735 C CA . THR B 1 74 ? 31.359 -8.695 12.781 1 97.62 74 THR B CA 1
ATOM 5736 C C . THR B 1 74 ? 32.344 -9.508 11.945 1 97.62 74 THR B C 1
ATOM 5738 O O . THR B 1 74 ? 32.188 -10.719 11.805 1 97.62 74 THR B O 1
ATOM 5741 N N . ASN B 1 75 ? 33.312 -8.766 11.312 1 96.94 75 ASN B N 1
ATOM 5742 C CA . ASN B 1 75 ? 34.344 -9.461 10.531 1 96.94 75 ASN B CA 1
ATOM 5743 C C . ASN B 1 75 ? 35.188 -10.383 11.406 1 96.94 75 ASN B C 1
ATOM 5745 O O . ASN B 1 75 ? 35.875 -11.266 10.891 1 96.94 75 ASN B O 1
ATOM 5749 N N . THR B 1 76 ? 35.062 -10.258 12.711 1 96.06 76 THR B N 1
ATOM 5750 C CA . THR B 1 76 ? 35.812 -11.094 13.648 1 96.06 76 THR B CA 1
ATOM 5751 C C . THR B 1 76 ? 34.969 -12.305 14.078 1 96.06 76 THR B C 1
ATOM 5753 O O . THR B 1 76 ? 35.469 -13.18 14.789 1 96.06 76 THR B O 1
ATOM 5756 N N . GLY B 1 77 ? 33.719 -12.258 13.781 1 94.69 77 GLY B N 1
ATOM 5757 C CA . GLY B 1 77 ? 32.906 -13.445 14.016 1 94.69 77 GLY B CA 1
ATOM 5758 C C . GLY B 1 77 ? 31.875 -13.266 15.117 1 94.69 77 GLY B C 1
ATOM 5759 O O . GLY B 1 77 ? 31.078 -14.164 15.398 1 94.69 77 GLY B O 1
ATOM 5760 N N . LEU B 1 78 ? 31.875 -12.078 15.828 1 95.19 78 LEU B N 1
ATOM 5761 C CA . LEU B 1 78 ? 30.828 -11.789 16.797 1 95.19 78 LEU B CA 1
ATOM 5762 C C . LEU B 1 78 ? 29.469 -11.727 16.109 1 95.19 78 LEU B C 1
ATOM 5764 O O . LEU B 1 78 ? 29.312 -11.07 15.07 1 95.19 78 LEU B O 1
ATOM 5768 N N . GLN B 1 79 ? 28.453 -12.438 16.672 1 96.5 79 GLN B N 1
ATOM 5769 C CA . GLN B 1 79 ? 27.156 -12.508 16.031 1 96.5 79 GLN B CA 1
ATOM 5770 C C . GLN B 1 79 ? 26.031 -12.219 17.016 1 96.5 79 GLN B C 1
ATOM 5772 O O . GLN B 1 79 ? 26.109 -12.617 18.188 1 96.5 79 GLN B O 1
ATOM 5777 N N . ARG B 1 80 ? 25.031 -11.516 16.656 1 97.38 80 ARG B N 1
ATOM 5778 C CA . ARG B 1 80 ? 23.812 -11.258 17.406 1 97.38 80 ARG B CA 1
ATOM 5779 C C . ARG B 1 80 ? 22.594 -11.25 16.5 1 97.38 80 ARG B C 1
ATOM 5781 O O . ARG B 1 80 ? 22.609 -10.641 15.43 1 97.38 80 ARG B O 1
ATOM 5788 N N . ILE B 1 81 ? 21.578 -12 16.891 1 97.81 81 ILE B N 1
ATOM 5789 C CA . ILE B 1 81 ? 20.312 -12.023 16.172 1 97.81 81 ILE B CA 1
ATOM 5790 C C . ILE B 1 81 ? 19.281 -11.172 16.922 1 97.81 81 ILE B C 1
ATOM 5792 O O . ILE B 1 81 ? 19.203 -11.227 18.156 1 97.81 81 ILE B O 1
ATOM 5796 N N . ILE B 1 82 ? 18.594 -10.352 16.203 1 98 82 ILE B N 1
ATOM 5797 C CA . ILE B 1 82 ? 17.531 -9.547 16.812 1 98 82 ILE B CA 1
ATOM 5798 C C . ILE B 1 82 ? 16.281 -9.625 15.945 1 98 82 ILE B C 1
ATOM 5800 O O . ILE B 1 82 ? 16.359 -9.656 14.719 1 98 82 ILE B O 1
ATOM 5804 N N . LYS B 1 83 ? 15.156 -9.703 16.641 1 97.62 83 LYS B N 1
ATOM 5805 C CA . LYS B 1 83 ? 13.852 -9.812 15.992 1 97.62 83 LYS B CA 1
ATOM 5806 C C . LYS B 1 83 ? 13.016 -8.562 16.219 1 97.62 83 LYS B C 1
ATOM 5808 O O . LYS B 1 83 ? 12.953 -8.047 17.344 1 97.62 83 LYS B O 1
ATOM 5813 N N . CYS B 1 84 ? 12.344 -8.031 15.117 1 98 84 CYS B N 1
ATOM 5814 C CA . CYS B 1 84 ? 11.414 -6.914 15.242 1 98 84 CYS B CA 1
ATOM 5815 C C . CYS B 1 84 ? 10.258 -7.066 14.266 1 98 84 CYS B C 1
ATOM 5817 O O . CYS B 1 84 ? 10.273 -7.949 13.406 1 98 84 CYS B O 1
ATOM 5819 N N . HIS B 1 85 ? 9.172 -6.309 14.422 1 98.06 85 HIS B N 1
ATOM 5820 C CA . HIS B 1 85 ? 7.949 -6.414 13.641 1 98.06 85 HIS B CA 1
ATOM 5821 C C . HIS B 1 85 ? 7.59 -5.078 12.992 1 98.06 85 HIS B C 1
ATOM 5823 O O . HIS B 1 85 ? 7.383 -4.082 13.688 1 98.06 85 HIS B O 1
ATOM 5829 N N . TYR B 1 86 ? 7.539 -5.082 11.719 1 98.38 86 TYR B N 1
ATOM 5830 C CA . TYR B 1 86 ? 7.195 -3.875 10.977 1 98.38 86 TYR B CA 1
ATOM 5831 C C . TYR B 1 86 ? 5.766 -3.938 10.461 1 98.38 86 TYR B C 1
ATOM 5833 O O . TYR B 1 86 ? 5.371 -4.914 9.82 1 98.38 86 TYR B O 1
ATOM 5841 N N . THR B 1 87 ? 4.973 -2.891 10.695 1 98.44 87 THR B N 1
ATOM 5842 C CA . THR B 1 87 ? 3.623 -2.736 10.164 1 98.44 87 THR B CA 1
ATOM 5843 C C . THR B 1 87 ? 3.486 -1.421 9.406 1 98.44 87 THR B C 1
ATOM 5845 O O . THR B 1 87 ? 3.582 -0.343 9.992 1 98.44 87 THR B O 1
ATOM 5848 N N . PRO B 1 88 ? 3.262 -1.468 8.07 1 97.75 88 PRO B N 1
ATOM 5849 C CA . PRO B 1 88 ? 3.014 -0.224 7.34 1 97.75 88 PRO B CA 1
ATOM 5850 C C . PRO B 1 88 ? 1.704 0.449 7.746 1 97.75 88 PRO B C 1
ATOM 5852 O O . PRO B 1 88 ? 0.654 -0.197 7.77 1 97.75 88 PRO B O 1
ATOM 5855 N N . MET B 1 89 ? 1.698 1.698 8.055 1 97.56 89 MET B N 1
ATOM 5856 C CA . MET B 1 89 ? 0.526 2.453 8.492 1 97.56 89 MET B CA 1
ATOM 5857 C C . MET B 1 89 ? -0.236 3.008 7.289 1 97.56 89 MET B C 1
ATOM 5859 O O . MET B 1 89 ? -0.252 4.219 7.066 1 97.56 89 MET B O 1
ATOM 5863 N N . LEU B 1 90 ? -0.958 2.133 6.652 1 96.62 90 LEU B N 1
ATOM 5864 C CA . LEU B 1 90 ? -1.584 2.473 5.379 1 96.62 90 LEU B CA 1
ATOM 5865 C C . LEU B 1 90 ? -2.779 3.396 5.59 1 96.62 90 LEU B C 1
ATOM 5867 O O . LEU B 1 90 ? -3.277 4 4.637 1 96.62 90 LEU B O 1
ATOM 5871 N N . GLN B 1 91 ? -3.277 3.516 6.793 1 94.44 91 GLN B N 1
ATOM 5872 C CA . GLN B 1 91 ? -4.422 4.367 7.098 1 94.44 91 GLN B CA 1
ATOM 5873 C C . GLN B 1 91 ? -3.992 5.82 7.273 1 94.44 91 GLN B C 1
ATOM 5875 O O . GLN B 1 91 ? -4.832 6.719 7.336 1 94.44 91 GLN B O 1
ATOM 5880 N N . ASP B 1 92 ? -2.678 6.051 7.406 1 96.38 92 ASP B N 1
ATOM 5881 C CA . ASP B 1 92 ? -2.168 7.41 7.562 1 96.38 92 ASP B CA 1
ATOM 5882 C C . ASP B 1 92 ? -2.07 8.117 6.215 1 96.38 92 ASP B C 1
ATOM 5884 O O . ASP B 1 92 ? -1.755 7.492 5.199 1 96.38 92 ASP B O 1
ATOM 5888 N N . GLN B 1 93 ? -2.316 9.461 6.215 1 95.94 93 GLN B N 1
ATOM 5889 C CA . GLN B 1 93 ? -2.244 10.25 4.992 1 95.94 93 GLN B CA 1
ATOM 5890 C C . GLN B 1 93 ? -0.819 10.289 4.445 1 95.94 93 GLN B C 1
ATOM 5892 O O . GLN B 1 93 ? 0.104 10.734 5.129 1 95.94 93 GLN B O 1
ATOM 5897 N N . PRO B 1 94 ? -0.61 9.812 3.225 1 97.38 94 PRO B N 1
ATOM 5898 C CA . PRO B 1 94 ? 0.754 9.719 2.701 1 97.38 94 PRO B CA 1
ATOM 5899 C C . PRO B 1 94 ? 1.186 10.969 1.939 1 97.38 94 PRO B C 1
ATOM 5901 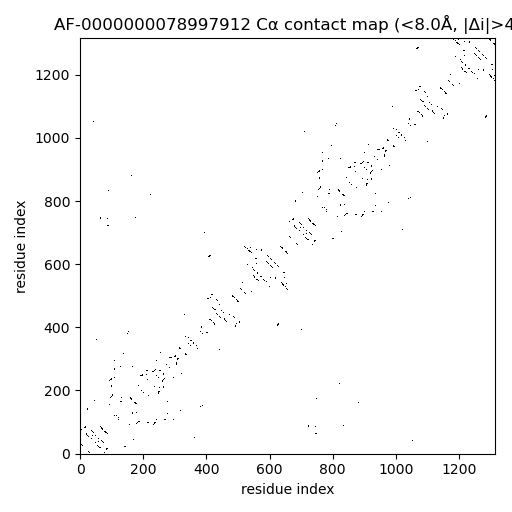O O . PRO B 1 94 ? 0.363 11.852 1.677 1 97.38 94 PRO B O 1
ATOM 5904 N N . VAL B 1 95 ? 2.463 11.055 1.662 1 98.38 95 VAL B N 1
ATOM 5905 C CA . VAL B 1 95 ? 3.035 12.062 0.771 1 98.38 95 VAL B CA 1
ATOM 5906 C C . VAL B 1 95 ? 3.299 11.445 -0.601 1 98.38 95 VAL B C 1
ATOM 5908 O O . VAL B 1 95 ? 3.863 10.352 -0.7 1 98.38 95 VAL B O 1
ATOM 5911 N N . HIS B 1 96 ? 2.828 12.109 -1.691 1 98.44 96 HIS B N 1
ATOM 5912 C CA . HIS B 1 96 ? 3.115 11.68 -3.055 1 98.44 96 HIS B CA 1
ATOM 5913 C C . HIS B 1 96 ? 4.449 12.242 -3.541 1 98.44 96 HIS B C 1
ATOM 5915 O O . HIS B 1 96 ? 4.586 13.453 -3.736 1 98.44 96 HIS B O 1
ATOM 5921 N N . LEU B 1 97 ? 5.438 11.367 -3.709 1 98.81 97 LEU B N 1
ATOM 5922 C CA . LEU B 1 97 ? 6.711 11.773 -4.289 1 98.81 97 LEU B CA 1
ATOM 5923 C C . LEU B 1 97 ? 6.609 11.875 -5.809 1 98.81 97 LEU B C 1
ATOM 5925 O O . LEU B 1 97 ? 6.094 10.961 -6.457 1 98.81 97 LEU B O 1
ATOM 5929 N N . CYS B 1 98 ? 7.098 13 -6.387 1 98.88 98 CYS B N 1
ATOM 5930 C CA . CYS B 1 98 ? 6.883 13.258 -7.809 1 98.88 98 CYS B CA 1
ATOM 5931 C C . CYS B 1 98 ? 8.164 13.75 -8.469 1 98.88 98 CYS B C 1
ATOM 5933 O O . CYS B 1 98 ? 9.016 14.359 -7.816 1 98.88 98 CYS B O 1
ATOM 5935 N N . LEU B 1 99 ? 8.328 13.406 -9.641 1 98.81 99 LEU B N 1
ATOM 5936 C CA . LEU B 1 99 ? 9.344 13.93 -10.547 1 98.81 99 LEU B CA 1
ATOM 5937 C C . LEU B 1 99 ? 8.711 14.648 -11.727 1 98.81 99 LEU B C 1
ATOM 5939 O O . LEU B 1 99 ? 7.953 14.047 -12.492 1 98.81 99 LEU B O 1
ATOM 5943 N N . LEU B 1 100 ? 8.953 15.953 -11.836 1 98.88 100 LEU B N 1
ATOM 5944 C CA . LEU B 1 100 ? 8.336 16.766 -12.875 1 98.88 100 LEU B CA 1
ATOM 5945 C C . LEU B 1 100 ? 9.242 16.859 -14.102 1 98.88 100 LEU B C 1
ATOM 5947 O O . LEU B 1 100 ? 10.414 17.219 -13.984 1 98.88 100 LEU B O 1
ATOM 5951 N N . LEU B 1 101 ? 8.742 16.547 -15.25 1 98.81 101 LEU B N 1
ATOM 5952 C CA . LEU B 1 101 ? 9.43 16.547 -16.531 1 98.81 101 LEU B CA 1
ATOM 5953 C C . LEU B 1 101 ? 8.891 17.656 -17.438 1 98.81 101 LEU B C 1
ATOM 5955 O O . LEU B 1 101 ? 7.676 17.781 -17.625 1 98.81 101 LEU B O 1
ATOM 5959 N N . ALA B 1 102 ? 9.82 18.453 -17.938 1 98.75 102 ALA B N 1
ATOM 5960 C CA . ALA B 1 102 ? 9.414 19.469 -18.906 1 98.75 102 ALA B CA 1
ATOM 5961 C C . ALA B 1 102 ? 8.766 18.812 -20.125 1 98.75 102 ALA B C 1
ATOM 5963 O O . ALA B 1 102 ? 8.953 17.609 -20.375 1 98.75 102 ALA B O 1
ATOM 5964 N N . LYS B 1 103 ? 8.031 19.594 -20.875 1 98.31 103 LYS B N 1
ATOM 5965 C CA . LYS B 1 103 ? 7.359 19.109 -22.094 1 98.31 103 LYS B CA 1
ATOM 5966 C C . LYS B 1 103 ? 8.352 18.469 -23.047 1 98.31 103 LYS B C 1
ATOM 5968 O O . LYS B 1 103 ? 8.055 17.453 -23.688 1 98.31 103 LYS B O 1
ATOM 5973 N N . ASP B 1 104 ? 9.492 19.031 -23.219 1 98.44 104 ASP B N 1
ATOM 5974 C CA . ASP B 1 104 ? 10.555 18.562 -24.109 1 98.44 104 ASP B CA 1
ATOM 5975 C C . ASP B 1 104 ? 11.781 18.125 -23.312 1 98.44 104 ASP B C 1
ATOM 5977 O O . ASP B 1 104 ? 12.914 18.375 -23.734 1 98.44 104 ASP B O 1
ATOM 5981 N N . SER B 1 105 ? 11.57 17.516 -22.156 1 98.56 105 SER B N 1
ATOM 5982 C CA . SER B 1 105 ? 12.656 17.062 -21.297 1 98.56 105 SER B CA 1
ATOM 5983 C C . SER B 1 105 ? 13.555 16.047 -22.016 1 98.56 105 SER B C 1
ATOM 5985 O O . SER B 1 105 ? 13.07 15.188 -22.734 1 98.56 105 SER B O 1
ATOM 5987 N N . GLU B 1 106 ? 14.828 16.125 -21.828 1 97.94 106 GLU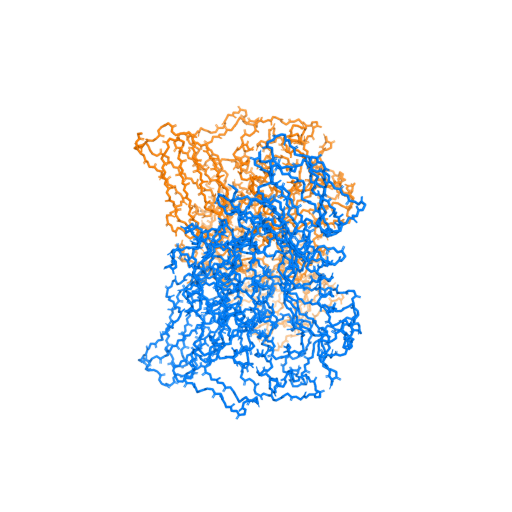 B N 1
ATOM 5988 C CA . GLU B 1 106 ? 15.773 15.125 -22.312 1 97.94 106 GLU B CA 1
ATOM 5989 C C . GLU B 1 106 ? 15.938 13.992 -21.297 1 97.94 106 GLU B C 1
ATOM 5991 O O . GLU B 1 106 ? 16.672 13.039 -21.531 1 97.94 106 GLU B O 1
ATOM 5996 N N . TYR B 1 107 ? 15.273 14.109 -20.109 1 98.25 107 TYR B N 1
ATOM 5997 C CA . TYR B 1 107 ? 15.195 13.078 -19.078 1 98.25 107 TYR B CA 1
ATOM 5998 C C . TYR B 1 107 ? 16.562 12.844 -18.438 1 98.25 107 TYR B C 1
ATOM 6000 O O . TYR B 1 107 ? 16.922 11.703 -18.156 1 98.25 107 TYR B O 1
ATOM 6008 N N . VAL B 1 108 ? 17.344 13.906 -18.297 1 98.31 108 VAL B N 1
ATOM 6009 C CA . VAL B 1 108 ? 18.641 13.805 -17.625 1 98.31 108 VAL B CA 1
ATOM 6010 C C . VAL B 1 108 ? 18.75 14.898 -16.562 1 98.31 108 VAL B C 1
ATOM 6012 O O . VAL B 1 108 ? 18.109 15.945 -16.672 1 98.31 108 VAL B O 1
ATOM 6015 N N . PHE B 1 109 ? 19.516 14.688 -15.523 1 98.62 109 PHE B N 1
ATOM 6016 C CA . PHE B 1 109 ? 19.828 15.672 -14.5 1 98.62 109 PHE B CA 1
ATOM 6017 C C . PHE B 1 109 ? 21.297 16.031 -14.531 1 98.62 109 PHE B C 1
ATOM 6019 O O . PHE B 1 109 ? 22.094 15.359 -15.18 1 98.62 109 PHE B O 1
ATOM 6026 N N . ASP B 1 110 ? 21.672 17.125 -13.859 1 98.06 110 ASP B N 1
ATOM 6027 C CA . ASP B 1 110 ? 23.078 17.562 -13.789 1 98.06 110 ASP B CA 1
ATOM 6028 C C . ASP B 1 110 ? 23.938 16.531 -13.078 1 98.06 110 ASP B C 1
ATOM 6030 O O . ASP B 1 110 ? 23.5 15.922 -12.094 1 98.06 110 ASP B O 1
ATOM 6034 N N . SER B 1 111 ? 25.141 16.297 -13.609 1 98.19 111 SER B N 1
ATOM 6035 C CA . SER B 1 111 ? 26.078 15.375 -12.977 1 98.19 111 SER B CA 1
ATOM 6036 C C . SER B 1 111 ? 27.516 15.688 -13.375 1 98.19 111 SER B C 1
ATOM 6038 O O . SER B 1 111 ? 27.75 16.375 -14.375 1 98.19 111 SER B O 1
ATOM 6040 N N . THR B 1 112 ? 28.438 15.281 -12.602 1 97.56 112 THR B N 1
ATOM 6041 C CA . THR B 1 112 ? 29.844 15.414 -12.938 1 97.56 112 THR B CA 1
ATOM 6042 C C . THR B 1 112 ? 30.281 14.281 -13.859 1 97.56 112 THR B C 1
ATOM 6044 O O . THR B 1 112 ? 29.641 13.227 -13.914 1 97.56 112 THR B O 1
ATOM 6047 N N . THR B 1 113 ? 31.375 14.555 -14.523 1 96.62 113 THR B N 1
ATOM 6048 C CA . THR B 1 113 ? 31.922 13.539 -15.414 1 96.62 113 THR B CA 1
ATOM 6049 C C . THR B 1 113 ? 32.281 12.273 -14.641 1 96.62 113 THR B C 1
ATOM 6051 O O . THR B 1 113 ? 31.953 11.164 -15.07 1 96.62 113 THR B O 1
ATOM 6054 N N . SER B 1 114 ? 32.875 12.43 -13.555 1 95.81 114 SER B N 1
ATOM 6055 C CA . SER B 1 114 ? 33.281 11.297 -12.75 1 95.81 114 SER B CA 1
ATOM 6056 C C . SER B 1 114 ? 32.094 10.484 -12.266 1 95.81 114 SER B C 1
ATOM 6058 O O . SER B 1 114 ? 32.125 9.25 -12.25 1 95.81 114 SER B O 1
ATOM 6060 N N . GLN B 1 115 ? 31.094 11.148 -11.844 1 97.62 115 GLN B N 1
ATOM 6061 C CA . GLN B 1 115 ? 29.922 10.453 -11.328 1 97.62 115 GLN B CA 1
ATOM 6062 C C . GLN B 1 115 ? 29.172 9.734 -12.445 1 97.62 115 GLN B C 1
ATOM 6064 O O . GLN B 1 115 ? 28.625 8.648 -12.234 1 97.62 115 GLN B O 1
ATOM 6069 N N . LYS B 1 116 ? 29.031 10.312 -13.664 1 97.62 116 LYS B N 1
ATOM 6070 C CA . LYS B 1 116 ? 28.422 9.672 -14.82 1 97.62 116 LYS B CA 1
ATOM 6071 C C . LYS B 1 116 ? 29.125 8.359 -15.156 1 97.62 116 LYS B C 1
ATOM 6073 O O . LYS B 1 116 ? 28.484 7.375 -15.523 1 97.62 116 LYS B O 1
ATOM 6078 N N . GLU B 1 117 ? 30.406 8.422 -15.055 1 97.12 117 GLU B N 1
ATOM 6079 C CA . GLU B 1 117 ? 31.188 7.223 -15.336 1 97.12 117 GLU B CA 1
ATOM 6080 C C . GLU B 1 117 ? 30.953 6.152 -14.273 1 97.12 117 GLU B C 1
ATOM 6082 O O . GLU B 1 117 ? 30.766 4.977 -14.602 1 97.12 117 GLU B O 1
ATOM 6087 N N . LYS B 1 118 ? 30.953 6.582 -13.07 1 96.5 118 LYS B N 1
ATOM 6088 C CA . LYS B 1 118 ? 30.781 5.668 -11.945 1 96.5 118 LYS B CA 1
ATOM 6089 C C . LYS B 1 118 ? 29.406 5.004 -11.977 1 96.5 118 LYS B C 1
ATOM 6091 O O . LYS B 1 118 ? 29.297 3.799 -11.742 1 96.5 118 LYS B O 1
ATOM 6096 N N . GLU B 1 119 ? 28.375 5.766 -12.273 1 97 119 GLU B N 1
ATOM 6097 C CA . GLU B 1 119 ? 27 5.281 -12.18 1 97 119 GLU B CA 1
ATOM 6098 C C . GLU B 1 119 ? 26.469 4.84 -13.539 1 97 119 GLU B C 1
ATOM 6100 O O . GLU B 1 119 ? 25.359 4.32 -13.641 1 97 119 GLU B O 1
ATOM 6105 N N . LYS B 1 120 ? 27.234 5.02 -14.539 1 96 120 LYS B N 1
ATOM 6106 C CA . LYS B 1 120 ? 26.922 4.641 -15.914 1 96 120 LYS B CA 1
ATOM 6107 C C . LYS B 1 120 ? 25.719 5.41 -16.438 1 96 120 LYS B C 1
ATOM 6109 O O . LYS B 1 120 ? 24.781 4.812 -16.969 1 96 120 LYS B O 1
ATOM 6114 N N . GLY B 1 121 ? 25.75 6.75 -16.141 1 97.25 121 GLY B N 1
ATOM 6115 C CA . GLY B 1 121 ? 24.719 7.602 -16.703 1 97.25 121 GLY B CA 1
ATOM 6116 C C . GLY B 1 121 ? 24.188 8.625 -15.711 1 97.25 121 GLY B C 1
ATOM 6117 O O . GLY B 1 121 ? 24.828 8.891 -14.688 1 97.25 121 GLY B O 1
ATOM 6118 N N . HIS B 1 122 ? 23.109 9.305 -16.047 1 98.31 122 HIS B N 1
ATOM 6119 C CA . HIS B 1 122 ? 22.453 10.336 -15.258 1 98.31 122 HIS B CA 1
ATOM 6120 C C . HIS B 1 122 ? 21.016 10.562 -15.742 1 98.31 122 HIS B C 1
ATOM 6122 O O . HIS B 1 122 ? 20.547 11.703 -15.781 1 98.31 122 HIS B O 1
ATOM 6128 N N . GLY B 1 123 ? 20.406 9.453 -16.109 1 98.31 123 GLY B N 1
ATOM 6129 C CA . GLY B 1 123 ? 19.094 9.523 -16.734 1 98.31 123 GLY B CA 1
ATOM 6130 C C . GLY B 1 123 ? 17.953 9.289 -15.766 1 98.31 123 GLY B C 1
ATOM 6131 O O . GLY B 1 123 ? 18.156 9.305 -14.555 1 98.31 123 GLY B O 1
ATOM 6132 N N . LEU B 1 124 ? 16.734 9.117 -16.359 1 98 124 LEU B N 1
ATOM 6133 C CA . LEU B 1 124 ? 15.469 9.055 -15.641 1 98 124 LEU B CA 1
ATOM 6134 C C . LEU B 1 124 ? 15.461 7.883 -14.664 1 98 124 LEU B C 1
ATOM 6136 O O . LEU B 1 124 ? 15.062 8.039 -13.508 1 98 124 LEU B O 1
ATOM 6140 N N . ASP B 1 125 ? 15.875 6.688 -15.094 1 96 125 ASP B N 1
ATOM 6141 C CA . ASP B 1 125 ? 15.867 5.508 -14.234 1 96 125 ASP B CA 1
ATOM 6142 C C . ASP B 1 125 ? 16.734 5.723 -12.992 1 96 125 ASP B C 1
ATOM 6144 O O . ASP B 1 125 ? 16.359 5.32 -11.891 1 96 125 ASP B O 1
ATOM 6148 N N . LEU B 1 126 ? 17.875 6.293 -13.203 1 97.88 126 LEU B N 1
ATOM 6149 C CA . LEU B 1 126 ? 18.781 6.578 -12.094 1 97.88 126 LEU B CA 1
ATOM 6150 C C . LEU B 1 126 ? 18.172 7.605 -11.148 1 97.88 126 LEU B C 1
ATOM 6152 O O . LEU B 1 126 ? 18.344 7.496 -9.93 1 97.88 126 LEU B O 1
ATOM 6156 N N . ALA B 1 127 ? 17.516 8.641 -11.672 1 98.69 127 ALA B N 1
ATOM 6157 C CA . ALA B 1 127 ? 16.844 9.633 -10.836 1 98.69 127 ALA B CA 1
ATOM 6158 C C . ALA B 1 127 ? 15.82 8.969 -9.914 1 98.69 127 ALA B C 1
ATOM 6160 O O . ALA B 1 127 ? 15.758 9.281 -8.719 1 98.69 127 ALA B O 1
ATOM 6161 N N . ILE B 1 128 ? 15.086 8.109 -10.469 1 97.88 128 ILE B N 1
ATOM 6162 C CA . ILE B 1 128 ? 14.055 7.418 -9.711 1 97.88 128 ILE B CA 1
ATOM 6163 C C . ILE B 1 128 ? 14.688 6.598 -8.594 1 97.88 128 ILE B C 1
ATOM 6165 O O . ILE B 1 128 ? 14.227 6.625 -7.453 1 97.88 128 ILE B O 1
ATOM 6169 N N . LYS B 1 129 ? 15.797 5.867 -8.898 1 97.31 129 LYS B N 1
ATOM 6170 C CA . LYS B 1 129 ? 16.516 5.094 -7.895 1 97.31 129 LYS B CA 1
ATOM 6171 C C . LYS B 1 129 ? 16.969 5.98 -6.734 1 97.31 129 LYS B C 1
ATOM 6173 O O . LYS B 1 129 ? 16.797 5.617 -5.57 1 97.31 129 LYS B O 1
ATOM 6178 N N . LYS B 1 130 ? 17.484 7.07 -7.059 1 98.69 130 LYS B N 1
ATOM 6179 C CA . LYS B 1 130 ? 18.047 7.98 -6.066 1 98.69 130 LYS B CA 1
ATOM 6180 C C . LYS B 1 130 ? 16.953 8.609 -5.215 1 98.69 130 LYS B C 1
ATOM 6182 O O . LYS B 1 130 ? 17.109 8.773 -4.004 1 98.69 130 LYS B O 1
ATOM 6187 N N . LEU B 1 131 ? 15.828 8.938 -5.848 1 98.81 131 LEU B N 1
ATOM 6188 C CA . LEU B 1 131 ? 14.695 9.477 -5.105 1 98.81 131 LEU B CA 1
ATOM 6189 C C . LEU B 1 131 ? 14.141 8.445 -4.129 1 98.81 131 LEU B C 1
ATOM 6191 O O . LEU B 1 131 ? 13.805 8.781 -2.992 1 98.81 131 LEU B O 1
ATOM 6195 N N . ARG B 1 132 ? 14.047 7.199 -4.547 1 98.31 132 ARG B N 1
ATOM 6196 C CA . ARG B 1 132 ? 13.57 6.129 -3.678 1 98.31 132 ARG B CA 1
ATOM 6197 C C . ARG B 1 132 ? 14.484 5.961 -2.467 1 98.31 132 ARG B C 1
ATOM 6199 O O . ARG B 1 132 ? 14.008 5.844 -1.336 1 98.31 132 ARG B O 1
ATOM 6206 N N . CYS B 1 133 ? 15.742 5.941 -2.713 1 98.62 133 CYS B N 1
ATOM 6207 C CA . CYS B 1 133 ? 16.703 5.801 -1.619 1 98.62 133 CYS B CA 1
ATOM 6208 C C . CYS B 1 133 ? 16.625 6.996 -0.678 1 98.62 133 CYS B C 1
ATOM 6210 O O . CYS B 1 133 ? 16.594 6.832 0.542 1 98.62 133 CYS B O 1
ATOM 6212 N N . GLY B 1 134 ? 16.562 8.211 -1.253 1 98.88 134 GLY B N 1
ATOM 6213 C CA . GLY B 1 134 ? 16.438 9.414 -0.446 1 98.88 134 GLY B CA 1
ATOM 6214 C C . GLY B 1 134 ? 15.188 9.43 0.416 1 98.88 134 GLY B C 1
ATOM 6215 O O . GLY B 1 134 ? 15.227 9.867 1.567 1 98.88 134 GLY B O 1
ATOM 6216 N N . ALA B 1 135 ? 14.125 8.961 -0.16 1 98.88 135 ALA B N 1
ATOM 6217 C CA . ALA B 1 135 ? 12.867 8.883 0.579 1 98.88 135 ALA B CA 1
ATOM 6218 C C . ALA B 1 135 ? 13.016 8.023 1.826 1 98.88 135 ALA B C 1
ATOM 6220 O O . ALA B 1 135 ? 12.555 8.398 2.908 1 98.88 135 ALA B O 1
ATOM 6221 N N . ARG B 1 136 ? 13.617 6.887 1.682 1 98.81 136 ARG B N 1
ATOM 6222 C CA . ARG B 1 136 ? 13.812 5.98 2.809 1 98.81 136 ARG B CA 1
ATOM 6223 C C . ARG B 1 136 ? 14.727 6.598 3.861 1 98.81 136 ARG B C 1
ATOM 6225 O O . ARG B 1 136 ? 14.5 6.426 5.062 1 98.81 136 ARG B O 1
ATOM 6232 N N . LEU B 1 137 ? 15.742 7.34 3.439 1 98.81 137 LEU B N 1
ATOM 6233 C CA . LEU B 1 137 ? 16.625 8.023 4.375 1 98.81 137 LEU B CA 1
ATOM 6234 C C . LEU B 1 137 ? 15.867 9.055 5.199 1 98.81 137 LEU B C 1
ATOM 6236 O O . LEU B 1 137 ? 16.047 9.133 6.418 1 98.81 137 LEU B O 1
ATOM 6240 N N . MET B 1 138 ? 15.016 9.797 4.543 1 98.88 138 MET B N 1
ATOM 6241 C CA . MET B 1 138 ? 14.219 10.805 5.23 1 98.88 138 MET B CA 1
ATOM 6242 C C . MET B 1 138 ? 13.312 10.164 6.27 1 98.88 138 MET B C 1
ATOM 6244 O O . MET B 1 138 ? 13.164 10.68 7.379 1 98.88 138 MET B O 1
ATOM 6248 N N . GLN B 1 139 ? 12.727 9.055 5.938 1 98.81 139 GLN B N 1
ATOM 6249 C CA . GLN B 1 139 ? 11.828 8.352 6.848 1 98.81 139 GLN B CA 1
ATOM 6250 C C . GLN B 1 139 ? 12.586 7.789 8.047 1 98.81 139 GLN B C 1
ATOM 6252 O O . GLN B 1 139 ? 12.141 7.934 9.188 1 98.81 139 GLN B O 1
ATOM 6257 N N . ALA B 1 140 ? 13.688 7.156 7.785 1 98.81 140 ALA B N 1
ATOM 6258 C CA . ALA B 1 140 ? 14.484 6.566 8.859 1 98.81 140 ALA B CA 1
ATOM 6259 C C . ALA B 1 140 ? 14.969 7.641 9.836 1 98.81 140 ALA B C 1
ATOM 6261 O O . ALA B 1 140 ? 14.891 7.461 11.055 1 98.81 140 ALA B O 1
ATOM 6262 N N . TYR B 1 141 ? 15.477 8.727 9.25 1 98.69 141 TYR B N 1
ATOM 6263 C CA . TYR B 1 141 ? 15.969 9.852 10.047 1 98.69 141 TYR B CA 1
ATOM 6264 C C . TYR B 1 141 ? 14.859 10.422 10.922 1 98.69 141 TYR B C 1
ATOM 6266 O O . TYR B 1 141 ? 15.055 10.602 12.133 1 98.69 141 TYR B O 1
ATOM 6274 N N . THR B 1 142 ? 13.727 10.648 10.336 1 98.88 142 THR B N 1
ATOM 6275 C CA . THR B 1 142 ? 12.609 11.242 11.055 1 98.88 142 THR B CA 1
ATOM 6276 C C . THR B 1 142 ? 12.109 10.297 12.148 1 98.88 142 THR B C 1
ATOM 6278 O O . THR B 1 142 ? 11.797 10.734 13.258 1 98.88 142 THR B O 1
ATOM 6281 N N . ASN B 1 143 ? 12.039 9.047 11.844 1 98.81 143 ASN B N 1
ATOM 6282 C CA . ASN B 1 143 ? 11.648 8.055 12.844 1 98.81 143 ASN B CA 1
ATOM 6283 C C . ASN B 1 143 ? 12.57 8.094 14.055 1 98.81 143 ASN B C 1
ATOM 6285 O O . ASN B 1 143 ? 12.109 8.07 15.195 1 98.81 143 ASN B O 1
ATOM 6289 N N . GLU B 1 144 ? 13.867 8.141 13.805 1 98.31 144 GLU B N 1
ATOM 6290 C CA . GLU B 1 144 ? 14.852 8.18 14.883 1 98.31 144 GLU B CA 1
ATOM 6291 C C . GLU B 1 144 ? 14.664 9.422 15.75 1 98.31 144 GLU B C 1
ATOM 6293 O O . GLU B 1 144 ? 14.75 9.344 16.984 1 98.31 144 GLU B O 1
ATOM 6298 N N . GLN B 1 145 ? 14.438 10.547 15.102 1 98.31 145 GLN B N 1
ATOM 6299 C CA . GLN B 1 145 ? 14.266 11.797 15.828 1 98.31 145 GLN B CA 1
ATOM 6300 C C . GLN B 1 145 ? 12.992 11.766 16.672 1 98.31 145 GLN B C 1
ATOM 6302 O O . GLN B 1 145 ? 12.992 12.242 17.812 1 98.31 145 GLN B O 1
ATOM 6307 N N . MET B 1 146 ? 11.93 11.188 16.203 1 98.56 146 MET B N 1
ATOM 6308 C CA . MET B 1 146 ? 10.688 11.039 16.953 1 98.56 146 MET B CA 1
ATOM 6309 C C . MET B 1 146 ? 10.898 10.117 18.156 1 98.56 146 MET B C 1
ATOM 6311 O O . MET B 1 146 ? 10.43 10.406 19.266 1 98.56 146 MET B O 1
ATOM 6315 N N . LEU B 1 147 ? 11.586 9.039 17.891 1 97.75 147 LEU B N 1
ATOM 6316 C CA . LEU B 1 147 ? 11.875 8.086 18.969 1 97.75 147 LEU B CA 1
ATOM 6317 C C . LEU B 1 147 ? 12.664 8.75 20.078 1 97.75 147 LEU B C 1
ATOM 6319 O O . LEU B 1 147 ? 12.336 8.594 21.266 1 97.75 147 LEU B O 1
ATOM 6323 N N . ARG B 1 148 ? 13.68 9.516 19.75 1 97.06 148 ARG B N 1
ATOM 6324 C CA . ARG B 1 148 ? 14.555 10.164 20.719 1 97.06 148 ARG B CA 1
ATOM 6325 C C . ARG B 1 148 ? 13.805 11.227 21.516 1 97.06 148 ARG B C 1
ATOM 6327 O O . ARG B 1 148 ? 14.141 11.5 22.656 1 97.06 148 ARG B O 1
ATOM 6334 N N . ALA B 1 149 ? 12.805 11.766 20.891 1 97 149 ALA B N 1
ATOM 6335 C CA . ALA B 1 149 ? 12.016 12.805 21.547 1 97 149 ALA B CA 1
ATOM 6336 C C . ALA B 1 149 ? 11 12.203 22.516 1 97 149 ALA B C 1
ATOM 6338 O O . ALA B 1 149 ? 10.266 12.93 23.188 1 97 149 ALA B O 1
ATOM 6339 N N . GLY B 1 150 ? 10.93 10.875 22.547 1 96.88 150 GLY B N 1
ATOM 6340 C CA . GLY B 1 150 ? 10.016 10.203 23.469 1 96.88 150 GLY B CA 1
ATOM 6341 C C . GLY B 1 150 ? 8.633 10.008 22.875 1 96.88 150 GLY B C 1
ATOM 6342 O O . GLY B 1 150 ? 7.695 9.641 23.594 1 96.88 150 GLY B O 1
ATOM 6343 N N . PHE B 1 151 ? 8.43 10.234 21.594 1 97.75 151 PHE B N 1
ATOM 6344 C CA . PHE B 1 151 ? 7.113 10.141 20.984 1 97.75 151 PHE B CA 1
ATOM 6345 C C . PHE B 1 151 ? 6.91 8.766 20.359 1 97.75 151 PHE B C 1
ATOM 6347 O O . PHE B 1 151 ? 5.848 8.477 19.797 1 97.75 151 PHE B O 1
ATOM 6354 N N . GLY B 1 152 ? 7.906 7.855 20.5 1 96.19 152 GLY B N 1
ATOM 6355 C CA . GLY B 1 152 ? 7.832 6.531 19.906 1 96.19 152 GLY B CA 1
ATOM 6356 C C . GLY B 1 152 ? 8.266 6.5 18.453 1 96.19 152 GLY B C 1
ATOM 6357 O O . GLY B 1 152 ? 8.734 7.504 17.922 1 96.19 152 GLY B O 1
ATOM 6358 N N . ASN B 1 153 ? 8.203 5.281 17.828 1 97.25 153 ASN B N 1
ATOM 6359 C CA . ASN B 1 153 ? 8.492 5.129 16.406 1 97.25 153 ASN B CA 1
ATOM 6360 C C . ASN B 1 153 ? 7.398 5.742 15.547 1 97.25 153 ASN B C 1
ATOM 6362 O O . ASN B 1 153 ? 6.281 5.227 15.5 1 97.25 153 ASN B O 1
ATOM 6366 N N . ARG B 1 154 ? 7.711 6.883 14.945 1 98.12 154 ARG B N 1
ATOM 6367 C CA . ARG B 1 154 ? 6.793 7.582 14.055 1 98.12 154 ARG B CA 1
ATOM 6368 C C . ARG B 1 154 ? 7.535 8.18 12.859 1 98.12 154 ARG B C 1
ATOM 6370 O O . ARG B 1 154 ? 8.664 8.664 13.008 1 98.12 154 ARG B O 1
ATOM 6377 N N . THR B 1 155 ? 6.922 8.102 11.719 1 98.62 155 THR B N 1
ATOM 6378 C CA . THR B 1 155 ? 7.414 8.797 10.531 1 98.62 155 THR B CA 1
ATOM 6379 C C . THR B 1 155 ? 6.301 8.969 9.5 1 98.62 155 THR B C 1
ATOM 6381 O O . THR B 1 155 ? 5.23 8.375 9.633 1 98.62 155 THR B O 1
ATOM 6384 N N . PHE B 1 156 ? 6.438 9.93 8.57 1 98.31 156 PHE B N 1
ATOM 6385 C CA . PHE B 1 156 ? 5.484 10.047 7.473 1 98.31 156 PHE B CA 1
ATOM 6386 C C . PHE B 1 156 ? 5.77 9 6.398 1 98.31 156 PHE B C 1
ATOM 6388 O O . PHE B 1 156 ? 6.902 8.539 6.258 1 98.31 156 PHE B O 1
ATOM 6395 N N . SER B 1 157 ? 4.762 8.656 5.684 1 97.5 157 SER B N 1
ATOM 6396 C CA . SER B 1 157 ? 4.902 7.641 4.645 1 97.5 157 SER B CA 1
ATOM 6397 C C . SER B 1 157 ? 4.789 8.258 3.252 1 97.5 157 SER B C 1
ATOM 6399 O O . SER B 1 157 ? 4.039 9.211 3.051 1 97.5 157 SER B O 1
ATOM 6401 N N . PHE B 1 158 ? 5.535 7.668 2.326 1 98.44 158 PHE B N 1
ATOM 6402 C CA . PHE B 1 158 ? 5.316 7.922 0.907 1 98.44 158 PHE B CA 1
ATOM 6403 C C . PHE B 1 158 ? 4.367 6.891 0.31 1 98.44 158 PHE B C 1
ATOM 6405 O O . PHE B 1 158 ? 4.328 5.742 0.756 1 98.44 158 PHE B O 1
ATOM 6412 N N . VAL B 1 159 ? 3.613 7.348 -0.689 1 97.69 159 VAL B N 1
ATOM 6413 C CA . VAL B 1 159 ? 2.83 6.383 -1.455 1 97.69 159 VAL B CA 1
ATOM 6414 C C . VAL B 1 159 ? 3.752 5.312 -2.039 1 97.69 159 VAL B C 1
ATOM 6416 O O . VAL B 1 159 ? 4.832 5.625 -2.543 1 97.69 159 VAL B O 1
ATOM 6419 N N . GLU B 1 160 ? 3.322 4.055 -1.904 1 97.06 160 GLU B N 1
ATOM 6420 C CA . GLU B 1 160 ? 4.109 2.947 -2.438 1 97.06 160 GLU B CA 1
ATOM 6421 C C . GLU B 1 160 ? 3.355 2.217 -3.545 1 97.06 160 GLU B C 1
ATOM 6423 O O . GLU B 1 160 ? 2.172 2.477 -3.771 1 97.06 160 GLU B O 1
ATOM 6428 N N . GLU B 1 161 ? 4.035 1.393 -4.281 1 94.5 161 GLU B N 1
ATOM 6429 C CA . GLU B 1 161 ? 3.49 0.495 -5.297 1 94.5 161 GLU B CA 1
ATOM 6430 C C . GLU B 1 161 ? 4.281 -0.809 -5.363 1 94.5 161 GLU B C 1
ATOM 6432 O O . GLU B 1 161 ? 5.449 -0.852 -4.977 1 94.5 161 GLU B O 1
ATOM 6437 N N . PHE B 1 162 ? 3.623 -1.916 -5.711 1 94.88 162 PHE B N 1
ATOM 6438 C CA . PHE B 1 162 ? 4.316 -3.164 -6 1 94.88 162 PHE B CA 1
ATOM 6439 C C . PHE B 1 162 ? 5.043 -3.084 -7.336 1 94.88 162 PHE B C 1
ATOM 6441 O O . PHE B 1 162 ? 4.414 -3.168 -8.398 1 94.88 162 PHE B O 1
ATOM 6448 N N . ALA B 1 163 ? 6.367 -2.92 -7.363 1 92.81 163 ALA B N 1
ATOM 6449 C CA . ALA B 1 163 ? 7.191 -2.688 -8.547 1 92.81 163 ALA B CA 1
ATOM 6450 C C . ALA B 1 163 ? 8.609 -3.215 -8.344 1 92.81 163 ALA B C 1
ATOM 6452 O O . ALA B 1 163 ? 8.93 -3.742 -7.273 1 92.81 163 ALA B O 1
ATOM 6453 N N . LYS B 1 164 ? 9.352 -3.115 -9.422 1 91.25 164 LYS B N 1
ATOM 6454 C CA . LYS B 1 164 ? 10.766 -3.486 -9.305 1 91.25 164 LYS B CA 1
ATOM 6455 C C . LYS B 1 164 ? 11.484 -2.596 -8.297 1 91.25 164 LYS B C 1
ATOM 6457 O O . LYS B 1 164 ? 11.57 -1.381 -8.477 1 91.25 164 LYS B O 1
ATOM 6462 N N . ASP B 1 165 ? 11.891 -3.197 -7.246 1 91.75 165 ASP B N 1
ATOM 6463 C CA . ASP B 1 165 ? 12.578 -2.471 -6.184 1 91.75 165 ASP B CA 1
ATOM 6464 C C . ASP B 1 165 ? 14.039 -2.221 -6.543 1 91.75 165 ASP B C 1
ATOM 6466 O O . ASP B 1 165 ? 14.727 -3.123 -7.023 1 91.75 165 ASP B O 1
ATOM 6470 N N . THR B 1 166 ? 14.516 -1.055 -6.344 1 94.62 166 THR B N 1
ATOM 6471 C CA . THR B 1 166 ? 15.859 -0.676 -6.762 1 94.62 166 THR B CA 1
ATOM 6472 C C . THR B 1 166 ? 16.734 -0.38 -5.551 1 94.62 166 THR B C 1
ATOM 6474 O O . THR B 1 166 ? 17.828 0.195 -5.691 1 94.62 166 THR B O 1
ATOM 6477 N N . LEU B 1 167 ? 16.297 -0.723 -4.363 1 96.69 167 LEU B N 1
ATOM 6478 C CA . LEU B 1 167 ? 16.984 -0.313 -3.141 1 96.69 167 LEU B CA 1
ATOM 6479 C C . LEU B 1 167 ? 18.219 -1.162 -2.9 1 96.69 167 LEU B C 1
ATOM 6481 O O . LEU B 1 167 ? 19.031 -0.856 -2.018 1 96.69 167 LEU B O 1
ATOM 6485 N N . PHE B 1 168 ? 18.391 -2.242 -3.66 1 96.81 168 PHE B N 1
ATOM 6486 C CA . PHE B 1 168 ? 19.578 -3.08 -3.535 1 96.81 168 PHE B CA 1
ATOM 6487 C C . PHE B 1 168 ? 20.234 -3.289 -4.891 1 96.81 168 PHE B C 1
ATOM 6489 O O . PHE B 1 168 ? 19.547 -3.467 -5.902 1 96.81 168 PHE B O 1
ATOM 6496 N N . ARG B 1 169 ? 21.5 -3.312 -4.961 1 92.25 169 ARG B N 1
ATOM 6497 C CA . ARG B 1 169 ? 22.266 -3.43 -6.195 1 92.25 169 ARG B CA 1
ATOM 6498 C C . ARG B 1 169 ? 22.172 -4.84 -6.77 1 92.25 169 ARG B C 1
ATOM 6500 O O . ARG B 1 169 ? 22.031 -5.012 -7.98 1 92.25 169 ARG B O 1
ATOM 6507 N N . SER B 1 170 ? 22.312 -5.805 -5.992 1 76.62 170 SER B N 1
ATOM 6508 C CA . SER B 1 170 ? 22.516 -7.199 -6.371 1 76.62 170 SER B CA 1
ATOM 6509 C C . SER B 1 170 ? 21.219 -7.816 -6.887 1 76.62 170 SER B C 1
ATOM 6511 O O . SER B 1 170 ? 21.25 -8.812 -7.613 1 76.62 170 SER B O 1
ATOM 6513 N N . GLN B 1 171 ? 20.125 -7.246 -6.457 1 70.81 171 GLN B N 1
ATOM 6514 C CA . GLN B 1 171 ? 18.859 -7.914 -6.758 1 70.81 171 GLN B CA 1
ATOM 6515 C C . GLN B 1 171 ? 17.766 -6.902 -7.043 1 70.81 171 GLN B C 1
ATOM 6517 O O . GLN B 1 171 ? 17.562 -5.953 -6.277 1 70.81 171 GLN B O 1
ATOM 6522 N N . SER B 1 172 ? 17.266 -6.988 -8.188 1 71.94 172 SER B N 1
ATOM 6523 C CA . SER B 1 172 ? 16.031 -6.27 -8.438 1 71.94 172 SER B CA 1
ATOM 6524 C C . SER B 1 172 ? 14.844 -7.223 -8.5 1 71.94 172 SER B C 1
ATOM 6526 O O . SER B 1 172 ? 14.781 -8.094 -9.367 1 71.94 172 SER B O 1
ATOM 6528 N N . THR B 1 173 ? 14.133 -7.262 -7.434 1 86.38 173 THR B N 1
ATOM 6529 C CA . THR B 1 173 ? 12.938 -8.086 -7.355 1 86.38 173 THR B CA 1
ATOM 6530 C C . THR B 1 173 ? 11.695 -7.223 -7.164 1 86.38 173 THR B C 1
ATOM 6532 O O . THR B 1 173 ? 11.805 -6.023 -6.898 1 86.38 173 THR B O 1
ATOM 6535 N N . MET B 1 174 ? 10.539 -7.797 -7.434 1 90.19 174 MET B N 1
ATOM 6536 C CA . MET B 1 174 ? 9.281 -7.098 -7.188 1 90.19 174 MET B CA 1
ATOM 6537 C C . MET B 1 174 ? 8.992 -7.004 -5.691 1 90.19 174 MET B C 1
ATOM 6539 O O . MET B 1 174 ? 9.062 -8.008 -4.98 1 90.19 174 MET B O 1
ATOM 6543 N N . ARG B 1 175 ? 8.789 -5.809 -5.25 1 90.75 175 ARG B N 1
ATOM 6544 C CA . ARG B 1 175 ? 8.414 -5.516 -3.871 1 90.75 175 ARG B CA 1
ATOM 6545 C C . ARG B 1 175 ? 7.602 -4.23 -3.785 1 90.75 175 ARG B C 1
ATOM 6547 O O . ARG B 1 175 ? 7.477 -3.5 -4.77 1 90.75 175 ARG B O 1
ATOM 6554 N N . SER B 1 176 ? 6.977 -4.047 -2.615 1 93.88 176 SER B N 1
ATOM 6555 C CA . SER B 1 176 ? 6.457 -2.707 -2.354 1 93.88 176 SER B CA 1
ATOM 6556 C C . SER B 1 176 ? 7.59 -1.695 -2.203 1 93.88 176 SER B C 1
ATOM 6558 O O . SER B 1 176 ? 8.531 -1.916 -1.435 1 93.88 176 SER B O 1
ATOM 6560 N N . THR B 1 177 ? 7.602 -0.67 -2.998 1 95.94 177 THR B N 1
ATOM 6561 C CA . THR B 1 177 ? 8.609 0.383 -2.965 1 95.94 177 THR B CA 1
ATOM 6562 C C . THR B 1 177 ? 7.973 1.749 -3.207 1 95.94 177 THR B C 1
ATOM 6564 O O . THR B 1 177 ? 6.789 1.838 -3.537 1 95.94 177 THR B O 1
ATOM 6567 N N . VAL B 1 178 ? 8.703 2.775 -2.955 1 98.19 178 VAL B N 1
ATOM 6568 C CA . VAL B 1 178 ? 8.172 4.129 -3.08 1 98.19 178 VAL B CA 1
ATOM 6569 C C . VAL B 1 178 ? 7.758 4.387 -4.527 1 98.19 178 VAL B C 1
ATOM 6571 O O . VAL B 1 178 ? 8.547 4.172 -5.453 1 98.19 178 VAL B O 1
ATOM 6574 N N . LYS B 1 179 ? 6.57 4.824 -4.734 1 97.25 179 LYS B N 1
ATOM 6575 C CA . LYS B 1 179 ? 6.109 5.234 -6.059 1 97.25 179 LYS B CA 1
ATOM 6576 C C . LYS B 1 179 ? 6.586 6.645 -6.395 1 97.25 179 LYS B C 1
ATOM 6578 O O . LYS B 1 179 ? 6.395 7.574 -5.609 1 97.25 179 LYS B O 1
ATOM 6583 N N . VAL B 1 180 ? 7.211 6.836 -7.488 1 98.31 180 VAL B N 1
ATOM 6584 C CA . VAL B 1 180 ? 7.57 8.148 -8.008 1 98.31 180 VAL B CA 1
ATOM 6585 C C . VAL B 1 180 ? 6.652 8.516 -9.172 1 98.31 180 VAL B C 1
ATOM 6587 O O . VAL B 1 180 ? 6.746 7.918 -10.25 1 98.31 180 VAL B O 1
ATOM 6590 N N . HIS B 1 181 ? 5.75 9.469 -8.969 1 98.12 181 HIS B N 1
ATOM 6591 C CA . HIS B 1 181 ? 4.867 9.922 -10.039 1 98.12 181 HIS B CA 1
ATOM 6592 C C . HIS B 1 181 ? 5.625 10.766 -11.055 1 98.12 181 HIS B C 1
ATOM 6594 O O . HIS B 1 181 ? 6.27 11.75 -10.695 1 98.12 181 HIS B O 1
ATOM 6600 N N . LEU B 1 182 ? 5.598 10.422 -12.32 1 98.06 182 LEU B N 1
ATOM 6601 C CA . LEU B 1 182 ? 6.168 11.242 -13.383 1 98.06 182 LEU B CA 1
ATOM 6602 C C . LEU B 1 182 ? 5.156 12.266 -13.891 1 98.06 182 LEU B C 1
ATOM 6604 O O . LEU B 1 182 ? 4.184 11.898 -14.555 1 98.06 182 LEU B O 1
ATOM 6608 N N . LEU B 1 183 ? 5.367 13.5 -13.523 1 98.56 183 LEU B N 1
ATOM 6609 C CA . LEU B 1 183 ? 4.488 14.586 -13.93 1 98.56 183 LEU B CA 1
ATOM 6610 C C . LEU B 1 183 ? 4.957 15.195 -15.25 1 98.56 183 LEU B C 1
ATOM 6612 O O . LEU B 1 183 ? 5.984 15.875 -15.289 1 98.56 183 LEU B O 1
ATOM 6616 N N . HIS B 1 184 ? 4.246 15.07 -16.25 1 98.06 184 HIS B N 1
ATOM 6617 C CA . HIS B 1 184 ? 4.586 15.68 -17.531 1 98.06 184 HIS B CA 1
ATOM 6618 C C . HIS B 1 184 ? 4.023 17.094 -17.625 1 98.06 184 HIS B C 1
ATOM 6620 O O . HIS B 1 184 ? 2.814 17.266 -17.812 1 98.06 184 HIS B O 1
ATOM 6626 N N . SER B 1 185 ? 4.867 18.047 -17.578 1 98.12 185 SER B N 1
ATOM 6627 C CA . SER B 1 185 ? 4.48 19.453 -17.594 1 98.12 185 SER B CA 1
ATOM 6628 C C . SER B 1 185 ? 4.203 19.938 -19.016 1 98.12 185 SER B C 1
ATOM 6630 O O . SER B 1 185 ? 4.715 19.375 -19.984 1 98.12 185 SER B O 1
ATOM 6632 N N . ASP B 1 186 ? 3.438 21.031 -19.172 1 97.75 186 ASP B N 1
ATOM 6633 C CA . ASP B 1 186 ? 3.246 21.703 -20.453 1 97.75 186 ASP B CA 1
ATOM 6634 C C . ASP B 1 186 ? 4.328 22.766 -20.672 1 97.75 186 ASP B C 1
ATOM 6636 O O . ASP B 1 186 ? 4.426 23.328 -21.766 1 97.75 186 ASP B O 1
ATOM 6640 N N . ARG B 1 187 ? 5.102 23.016 -19.609 1 98.19 187 ARG B N 1
ATOM 6641 C CA . ARG B 1 187 ? 6.188 23.969 -19.719 1 98.19 187 ARG B CA 1
ATOM 6642 C C . ARG B 1 187 ? 7.418 23.344 -20.359 1 98.19 187 ARG B C 1
ATOM 6644 O O . ARG B 1 187 ? 7.754 22.203 -20.078 1 98.19 187 ARG B O 1
ATOM 6651 N N . THR B 1 188 ? 8.062 24.078 -21.266 1 98.31 188 THR B N 1
ATOM 6652 C CA . THR B 1 188 ? 9.273 23.609 -21.922 1 98.31 188 THR B CA 1
ATOM 6653 C C . THR B 1 188 ? 10.484 23.766 -21 1 98.31 188 THR B C 1
ATOM 6655 O O . THR B 1 188 ? 10.406 24.438 -19.984 1 98.31 188 THR B O 1
ATOM 6658 N N . VAL B 1 189 ? 11.57 23.094 -21.406 1 98.44 189 VAL B N 1
ATOM 6659 C CA . VAL B 1 189 ? 12.836 23.234 -20.703 1 98.44 189 VAL B CA 1
ATOM 6660 C C . VAL B 1 189 ? 13.242 24.703 -20.656 1 98.44 189 VAL B C 1
ATOM 6662 O O . VAL B 1 189 ? 13.711 25.188 -19.609 1 98.44 189 VAL B O 1
ATOM 6665 N N . GLU B 1 190 ? 13.062 25.406 -21.734 1 98.12 190 GLU B N 1
ATOM 6666 C CA . GLU B 1 190 ? 13.414 26.812 -21.812 1 98.12 190 GLU B CA 1
ATOM 6667 C C . GLU B 1 190 ? 12.633 27.641 -20.797 1 98.12 190 GLU B C 1
ATOM 6669 O O . GLU B 1 190 ? 13.195 28.5 -20.125 1 98.12 190 GLU B O 1
ATOM 6674 N N . GLU B 1 191 ? 11.352 27.375 -20.641 1 97.5 191 GLU B N 1
ATOM 6675 C CA . GLU B 1 191 ? 10.516 28.078 -19.688 1 97.5 191 GLU B CA 1
ATOM 6676 C C . GLU B 1 191 ? 10.938 27.781 -18.25 1 97.5 191 GLU B C 1
ATOM 6678 O O . GLU B 1 191 ? 11.023 28.688 -17.422 1 97.5 191 GLU B O 1
ATOM 6683 N N . ILE B 1 192 ? 11.234 26.547 -17.969 1 98 192 ILE B N 1
ATOM 6684 C CA . ILE B 1 192 ? 11.586 26.109 -16.625 1 98 192 ILE B CA 1
ATOM 6685 C C . ILE B 1 192 ? 12.945 26.656 -16.234 1 98 192 ILE B C 1
ATOM 6687 O O . ILE B 1 192 ? 13.172 27.016 -15.07 1 98 192 ILE B O 1
ATOM 6691 N N . ARG B 1 193 ? 13.82 26.859 -17.25 1 97.69 193 ARG B N 1
ATOM 6692 C CA . ARG B 1 193 ? 15.18 27.297 -16.969 1 97.69 193 ARG B CA 1
ATOM 6693 C C . ARG B 1 193 ? 15.328 28.797 -17.188 1 97.69 193 ARG B C 1
ATOM 6695 O O . ARG B 1 193 ? 16.438 29.328 -17.172 1 97.69 193 ARG B O 1
ATOM 6702 N N . ASP B 1 194 ? 14.219 29.422 -17.375 1 96.88 194 ASP B N 1
ATOM 6703 C CA . ASP B 1 194 ? 14.258 30.859 -17.562 1 96.88 194 ASP B CA 1
ATOM 6704 C C . ASP B 1 194 ? 14.812 31.562 -16.328 1 96.88 194 ASP B C 1
ATOM 6706 O O . ASP B 1 194 ? 14.453 31.219 -15.203 1 96.88 194 ASP B O 1
ATOM 6710 N N . HIS B 1 195 ? 15.672 32.562 -16.5 1 95.19 195 HIS B N 1
ATOM 6711 C CA . HIS B 1 195 ? 16.281 33.281 -15.398 1 95.19 195 HIS B CA 1
ATOM 6712 C C . HIS B 1 195 ? 15.242 34.062 -14.609 1 95.19 195 HIS B C 1
ATOM 6714 O O . HIS B 1 195 ? 15.422 34.344 -13.422 1 95.19 195 HIS B O 1
ATOM 6720 N N . ASP B 1 196 ? 14.164 34.375 -15.219 1 93.56 196 ASP B N 1
ATOM 6721 C CA . ASP B 1 196 ? 13.102 35.156 -14.594 1 93.56 196 ASP B CA 1
ATOM 6722 C C . ASP B 1 196 ? 12.297 34.312 -13.609 1 93.56 196 ASP B C 1
ATOM 6724 O O . ASP B 1 196 ? 11.5 34.844 -12.836 1 93.56 196 ASP B O 1
ATOM 6728 N N . VAL B 1 197 ? 12.531 33 -13.586 1 92.25 197 VAL B N 1
ATOM 6729 C CA . VAL B 1 197 ? 11.805 32.156 -12.633 1 92.25 197 VAL B CA 1
ATOM 6730 C C . VAL B 1 197 ? 12.797 31.484 -11.688 1 92.25 197 VAL B C 1
ATOM 6732 O O . VAL B 1 197 ? 12.398 30.672 -10.852 1 92.25 197 VAL B O 1
ATOM 6735 N N . ALA B 1 198 ? 14.016 31.766 -11.859 1 84.94 198 ALA B N 1
ATOM 6736 C CA . ALA B 1 198 ? 15.047 31.203 -11 1 84.94 198 ALA B CA 1
ATOM 6737 C C . ALA B 1 198 ? 15.023 31.844 -9.617 1 84.94 198 ALA B C 1
ATOM 6739 O O . ALA B 1 198 ? 15.133 33.062 -9.492 1 84.94 198 ALA B O 1
ATOM 6740 N N . GLN B 1 199 ? 14.977 31.094 -8.602 1 83.12 199 GLN B N 1
ATOM 6741 C CA . GLN B 1 199 ? 14.828 31.562 -7.223 1 83.12 199 GLN B CA 1
ATOM 6742 C C . GLN B 1 199 ? 16.016 32.406 -6.805 1 83.12 199 GLN B C 1
ATOM 6744 O O . GLN B 1 199 ? 15.859 33.375 -6.051 1 83.12 199 GLN B O 1
ATOM 6749 N N . GLN B 1 200 ? 17.219 32.188 -7.27 1 85.56 200 GLN B N 1
ATOM 6750 C CA . GLN B 1 200 ? 18.438 32.844 -6.859 1 85.56 200 GLN B CA 1
ATOM 6751 C C . GLN B 1 200 ? 18.562 34.219 -7.516 1 85.56 200 GLN B C 1
ATOM 6753 O O . GLN B 1 200 ? 19.344 35.062 -7.074 1 85.56 200 GLN B O 1
ATOM 6758 N N . ASN B 1 201 ? 17.828 34.344 -8.633 1 88.69 201 ASN B N 1
ATOM 6759 C CA . ASN B 1 201 ? 17.891 35.625 -9.344 1 88.69 201 ASN B CA 1
ATOM 6760 C C . ASN B 1 201 ? 17.078 36.688 -8.641 1 88.69 201 ASN B C 1
ATOM 6762 O O . ASN B 1 201 ? 15.844 36.719 -8.727 1 88.69 201 ASN B O 1
ATOM 6766 N N . ARG B 1 202 ? 17.672 37.625 -8.07 1 87.62 202 ARG B N 1
ATOM 6767 C CA . ARG B 1 202 ? 17.031 38.719 -7.309 1 87.62 202 ARG B CA 1
ATOM 6768 C C . ARG B 1 202 ? 16.234 39.625 -8.219 1 87.62 202 ARG B C 1
ATOM 6770 O O . ARG B 1 202 ? 15.336 40.344 -7.754 1 87.62 202 ARG B O 1
ATOM 6777 N N . GLN B 1 203 ? 16.516 39.594 -9.461 1 88.25 203 GLN B N 1
ATOM 6778 C CA . GLN B 1 203 ? 15.836 40.469 -10.422 1 88.25 203 GLN B CA 1
ATOM 6779 C C . GLN B 1 203 ? 14.711 39.688 -11.125 1 88.25 203 GLN B C 1
ATOM 6781 O O . GLN B 1 203 ? 14.086 40.219 -12.047 1 88.25 203 GLN B O 1
ATOM 6786 N N . ALA B 1 204 ? 14.602 38.5 -10.688 1 88.5 204 ALA B N 1
ATOM 6787 C CA . ALA B 1 204 ? 13.578 37.688 -11.352 1 88.5 204 ALA B CA 1
ATOM 6788 C C . ALA B 1 204 ? 12.203 38.312 -11.227 1 88.5 204 ALA B C 1
ATOM 6790 O O . ALA B 1 204 ? 11.789 38.719 -10.133 1 88.5 204 ALA B O 1
ATOM 6791 N N . LYS B 1 205 ? 11.414 38.469 -12.266 1 88.38 205 LYS B N 1
ATOM 6792 C CA . LYS B 1 205 ? 10.094 39.094 -12.289 1 88.38 205 LYS B CA 1
ATOM 6793 C C . LYS B 1 205 ? 9.008 38.125 -11.883 1 88.38 205 LYS B C 1
ATOM 6795 O O . LYS B 1 205 ? 7.902 38.5 -11.516 1 88.38 205 LYS B O 1
ATOM 6800 N N . ARG B 1 206 ? 9.195 36.844 -11.969 1 91.19 206 ARG B N 1
ATOM 6801 C CA . ARG B 1 206 ? 8.219 35.812 -11.648 1 91.19 206 ARG B CA 1
ATOM 6802 C C . ARG B 1 206 ? 8.828 34.75 -10.719 1 91.19 206 ARG B C 1
ATOM 6804 O O . ARG B 1 206 ? 8.766 33.562 -11 1 91.19 206 ARG B O 1
ATOM 6811 N N . SER B 1 207 ? 9.453 35.062 -9.648 1 83.69 207 SER B N 1
ATOM 6812 C CA . SER B 1 207 ? 10.242 34.219 -8.766 1 83.69 207 SER B CA 1
ATOM 6813 C C . SER B 1 207 ? 9.391 33.094 -8.18 1 83.69 207 SER B C 1
ATOM 6815 O O . SER B 1 207 ? 9.914 32.062 -7.758 1 83.69 207 SER B O 1
ATOM 6817 N N . GLY B 1 208 ? 8.141 33.188 -8.219 1 86.62 208 GLY B N 1
ATOM 6818 C CA . GLY B 1 208 ? 7.27 32.156 -7.656 1 86.62 208 GLY B CA 1
ATOM 6819 C C . GLY B 1 208 ? 6.707 31.219 -8.703 1 86.62 208 GLY B C 1
ATOM 6820 O O . GLY B 1 208 ? 5.98 30.281 -8.375 1 86.62 208 GLY B O 1
ATOM 6821 N N . ALA B 1 209 ? 7.168 31.281 -9.867 1 93.12 209 ALA B N 1
ATOM 6822 C CA . ALA B 1 209 ? 6.523 30.625 -11 1 93.12 209 ALA B CA 1
ATOM 6823 C C . ALA B 1 209 ? 6.746 29.109 -10.953 1 93.12 209 ALA B C 1
ATOM 6825 O O . ALA B 1 209 ? 5.879 28.344 -11.367 1 93.12 209 ALA B O 1
ATOM 6826 N N . LEU B 1 210 ? 7.891 28.688 -10.516 1 96.38 210 LEU B N 1
ATOM 6827 C CA . LEU B 1 210 ? 8.156 27.25 -10.477 1 96.38 210 LEU B CA 1
ATOM 6828 C C . LEU B 1 210 ? 7.152 26.531 -9.594 1 96.38 210 LEU B C 1
ATOM 6830 O O . LEU B 1 210 ? 6.781 25.391 -9.867 1 96.38 210 LEU B O 1
ATOM 6834 N N . TYR B 1 211 ? 6.816 27.156 -8.484 1 95.81 211 TYR B N 1
ATOM 6835 C CA . TYR B 1 211 ? 5.797 26.609 -7.602 1 95.81 211 TYR B CA 1
ATOM 6836 C C . TYR B 1 211 ? 4.469 26.453 -8.336 1 95.81 211 TYR B C 1
ATOM 6838 O O . TYR B 1 211 ? 3.795 25.422 -8.203 1 95.81 211 TYR B O 1
ATOM 6846 N N . GLU B 1 212 ? 4.102 27.469 -9.109 1 95.25 212 GLU B N 1
ATOM 6847 C CA . GLU B 1 212 ? 2.887 27.422 -9.922 1 95.25 212 GLU B CA 1
ATOM 6848 C C . GLU B 1 212 ? 2.963 26.312 -10.977 1 95.25 212 GLU B C 1
ATOM 6850 O O . GLU B 1 212 ? 1.972 25.625 -11.234 1 95.25 212 GLU B O 1
ATOM 6855 N N . TYR B 1 213 ? 4.172 26.188 -11.602 1 97.62 213 TYR B N 1
ATOM 6856 C CA . TYR B 1 213 ? 4.355 25.141 -12.602 1 97.62 213 TYR B CA 1
ATOM 6857 C C . TYR B 1 213 ? 4.117 23.766 -11.992 1 97.62 213 TYR B C 1
ATOM 6859 O O . TYR B 1 213 ? 3.498 22.891 -12.625 1 97.62 213 TYR B O 1
ATOM 6867 N N . ALA B 1 214 ? 4.633 23.547 -10.82 1 97.94 214 ALA B N 1
ATOM 6868 C CA . ALA B 1 214 ? 4.438 22.266 -10.148 1 97.94 214 ALA B CA 1
ATOM 6869 C C . ALA B 1 214 ? 2.959 22.016 -9.859 1 97.94 214 ALA B C 1
ATOM 6871 O O . ALA B 1 214 ? 2.451 20.922 -10.086 1 97.94 214 ALA B O 1
ATOM 6872 N N . MET B 1 215 ? 2.262 23.062 -9.344 1 96.56 215 MET B N 1
ATOM 6873 C CA . MET B 1 215 ? 0.834 22.953 -9.055 1 96.56 215 MET B CA 1
ATOM 6874 C C . MET B 1 215 ? 0.053 22.594 -10.312 1 96.56 215 MET B C 1
ATOM 6876 O O . MET B 1 215 ? -0.819 21.734 -10.281 1 96.56 215 MET B O 1
ATOM 6880 N N . GLU B 1 216 ? 0.421 23.234 -11.391 1 97 216 GLU B N 1
ATOM 6881 C CA . GLU B 1 216 ? -0.225 22.984 -12.672 1 97 216 GLU B CA 1
ATOM 6882 C C . GLU B 1 216 ? -0.027 21.531 -13.102 1 97 216 GLU B C 1
ATOM 6884 O O . GLU B 1 216 ? -0.964 20.875 -13.578 1 97 216 GLU B O 1
ATOM 6889 N N . ALA B 1 217 ? 1.146 21.109 -12.984 1 98.19 217 ALA B N 1
ATOM 6890 C CA . ALA B 1 217 ? 1.479 19.75 -13.406 1 98.19 217 ALA B CA 1
ATOM 6891 C C . ALA B 1 217 ? 0.729 18.719 -12.57 1 98.19 217 ALA B C 1
ATOM 6893 O O . ALA B 1 217 ? 0.319 17.672 -13.086 1 98.19 217 ALA B O 1
ATOM 6894 N N . LEU B 1 218 ? 0.6 18.938 -11.273 1 97.81 218 LEU B N 1
ATOM 6895 C CA . LEU B 1 218 ? -0.131 18.031 -10.391 1 97.81 218 LEU B CA 1
ATOM 6896 C C . LEU B 1 218 ? -1.604 17.969 -10.781 1 97.81 218 LEU B C 1
ATOM 6898 O O . LEU B 1 218 ? -2.18 16.875 -10.867 1 97.81 218 LEU B O 1
ATOM 6902 N N . VAL B 1 219 ? -2.17 19.125 -10.984 1 95.81 219 VAL B N 1
ATOM 6903 C CA . VAL B 1 219 ? -3.576 19.172 -11.375 1 95.81 219 VAL B CA 1
ATOM 6904 C C . VAL B 1 219 ? -3.768 18.484 -12.719 1 95.81 219 VAL B C 1
ATOM 6906 O O . VAL B 1 219 ? -4.73 17.734 -12.914 1 95.81 219 VAL B O 1
ATOM 6909 N N . LYS B 1 220 ? -2.873 18.766 -13.664 1 96.94 220 LYS B N 1
ATOM 6910 C CA . LYS B 1 220 ? -2.934 18.125 -14.977 1 96.94 220 LYS B CA 1
ATOM 6911 C C . LYS B 1 220 ? -2.838 16.609 -14.852 1 96.94 220 LYS B C 1
ATOM 6913 O O . LYS B 1 220 ? -3.52 15.875 -15.578 1 96.94 220 LYS B O 1
ATOM 6918 N N . TYR B 1 221 ? -1.933 16.156 -14.086 1 96.19 221 TYR B N 1
ATOM 6919 C CA . TYR B 1 221 ? -1.778 14.727 -13.852 1 96.19 221 TYR B CA 1
ATOM 6920 C C . TYR B 1 221 ? -3.105 14.094 -13.445 1 96.19 221 TYR B C 1
ATOM 6922 O O . TYR B 1 221 ? -3.416 12.969 -13.852 1 96.19 221 TYR B O 1
ATOM 6930 N N . GLY B 1 222 ? -3.883 14.82 -12.609 1 94.25 222 GLY B N 1
ATOM 6931 C CA . GLY B 1 222 ? -5.168 14.328 -12.141 1 94.25 222 GLY B CA 1
ATOM 6932 C C . GLY B 1 222 ? -5.039 13.234 -11.094 1 94.25 222 GLY B C 1
ATOM 6933 O O . GLY B 1 222 ? -4.172 13.305 -10.219 1 94.25 222 GLY B O 1
ATOM 6934 N N . GLY B 1 223 ? -6.016 12.258 -11.125 1 91.12 223 GLY B N 1
ATOM 6935 C CA . GLY B 1 223 ? -5.984 11.141 -10.195 1 91.12 223 GLY B CA 1
ATOM 6936 C C . GLY B 1 223 ? -6.035 11.57 -8.742 1 91.12 223 GLY B C 1
ATOM 6937 O O . GLY B 1 223 ? -6.973 12.25 -8.32 1 91.12 223 GLY B O 1
ATOM 6938 N N . PRO B 1 224 ? -4.906 11.211 -8.016 1 90.44 224 PRO B N 1
ATOM 6939 C CA . PRO B 1 224 ? -4.895 11.477 -6.578 1 90.44 224 PRO B CA 1
ATOM 6940 C C . PRO B 1 224 ? -4.871 12.969 -6.25 1 90.44 224 PRO B C 1
ATOM 6942 O O . PRO B 1 224 ? -5.176 13.359 -5.121 1 90.44 224 PRO B O 1
ATOM 6945 N N . PHE B 1 225 ? -4.508 13.758 -7.172 1 93.69 225 PHE B N 1
ATOM 6946 C CA . PHE B 1 225 ? -4.312 15.172 -6.883 1 93.69 225 PHE B CA 1
ATOM 6947 C C . PHE B 1 225 ? -5.586 15.961 -7.168 1 93.69 225 PHE B C 1
ATOM 6949 O O . PHE B 1 225 ? -5.68 17.141 -6.82 1 93.69 225 PHE B O 1
ATOM 6956 N N . THR B 1 226 ? -6.562 15.344 -7.77 1 86.44 226 THR B N 1
ATOM 6957 C CA . THR B 1 226 ? -7.805 16.047 -8.086 1 86.44 226 THR B CA 1
ATOM 6958 C C . THR B 1 226 ? -9 15.328 -7.453 1 86.44 226 THR B C 1
ATOM 6960 O O . THR B 1 226 ? -10.023 15.961 -7.168 1 86.44 226 THR B O 1
ATOM 6963 N N . ASN B 1 227 ? -8.984 14.008 -7.215 1 71.88 227 ASN B N 1
ATOM 6964 C CA . ASN B 1 227 ? -10.133 13.211 -6.789 1 71.88 227 ASN B CA 1
ATOM 6965 C C . ASN B 1 227 ? -9.977 12.727 -5.348 1 71.88 227 ASN B C 1
ATOM 6967 O O . ASN B 1 227 ? -10.578 11.727 -4.957 1 71.88 227 ASN B O 1
ATOM 6971 N N . SER B 1 228 ? -9.281 13.383 -4.559 1 73.88 228 SER B N 1
ATOM 6972 C CA . SER B 1 228 ? -9.039 12.984 -3.174 1 73.88 228 SER B CA 1
ATOM 6973 C C . SER B 1 228 ? -9.5 14.062 -2.199 1 73.88 228 SER B C 1
ATOM 6975 O O . SER B 1 228 ? -9.773 15.195 -2.6 1 73.88 228 SER B O 1
ATOM 6977 N N . GLU B 1 229 ? -9.703 13.516 -1.033 1 80.06 229 GLU B N 1
ATOM 6978 C CA . GLU B 1 229 ? -9.922 14.508 0.015 1 80.06 229 GLU B CA 1
ATOM 6979 C C . GLU B 1 229 ? -8.75 15.484 0.107 1 80.06 229 GLU B C 1
ATOM 6981 O O . GLU B 1 229 ? -7.594 15.086 -0.001 1 80.06 229 GLU B O 1
ATOM 6986 N N . LYS B 1 230 ? -9.156 16.672 0.204 1 87.06 230 LYS B N 1
ATOM 6987 C CA . LYS B 1 230 ? -8.172 17.75 0.263 1 87.06 230 LYS B CA 1
ATOM 6988 C C . LYS B 1 230 ? -7.84 18.109 1.708 1 87.06 230 LYS B C 1
ATOM 6990 O O . LYS B 1 230 ? -8.711 18.047 2.582 1 87.06 230 LYS B O 1
ATOM 6995 N N . PRO B 1 231 ? -6.621 18.656 1.944 1 92.62 231 PRO B N 1
ATOM 6996 C CA . PRO B 1 231 ? -5.512 18.797 0.998 1 92.62 231 PRO B CA 1
ATOM 6997 C C . PRO B 1 231 ? -4.762 17.484 0.771 1 92.62 231 PRO B C 1
ATOM 6999 O O . PRO B 1 231 ? -4.602 16.688 1.7 1 92.62 231 PRO B O 1
ATOM 7002 N N . VAL B 1 232 ? -4.312 17.281 -0.46 1 95.75 232 VAL B N 1
ATOM 7003 C CA . VAL B 1 232 ? -3.393 16.203 -0.791 1 95.75 232 VAL B CA 1
ATOM 7004 C C . VAL B 1 232 ? -1.955 16.656 -0.548 1 95.75 232 VAL B C 1
ATOM 7006 O O . VAL B 1 232 ? -1.663 17.859 -0.572 1 95.75 232 VAL B O 1
ATOM 7009 N N . GLN B 1 233 ? -1.077 15.766 -0.17 1 97.25 233 GLN B N 1
ATOM 7010 C CA . GLN B 1 233 ? 0.313 16.125 0.099 1 97.25 233 GLN B CA 1
ATOM 7011 C C . GLN B 1 233 ? 1.229 15.633 -1.019 1 97.25 233 GLN B C 1
ATOM 7013 O O . GLN B 1 233 ? 1.195 14.453 -1.388 1 97.25 233 GLN B O 1
ATOM 7018 N N . ALA B 1 234 ? 2.053 16.516 -1.586 1 98.44 234 ALA B N 1
ATOM 7019 C CA . ALA B 1 234 ? 2.947 16.172 -2.688 1 98.44 234 ALA B CA 1
ATOM 7020 C C . ALA B 1 234 ? 4.332 16.781 -2.482 1 98.44 234 ALA B C 1
ATOM 7022 O O . ALA B 1 234 ? 4.457 17.891 -1.94 1 98.44 234 ALA B O 1
ATOM 7023 N N . ALA B 1 235 ? 5.336 16.062 -2.812 1 98.81 235 ALA B N 1
ATOM 7024 C CA . ALA B 1 235 ? 6.719 16.531 -2.898 1 98.81 235 ALA B CA 1
ATOM 7025 C C . ALA B 1 235 ? 7.27 16.359 -4.312 1 98.81 235 ALA B C 1
ATOM 7027 O O . ALA B 1 235 ? 7.348 15.234 -4.824 1 98.81 235 ALA B O 1
ATOM 7028 N N . VAL B 1 236 ? 7.719 17.484 -4.957 1 98.88 236 VAL B N 1
ATOM 7029 C CA . VAL B 1 236 ? 8.023 17.469 -6.387 1 98.88 236 VAL B CA 1
ATOM 7030 C C . VAL B 1 236 ? 9.477 17.875 -6.609 1 98.88 236 VAL B C 1
ATOM 7032 O O . VAL B 1 236 ? 9.906 18.922 -6.141 1 98.88 236 VAL B O 1
ATOM 7035 N N . VAL B 1 237 ? 10.195 17.062 -7.328 1 98.88 237 VAL B N 1
ATOM 7036 C CA . VAL B 1 237 ? 11.531 17.406 -7.793 1 98.88 237 VAL B CA 1
ATOM 7037 C C . VAL B 1 237 ? 11.508 17.703 -9.289 1 98.88 237 VAL B C 1
ATOM 7039 O O . VAL B 1 237 ? 10.938 16.922 -10.07 1 98.88 237 VAL B O 1
ATOM 7042 N N . PHE B 1 238 ? 12.086 18.844 -9.695 1 98.75 238 PHE B N 1
ATOM 7043 C CA . PHE B 1 238 ? 12.203 19.172 -11.109 1 98.75 238 PHE B CA 1
ATOM 7044 C C . PHE B 1 238 ? 13.359 18.406 -11.75 1 98.75 238 PHE B C 1
ATOM 7046 O O . PHE B 1 238 ? 14.523 18.625 -11.391 1 98.75 238 PHE B O 1
ATOM 7053 N N . MET B 1 239 ? 13.078 17.594 -12.703 1 98.69 239 MET B N 1
ATOM 7054 C CA . MET B 1 239 ? 14.086 16.781 -13.383 1 98.69 239 MET B CA 1
ATOM 7055 C C . MET B 1 239 ? 15.055 17.672 -14.164 1 98.69 239 MET B C 1
ATOM 7057 O O . MET B 1 239 ? 16.234 17.344 -14.281 1 98.69 239 MET B O 1
ATOM 7061 N N . ASP B 1 240 ? 14.555 18.781 -14.688 1 98.56 240 ASP B N 1
ATOM 7062 C CA . ASP B 1 240 ? 15.281 19.547 -15.688 1 98.56 240 ASP B CA 1
ATOM 7063 C C . ASP B 1 240 ? 15.984 20.75 -15.055 1 98.56 240 ASP B C 1
ATOM 7065 O O . ASP B 1 240 ? 16.25 21.75 -15.727 1 98.56 240 ASP B O 1
ATOM 7069 N N . SER B 1 241 ? 16.25 20.703 -13.773 1 98.38 241 SER B N 1
ATOM 7070 C CA . SER B 1 241 ? 17.094 21.719 -13.141 1 98.38 241 SER B CA 1
ATOM 7071 C C . SER B 1 241 ? 18.5 21.719 -13.734 1 98.38 241 SER B C 1
ATOM 7073 O O . SER B 1 241 ? 19.016 20.672 -14.141 1 98.38 241 SER B O 1
ATOM 7075 N N . HIS B 1 242 ? 19.109 22.938 -13.781 1 98 242 HIS B N 1
ATOM 7076 C CA . HIS B 1 242 ? 20.406 23.016 -14.461 1 98 242 HIS B CA 1
ATOM 7077 C C . HIS B 1 242 ? 21.234 24.188 -13.945 1 98 242 HIS B C 1
ATOM 7079 O O . HIS B 1 242 ? 20.719 25.312 -13.812 1 98 242 HIS B O 1
ATOM 7085 N N . TRP B 1 243 ? 22.484 23.906 -13.664 1 97.69 243 TRP B N 1
ATOM 7086 C CA . TRP B 1 243 ? 23.469 24.938 -13.391 1 97.69 243 TRP B CA 1
ATOM 7087 C C . TRP B 1 243 ? 24.031 25.516 -14.688 1 97.69 243 TRP B C 1
ATOM 7089 O O . TRP B 1 243 ? 24.672 24.812 -15.461 1 97.69 243 TRP B O 1
ATOM 7099 N N . ASP B 1 244 ? 23.828 26.766 -14.945 1 96.06 244 ASP B N 1
ATOM 7100 C CA . ASP B 1 244 ? 24.234 27.344 -16.219 1 96.06 244 ASP B CA 1
ATOM 7101 C C . ASP B 1 244 ? 25.469 28.234 -16.047 1 96.06 244 ASP B C 1
ATOM 7103 O O . ASP B 1 244 ? 25.797 29.031 -16.922 1 96.06 244 ASP B O 1
ATOM 7107 N N . GLY B 1 245 ? 26.141 28.109 -14.914 1 94.56 245 GLY B N 1
ATOM 7108 C CA . GLY B 1 245 ? 27.328 28.906 -14.633 1 94.56 245 GLY B CA 1
ATOM 7109 C C . GLY B 1 245 ? 27.031 30.156 -13.836 1 94.56 245 GLY B C 1
ATOM 7110 O O . GLY B 1 245 ? 27.953 30.75 -13.25 1 94.56 245 GLY B O 1
ATOM 7111 N N . GLN B 1 246 ? 25.812 30.547 -13.781 1 93.19 246 GLN B N 1
ATOM 7112 C CA . GLN B 1 246 ? 25.406 31.75 -13.055 1 93.19 246 GLN B CA 1
ATOM 7113 C C . GLN B 1 246 ? 24.312 31.422 -12.031 1 93.19 246 GLN B C 1
ATOM 7115 O O . GLN B 1 246 ? 24.422 31.797 -10.867 1 93.19 246 GLN B O 1
ATOM 7120 N N . PHE B 1 247 ? 23.297 30.734 -12.438 1 94.75 247 PHE B N 1
ATOM 7121 C CA . PHE B 1 247 ? 22.172 30.359 -11.586 1 94.75 247 PHE B CA 1
ATOM 7122 C C . PHE B 1 247 ? 21.906 28.859 -11.68 1 94.75 247 PHE B C 1
ATOM 7124 O O . PHE B 1 247 ? 22.281 28.219 -12.664 1 94.75 247 PHE B O 1
ATOM 7131 N N . ILE B 1 248 ? 21.375 28.328 -10.594 1 96.94 248 ILE B N 1
ATOM 7132 C CA . ILE B 1 248 ? 20.734 27.031 -10.688 1 96.94 248 ILE B CA 1
ATOM 7133 C C . ILE B 1 248 ? 19.312 27.188 -11.227 1 96.94 248 ILE B C 1
ATOM 7135 O O . ILE B 1 248 ? 18.375 27.406 -10.461 1 96.94 248 ILE B O 1
ATOM 7139 N N . THR B 1 249 ? 19.141 26.984 -12.484 1 96.81 249 THR B N 1
ATOM 7140 C CA . THR B 1 249 ? 17.844 27.188 -13.117 1 96.81 249 THR B CA 1
ATOM 7141 C C . THR B 1 249 ? 16.938 25.969 -12.906 1 96.81 249 THR B C 1
ATOM 7143 O O . THR B 1 249 ? 17.438 24.859 -12.664 1 96.81 249 THR B O 1
ATOM 7146 N N . GLY B 1 250 ? 15.586 26.203 -12.961 1 97.06 250 GLY B N 1
ATOM 7147 C CA . GLY B 1 250 ? 14.641 25.141 -12.711 1 97.06 250 GLY B CA 1
ATOM 7148 C C . GLY B 1 250 ? 14.68 24.625 -11.281 1 97.06 250 GLY B C 1
ATOM 7149 O O . GLY B 1 250 ? 14.375 23.469 -11.016 1 97.06 250 GLY B O 1
ATOM 7150 N N . HIS B 1 251 ? 15.094 25.422 -10.414 1 96.31 251 HIS B N 1
ATOM 7151 C CA . HIS B 1 251 ? 15.211 25.047 -9.008 1 96.31 251 HIS B CA 1
ATOM 7152 C C . HIS B 1 251 ? 14.586 26.109 -8.109 1 96.31 251 HIS B C 1
ATOM 7154 O O . HIS B 1 251 ? 14.844 27.312 -8.281 1 96.31 251 HIS B O 1
ATOM 7160 N N . ALA B 1 252 ? 13.734 25.719 -7.254 1 93.5 252 ALA B N 1
ATOM 7161 C CA . ALA B 1 252 ? 13.234 26.484 -6.117 1 93.5 252 ALA B CA 1
ATOM 7162 C C . ALA B 1 252 ? 13.008 25.578 -4.906 1 93.5 252 ALA B C 1
ATOM 7164 O O . ALA B 1 252 ? 12.531 24.453 -5.047 1 93.5 252 ALA B O 1
ATOM 7165 N N . ALA B 1 253 ? 13.523 25.953 -3.816 1 93.12 253 ALA B N 1
ATOM 7166 C CA . ALA B 1 253 ? 13.227 25.281 -2.549 1 93.12 253 ALA B CA 1
ATOM 7167 C C . ALA B 1 253 ? 12.102 26 -1.807 1 93.12 253 ALA B C 1
ATOM 7169 O O . ALA B 1 253 ? 12.336 26.969 -1.091 1 93.12 253 ALA B O 1
ATOM 7170 N N . LEU B 1 254 ? 10.945 25.5 -1.961 1 89.25 254 LEU B N 1
ATOM 7171 C CA . LEU B 1 254 ? 9.75 26.109 -1.383 1 89.25 254 LEU B CA 1
ATOM 7172 C C . LEU B 1 254 ? 8.773 25.047 -0.886 1 89.25 254 LEU B C 1
ATOM 7174 O O . LEU B 1 254 ? 8.578 24.031 -1.543 1 89.25 254 LEU B O 1
ATOM 7178 N N . GLY B 1 255 ? 8.297 25.281 0.304 1 88.56 255 GLY B N 1
ATOM 7179 C CA . GLY B 1 255 ? 7.266 24.422 0.88 1 88.56 255 GLY B CA 1
ATOM 7180 C C . GLY B 1 255 ? 6.074 25.203 1.409 1 88.56 255 GLY B C 1
ATOM 7181 O O . GLY B 1 255 ? 6.227 26.328 1.884 1 88.56 255 GLY B O 1
ATOM 7182 N N . GLY B 1 256 ? 4.938 24.609 1.402 1 89.25 256 GLY B N 1
ATOM 7183 C CA . GLY B 1 256 ? 3.678 25.188 1.833 1 89.25 256 GLY B CA 1
ATOM 7184 C C . GLY B 1 256 ? 2.469 24.516 1.203 1 89.25 256 GLY B C 1
ATOM 7185 O O . GLY B 1 256 ? 2.195 23.344 1.462 1 89.25 256 GLY B O 1
ATOM 7186 N N . GLY B 1 257 ? 1.781 25.312 0.348 1 86.12 257 GLY B N 1
ATOM 7187 C CA . GLY B 1 257 ? 0.639 24.766 -0.372 1 86.12 257 GLY B CA 1
ATOM 7188 C C . GLY B 1 257 ? -0.619 25.594 -0.206 1 86.12 257 GLY B C 1
ATOM 7189 O O . GLY B 1 257 ? -0.553 26.766 0.205 1 86.12 257 GLY B O 1
ATOM 7190 N N . ASN B 1 258 ? -1.649 25.047 -0.683 1 86.69 258 ASN B N 1
ATOM 7191 C CA . ASN B 1 258 ? -2.959 25.672 -0.565 1 86.69 258 ASN B CA 1
ATOM 7192 C C . ASN B 1 258 ? -3.994 24.719 0.01 1 86.69 258 ASN B C 1
ATOM 7194 O O . ASN B 1 258 ? -3.639 23.719 0.649 1 86.69 258 ASN B O 1
ATOM 7198 N N . ASP B 1 259 ? -5.211 25.078 -0.065 1 84.62 259 ASP B N 1
ATOM 7199 C CA . ASP B 1 259 ? -6.277 24.297 0.557 1 84.62 259 ASP B CA 1
ATOM 7200 C C . ASP B 1 259 ? -6.457 22.953 -0.146 1 84.62 259 ASP B C 1
ATOM 7202 O O . ASP B 1 259 ? -7.066 22.031 0.405 1 84.62 259 ASP B O 1
ATOM 7206 N N . ALA B 1 260 ? -5.898 22.859 -1.337 1 90.75 260 ALA B N 1
ATOM 7207 C CA . ALA B 1 260 ? -6.082 21.641 -2.107 1 90.75 260 ALA B CA 1
ATOM 7208 C C . ALA B 1 260 ? -4.867 20.719 -1.98 1 90.75 260 ALA B C 1
ATOM 7210 O O . ALA B 1 260 ? -5.004 19.5 -1.926 1 90.75 260 ALA B O 1
ATOM 7211 N N . ILE B 1 261 ? -3.697 21.375 -2.043 1 94.88 261 ILE B N 1
ATOM 7212 C CA . ILE B 1 261 ? -2.473 20.578 -2.09 1 94.88 261 ILE B CA 1
ATOM 7213 C C . ILE B 1 261 ? -1.423 21.188 -1.169 1 94.88 261 ILE B C 1
ATOM 7215 O O . ILE B 1 261 ? -1.086 22.375 -1.302 1 94.88 261 ILE B O 1
ATOM 7219 N N . LYS B 1 262 ? -0.975 20.438 -0.149 1 96.69 262 LYS B N 1
ATOM 7220 C CA . LYS B 1 262 ? 0.281 20.75 0.527 1 96.69 262 LYS B CA 1
ATOM 7221 C C . LYS B 1 262 ? 1.48 20.328 -0.314 1 96.69 262 LYS B C 1
ATOM 7223 O O . LYS B 1 262 ? 1.575 19.172 -0.724 1 96.69 262 LYS B O 1
ATOM 7228 N N . LEU B 1 263 ? 2.418 21.281 -0.623 1 97.69 263 LEU B N 1
ATOM 7229 C CA . LEU B 1 263 ? 3.385 21.031 -1.687 1 97.69 263 LEU B CA 1
ATOM 7230 C C . LEU B 1 263 ? 4.789 21.422 -1.245 1 97.69 263 LEU B C 1
ATOM 7232 O O . LEU B 1 263 ? 4.98 22.469 -0.618 1 97.69 263 LEU B O 1
ATOM 7236 N N . ALA B 1 264 ? 5.715 20.562 -1.455 1 98.62 264 ALA B N 1
ATOM 7237 C CA . ALA B 1 264 ? 7.145 20.859 -1.413 1 98.62 264 ALA B CA 1
ATOM 7238 C C . ALA B 1 264 ? 7.777 20.688 -2.793 1 98.62 264 ALA B C 1
ATOM 7240 O O . ALA B 1 264 ? 7.516 19.719 -3.496 1 98.62 264 ALA B O 1
ATOM 7241 N N . ILE B 1 265 ? 8.609 21.703 -3.242 1 98.44 265 ILE B N 1
ATOM 7242 C CA . ILE B 1 265 ? 9.281 21.562 -4.527 1 98.44 265 ILE B CA 1
ATOM 7243 C C . ILE B 1 265 ? 10.789 21.719 -4.344 1 98.44 265 ILE B C 1
ATOM 7245 O O . ILE B 1 265 ? 11.242 22.406 -3.422 1 98.44 265 ILE B O 1
ATOM 7249 N N . PHE B 1 266 ? 11.531 21.172 -5.172 1 98.56 266 PHE B N 1
ATOM 7250 C CA . PHE B 1 266 ? 12.992 21.203 -5.172 1 98.56 266 PHE B CA 1
ATOM 7251 C C . PHE B 1 266 ? 13.539 20.875 -6.551 1 98.56 266 PHE B C 1
ATOM 7253 O O . PHE B 1 266 ? 12.812 20.375 -7.414 1 98.56 266 PHE B O 1
ATOM 7260 N N . GLY B 1 267 ? 14.789 21.25 -6.832 1 98.31 267 GLY B N 1
ATOM 7261 C CA . GLY B 1 267 ? 15.438 20.922 -8.094 1 98.31 267 GLY B CA 1
ATOM 7262 C C . GLY B 1 267 ? 16.312 19.688 -8.008 1 98.31 267 GLY B C 1
ATOM 7263 O O . GLY B 1 267 ? 16.688 19.266 -6.918 1 98.31 267 GLY B O 1
ATOM 7264 N N . SER B 1 268 ? 16.734 19.141 -9.195 1 98.62 268 SER B N 1
ATOM 7265 C CA . SER B 1 268 ? 17.516 17.922 -9.266 1 98.62 268 SER B CA 1
ATOM 7266 C C . SER B 1 268 ? 19 18.219 -9.383 1 98.62 268 SER B C 1
ATOM 7268 O O . SER B 1 268 ? 19.797 17.312 -9.641 1 98.62 268 SER B O 1
ATOM 7270 N N . HIS B 1 269 ? 19.422 19.422 -9.195 1 97.88 269 HIS B N 1
ATOM 7271 C CA . HIS B 1 269 ? 20.781 19.859 -9.484 1 97.88 269 HIS B CA 1
ATOM 7272 C C . HIS B 1 269 ? 21.797 19.125 -8.617 1 97.88 269 HIS B C 1
ATOM 7274 O O . HIS B 1 269 ? 22.969 19.047 -8.969 1 97.88 269 HIS B O 1
ATOM 7280 N N . GLY B 1 270 ? 21.422 18.641 -7.461 1 98.38 270 GLY B N 1
ATOM 7281 C CA . GLY B 1 270 ? 22.312 17.906 -6.582 1 98.38 270 GLY B CA 1
ATOM 7282 C C . GLY B 1 270 ? 22.078 16.422 -6.574 1 98.38 270 GLY B C 1
ATOM 7283 O O . GLY B 1 270 ? 22.75 15.672 -5.852 1 98.38 270 GLY B O 1
ATOM 7284 N N . LEU B 1 271 ? 21.188 15.891 -7.414 1 98.62 271 LEU B N 1
ATOM 7285 C CA . LEU B 1 271 ? 20.75 14.5 -7.391 1 98.62 271 LEU B CA 1
ATOM 7286 C C . LEU B 1 271 ? 21.906 13.555 -7.695 1 98.62 271 LEU B C 1
ATOM 7288 O O . LEU B 1 271 ? 21.922 12.414 -7.227 1 98.62 271 LEU B O 1
ATOM 7292 N N . TYR B 1 272 ? 22.922 14.023 -8.445 1 98.5 272 TYR B N 1
ATOM 7293 C CA . TYR B 1 272 ? 24.062 13.188 -8.797 1 98.5 272 TYR B CA 1
ATOM 7294 C C . TYR B 1 272 ? 24.797 12.695 -7.551 1 98.5 272 TYR B C 1
ATOM 7296 O O . TYR B 1 272 ? 25.469 11.664 -7.582 1 98.5 272 TYR B O 1
ATOM 7304 N N . SER B 1 273 ? 24.656 13.391 -6.457 1 98.75 273 SER B N 1
ATOM 7305 C CA . SER B 1 273 ? 25.391 13.07 -5.238 1 98.75 273 SER B CA 1
ATOM 7306 C C . SER B 1 273 ? 24.609 12.094 -4.363 1 98.75 273 SER B C 1
ATOM 7308 O O . SER B 1 273 ? 25.156 11.523 -3.418 1 98.75 273 SER B O 1
ATOM 7310 N N . TRP B 1 274 ? 23.266 11.891 -4.594 1 98.88 274 TRP B N 1
ATOM 7311 C CA . TRP B 1 274 ? 22.422 11.023 -3.773 1 98.88 274 TRP B CA 1
ATOM 7312 C C . TRP B 1 274 ? 22.766 9.555 -3.998 1 98.88 274 TRP B C 1
ATOM 7314 O O . TRP B 1 274 ? 23.141 9.164 -5.105 1 98.88 274 TRP B O 1
ATOM 7324 N N . PRO B 1 275 ? 22.656 8.719 -2.969 1 98.69 275 PRO B N 1
ATOM 7325 C CA . PRO B 1 275 ? 22.875 7.285 -3.17 1 98.69 275 PRO B CA 1
ATOM 7326 C C . PRO B 1 275 ? 21.812 6.641 -4.051 1 98.69 275 PRO B C 1
ATOM 7328 O O . PRO B 1 275 ? 20.641 7.039 -4.008 1 98.69 275 PRO B O 1
ATOM 7331 N N . THR B 1 276 ? 22.234 5.59 -4.832 1 97.81 276 THR B N 1
ATOM 7332 C CA . THR B 1 276 ? 21.328 4.895 -5.746 1 97.81 276 THR B CA 1
ATOM 7333 C C . THR B 1 276 ? 20.625 3.744 -5.035 1 97.81 276 THR B C 1
ATOM 7335 O O . THR B 1 276 ? 19.578 3.285 -5.484 1 97.81 276 THR B O 1
ATOM 7338 N N . CYS B 1 277 ? 21.188 3.238 -4 1 97.5 277 CYS B N 1
ATOM 7339 C CA . CYS B 1 277 ? 20.734 2.068 -3.262 1 97.5 277 CYS B CA 1
ATOM 7340 C C . CYS B 1 277 ? 21.312 2.045 -1.855 1 97.5 277 CYS B C 1
ATOM 7342 O O . CYS B 1 277 ? 22.094 2.932 -1.487 1 97.5 277 CYS B O 1
ATOM 7344 N N . MET B 1 278 ? 20.984 1.048 -1.073 1 97.56 278 MET B N 1
ATOM 7345 C CA . MET B 1 278 ? 21.375 0.949 0.33 1 97.56 278 MET B CA 1
ATOM 7346 C C . MET B 1 278 ? 22.891 0.806 0.464 1 97.56 278 MET B C 1
ATOM 7348 O O . MET B 1 278 ? 23.5 1.388 1.366 1 97.56 278 MET B O 1
ATOM 7352 N N . GLU B 1 279 ? 23.5 0.05 -0.42 1 97.38 279 GLU B N 1
ATOM 7353 C CA . GLU B 1 279 ? 24.938 -0.199 -0.376 1 97.38 279 GLU B CA 1
ATOM 7354 C C . GLU B 1 279 ? 25.734 1.089 -0.587 1 97.38 279 GLU B C 1
ATOM 7356 O O . GLU B 1 279 ? 26.891 1.192 -0.163 1 97.38 279 GLU B O 1
ATOM 7361 N N . ASP B 1 280 ? 25.078 2.055 -1.218 1 97.81 280 ASP B N 1
ATOM 7362 C CA . ASP B 1 280 ? 25.75 3.301 -1.587 1 97.81 280 ASP B CA 1
ATOM 7363 C C . ASP B 1 280 ? 25.688 4.312 -0.446 1 97.81 280 ASP B C 1
ATOM 7365 O O . ASP B 1 280 ? 26.375 5.332 -0.477 1 97.81 280 ASP B O 1
ATOM 7369 N N . ILE B 1 281 ? 24.969 4.09 0.638 1 98.5 281 ILE B N 1
ATOM 7370 C CA . ILE B 1 281 ? 24.672 5.113 1.634 1 98.5 281 ILE B CA 1
ATOM 7371 C C . ILE B 1 281 ? 25.969 5.57 2.299 1 98.5 281 ILE B C 1
ATOM 7373 O O . ILE B 1 281 ? 26.312 6.754 2.25 1 98.5 281 ILE B O 1
ATOM 7377 N N . VAL B 1 282 ? 26.75 4.711 2.848 1 98.44 282 VAL B N 1
ATOM 7378 C CA . VAL B 1 282 ? 27.953 5.082 3.588 1 98.44 282 VAL B CA 1
ATOM 7379 C C . VAL B 1 282 ? 29.016 5.621 2.625 1 98.44 282 VAL B C 1
ATOM 7381 O O . VAL B 1 282 ? 29.562 6.703 2.838 1 98.44 282 VAL B O 1
ATOM 7384 N N . PRO B 1 283 ? 29.266 4.941 1.455 1 98.12 283 PRO B N 1
ATOM 7385 C CA . PRO B 1 283 ? 30.266 5.473 0.519 1 98.12 283 PRO B CA 1
ATOM 7386 C C . PRO B 1 283 ? 29.906 6.859 -0.007 1 98.12 283 PRO B C 1
ATOM 7388 O O . PRO B 1 283 ? 30.781 7.707 -0.186 1 98.12 283 PRO B O 1
ATOM 7391 N N . TYR B 1 284 ? 28.703 7.133 -0.229 1 98.69 284 TYR B N 1
ATOM 7392 C CA . TYR B 1 284 ? 28.297 8.406 -0.81 1 98.69 284 TYR B CA 1
ATOM 7393 C C . TYR B 1 284 ? 28.328 9.516 0.238 1 98.69 284 TYR B C 1
ATOM 7395 O O . TYR B 1 284 ? 28.75 10.641 -0.048 1 98.69 284 TYR B O 1
ATOM 7403 N N . PHE B 1 285 ? 27.938 9.234 1.474 1 98.56 285 PHE B N 1
ATOM 7404 C CA . PHE B 1 285 ? 28 10.211 2.557 1 98.56 285 PHE B CA 1
ATOM 7405 C C . PHE B 1 285 ? 29.438 10.469 2.969 1 98.56 285 PHE B C 1
ATOM 7407 O O . PHE B 1 285 ? 29.719 11.391 3.742 1 98.56 285 PHE B O 1
ATOM 7414 N N . SER B 1 286 ? 30.391 9.719 2.404 1 97.69 286 SER B N 1
ATOM 7415 C CA . SER B 1 286 ? 31.812 9.875 2.729 1 97.69 286 SER B CA 1
ATOM 7416 C C . SER B 1 286 ? 32.625 10.281 1.5 1 97.69 286 SER B C 1
ATOM 7418 O O . SER B 1 286 ? 33.844 10.297 1.539 1 97.69 286 SER B O 1
ATOM 7420 N N . ASP B 1 287 ? 31.969 10.516 0.395 1 98.06 287 ASP B N 1
ATOM 7421 C CA . ASP B 1 287 ? 32.656 10.812 -0.863 1 98.06 287 ASP B CA 1
ATOM 7422 C C . ASP B 1 287 ? 33.156 12.242 -0.881 1 98.06 287 ASP B C 1
ATOM 7424 O O . ASP B 1 287 ? 32.469 13.164 -1.292 1 98.06 287 ASP B O 1
ATOM 7428 N N . ALA B 1 288 ? 34.438 12.414 -0.692 1 97.38 288 ALA B N 1
ATOM 7429 C CA . ALA B 1 288 ? 35.031 13.742 -0.567 1 97.38 288 ALA B CA 1
ATOM 7430 C C . ALA B 1 288 ? 35.5 14.266 -1.925 1 97.38 288 ALA B C 1
ATOM 7432 O O . ALA B 1 288 ? 36.25 15.242 -1.998 1 97.38 288 ALA B O 1
ATOM 7433 N N . THR B 1 289 ? 35 13.633 -2.975 1 97.44 289 THR B N 1
ATOM 7434 C CA . THR B 1 289 ? 35.344 14.148 -4.301 1 97.44 289 THR B CA 1
ATOM 7435 C C . THR B 1 289 ? 34.906 15.602 -4.438 1 97.44 289 THR B C 1
ATOM 7437 O O . THR B 1 289 ? 33.719 15.922 -4.227 1 97.44 289 THR B O 1
ATOM 7440 N N . THR B 1 290 ? 35.844 16.453 -4.828 1 96.69 290 THR B N 1
ATOM 7441 C CA . THR B 1 290 ? 35.531 17.875 -4.926 1 96.69 290 THR B CA 1
ATOM 7442 C C . THR B 1 290 ? 34.688 18.156 -6.156 1 96.69 290 THR B C 1
ATOM 7444 O O . THR B 1 290 ? 34.781 17.453 -7.16 1 96.69 290 THR B O 1
ATOM 7447 N N . VAL B 1 291 ? 33.969 19.156 -6.039 1 94.94 291 VAL B N 1
ATOM 7448 C CA . VAL B 1 291 ? 33.031 19.578 -7.082 1 94.94 291 VAL B CA 1
ATOM 7449 C C . VAL B 1 291 ? 33.625 20.719 -7.898 1 94.94 291 VAL B C 1
ATOM 7451 O O . VAL B 1 291 ? 34.25 21.625 -7.336 1 94.94 291 VAL B O 1
ATOM 7454 N N . SER B 1 292 ? 33.469 20.625 -9.234 1 94.88 292 SER B N 1
ATOM 7455 C CA . SER B 1 292 ? 33.844 21.719 -10.141 1 94.88 292 SER B CA 1
ATOM 7456 C C . SER B 1 292 ? 32.625 22.484 -10.625 1 94.88 292 SER B C 1
ATOM 7458 O O . SER B 1 292 ? 31.703 21.891 -11.195 1 94.88 292 SER B O 1
ATOM 7460 N N . THR B 1 293 ? 32.625 23.781 -10.492 1 95.38 293 THR B N 1
ATOM 7461 C CA . THR B 1 293 ? 31.5 24.609 -10.906 1 95.38 293 THR B CA 1
ATOM 7462 C C . THR B 1 293 ? 31.422 24.719 -12.422 1 95.38 293 THR B C 1
ATOM 7464 O O . THR B 1 293 ? 30.484 25.297 -12.969 1 95.38 293 THR B O 1
ATOM 7467 N N . LYS B 1 294 ? 32.344 24.125 -13.062 1 96.31 294 LYS B N 1
ATOM 7468 C CA . LYS B 1 294 ? 32.25 24.031 -14.516 1 96.31 294 LYS B CA 1
ATOM 7469 C C . LYS B 1 294 ? 31.266 22.953 -14.93 1 96.31 294 LYS B C 1
ATOM 7471 O O . LYS B 1 294 ? 30.766 22.953 -16.062 1 96.31 294 LYS B O 1
ATOM 7476 N N . GLU B 1 295 ? 31.031 22.078 -13.977 1 96.44 295 GLU B N 1
ATOM 7477 C CA . GLU B 1 295 ? 30.172 20.953 -14.312 1 96.44 295 GLU B CA 1
ATOM 7478 C C . GLU B 1 295 ? 28.828 21.047 -13.578 1 96.44 295 GLU B C 1
ATOM 7480 O O . GLU B 1 295 ? 27.781 20.812 -14.164 1 96.44 295 GLU B O 1
ATOM 7485 N N . VAL B 1 296 ? 28.859 21.297 -12.305 1 97.88 296 VAL B N 1
ATOM 7486 C CA . VAL B 1 296 ? 27.672 21.328 -11.469 1 97.88 296 VAL B CA 1
ATOM 7487 C C . VAL B 1 296 ? 27.734 22.531 -10.523 1 97.88 296 VAL B C 1
ATOM 7489 O O . VAL B 1 296 ? 28.766 23.188 -10.414 1 97.88 296 VAL B O 1
ATOM 7492 N N . ALA B 1 297 ? 26.641 22.781 -9.867 1 96.62 297 ALA B N 1
ATOM 7493 C CA . ALA B 1 297 ? 26.562 23.953 -8.984 1 96.62 297 ALA B CA 1
ATOM 7494 C C . ALA B 1 297 ? 27.203 23.656 -7.633 1 96.62 297 ALA B C 1
ATOM 7496 O O . ALA B 1 297 ? 27.203 22.5 -7.18 1 96.62 297 ALA B O 1
ATOM 7497 N N . ASN B 1 298 ? 27.812 24.625 -7.027 1 96.25 298 ASN B N 1
ATOM 7498 C CA . ASN B 1 298 ? 28.125 24.656 -5.602 1 96.25 298 ASN B CA 1
ATOM 7499 C C . ASN B 1 298 ? 27.094 25.484 -4.828 1 96.25 298 ASN B C 1
ATOM 7501 O O . ASN B 1 298 ? 27.375 26.625 -4.445 1 96.25 298 ASN B O 1
ATOM 7505 N N . ASP B 1 299 ? 25.938 24.875 -4.547 1 94.06 299 ASP B N 1
ATOM 7506 C CA . ASP B 1 299 ? 24.766 25.547 -3.996 1 94.06 299 ASP B CA 1
ATOM 7507 C C . ASP B 1 299 ? 25.094 26.203 -2.658 1 94.06 299 ASP B C 1
ATOM 7509 O O . ASP B 1 299 ? 25.516 25.531 -1.714 1 94.06 299 ASP B O 1
ATOM 7513 N N . ASN B 1 300 ? 24.906 27.562 -2.561 1 91.06 300 ASN B N 1
ATOM 7514 C CA . ASN B 1 300 ? 25.125 28.391 -1.381 1 91.06 300 ASN B CA 1
ATOM 7515 C C . ASN B 1 300 ? 26.562 28.281 -0.875 1 91.06 300 ASN B C 1
ATOM 7517 O O . ASN B 1 300 ? 26.844 28.594 0.28 1 91.06 300 ASN B O 1
ATOM 7521 N N . GLY B 1 301 ? 27.469 27.719 -1.718 1 93.12 301 GLY B N 1
ATOM 7522 C CA . GLY B 1 301 ? 28.844 27.5 -1.303 1 93.12 301 GLY B CA 1
ATOM 7523 C C . GLY B 1 301 ? 29 26.375 -0.305 1 93.12 301 GLY B C 1
ATOM 7524 O O . GLY B 1 301 ? 30 26.297 0.406 1 93.12 301 GLY B O 1
ATOM 7525 N N . GLN B 1 302 ? 28.031 25.547 -0.224 1 95.56 302 GLN B N 1
ATOM 7526 C CA . GLN B 1 302 ? 28.016 24.484 0.785 1 95.56 302 GLN B CA 1
ATOM 7527 C C . GLN B 1 302 ? 28.078 23.109 0.139 1 95.56 302 GLN B C 1
ATOM 7529 O O . GLN B 1 302 ? 27.891 22.094 0.811 1 95.56 302 GLN B O 1
ATOM 7534 N N . CYS B 1 303 ? 28.312 23.078 -1.157 1 97.06 303 CYS B N 1
ATOM 7535 C CA . CYS B 1 303 ? 28.375 21.844 -1.922 1 97.06 303 CYS B CA 1
ATOM 7536 C C . CYS B 1 303 ? 29.734 21.688 -2.588 1 97.06 303 CYS B C 1
ATOM 7538 O O . CYS B 1 303 ? 29.828 21.406 -3.785 1 97.06 303 CYS B O 1
ATOM 7540 N N . GLY B 1 304 ? 30.734 21.828 -1.748 1 97.25 304 GLY B N 1
ATOM 7541 C CA . GLY B 1 304 ? 32.094 21.812 -2.287 1 97.25 304 GLY B CA 1
ATOM 7542 C C . GLY B 1 304 ? 32.594 20.422 -2.576 1 97.25 304 GLY B C 1
ATOM 7543 O O . GLY B 1 304 ? 33.594 20.25 -3.275 1 97.25 304 GLY B O 1
ATOM 7544 N N . SER B 1 305 ? 32 19.391 -2.076 1 97.81 305 SER B N 1
ATOM 7545 C CA . SER B 1 305 ? 32.281 17.984 -2.359 1 97.81 305 SER B CA 1
ATOM 7546 C C . SER B 1 305 ? 31 17.203 -2.566 1 97.81 305 SER B C 1
ATOM 7548 O O . SER B 1 305 ? 29.906 17.703 -2.311 1 97.81 305 SER B O 1
ATOM 7550 N N . HIS B 1 306 ? 31.141 15.922 -3.061 1 98.19 306 HIS B N 1
ATOM 7551 C CA . HIS B 1 306 ? 29.969 15.102 -3.357 1 98.19 306 HIS B CA 1
ATOM 7552 C C . HIS B 1 306 ? 29.125 14.867 -2.107 1 98.19 306 HIS B C 1
ATOM 7554 O O . HIS B 1 306 ? 27.906 15.023 -2.137 1 98.19 306 HIS B O 1
ATOM 7560 N N . TRP B 1 307 ? 29.75 14.477 -0.991 1 98.25 307 TRP B N 1
ATOM 7561 C CA . TRP B 1 307 ? 28.969 14.172 0.198 1 98.25 307 TRP B CA 1
ATOM 7562 C C . TRP B 1 307 ? 28.328 15.43 0.772 1 98.25 307 TRP B C 1
ATOM 7564 O O . TRP B 1 307 ? 27.234 15.383 1.324 1 98.25 307 TRP B O 1
ATOM 7574 N N . GLU B 1 308 ? 29.062 16.594 0.664 1 98.25 308 GLU B N 1
ATOM 7575 C CA . GLU B 1 308 ? 28.484 17.859 1.128 1 98.25 308 GLU B CA 1
ATOM 7576 C C . GLU B 1 308 ? 27.25 18.234 0.307 1 98.25 308 GLU B C 1
ATOM 7578 O O . GLU B 1 308 ? 26.25 18.719 0.854 1 98.25 308 GLU B O 1
ATOM 7583 N N . CYS B 1 309 ? 27.312 18.016 -0.979 1 98.44 309 CYS B N 1
ATOM 7584 C CA . CYS B 1 309 ? 26.156 18.266 -1.846 1 98.44 309 CYS B CA 1
ATOM 7585 C C . CYS B 1 309 ? 24.984 17.359 -1.471 1 98.44 309 CYS B C 1
ATOM 7587 O O . CYS B 1 309 ? 23.844 17.812 -1.428 1 98.44 309 CYS B O 1
ATOM 7589 N N . LEU B 1 310 ? 25.297 16.094 -1.192 1 98.69 310 LEU B N 1
ATOM 7590 C CA . LEU B 1 310 ? 24.281 15.133 -0.767 1 98.69 310 LEU B CA 1
ATOM 7591 C C . LEU B 1 310 ? 23.547 15.633 0.48 1 98.69 310 LEU B C 1
ATOM 7593 O O . LEU B 1 310 ? 22.328 15.719 0.499 1 98.69 310 LEU B O 1
ATOM 7597 N N . THR B 1 311 ? 24.234 16 1.527 1 98.12 311 THR B N 1
ATOM 7598 C CA . THR B 1 311 ? 23.641 16.422 2.793 1 98.12 311 THR B CA 1
ATOM 7599 C C . THR B 1 311 ? 22.797 17.672 2.607 1 98.12 311 THR B C 1
ATOM 7601 O O . THR B 1 311 ? 21.688 17.766 3.129 1 98.12 311 THR B O 1
ATOM 7604 N N . VAL B 1 312 ? 23.359 18.594 1.842 1 98 312 VAL B N 1
ATOM 7605 C CA . VAL B 1 312 ? 22.703 19.891 1.692 1 98 312 VAL B CA 1
ATOM 7606 C C . VAL B 1 312 ? 21.422 19.719 0.866 1 98 312 VAL B C 1
ATOM 7608 O O . VAL B 1 312 ? 20.359 20.219 1.253 1 98 312 VAL B O 1
ATOM 7611 N N . THR B 1 313 ? 21.484 19.031 -0.218 1 98.5 313 THR B N 1
ATOM 7612 C CA . THR B 1 313 ? 20.344 18.969 -1.122 1 98.5 313 THR B CA 1
ATOM 7613 C C . THR B 1 313 ? 19.266 18.031 -0.584 1 98.5 313 THR B C 1
ATOM 7615 O O . THR B 1 313 ? 18.078 18.312 -0.685 1 98.5 313 THR B O 1
ATOM 7618 N N . LEU B 1 314 ? 19.656 16.891 -0.018 1 98.62 314 LEU B N 1
ATOM 7619 C CA . LEU B 1 314 ? 18.672 16.016 0.613 1 98.62 314 LEU B CA 1
ATOM 7620 C C . LEU B 1 314 ? 18.031 16.688 1.814 1 98.62 314 LEU B C 1
ATOM 7622 O O . LEU B 1 314 ? 16.812 16.609 1.992 1 98.62 314 LEU B O 1
ATOM 7626 N N . GLY B 1 315 ? 18.844 17.281 2.611 1 98.5 315 GLY B N 1
ATOM 7627 C CA . GLY B 1 315 ? 18.344 18 3.77 1 98.5 315 GLY B CA 1
ATOM 7628 C C . GLY B 1 315 ? 17.422 19.156 3.4 1 98.5 315 GLY B C 1
ATOM 7629 O O . GLY B 1 315 ? 16.406 19.375 4.055 1 98.5 315 GLY B O 1
ATOM 7630 N N . ALA B 1 316 ? 17.797 19.906 2.357 1 98.25 316 ALA B N 1
ATOM 7631 C CA . ALA B 1 316 ? 16.984 21.031 1.911 1 98.25 316 ALA B CA 1
ATOM 7632 C C . ALA B 1 316 ? 15.633 20.562 1.387 1 98.25 316 ALA B C 1
ATOM 7634 O O . ALA B 1 316 ? 14.609 21.219 1.597 1 98.25 316 ALA B O 1
ATOM 7635 N N . PHE B 1 317 ? 15.68 19.5 0.596 1 98.62 317 PHE B N 1
ATOM 7636 C CA . PHE B 1 317 ? 14.414 18.953 0.134 1 98.62 317 PHE B CA 1
ATOM 7637 C C . PHE B 1 317 ? 13.539 18.531 1.314 1 98.62 317 PHE B C 1
ATOM 7639 O O . PHE B 1 317 ? 12.344 18.797 1.336 1 98.62 317 PHE B O 1
ATOM 7646 N N . LEU B 1 318 ? 14.156 17.828 2.334 1 98.81 318 LEU B N 1
ATOM 7647 C CA . LEU B 1 318 ? 13.438 17.453 3.549 1 98.81 318 LEU B CA 1
ATOM 7648 C C . LEU B 1 318 ? 12.898 18.688 4.262 1 98.81 318 LEU B C 1
ATOM 7650 O O . LEU B 1 318 ? 11.797 18.656 4.82 1 98.81 318 LEU B O 1
ATOM 7654 N N . HIS B 1 319 ? 13.664 19.766 4.285 1 98.62 319 HIS B N 1
ATOM 7655 C CA . HIS B 1 319 ? 13.234 21.047 4.836 1 98.62 319 HIS B CA 1
ATOM 7656 C C . HIS B 1 319 ? 11.938 21.516 4.191 1 98.62 319 HIS B C 1
ATOM 7658 O O . HIS B 1 319 ? 11 21.922 4.891 1 98.62 319 HIS B O 1
ATOM 7664 N N . GLU B 1 320 ? 11.867 21.422 2.867 1 98.38 320 GLU B N 1
ATOM 7665 C CA . GLU B 1 320 ? 10.656 21.844 2.17 1 98.38 320 GLU B CA 1
ATOM 7666 C C . GLU B 1 320 ? 9.492 20.906 2.459 1 98.38 320 GLU B C 1
ATOM 7668 O O . GLU B 1 320 ? 8.344 21.344 2.543 1 98.38 320 GLU B O 1
ATOM 7673 N N . ILE B 1 321 ? 9.789 19.641 2.58 1 98.75 321 ILE B N 1
ATOM 7674 C CA . ILE B 1 321 ? 8.75 18.703 3.004 1 98.75 321 ILE B CA 1
ATOM 7675 C C . ILE B 1 321 ? 8.273 19.062 4.41 1 98.75 321 ILE B C 1
ATOM 7677 O O . ILE B 1 321 ? 7.074 19.016 4.695 1 98.75 321 ILE B O 1
ATOM 7681 N N . GLY B 1 322 ? 9.211 19.422 5.273 1 98.62 322 GLY B N 1
ATOM 7682 C CA . GLY B 1 322 ? 8.844 19.906 6.59 1 98.62 322 GLY B CA 1
ATOM 7683 C C . GLY B 1 322 ? 7.844 21.047 6.539 1 98.62 322 GLY B C 1
ATOM 7684 O O . GLY B 1 322 ? 6.855 21.062 7.277 1 98.62 322 GLY B O 1
ATOM 7685 N N . HIS B 1 323 ? 8.109 22.031 5.668 1 97.75 323 HIS B N 1
ATOM 7686 C CA . HIS B 1 323 ? 7.16 23.125 5.473 1 97.75 323 HIS B CA 1
ATOM 7687 C C . HIS B 1 323 ? 5.789 22.594 5.062 1 97.75 323 HIS B C 1
ATOM 7689 O O . HIS B 1 323 ? 4.762 23.047 5.578 1 97.75 323 HIS B O 1
ATOM 7695 N N . SER B 1 324 ? 5.777 21.641 4.148 1 97.38 324 SER B N 1
ATOM 7696 C CA . SER B 1 324 ? 4.512 21.078 3.682 1 97.38 324 SER B CA 1
ATOM 7697 C C . SER B 1 324 ? 3.799 20.328 4.797 1 97.38 324 SER B C 1
ATOM 7699 O O . SER B 1 324 ? 2.578 20.156 4.758 1 97.38 324 SER B O 1
ATOM 7701 N N . LEU B 1 325 ? 4.535 19.906 5.789 1 97.56 325 LEU B N 1
ATOM 7702 C CA . LEU B 1 325 ? 3.969 19.203 6.93 1 97.56 325 LEU B CA 1
ATOM 7703 C C . LEU B 1 325 ? 3.568 20.172 8.031 1 97.56 325 LEU B C 1
ATOM 7705 O O . LEU B 1 325 ? 3.102 19.75 9.094 1 97.56 325 LEU B O 1
ATOM 7709 N N . GLY B 1 326 ? 3.842 21.453 7.844 1 95 326 GLY B N 1
ATOM 7710 C CA . GLY B 1 326 ? 3.307 22.453 8.75 1 95 326 GLY B CA 1
ATOM 7711 C C . GLY B 1 326 ? 4.375 23.125 9.586 1 95 326 GLY B C 1
ATOM 7712 O O . GLY B 1 326 ? 4.066 23.953 10.445 1 95 326 GLY B O 1
ATOM 7713 N N . CYS B 1 327 ? 5.609 22.891 9.32 1 97.38 327 CYS B N 1
ATOM 7714 C CA . CYS B 1 327 ? 6.676 23.406 10.164 1 97.38 327 CYS B CA 1
ATOM 7715 C C . CYS B 1 327 ? 7.164 24.766 9.664 1 97.38 327 CYS B C 1
ATOM 7717 O O . CYS B 1 327 ? 7.562 24.891 8.5 1 97.38 327 CYS B O 1
ATOM 7719 N N . PRO B 1 328 ? 7.16 25.781 10.5 1 96.12 328 PRO B N 1
ATOM 7720 C CA . PRO B 1 328 ? 7.867 27.031 10.18 1 96.12 328 PRO B CA 1
ATOM 7721 C C . PRO B 1 328 ? 9.375 26.922 10.422 1 96.12 328 PRO B C 1
ATOM 7723 O O . PRO B 1 328 ? 9.867 25.875 10.828 1 96.12 328 PRO B O 1
ATOM 7726 N N . HIS B 1 329 ? 10.086 27.938 10.102 1 97.06 329 HIS B N 1
ATOM 7727 C CA . HIS B 1 329 ? 11.492 27.984 10.5 1 97.06 329 HIS B CA 1
ATOM 7728 C C . HIS B 1 329 ? 11.633 27.953 12.016 1 97.06 329 HIS B C 1
ATOM 7730 O O . HIS B 1 329 ? 10.781 28.469 12.734 1 97.06 329 HIS B O 1
ATOM 7736 N N . GLN B 1 330 ? 12.648 27.328 12.492 1 97.44 330 GLN B N 1
ATOM 7737 C CA . GLN B 1 330 ? 12.945 27.156 13.906 1 97.44 330 GLN B CA 1
ATOM 7738 C C . GLN B 1 330 ? 14.344 27.672 14.242 1 97.44 330 GLN B C 1
ATOM 7740 O O . GLN B 1 330 ? 15.078 28.109 13.359 1 97.44 330 GLN B O 1
ATOM 7745 N N . GLU B 1 331 ? 14.68 27.594 15.539 1 96.19 331 GLU B N 1
ATOM 7746 C CA . GLU B 1 331 ? 15.961 28.109 16.016 1 96.19 331 GLU B CA 1
ATOM 7747 C C . GLU B 1 331 ? 17.109 27.188 15.602 1 96.19 331 GLU B C 1
ATOM 7749 O O . GLU B 1 331 ? 18.266 27.625 15.539 1 96.19 331 GLU B O 1
ATOM 7754 N N . TYR B 1 332 ? 16.781 26.016 15.375 1 96.75 332 TYR B N 1
ATOM 7755 C CA . TYR B 1 332 ? 17.781 25.031 14.953 1 96.75 332 TYR B CA 1
ATOM 7756 C C . TYR B 1 332 ? 17.125 23.891 14.195 1 96.75 332 TYR B C 1
ATOM 7758 O O . TYR B 1 332 ? 15.891 23.828 14.078 1 96.75 332 TYR B O 1
ATOM 7766 N N . GLY B 1 333 ? 18 23.031 13.664 1 97.88 333 GLY B N 1
ATOM 7767 C CA . GLY B 1 333 ? 17.516 21.812 13.062 1 97.88 333 GLY B CA 1
ATOM 7768 C C . GLY B 1 333 ? 17.266 21.938 11.57 1 97.88 333 GLY B C 1
ATOM 7769 O O . GLY B 1 333 ? 17.75 22.875 10.93 1 97.88 333 GLY B O 1
ATOM 7770 N N . VAL B 1 334 ? 16.5 20.922 11.055 1 98.38 334 VAL B N 1
ATOM 7771 C CA . VAL B 1 334 ? 16.188 20.844 9.625 1 98.38 334 VAL B CA 1
ATOM 7772 C C . VAL B 1 334 ? 15.547 22.156 9.164 1 98.38 334 VAL B C 1
ATOM 7774 O O . VAL B 1 334 ? 15.875 22.672 8.094 1 98.38 334 VAL B O 1
ATOM 7777 N N . MET B 1 335 ? 14.758 22.781 10.023 1 98 335 MET B N 1
ATOM 7778 C CA . MET B 1 335 ? 13.969 23.938 9.617 1 98 335 MET B CA 1
ATOM 7779 C C . MET B 1 335 ? 14.789 25.219 9.742 1 98 335 MET B C 1
ATOM 7781 O O . MET B 1 335 ? 14.32 26.312 9.375 1 98 335 MET B O 1
ATOM 7785 N N . LEU B 1 336 ? 16.031 25.156 10.258 1 95.31 336 LEU B N 1
ATOM 7786 C CA . LEU B 1 336 ? 16.953 26.297 10.242 1 95.31 336 LEU B CA 1
ATOM 7787 C C . LEU B 1 336 ? 18.172 25.984 9.375 1 95.31 336 LEU B C 1
ATOM 7789 O O . LEU B 1 336 ? 19.266 26.469 9.648 1 95.31 336 LEU B O 1
ATOM 7793 N N . ARG B 1 337 ? 18.188 24.953 8.578 1 91.44 337 ARG B N 1
ATOM 7794 C CA . ARG B 1 337 ? 19.188 24.594 7.582 1 91.44 337 ARG B CA 1
ATOM 7795 C C . ARG B 1 337 ? 20.422 23.984 8.242 1 91.44 337 ARG B C 1
ATOM 7797 O O . ARG B 1 337 ? 21.547 24.234 7.805 1 91.44 337 ARG B O 1
ATOM 7804 N N . ASP B 1 338 ? 20.234 23.281 9.352 1 95.31 338 ASP B N 1
ATOM 7805 C CA . ASP B 1 338 ? 21.328 22.594 10.031 1 95.31 338 ASP B CA 1
ATOM 7806 C C . ASP B 1 338 ? 21.703 21.312 9.305 1 95.31 338 ASP B C 1
ATOM 7808 O O . ASP B 1 338 ? 22.547 20.547 9.781 1 95.31 338 ASP B O 1
ATOM 7812 N N . TYR B 1 339 ? 21.219 21.078 8.102 1 95.69 339 TYR B N 1
ATOM 7813 C CA . TYR B 1 339 ? 21.344 19.781 7.449 1 95.69 339 TYR B CA 1
ATOM 7814 C C . TYR B 1 339 ? 22.672 19.641 6.73 1 95.69 339 TYR B C 1
ATOM 7816 O O . TYR B 1 339 ? 22.969 18.594 6.148 1 95.69 339 TYR B O 1
ATOM 7824 N N . PRO B 1 340 ? 23.594 20.594 6.789 1 96.62 340 PRO B N 1
ATOM 7825 C CA . PRO B 1 340 ? 24.938 20.344 6.27 1 96.62 340 PRO B CA 1
ATOM 7826 C C . PRO B 1 340 ? 25.672 19.25 7.043 1 96.62 340 PRO B C 1
ATOM 7828 O O . PRO B 1 340 ? 26.719 18.766 6.598 1 96.62 340 PRO B O 1
ATOM 7831 N N . VAL B 1 341 ? 25.188 18.875 8.227 1 97 341 VAL B N 1
ATOM 7832 C CA . VAL B 1 341 ? 25.781 17.766 8.969 1 97 341 VAL B CA 1
ATOM 7833 C C . VAL B 1 341 ? 24.812 16.594 9.016 1 97 341 VAL B C 1
ATOM 7835 O O . VAL B 1 341 ? 24.844 15.797 9.953 1 97 341 VAL B O 1
ATOM 7838 N N . PHE B 1 342 ? 23.891 16.531 8.078 1 96.38 342 PHE B N 1
ATOM 7839 C CA . PHE B 1 342 ? 22.875 15.492 7.949 1 96.38 342 PHE B CA 1
ATOM 7840 C C . PHE B 1 342 ? 23.516 14.109 7.895 1 96.38 342 PHE B C 1
ATOM 7842 O O . PHE B 1 342 ? 22.922 13.133 8.367 1 96.38 342 PHE B O 1
ATOM 7849 N N . ASN B 1 343 ? 24.766 13.961 7.418 1 97.56 343 ASN B N 1
ATOM 7850 C CA . ASN B 1 343 ? 25.5 12.719 7.246 1 97.56 343 ASN B CA 1
ATOM 7851 C C . ASN B 1 343 ? 25.781 12.039 8.586 1 97.56 343 ASN B C 1
ATOM 7853 O O . ASN B 1 343 ? 25.891 10.812 8.656 1 97.56 343 ASN B O 1
ATOM 7857 N N . ARG B 1 344 ? 25.859 12.797 9.641 1 98 344 ARG B N 1
ATOM 7858 C CA . ARG B 1 344 ? 26.234 12.281 10.953 1 98 344 ARG B CA 1
ATOM 7859 C C . ARG B 1 344 ? 25.203 11.281 11.469 1 98 344 ARG B C 1
ATOM 7861 O O . ARG B 1 344 ? 25.5 10.469 12.344 1 98 344 ARG B O 1
ATOM 7868 N N . SER B 1 345 ? 24 11.359 10.938 1 97.81 345 SER B N 1
ATOM 7869 C CA . SER B 1 345 ? 22.953 10.438 11.359 1 97.81 345 SER B CA 1
ATOM 7870 C C . SER B 1 345 ? 23.172 9.047 10.773 1 97.81 345 SER B C 1
ATOM 7872 O O . SER B 1 345 ? 22.625 8.062 11.273 1 97.81 345 SER B O 1
ATOM 7874 N N . PHE B 1 346 ? 24.047 8.906 9.75 1 98.19 346 PHE B N 1
ATOM 7875 C CA . PHE B 1 346 ? 24.078 7.668 8.984 1 98.19 346 PHE B CA 1
ATOM 7876 C C . PHE B 1 346 ? 25.484 7.059 9.008 1 98.19 346 PHE B C 1
ATOM 7878 O O . PHE B 1 346 ? 25.688 5.961 8.492 1 98.19 346 PHE B O 1
ATOM 7885 N N . LEU B 1 347 ? 26.453 7.723 9.609 1 95.94 347 LEU B N 1
ATOM 7886 C CA . LEU B 1 347 ? 27.844 7.277 9.57 1 95.94 347 LEU B CA 1
ATOM 7887 C C . LEU B 1 347 ? 28.453 7.293 10.961 1 95.94 347 LEU B C 1
ATOM 7889 O O . LEU B 1 347 ? 27.891 7.879 11.891 1 95.94 347 LEU B O 1
ATOM 7893 N N . THR B 1 348 ? 29.625 6.676 11.016 1 97.44 348 THR B N 1
ATOM 7894 C CA . THR B 1 348 ? 30.344 6.676 12.281 1 97.44 348 THR B CA 1
ATOM 7895 C C . THR B 1 348 ? 31.641 7.492 12.172 1 97.44 348 THR B C 1
ATOM 7897 O O . THR B 1 348 ? 32.312 7.719 13.172 1 97.44 348 THR B O 1
ATOM 7900 N N . GLU B 1 349 ? 31.938 7.895 11 1 97.5 349 GLU B N 1
ATOM 7901 C CA . GLU B 1 349 ? 33.125 8.727 10.75 1 97.5 349 GLU B CA 1
ATOM 7902 C C . GLU B 1 349 ? 32.875 9.68 9.586 1 97.5 349 GLU B C 1
ATOM 7904 O O . GLU B 1 349 ? 32.344 9.281 8.547 1 97.5 349 GLU B O 1
ATOM 7909 N N . GLU B 1 350 ? 33.312 10.938 9.734 1 97.25 350 GLU B N 1
ATOM 7910 C CA . GLU B 1 350 ? 33.062 11.953 8.711 1 97.25 350 GLU B CA 1
ATOM 7911 C C . GLU B 1 350 ? 34.25 12.078 7.766 1 97.25 350 GLU B C 1
ATOM 7913 O O . GLU B 1 350 ? 35.406 11.867 8.172 1 97.25 350 GLU B O 1
ATOM 7918 N N . ALA B 1 351 ? 34.031 12.406 6.555 1 97.25 351 ALA B N 1
ATOM 7919 C CA . ALA B 1 351 ? 35.062 12.766 5.578 1 97.25 351 ALA B CA 1
ATOM 7920 C C . ALA B 1 351 ? 35.406 14.242 5.676 1 97.25 351 ALA B C 1
ATOM 7922 O O . ALA B 1 351 ? 34.75 15 6.395 1 97.25 351 ALA B O 1
ATOM 7923 N N . PHE B 1 352 ? 36.469 14.586 4.953 1 97.5 352 PHE B N 1
ATOM 7924 C CA . PHE B 1 352 ? 36.938 15.969 4.949 1 97.5 352 PHE B CA 1
ATOM 7925 C C . PHE B 1 352 ? 35.844 16.906 4.41 1 97.5 352 PHE B C 1
ATOM 7927 O O . PHE B 1 352 ? 35.25 16.625 3.375 1 97.5 352 PHE B O 1
ATOM 7934 N N . SER B 1 353 ? 35.594 17.984 5.133 1 96.69 353 SER B N 1
ATOM 7935 C CA . SER B 1 353 ? 34.625 19 4.73 1 96.69 353 SER B CA 1
ATOM 7936 C C . SER B 1 353 ? 35.312 20.219 4.129 1 96.69 353 SER B C 1
ATOM 7938 O O . SER B 1 353 ? 36.156 20.844 4.781 1 96.69 353 SER B O 1
ATOM 7940 N N . THR B 1 354 ? 34.906 20.5 2.941 1 96.31 354 THR B N 1
ATOM 7941 C CA . THR B 1 354 ? 35.438 21.703 2.301 1 96.31 354 THR B CA 1
ATOM 7942 C C . THR B 1 354 ? 34.875 22.953 2.959 1 96.31 354 THR B C 1
ATOM 7944 O O . THR B 1 354 ? 35.531 24 2.959 1 96.31 354 THR B O 1
ATOM 7947 N N . ARG B 1 355 ? 33.75 22.875 3.471 1 94.38 355 ARG B N 1
ATOM 7948 C CA . ARG B 1 355 ? 33.062 24 4.086 1 94.38 355 ARG B CA 1
ATOM 7949 C C . ARG B 1 355 ? 33.75 24.438 5.367 1 94.38 355 ARG B C 1
ATOM 7951 O O . ARG B 1 355 ? 33.938 25.625 5.605 1 94.38 355 ARG B O 1
ATOM 7958 N N . THR B 1 356 ? 34.188 23.438 6.117 1 95.06 356 THR B N 1
ATOM 7959 C CA . THR B 1 356 ? 34.781 23.75 7.422 1 95.06 356 THR B CA 1
ATOM 7960 C C . THR B 1 356 ? 36.281 23.531 7.402 1 95.06 356 THR B C 1
ATOM 7962 O O . THR B 1 356 ? 36.969 23.812 8.391 1 95.06 356 THR B O 1
ATOM 7965 N N . ASN B 1 357 ? 36.781 23.078 6.27 1 96 357 ASN B N 1
ATOM 7966 C CA . ASN B 1 357 ? 38.188 22.75 6.121 1 96 357 ASN B CA 1
ATOM 7967 C C . ASN B 1 357 ? 38.688 21.859 7.262 1 96 357 ASN B C 1
ATOM 7969 O O . ASN B 1 357 ? 39.656 22.172 7.934 1 96 357 ASN B O 1
ATOM 7973 N N . SER B 1 358 ? 37.969 20.812 7.562 1 95.88 358 SER B N 1
ATOM 7974 C CA . SER B 1 358 ? 38.281 19.875 8.641 1 95.88 358 SER B CA 1
ATOM 7975 C C . SER B 1 358 ? 37.594 18.531 8.398 1 95.88 358 SER B C 1
ATOM 7977 O O . SER B 1 358 ? 36.812 18.391 7.469 1 95.88 358 SER B O 1
ATOM 7979 N N . ASN B 1 359 ? 38 17.594 9.297 1 94.19 359 ASN B N 1
ATOM 7980 C CA . ASN B 1 359 ? 37.375 16.281 9.211 1 94.19 359 ASN B CA 1
ATOM 7981 C C . ASN B 1 359 ? 36.219 16.141 10.172 1 94.19 359 ASN B C 1
ATOM 7983 O O . ASN B 1 359 ? 35.75 15.031 10.469 1 94.19 359 ASN B O 1
ATOM 7987 N N . GLY B 1 360 ? 35.75 17.281 10.539 1 93.12 360 GLY B N 1
ATOM 7988 C CA . GLY B 1 360 ? 34.531 17.281 11.336 1 93.12 360 GLY B CA 1
ATOM 7989 C C . GLY B 1 360 ? 34.719 16.75 12.742 1 93.12 360 GLY B C 1
ATOM 7990 O O . GLY B 1 360 ? 35.719 17.047 13.391 1 93.12 360 GLY B O 1
ATOM 7991 N N . VAL B 1 361 ? 33.75 15.992 13.273 1 95.19 361 VAL B N 1
ATOM 7992 C CA . VAL B 1 361 ? 33.75 15.508 14.656 1 95.19 361 VAL B CA 1
ATOM 7993 C C . VAL B 1 361 ? 34.406 14.133 14.719 1 95.19 361 VAL B C 1
ATOM 7995 O O . VAL B 1 361 ? 34.375 13.367 13.75 1 95.19 361 VAL B O 1
ATOM 7998 N N . ALA B 1 362 ? 34.969 13.852 15.82 1 94.94 362 ALA B N 1
ATOM 7999 C CA . ALA B 1 362 ? 35.656 12.586 16 1 94.94 362 ALA B CA 1
ATOM 8000 C C . ALA B 1 362 ? 34.688 11.445 16.25 1 94.94 362 ALA B C 1
ATOM 8002 O O . ALA B 1 362 ? 33.562 11.672 16.766 1 94.94 362 ALA B O 1
ATOM 8003 N N . SER B 1 363 ? 35.062 10.227 15.93 1 95.12 363 SER B N 1
ATOM 8004 C CA . SER B 1 363 ? 34.312 9.023 16.266 1 95.12 363 SER B CA 1
ATOM 8005 C C . SER B 1 363 ? 34.438 8.703 17.75 1 95.12 363 SER B C 1
ATOM 8007 O O . SER B 1 363 ? 35.469 8.906 18.359 1 95.12 363 SER B O 1
ATOM 8009 N N . PRO B 1 364 ? 33.5 8.094 18.406 1 95.44 364 PRO B N 1
ATOM 8010 C CA . PRO B 1 364 ? 32.156 7.918 17.891 1 95.44 364 PRO B CA 1
ATOM 8011 C C . PRO B 1 364 ? 31.391 9.234 17.766 1 95.44 364 PRO B C 1
ATOM 8013 O O . PRO B 1 364 ? 31.562 10.133 18.594 1 95.44 364 PRO B O 1
ATOM 8016 N N . ILE B 1 365 ? 30.609 9.414 16.797 1 96.19 365 ILE B N 1
ATOM 8017 C CA . ILE B 1 365 ? 29.859 10.641 16.562 1 96.19 365 ILE B CA 1
ATOM 8018 C C . ILE B 1 365 ? 28.797 10.82 17.641 1 96.19 365 ILE B C 1
ATOM 8020 O O . ILE B 1 365 ? 27.906 9.977 17.797 1 96.19 365 ILE B O 1
ATOM 8024 N N . ASP B 1 366 ? 28.938 11.891 18.344 1 94.69 366 ASP B N 1
ATOM 8025 C CA . ASP B 1 366 ? 27.984 12.234 19.391 1 94.69 366 ASP B CA 1
ATOM 8026 C C . ASP B 1 366 ? 26.641 12.641 18.797 1 94.69 366 ASP B C 1
ATOM 8028 O O . ASP B 1 366 ? 26.562 13.547 17.969 1 94.69 366 ASP B O 1
ATOM 8032 N N . PRO B 1 367 ? 25.594 12.023 19.297 1 92.88 367 PRO B N 1
ATOM 8033 C CA . PRO B 1 367 ? 24.266 12.336 18.766 1 92.88 367 PRO B CA 1
ATOM 8034 C C . PRO B 1 367 ? 23.922 13.812 18.891 1 92.88 367 PRO B C 1
ATOM 8036 O O . PRO B 1 367 ? 23.125 14.336 18.094 1 92.88 367 PRO B O 1
ATOM 8039 N N . SER B 1 368 ? 24.453 14.523 19.844 1 94.12 368 SER B N 1
ATOM 8040 C CA . SER B 1 368 ? 24.141 15.93 20.047 1 94.12 368 SER B CA 1
ATOM 8041 C C . SER B 1 368 ? 24.688 16.781 18.906 1 94.12 368 SER B C 1
ATOM 8043 O O . SER B 1 368 ? 24.266 17.922 18.719 1 94.12 368 SER B O 1
ATOM 8045 N N . THR B 1 369 ? 25.594 16.234 18.094 1 96.06 369 THR B N 1
ATOM 8046 C CA . THR B 1 369 ? 26.203 16.984 16.984 1 96.06 369 THR B CA 1
ATOM 8047 C C . THR B 1 369 ? 25.438 16.766 15.695 1 96.06 369 THR B C 1
ATOM 8049 O O . THR B 1 369 ? 25.734 17.391 14.68 1 96.06 369 THR B O 1
ATOM 8052 N N . GLU B 1 370 ? 24.453 15.93 15.727 1 97.06 370 GLU B N 1
ATOM 8053 C CA . GLU B 1 370 ? 23.656 15.625 14.539 1 97.06 370 GLU B CA 1
ATOM 8054 C C . GLU B 1 370 ? 22.672 16.75 14.242 1 97.06 370 GLU B C 1
ATOM 8056 O O . GLU B 1 370 ? 22.359 17.562 15.117 1 97.06 370 GLU B O 1
ATOM 8061 N N . CYS B 1 371 ? 22.281 16.828 12.945 1 97.19 371 CYS B N 1
ATOM 8062 C CA . CYS B 1 371 ? 21.125 17.641 12.602 1 97.19 371 CYS B CA 1
ATOM 8063 C C . CYS B 1 371 ? 19.859 17.094 13.258 1 97.19 371 CYS B C 1
ATOM 8065 O O . CYS B 1 371 ? 19.656 15.891 13.297 1 97.19 371 CYS B O 1
ATOM 8067 N N . LYS B 1 372 ? 19.031 17.969 13.805 1 97.69 372 LYS B N 1
ATOM 8068 C CA . LYS B 1 372 ? 17.828 17.531 14.5 1 97.69 372 LYS B CA 1
ATOM 8069 C C . LYS B 1 372 ? 16.562 18.109 13.867 1 97.69 372 LYS B C 1
ATOM 8071 O O . LYS B 1 372 ? 16.641 19.062 13.086 1 97.69 372 LYS B O 1
ATOM 8076 N N . TRP B 1 373 ? 15.445 17.484 14.07 1 98.5 373 TRP B N 1
ATOM 8077 C CA . TRP B 1 373 ? 14.18 18.219 14.062 1 98.5 373 TRP B CA 1
ATOM 8078 C C . TRP B 1 373 ? 14.008 19.016 15.352 1 98.5 373 TRP B C 1
ATOM 8080 O O . TRP B 1 373 ? 14.305 18.516 16.438 1 98.5 373 TRP B O 1
ATOM 8090 N N . HIS B 1 374 ? 13.641 20.25 15.188 1 98.31 374 HIS B N 1
ATOM 8091 C CA . HIS B 1 374 ? 13.32 21.016 16.375 1 98.31 374 HIS B CA 1
ATOM 8092 C C . HIS B 1 374 ? 12.172 20.391 17.156 1 98.31 374 HIS B C 1
ATOM 8094 O O . HIS B 1 374 ? 11.266 19.812 16.547 1 98.31 374 HIS B O 1
ATOM 8100 N N . HIS B 1 375 ? 12.188 20.5 18.453 1 98.12 375 HIS B N 1
ATOM 8101 C CA . HIS B 1 375 ? 11.156 19.906 19.297 1 98.12 375 HIS B CA 1
ATOM 8102 C C . HIS B 1 375 ? 9.766 20.359 18.844 1 98.12 375 HIS B C 1
ATOM 8104 O O . HIS B 1 375 ? 8.836 19.547 18.828 1 98.12 375 HIS B O 1
ATOM 8110 N N . LEU B 1 376 ? 9.609 21.625 18.531 1 98.25 376 LEU B N 1
ATOM 8111 C CA . LEU B 1 376 ? 8.32 22.156 18.109 1 98.25 376 LEU B CA 1
ATOM 8112 C C . LEU B 1 376 ? 7.867 21.531 16.797 1 98.25 376 LEU B C 1
ATOM 8114 O O . LEU B 1 376 ? 6.664 21.391 16.562 1 98.25 376 LEU B O 1
ATOM 8118 N N . ASP B 1 377 ? 8.789 21.156 15.898 1 98.56 377 ASP B N 1
ATOM 8119 C CA . ASP B 1 377 ? 8.43 20.438 14.68 1 98.56 377 ASP B CA 1
ATOM 8120 C C . ASP B 1 377 ? 7.898 19.031 15.016 1 98.56 377 ASP B C 1
ATOM 8122 O O . ASP B 1 377 ? 6.887 18.609 14.453 1 98.56 377 ASP B O 1
ATOM 8126 N N . LEU B 1 378 ? 8.609 18.375 15.906 1 98.69 378 LEU B N 1
ATOM 8127 C CA . LEU B 1 378 ? 8.203 17.031 16.312 1 98.69 378 LEU B CA 1
ATOM 8128 C C . LEU B 1 378 ? 6.828 17.062 16.969 1 98.69 378 LEU B C 1
ATOM 8130 O O . LEU B 1 378 ? 6.043 16.125 16.812 1 98.69 378 LEU B O 1
ATOM 8134 N N . LEU B 1 379 ? 6.59 18.125 17.75 1 98.12 379 LEU B N 1
ATOM 8135 C CA . LEU B 1 379 ? 5.277 18.297 18.359 1 98.12 379 LEU B CA 1
ATOM 8136 C C . LEU B 1 379 ? 4.195 18.422 17.297 1 98.12 379 LEU B C 1
ATOM 8138 O O . LEU B 1 379 ? 3.105 17.859 17.438 1 98.12 379 LEU B O 1
ATOM 8142 N N . ARG B 1 380 ? 4.438 19.172 16.25 1 97.88 380 ARG B N 1
ATOM 8143 C CA . ARG B 1 380 ? 3.51 19.281 15.125 1 97.88 380 ARG B CA 1
ATOM 8144 C C . ARG B 1 380 ? 3.297 17.922 14.469 1 97.88 380 ARG B C 1
ATOM 8146 O O . ARG B 1 380 ? 2.172 17.562 14.109 1 97.88 380 ARG B O 1
ATOM 8153 N N . PHE B 1 381 ? 4.387 17.141 14.281 1 98.56 381 PHE B N 1
ATOM 8154 C CA . PHE B 1 381 ? 4.281 15.805 13.703 1 98.56 381 PHE B CA 1
ATOM 8155 C C . PHE B 1 381 ? 3.387 14.914 14.562 1 98.56 381 PHE B C 1
ATOM 8157 O O . PHE B 1 381 ? 2.604 14.125 14.031 1 98.56 381 PHE B O 1
ATOM 8164 N N . LEU B 1 382 ? 3.496 15.047 15.867 1 98.19 382 LEU B N 1
ATOM 8165 C CA . LEU B 1 382 ? 2.738 14.219 16.797 1 98.19 382 LEU B CA 1
ATOM 8166 C C . LEU B 1 382 ? 1.24 14.344 16.547 1 98.19 382 LEU B C 1
ATOM 8168 O O . LEU B 1 382 ? 0.5 13.367 16.672 1 98.19 382 LEU B O 1
ATOM 8172 N N . TYR B 1 383 ? 0.793 15.516 16.172 1 97.12 383 TYR B N 1
ATOM 8173 C CA . TYR B 1 383 ? -0.631 15.758 15.977 1 97.12 383 TYR B CA 1
ATOM 8174 C C . TYR B 1 383 ? -0.984 15.766 14.5 1 97.12 383 TYR B C 1
ATOM 8176 O O . TYR B 1 383 ? -2.121 16.062 14.125 1 97.12 383 TYR B O 1
ATOM 8184 N N . HIS B 1 384 ? -0.045 15.453 13.625 1 97.5 384 HIS B N 1
ATOM 8185 C CA . HIS B 1 384 ? -0.263 15.344 12.188 1 97.5 384 HIS B CA 1
ATOM 8186 C C . HIS B 1 384 ? -0.779 13.961 11.805 1 97.5 384 HIS B C 1
ATOM 8188 O O . HIS B 1 384 ? -0.284 12.953 12.312 1 97.5 384 HIS B O 1
ATOM 8194 N N . PRO B 1 385 ? -1.746 13.875 10.906 1 96.12 385 PRO B N 1
ATOM 8195 C CA . PRO B 1 385 ? -2.342 12.578 10.578 1 96.12 385 PRO B CA 1
ATOM 8196 C C . PRO B 1 385 ? -1.354 11.633 9.906 1 96.12 385 PRO B C 1
ATOM 8198 O O . PRO B 1 385 ? -1.562 10.414 9.906 1 96.12 385 PRO B O 1
ATOM 8201 N N . SER B 1 386 ? -0.264 12.055 9.352 1 97.81 386 SER B N 1
ATOM 8202 C CA . SER B 1 386 ? 0.726 11.219 8.68 1 97.81 386 SER B CA 1
ATOM 8203 C C . SER B 1 386 ? 1.602 10.484 9.688 1 97.81 386 SER B C 1
ATOM 8205 O O . SER B 1 386 ? 2.371 9.594 9.312 1 97.81 386 SER B O 1
ATOM 8207 N N . PHE B 1 387 ? 1.493 10.805 11.008 1 98.31 387 PHE B N 1
ATOM 8208 C CA . PHE B 1 387 ? 2.377 10.258 12.031 1 98.31 387 PHE B CA 1
ATOM 8209 C C . PHE B 1 387 ? 1.58 9.5 13.086 1 98.31 387 PHE B C 1
ATOM 8211 O O . PHE B 1 387 ? 2.074 9.266 14.188 1 98.31 387 PHE B O 1
ATOM 8218 N N . THR B 1 388 ? 0.39 9.102 12.789 1 97.44 388 THR B N 1
ATOM 8219 C CA . THR B 1 388 ? -0.544 8.539 13.758 1 97.44 388 THR B CA 1
ATOM 8220 C C . THR B 1 388 ? -0.237 7.07 14.016 1 97.44 388 THR B C 1
ATOM 8222 O O . THR B 1 388 ? 0.101 6.328 13.086 1 97.44 388 THR B O 1
ATOM 8225 N N . LEU B 1 389 ? -0.338 6.652 15.234 1 97.19 389 LEU B N 1
ATOM 8226 C CA . LEU B 1 389 ? -0.3 5.254 15.648 1 97.19 389 LEU B CA 1
ATOM 8227 C C . LEU B 1 389 ? -1.68 4.781 16.094 1 97.19 389 LEU B C 1
ATOM 8229 O O . LEU B 1 389 ? -2.477 5.574 16.609 1 97.19 389 LEU B O 1
ATOM 8233 N N . PRO B 1 390 ? -1.934 3.514 15.961 1 95.88 390 PRO B N 1
ATOM 8234 C CA . PRO B 1 390 ? -3.207 3 16.469 1 95.88 390 PRO B CA 1
ATOM 8235 C C . PRO B 1 390 ? -3.422 3.326 17.953 1 95.88 390 PRO B C 1
ATOM 8237 O O . PRO B 1 390 ? -4.547 3.627 18.359 1 95.88 390 PRO B O 1
ATOM 8240 N N . GLU B 1 391 ? -2.402 3.34 18.75 1 95.75 391 GLU B N 1
ATOM 8241 C CA . GLU B 1 391 ? -2.469 3.58 20.188 1 95.75 391 GLU B CA 1
ATOM 8242 C C . GLU B 1 391 ? -2.967 4.992 20.484 1 95.75 391 GLU B C 1
ATOM 8244 O O . GLU B 1 391 ? -3.482 5.254 21.578 1 95.75 391 GLU B O 1
ATOM 8249 N N . ASP B 1 392 ? -2.801 5.859 19.547 1 97.62 392 ASP B N 1
ATOM 8250 C CA . ASP B 1 392 ? -3.246 7.238 19.734 1 97.62 392 ASP B CA 1
ATOM 8251 C C . ASP B 1 392 ? -4.766 7.305 19.906 1 97.62 392 ASP B C 1
ATOM 8253 O O . ASP B 1 392 ? -5.285 8.203 20.562 1 97.62 392 ASP B O 1
ATOM 8257 N N . TYR B 1 393 ? -5.449 6.375 19.312 1 96.75 393 TYR B N 1
ATOM 8258 C CA . TYR B 1 393 ? -6.906 6.348 19.375 1 96.75 393 TYR B CA 1
ATOM 8259 C C . TYR B 1 393 ? -7.379 5.855 20.734 1 96.75 393 TYR B C 1
ATOM 8261 O O . TYR B 1 393 ? -8.555 6.004 21.078 1 96.75 393 TYR B O 1
ATOM 8269 N N . TYR B 1 394 ? -6.492 5.234 21.516 1 95.38 394 TYR B N 1
ATOM 8270 C CA . TYR B 1 394 ? -6.871 4.695 22.812 1 95.38 394 TYR B CA 1
ATOM 8271 C C . TYR B 1 394 ? -6.715 5.746 23.906 1 95.38 394 TYR B C 1
ATOM 8273 O O . TYR B 1 394 ? -7.141 5.539 25.047 1 95.38 394 TYR B O 1
ATOM 8281 N N . ASP B 1 395 ? -6.039 6.883 23.609 1 96.75 395 ASP B N 1
ATOM 8282 C CA . ASP B 1 395 ? -5.977 8.07 24.453 1 96.75 395 ASP B CA 1
ATOM 8283 C C . ASP B 1 395 ? -6.863 9.188 23.906 1 96.75 395 ASP B C 1
ATOM 8285 O O . ASP B 1 395 ? -6.48 9.883 22.953 1 96.75 395 ASP B O 1
ATOM 8289 N N . PRO B 1 396 ? -7.957 9.391 24.516 1 95.69 396 PRO B N 1
ATOM 8290 C CA . PRO B 1 396 ? -8.891 10.383 24 1 95.69 396 PRO B CA 1
ATOM 8291 C C . PRO B 1 396 ? -8.297 11.789 23.953 1 95.69 396 PRO B C 1
ATOM 8293 O O . PRO B 1 396 ? -8.781 12.648 23.219 1 95.69 396 PRO B O 1
ATOM 8296 N N . THR B 1 397 ? -7.277 11.992 24.703 1 96.5 397 THR B N 1
ATOM 8297 C CA . THR B 1 397 ? -6.711 13.336 24.766 1 96.5 397 THR B CA 1
ATOM 8298 C C . THR B 1 397 ? -5.941 13.656 23.484 1 96.5 397 THR B C 1
ATOM 8300 O O . THR B 1 397 ? -5.602 14.812 23.234 1 96.5 397 THR B O 1
ATOM 8303 N N . PHE B 1 398 ? -5.727 12.68 22.609 1 96.88 398 PHE B N 1
ATOM 8304 C CA . PHE B 1 398 ? -5.141 12.953 21.297 1 96.88 398 PHE B CA 1
ATOM 8305 C C . PHE B 1 398 ? -6.16 13.609 20.375 1 96.88 398 PHE B C 1
ATOM 8307 O O . PHE B 1 398 ? -5.793 14.242 19.391 1 96.88 398 PHE B O 1
ATOM 8314 N N . HIS B 1 399 ? -7.5 13.359 20.656 1 95.19 399 HIS B N 1
ATOM 8315 C CA . HIS B 1 399 ? -8.602 13.875 19.859 1 95.19 399 HIS B CA 1
ATOM 8316 C C . HIS B 1 399 ? -8.477 13.43 18.406 1 95.19 399 HIS B C 1
ATOM 8318 O O . HIS B 1 399 ? -8.602 14.242 17.484 1 95.19 399 HIS B O 1
ATOM 8324 N N . ARG B 1 400 ? -8.188 12.203 18.125 1 95 400 ARG B N 1
ATOM 8325 C CA . ARG B 1 400 ? -8.172 11.641 16.781 1 95 400 ARG B CA 1
ATOM 8326 C C . ARG B 1 400 ? -9.594 11.484 16.234 1 95 400 ARG B C 1
ATOM 8328 O O . ARG B 1 400 ? -10.539 11.281 17 1 95 400 ARG B O 1
ATOM 8335 N N . PRO B 1 401 ? -9.719 11.508 14.93 1 91.81 401 PRO B N 1
ATOM 8336 C CA . PRO B 1 401 ? -8.703 11.75 13.914 1 91.81 401 PRO B CA 1
ATOM 8337 C C . PRO B 1 401 ? -8.359 13.234 13.766 1 91.81 401 PRO B C 1
ATOM 8339 O O . PRO B 1 401 ? -9.234 14.086 13.93 1 91.81 401 PRO B O 1
ATOM 8342 N N . SER B 1 402 ? -7.066 13.461 13.383 1 92.12 402 SER B N 1
ATOM 8343 C CA . SER B 1 402 ? -6.633 14.82 13.078 1 92.12 402 SER B CA 1
ATOM 8344 C C . SER B 1 402 ? -6.754 15.125 11.586 1 92.12 402 SER B C 1
ATOM 8346 O O . SER B 1 402 ? -6.871 14.203 10.773 1 92.12 402 SER B O 1
ATOM 8348 N N . LYS B 1 403 ? -6.734 16.406 11.281 1 91.38 403 LYS B N 1
ATOM 8349 C CA . LYS B 1 403 ? -6.777 16.891 9.906 1 91.38 403 LYS B CA 1
ATOM 8350 C C . LYS B 1 403 ? -5.66 17.891 9.648 1 91.38 403 LYS B C 1
ATOM 8352 O O . LYS B 1 403 ? -5.125 18.5 10.586 1 91.38 403 LYS B O 1
ATOM 8357 N N . ILE B 1 404 ? -5.375 18.062 8.344 1 91.38 404 ILE B N 1
ATOM 8358 C CA . ILE B 1 404 ? -4.328 19.031 8.023 1 91.38 404 ILE B CA 1
ATOM 8359 C C . ILE B 1 404 ? -4.934 20.219 7.281 1 91.38 404 ILE B C 1
ATOM 8361 O O . ILE B 1 404 ? -4.215 21.141 6.879 1 91.38 404 ILE B O 1
ATOM 8365 N N . GLY B 1 405 ? -6.164 20.266 7.086 1 88.38 405 GLY B N 1
ATOM 8366 C CA . GLY B 1 405 ? -6.93 21.312 6.43 1 88.38 405 GLY B CA 1
ATOM 8367 C C . GLY B 1 405 ? -8.414 21.031 6.387 1 88.38 405 GLY B C 1
ATOM 8368 O O . GLY B 1 405 ? -8.875 20.016 6.91 1 88.38 405 GLY B O 1
ATOM 8369 N N . GLY B 1 406 ? -9.164 22 5.801 1 86 406 GLY B N 1
ATOM 8370 C CA . GLY B 1 406 ? -10.609 21.828 5.781 1 86 406 GLY B CA 1
ATOM 8371 C C . GLY B 1 406 ? -11.219 21.75 7.164 1 86 406 GLY B C 1
ATOM 8372 O O . GLY B 1 406 ? -12.164 20.984 7.387 1 86 406 GLY B O 1
ATOM 8373 N N . PHE B 1 407 ? -10.641 22.453 8.094 1 89.69 407 PHE B N 1
ATOM 8374 C CA . PHE B 1 407 ? -11.055 22.391 9.492 1 89.69 407 PHE B CA 1
ATOM 8375 C C . PHE B 1 407 ? -12.469 22.938 9.664 1 89.69 407 PHE B C 1
ATOM 8377 O O . PHE B 1 407 ? -12.836 23.922 9.031 1 89.69 407 PHE B O 1
ATOM 8384 N N . VAL B 1 408 ? -13.18 22.25 10.547 1 85.81 408 VAL B N 1
ATOM 8385 C CA . VAL B 1 408 ? -14.523 22.719 10.867 1 85.81 408 VAL B CA 1
ATOM 8386 C C . VAL B 1 408 ? -14.484 23.594 12.117 1 85.81 408 VAL B C 1
ATOM 8388 O O . VAL B 1 408 ? -15.289 24.516 12.258 1 85.81 408 VAL B O 1
ATOM 8391 N N . ASN B 1 409 ? -13.523 23.312 12.977 1 91.81 409 ASN B N 1
ATOM 8392 C CA . ASN B 1 409 ? -13.383 24.094 14.195 1 91.81 409 ASN B CA 1
ATOM 8393 C C . ASN B 1 409 ? -12.641 25.406 13.938 1 91.81 409 ASN B C 1
ATOM 8395 O O . ASN B 1 409 ? -11.703 25.453 13.133 1 91.81 409 ASN B O 1
ATOM 8399 N N . PRO B 1 410 ? -13.094 26.469 14.648 1 91.38 410 PRO B N 1
ATOM 8400 C CA . PRO B 1 410 ? -12.383 27.75 14.5 1 91.38 410 PRO B CA 1
ATOM 8401 C C . PRO B 1 410 ? -11.008 27.734 15.164 1 91.38 410 PRO B C 1
ATOM 8403 O O . PRO B 1 410 ? -10.734 26.891 16.016 1 91.38 410 PRO B O 1
ATOM 8406 N N . ARG B 1 411 ? -10.18 28.672 14.75 1 93 411 ARG B N 1
ATOM 8407 C CA . ARG B 1 411 ? -8.906 28.875 15.43 1 93 411 ARG B CA 1
ATOM 8408 C C . ARG B 1 411 ? -9.117 29.281 16.891 1 93 411 ARG B C 1
ATOM 8410 O O . ARG B 1 411 ? -10.18 29.797 17.25 1 93 411 ARG B O 1
ATOM 8417 N N . PRO B 1 412 ? -8.125 29.125 17.703 1 93.38 412 PRO B N 1
ATOM 8418 C CA . PRO B 1 412 ? -8.227 29.516 19.125 1 93.38 412 PRO B CA 1
ATOM 8419 C C . PRO B 1 412 ? -8.555 31 19.297 1 93.38 412 PRO B C 1
ATOM 8421 O O . PRO B 1 412 ? -8.055 31.844 18.547 1 93.38 412 PRO B O 1
ATOM 8424 N N . ALA B 1 413 ? -9.367 31.266 20.328 1 87.75 413 ALA B N 1
ATOM 8425 C CA . ALA B 1 413 ? -9.766 32.625 20.641 1 87.75 413 ALA B CA 1
ATOM 8426 C C . ALA B 1 413 ? -9.008 33.156 21.859 1 87.75 413 ALA B C 1
ATOM 8428 O O . ALA B 1 413 ? -8.734 32.406 22.797 1 87.75 413 ALA B O 1
ATOM 8429 N N . VAL B 1 414 ? -8.664 34.406 21.766 1 89.62 414 VAL B N 1
ATOM 8430 C CA . VAL B 1 414 ? -7.965 35.031 22.875 1 89.62 414 VAL B CA 1
ATOM 8431 C C . VAL B 1 414 ? -8.82 36.156 23.438 1 89.62 414 VAL B C 1
ATOM 8433 O O . VAL B 1 414 ? -9.273 37.031 22.703 1 89.62 414 VAL B O 1
ATOM 8436 N N . TYR B 1 415 ? -8.977 36.125 24.797 1 83.5 415 TYR B N 1
ATOM 8437 C CA . TYR B 1 415 ? -9.789 37.125 25.484 1 83.5 415 TYR B CA 1
ATOM 8438 C C . TYR B 1 415 ? -8.969 37.844 26.531 1 83.5 415 TYR B C 1
ATOM 8440 O O . TYR B 1 415 ? -8.68 37.312 27.594 1 83.5 415 TYR B O 1
ATOM 8448 N N . PRO B 1 416 ? -8.617 39.094 26.25 1 82.62 416 PRO B N 1
ATOM 8449 C CA . PRO B 1 416 ? -8.047 39.844 27.359 1 82.62 416 PRO B CA 1
ATOM 8450 C C . PRO B 1 416 ? -9.008 40 28.531 1 82.62 416 PRO B C 1
ATOM 8452 O O . PRO B 1 416 ? -10.195 40.312 28.328 1 82.62 416 PRO B O 1
ATOM 8455 N N . LEU B 1 417 ? -8.57 39.781 29.719 1 77.5 417 LEU B N 1
ATOM 8456 C CA . LEU B 1 417 ? -9.414 39.844 30.906 1 77.5 417 LEU B CA 1
ATOM 8457 C C . LEU B 1 417 ? -9.086 41.062 31.766 1 77.5 417 LEU B C 1
ATOM 8459 O O . LEU B 1 417 ? -9.719 41.281 32.781 1 77.5 417 LEU B O 1
ATOM 8463 N N . GLY B 1 418 ? -8.109 41.844 31.391 1 74.75 418 GLY B N 1
ATOM 8464 C CA . GLY B 1 418 ? -7.609 42.906 32.25 1 74.75 418 GLY B CA 1
ATOM 8465 C C . GLY B 1 418 ? -6.469 42.469 33.156 1 74.75 418 GLY B C 1
ATOM 8466 O O . GLY B 1 418 ? -6.191 41.281 33.25 1 74.75 418 GLY B O 1
ATOM 8467 N N . ASN B 1 419 ? -5.797 43.438 33.75 1 81.75 419 ASN B N 1
ATOM 8468 C CA . ASN B 1 419 ? -4.676 43.188 34.656 1 81.75 419 ASN B CA 1
ATOM 8469 C C . ASN B 1 419 ? -3.633 42.281 34 1 81.75 419 ASN B C 1
ATOM 8471 O O . ASN B 1 419 ? -3.17 41.312 34.625 1 81.75 419 ASN B O 1
ATOM 8475 N N . GLU B 1 420 ? -3.43 42.5 32.781 1 90.81 420 GLU B N 1
ATOM 8476 C CA . GLU B 1 420 ? -2.412 41.812 31.969 1 90.81 420 GLU B CA 1
ATOM 8477 C C . GLU B 1 420 ? -2.656 40.312 31.938 1 90.81 420 GLU B C 1
ATOM 8479 O O . GLU B 1 420 ? -1.715 39.5 32.062 1 90.81 420 GLU B O 1
ATOM 8484 N N . THR B 1 421 ? -3.895 39.969 32 1 89.06 421 THR B N 1
ATOM 8485 C CA . THR B 1 421 ? -4.316 38.562 31.969 1 89.06 421 THR B CA 1
ATOM 8486 C C . THR B 1 421 ? -5.211 38.312 30.75 1 89.06 421 THR B C 1
ATOM 8488 O O . THR B 1 421 ? -5.895 39.219 30.281 1 89.06 421 THR B O 1
ATOM 8491 N N . CYS B 1 422 ? -5.09 37.094 30.219 1 90.5 422 CYS B N 1
ATOM 8492 C CA . CYS B 1 422 ? -5.977 36.719 29.125 1 90.5 422 CYS B CA 1
ATOM 8493 C C . CYS B 1 422 ? -6.453 35.281 29.281 1 90.5 422 CYS B C 1
ATOM 8495 O O . CYS B 1 422 ? -5.855 34.5 30.016 1 90.5 422 CYS B O 1
ATOM 8497 N N . LYS B 1 423 ? -7.508 35 28.656 1 89.94 423 LYS B N 1
ATOM 8498 C CA . LYS B 1 423 ? -8.039 33.656 28.484 1 89.94 423 LYS B CA 1
ATOM 8499 C C . LYS B 1 423 ? -7.98 33.219 27.031 1 89.94 423 LYS B C 1
ATOM 8501 O O . LYS B 1 423 ? -8.328 33.969 26.125 1 89.94 423 LYS B O 1
ATOM 8506 N N . ILE B 1 424 ? -7.441 32.031 26.766 1 93.88 424 ILE B N 1
ATOM 8507 C CA . ILE B 1 424 ? -7.383 31.422 25.438 1 93.88 424 ILE B CA 1
ATOM 8508 C C . ILE B 1 424 ? -8.266 30.172 25.406 1 93.88 424 ILE B C 1
ATOM 8510 O O . ILE B 1 424 ? -8.195 29.328 26.297 1 93.88 424 ILE B O 1
ATOM 8514 N N . THR B 1 425 ? -9.109 30.078 24.391 1 91.81 425 THR B N 1
ATOM 8515 C CA . THR B 1 425 ? -10.016 28.938 24.297 1 91.81 425 THR B CA 1
ATOM 8516 C C . THR B 1 425 ? -9.898 28.266 22.938 1 91.81 425 THR B C 1
ATOM 8518 O O . THR B 1 425 ? -9.547 28.922 21.938 1 91.81 425 THR B O 1
ATOM 8521 N N . SER B 1 426 ? -10.094 26.984 22.844 1 94.38 426 SER B N 1
ATOM 8522 C CA . SER B 1 426 ? -10.148 26.172 21.625 1 94.38 426 SER B CA 1
ATOM 8523 C C . SER B 1 426 ? -11.086 24.984 21.812 1 94.38 426 SER B C 1
ATOM 8525 O O . SER B 1 426 ? -11.102 24.344 22.875 1 94.38 426 SER B O 1
ATOM 8527 N N . LYS B 1 427 ? -11.844 24.672 20.797 1 92.81 427 LYS B N 1
ATOM 8528 C CA . LYS B 1 427 ? -12.883 23.656 20.891 1 92.81 427 LYS B CA 1
ATOM 8529 C C . LYS B 1 427 ? -12.273 22.281 21.188 1 92.81 427 LYS B C 1
ATOM 8531 O O . LYS B 1 427 ? -12.742 21.562 22.062 1 92.81 427 LYS B O 1
ATOM 8536 N N . GLU B 1 428 ? -11.234 21.859 20.438 1 95.06 428 GLU B N 1
ATOM 8537 C CA . GLU B 1 428 ? -10.664 20.516 20.594 1 95.06 428 GLU B CA 1
ATOM 8538 C C . GLU B 1 428 ? -9.344 20.562 21.344 1 95.06 428 GLU B C 1
ATOM 8540 O O . GLU B 1 428 ? -8.68 19.547 21.5 1 95.06 428 GLU B O 1
ATOM 8545 N N . GLY B 1 429 ? -8.93 21.734 21.75 1 97.06 429 GLY B N 1
ATOM 8546 C CA . GLY B 1 429 ? -7.824 21.828 22.703 1 97.06 429 GLY B CA 1
ATOM 8547 C C . GLY B 1 429 ? -6.559 22.391 22.078 1 97.06 429 GLY B C 1
ATOM 8548 O O . GLY B 1 429 ? -6.238 22.078 20.922 1 97.06 429 GLY B O 1
ATOM 8549 N N . ILE B 1 430 ? -5.852 23.234 22.891 1 98.06 430 ILE B N 1
ATOM 8550 C CA . ILE B 1 430 ? -4.551 23.812 22.578 1 98.06 430 ILE B CA 1
ATOM 8551 C C . ILE B 1 430 ? -3.441 22.828 22.969 1 98.06 430 ILE B C 1
ATOM 8553 O O . ILE B 1 430 ? -3.387 22.375 24.109 1 98.06 430 ILE B O 1
ATOM 8557 N N . TYR B 1 431 ? -2.576 22.484 21.984 1 98.25 431 TYR B N 1
ATOM 8558 C CA . TYR B 1 431 ? -1.492 21.578 22.375 1 98.25 431 TYR B CA 1
ATOM 8559 C C . TYR B 1 431 ? -0.167 22.328 22.453 1 98.25 431 TYR B C 1
ATOM 8561 O O . TYR B 1 431 ? 0.809 21.812 23 1 98.25 431 TYR B O 1
ATOM 8569 N N . SER B 1 432 ? -0.16 23.594 21.953 1 98.38 432 SER B N 1
ATOM 8570 C CA . SER B 1 432 ? 1.083 24.359 22.047 1 98.38 432 SER B CA 1
ATOM 8571 C C . SER B 1 432 ? 0.823 25.859 21.938 1 98.38 432 SER B C 1
ATOM 8573 O O . SER B 1 432 ? -0.052 26.281 21.188 1 98.38 432 SER B O 1
ATOM 8575 N N . ILE B 1 433 ? 1.511 26.641 22.703 1 98.19 433 ILE B N 1
ATOM 8576 C CA . ILE B 1 433 ? 1.618 28.094 22.578 1 98.19 433 ILE B CA 1
ATOM 8577 C C . ILE B 1 433 ? 3.078 28.484 22.375 1 98.19 433 ILE B C 1
ATOM 8579 O O . ILE B 1 433 ? 3.916 28.281 23.25 1 98.19 433 ILE B O 1
ATOM 8583 N N . GLU B 1 434 ? 3.328 29 21.234 1 98.31 434 GLU B N 1
ATOM 8584 C CA . GLU B 1 434 ? 4.691 29.375 20.875 1 98.31 434 GLU B CA 1
ATOM 8585 C C . GLU B 1 434 ? 4.895 30.891 21 1 98.31 434 GLU B C 1
ATOM 8587 O O . GLU B 1 434 ? 4.035 31.672 20.594 1 98.31 434 GLU B O 1
ATOM 8592 N N . ILE B 1 435 ? 5.977 31.281 21.594 1 97.44 435 ILE B N 1
ATOM 8593 C CA . ILE B 1 435 ? 6.285 32.688 21.844 1 97.44 435 ILE B CA 1
ATOM 8594 C C . ILE B 1 435 ? 7.34 33.156 20.844 1 97.44 435 ILE B C 1
ATOM 8596 O O . ILE B 1 435 ? 8.484 32.719 20.875 1 97.44 435 ILE B O 1
ATOM 8600 N N . PHE B 1 436 ? 6.941 34.125 20.047 1 95.81 436 PHE B N 1
ATOM 8601 C CA . PHE B 1 436 ? 7.793 34.594 18.953 1 95.81 436 PHE B CA 1
ATOM 8602 C C . PHE B 1 436 ? 8.484 35.906 19.312 1 95.81 436 PHE B C 1
ATOM 8604 O O . PHE B 1 436 ? 7.816 36.875 19.641 1 95.81 436 PHE B O 1
ATOM 8611 N N . CYS B 1 437 ? 9.703 35.875 19.359 1 95 437 CYS B N 1
ATOM 8612 C CA . CYS B 1 437 ? 10.555 37.062 19.406 1 95 437 CYS B CA 1
ATOM 8613 C C . CYS B 1 437 ? 11.18 37.344 18.047 1 95 437 CYS B C 1
ATOM 8615 O O . CYS B 1 437 ? 12.188 36.75 17.672 1 95 437 CYS B O 1
ATOM 8617 N N . GLY B 1 438 ? 10.625 38.219 17.359 1 90.88 438 GLY B N 1
ATOM 8618 C CA . GLY B 1 438 ? 10.953 38.375 15.945 1 90.88 438 GLY B CA 1
ATOM 8619 C C . GLY B 1 438 ? 10.312 37.312 15.07 1 90.88 438 GLY B C 1
ATOM 8620 O O . GLY B 1 438 ? 9.102 37.094 15.141 1 90.88 438 GLY B O 1
ATOM 8621 N N . ASP B 1 439 ? 11.164 36.625 14.312 1 91.25 439 ASP B N 1
ATOM 8622 C CA . ASP B 1 439 ? 10.609 35.75 13.297 1 91.25 439 ASP B CA 1
ATOM 8623 C C . ASP B 1 439 ? 10.625 34.281 13.781 1 91.25 439 ASP B C 1
ATOM 8625 O O . ASP B 1 439 ? 10.086 33.406 13.117 1 91.25 439 ASP B O 1
ATOM 8629 N N . LEU B 1 440 ? 11.172 34.062 14.938 1 95.88 440 LEU B N 1
ATOM 8630 C CA . LEU B 1 440 ? 11.32 32.688 15.398 1 95.88 440 LEU B CA 1
ATOM 8631 C C . LEU B 1 440 ? 10.695 32.5 16.781 1 95.88 440 LEU B C 1
ATOM 8633 O O . LEU B 1 440 ? 10.648 33.438 17.562 1 95.88 440 LEU B O 1
ATOM 8637 N N . ALA B 1 441 ? 10.25 31.375 17.031 1 97.12 441 ALA B N 1
ATOM 8638 C CA . ALA B 1 441 ? 9.805 31.016 18.375 1 97.12 441 ALA B CA 1
ATOM 8639 C C . ALA B 1 441 ? 10.984 30.812 19.312 1 97.12 441 ALA B C 1
ATOM 8641 O O . ALA B 1 441 ? 11.867 30 19.031 1 97.12 441 ALA B O 1
ATOM 8642 N N . LYS B 1 442 ? 11.016 31.562 20.406 1 97.38 442 LYS B N 1
ATOM 8643 C CA . LYS B 1 442 ? 12.117 31.484 21.359 1 97.38 442 LYS B CA 1
ATOM 8644 C C . LYS B 1 442 ? 11.664 30.844 22.672 1 97.38 442 LYS B C 1
ATOM 8646 O O . LYS B 1 442 ? 12.484 30.562 23.547 1 97.38 442 LYS B O 1
ATOM 8651 N N . GLY B 1 443 ? 10.438 30.641 22.828 1 97 443 GLY B N 1
ATOM 8652 C CA . GLY B 1 443 ? 9.797 29.953 23.953 1 97 443 GLY B CA 1
ATOM 8653 C C . GLY B 1 443 ? 8.5 29.281 23.578 1 97 443 GLY B C 1
ATOM 8654 O O . GLY B 1 443 ? 7.934 29.547 22.516 1 97 443 GLY B O 1
ATOM 8655 N N . TYR B 1 444 ? 8.133 28.344 24.453 1 98 444 TYR B N 1
ATOM 8656 C CA . TYR B 1 444 ? 6.863 27.688 24.156 1 98 444 TYR B CA 1
ATOM 8657 C C . TYR B 1 444 ? 6.285 27.047 25.406 1 98 444 TYR B C 1
ATOM 8659 O O . TYR B 1 444 ? 6.988 26.875 26.406 1 98 444 TYR B O 1
ATOM 8667 N N . ILE B 1 445 ? 5.012 26.828 25.422 1 98.06 445 ILE B N 1
ATOM 8668 C CA . ILE B 1 445 ? 4.242 26.016 26.359 1 98.06 445 ILE B CA 1
ATOM 8669 C C . ILE B 1 445 ? 3.566 24.875 25.625 1 98.06 445 ILE B C 1
ATOM 8671 O O . ILE B 1 445 ? 2.977 25.078 24.562 1 98.06 445 ILE B O 1
ATOM 8675 N N . GLU B 1 446 ? 3.752 23.672 26.094 1 98.06 446 GLU B N 1
ATOM 8676 C CA . GLU B 1 446 ? 3.152 22.531 25.391 1 98.06 446 GLU B CA 1
ATOM 8677 C C . GLU B 1 446 ? 2.232 21.75 26.312 1 98.06 446 GLU B C 1
ATOM 8679 O O . GLU B 1 446 ? 2.449 21.703 27.531 1 98.06 446 GLU B O 1
ATOM 8684 N N . TYR B 1 447 ? 1.188 21.188 25.844 1 98.38 447 TYR B N 1
ATOM 8685 C CA . TYR B 1 447 ? 0.228 20.312 26.5 1 98.38 447 TYR B CA 1
ATOM 8686 C C . TYR B 1 447 ? 0.17 18.953 25.812 1 98.38 447 TYR B C 1
ATOM 8688 O O . TYR B 1 447 ? -0.719 18.703 25 1 98.38 447 TYR B O 1
ATOM 8696 N N . LEU B 1 448 ? 1.08 18.031 26.219 1 98.31 448 LEU B N 1
ATOM 8697 C CA . LEU B 1 448 ? 1.179 16.703 25.609 1 98.31 448 LEU B CA 1
ATOM 8698 C C . LEU B 1 448 ? -0.013 15.836 26.016 1 98.31 448 LEU B C 1
ATOM 8700 O O . LEU B 1 448 ? -0.627 16.062 27.062 1 98.31 448 LEU B O 1
ATOM 8704 N N . PRO B 1 449 ? -0.338 14.828 25.188 1 97.94 449 PRO B N 1
ATOM 8705 C CA . PRO B 1 449 ? -1.389 13.891 25.594 1 97.94 449 PRO B CA 1
ATOM 8706 C C . PRO B 1 449 ? -1.065 13.156 26.891 1 97.94 449 PRO B C 1
ATOM 8708 O O . PRO B 1 449 ? 0.104 13.047 27.266 1 97.94 449 PRO B O 1
ATOM 8711 N N . LYS B 1 450 ? -2.072 12.625 27.531 1 98.12 450 LYS B N 1
ATOM 8712 C CA . LYS B 1 450 ? -1.909 11.953 28.812 1 98.12 450 LYS B CA 1
ATOM 8713 C C . LYS B 1 450 ? -1.017 10.727 28.688 1 98.12 450 LYS B C 1
ATOM 8715 O O . LYS B 1 450 ? -0.206 10.445 29.578 1 98.12 450 LYS B O 1
ATOM 8720 N N . SER B 1 451 ? -1.134 10.008 27.578 1 97.56 451 SER B N 1
ATOM 8721 C CA . SER B 1 451 ? -0.347 8.797 27.359 1 97.56 451 SER B CA 1
ATOM 8722 C C . SER B 1 451 ? 1.138 9.117 27.219 1 97.56 451 SER B C 1
ATOM 8724 O O . SER B 1 451 ? 1.985 8.234 27.344 1 97.56 451 SER B O 1
ATOM 8726 N N . LEU B 1 452 ? 1.429 10.391 26.984 1 97.38 452 LEU B N 1
ATOM 8727 C CA . LEU B 1 452 ? 2.822 10.805 26.844 1 97.38 452 LEU B CA 1
ATOM 8728 C C . LEU B 1 452 ? 3.244 11.672 28.031 1 97.38 452 LEU B C 1
ATOM 8730 O O . LEU B 1 452 ? 4.207 12.43 27.938 1 97.38 452 LEU B O 1
ATOM 8734 N N . GLY B 1 453 ? 2.459 11.68 29.078 1 97.19 453 GLY B N 1
ATOM 8735 C CA . GLY B 1 453 ? 2.848 12.273 30.359 1 97.19 453 GLY B CA 1
ATOM 8736 C C . GLY B 1 453 ? 2.391 13.711 30.5 1 97.19 453 GLY B C 1
ATOM 8737 O O . GLY B 1 453 ? 2.77 14.391 31.453 1 97.19 453 GLY B O 1
ATOM 8738 N N . GLY B 1 454 ? 1.61 14.242 29.547 1 97.88 454 GLY B N 1
ATOM 8739 C CA . GLY B 1 454 ? 1.109 15.609 29.641 1 97.88 454 GLY B CA 1
ATOM 8740 C C . GLY B 1 454 ? -0.304 15.688 30.188 1 97.88 454 GLY B C 1
ATOM 8741 O O . GLY B 1 454 ? -0.893 14.664 30.547 1 97.88 454 GLY B O 1
ATOM 8742 N N . PRO B 1 455 ? -0.855 16.859 30.344 1 97.81 455 PRO B N 1
ATOM 8743 C CA . PRO B 1 455 ? -2.221 17.062 30.828 1 97.81 455 PRO B CA 1
ATOM 8744 C C . PRO B 1 455 ? -3.27 16.891 29.734 1 97.81 455 PRO B C 1
ATOM 8746 O O . PRO B 1 455 ? -4.473 16.906 30.016 1 97.81 455 PRO B O 1
ATOM 8749 N N . GLY B 1 456 ? -2.82 16.625 28.531 1 98.12 456 GLY B N 1
ATOM 8750 C CA . GLY B 1 456 ? -3.721 16.703 27.391 1 98.12 456 GLY B CA 1
ATOM 8751 C C . GLY B 1 456 ? -3.908 18.109 26.859 1 98.12 456 GLY B C 1
ATOM 8752 O O . GLY B 1 456 ? -3.717 19.078 27.594 1 98.12 456 GLY B O 1
ATOM 8753 N N . PRO B 1 457 ? -4.219 18.25 25.531 1 98.25 457 PRO B N 1
ATOM 8754 C CA . PRO B 1 457 ? -4.551 19.594 25.016 1 98.25 457 PRO B CA 1
ATOM 8755 C C . PRO B 1 457 ? -5.621 20.297 25.859 1 98.25 457 PRO B C 1
ATOM 8757 O O . PRO B 1 457 ? -6.562 19.641 26.328 1 98.25 457 PRO B O 1
ATOM 8760 N N . GLN B 1 458 ? -5.469 21.594 26.031 1 98 458 GLN B N 1
ATOM 8761 C CA . GLN B 1 458 ? -6.328 22.359 26.922 1 98 458 GLN B CA 1
ATOM 8762 C C . GLN B 1 458 ? -7.359 23.172 26.141 1 98 458 GLN B C 1
ATOM 8764 O O . GLN B 1 458 ? -7.004 23.938 25.25 1 98 458 GLN B O 1
ATOM 8769 N N . THR B 1 459 ? -8.625 23.047 26.516 1 96.62 459 THR B N 1
ATOM 8770 C CA . THR B 1 459 ? -9.68 23.781 25.812 1 96.62 459 THR B CA 1
ATOM 8771 C C . THR B 1 459 ? -9.75 25.234 26.297 1 96.62 459 THR B C 1
ATOM 8773 O O . THR B 1 459 ? -10.344 26.094 25.641 1 96.62 459 THR B O 1
ATOM 8776 N N . GLU B 1 460 ? -9.18 25.391 27.5 1 94.88 460 GLU B N 1
ATOM 8777 C CA . GLU B 1 460 ? -9.141 26.719 28.094 1 94.88 460 GLU B CA 1
ATOM 8778 C C . GLU B 1 460 ? -7.875 26.922 28.922 1 94.88 460 GLU B C 1
ATOM 8780 O O . GLU B 1 460 ? -7.52 26.062 29.734 1 94.88 460 GLU B O 1
ATOM 8785 N N . VAL B 1 461 ? -7.215 28.031 28.625 1 96.44 461 VAL B N 1
ATOM 8786 C CA . VAL B 1 461 ? -6.023 28.375 29.391 1 96.44 461 VAL B CA 1
ATOM 8787 C C . VAL B 1 461 ? -6.066 29.859 29.797 1 96.44 461 VAL B C 1
ATOM 8789 O O . VAL B 1 461 ? -6.469 30.703 28.984 1 96.44 461 VAL B O 1
ATOM 8792 N N . THR B 1 462 ? -5.781 30.078 31.031 1 94.5 462 THR B N 1
ATOM 8793 C CA . THR B 1 462 ? -5.605 31.453 31.5 1 94.5 462 THR B CA 1
ATOM 8794 C C . THR B 1 462 ? -4.129 31.766 31.719 1 94.5 462 THR B C 1
ATOM 8796 O O . THR B 1 462 ? -3.418 31 32.375 1 94.5 462 THR B O 1
ATOM 8799 N N . MET B 1 463 ? -3.723 32.875 31.125 1 94.69 463 MET B N 1
ATOM 8800 C CA . MET B 1 463 ? -2.303 33.219 31.203 1 94.69 463 MET B CA 1
ATOM 8801 C C . MET B 1 463 ? -2.109 34.688 31.547 1 94.69 463 MET B C 1
ATOM 8803 O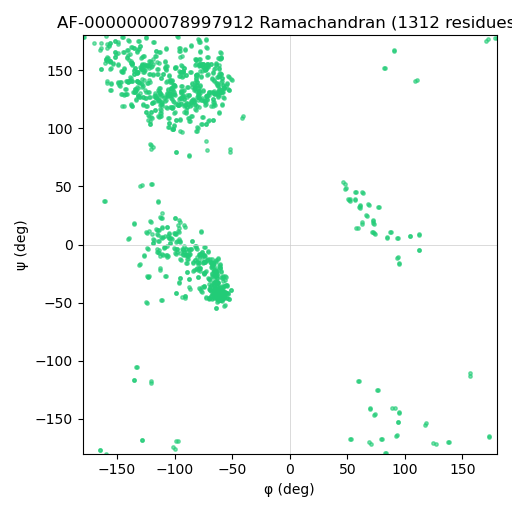 O . MET B 1 463 ? -2.959 35.531 31.234 1 94.69 463 MET B O 1
ATOM 8807 N N . THR B 1 464 ? -0.988 34.938 32.188 1 94.88 464 THR B N 1
ATOM 8808 C CA . THR B 1 464 ? -0.606 36.312 32.5 1 94.88 464 THR B CA 1
ATOM 8809 C C . THR B 1 464 ? 0.569 36.75 31.625 1 94.88 464 THR B C 1
ATOM 8811 O O . THR B 1 464 ? 1.303 35.906 31.094 1 94.88 464 THR B O 1
ATOM 8814 N N . LEU B 1 465 ? 0.681 38.062 31.484 1 95.19 465 LEU B N 1
ATOM 8815 C CA . LEU B 1 465 ? 1.815 38.594 30.75 1 95.19 465 LEU B CA 1
ATOM 8816 C C . LEU B 1 465 ? 3.133 38.156 31.375 1 95.19 465 LEU B C 1
ATOM 8818 O O . LEU B 1 465 ? 4.066 37.781 30.641 1 95.19 465 LEU B O 1
ATOM 8822 N N . LYS B 1 466 ? 3.209 38.125 32.625 1 95.44 466 LYS B N 1
ATOM 8823 C CA . LYS B 1 466 ? 4.422 37.75 33.344 1 95.44 466 LYS B CA 1
ATOM 8824 C C . LYS B 1 466 ? 4.773 36.281 33.062 1 95.44 466 LYS B C 1
ATOM 8826 O O . LYS B 1 466 ? 5.945 35.938 32.875 1 95.44 466 LYS B O 1
ATOM 8831 N N . GLU B 1 467 ? 3.82 35.5 33.094 1 95.94 467 GLU B N 1
ATOM 8832 C CA . GLU B 1 467 ? 4.031 34.062 32.812 1 95.94 467 GLU B CA 1
ATOM 8833 C C . GLU B 1 467 ? 4.594 33.875 31.391 1 95.94 467 GLU B C 1
ATOM 8835 O O . GLU B 1 467 ? 5.531 33.094 31.188 1 95.94 467 GLU B O 1
ATOM 8840 N N . LEU B 1 468 ? 4.023 34.5 30.422 1 96.44 468 LEU B N 1
ATOM 8841 C CA . LEU B 1 468 ? 4.488 34.406 29.031 1 96.44 468 LEU B CA 1
ATOM 8842 C C . LEU B 1 468 ? 5.906 34.969 28.891 1 96.44 468 LEU B C 1
ATOM 8844 O O . LEU B 1 468 ? 6.746 34.344 28.234 1 96.44 468 LEU B O 1
ATOM 8848 N N . GLN B 1 469 ? 6.148 36.062 29.547 1 96.25 469 GLN B N 1
ATOM 8849 C CA . GLN B 1 469 ? 7.473 36.688 29.516 1 96.25 469 GLN B CA 1
ATOM 8850 C C . GLN B 1 469 ? 8.523 35.75 30.125 1 96.25 469 GLN B C 1
ATOM 8852 O O . GLN B 1 469 ? 9.68 35.75 29.703 1 96.25 469 GLN B O 1
ATOM 8857 N N . SER B 1 470 ? 8.109 34.969 31.078 1 97 470 SER B N 1
ATOM 8858 C CA . SER B 1 470 ? 9.039 34.094 31.766 1 97 470 SER B CA 1
ATOM 8859 C C . SER B 1 470 ? 9.562 33 30.844 1 97 470 SER B C 1
ATOM 8861 O O . SER B 1 470 ? 10.578 32.375 31.125 1 97 470 SER B O 1
ATOM 8863 N N . HIS B 1 471 ? 8.922 32.75 29.703 1 96.69 471 HIS B N 1
ATOM 8864 C CA . HIS B 1 471 ? 9.352 31.766 28.734 1 96.69 471 HIS B CA 1
ATOM 8865 C C . HIS B 1 471 ? 10.297 32.375 27.703 1 96.69 471 HIS B C 1
ATOM 8867 O O . HIS B 1 471 ? 10.859 31.656 26.875 1 96.69 471 HIS B O 1
ATOM 8873 N N . ILE B 1 472 ? 10.445 33.625 27.703 1 96.94 472 ILE B N 1
ATOM 8874 C CA . ILE B 1 472 ? 11.383 34.312 26.812 1 96.94 472 ILE B CA 1
ATOM 8875 C C . ILE B 1 472 ? 12.789 34.281 27.422 1 96.94 472 ILE B C 1
ATOM 8877 O O . ILE B 1 472 ? 12.961 34.531 28.609 1 96.94 472 ILE B O 1
ATOM 8881 N N . PRO B 1 473 ? 13.781 33.938 26.625 1 96.25 473 PRO B N 1
ATOM 8882 C CA . PRO B 1 473 ? 15.148 33.969 27.156 1 96.25 473 PRO B CA 1
ATOM 8883 C C . PRO B 1 473 ? 15.523 35.281 27.781 1 96.25 473 PRO B C 1
ATOM 8885 O O . PRO B 1 473 ? 15.156 36.344 27.266 1 96.25 473 PRO B O 1
ATOM 8888 N N . ALA B 1 474 ? 16.281 35.219 28.812 1 95.81 474 ALA B N 1
ATOM 8889 C CA . ALA B 1 474 ? 16.609 36.406 29.625 1 95.81 474 ALA B CA 1
ATOM 8890 C C . ALA B 1 474 ? 17.281 37.469 28.781 1 95.81 474 ALA B C 1
ATOM 8892 O O . ALA B 1 474 ? 17.016 38.688 28.969 1 95.81 474 ALA B O 1
ATOM 8893 N N . GLU B 1 475 ? 18.031 37.062 27.891 1 95.56 475 GLU B N 1
ATOM 8894 C CA . GLU B 1 475 ? 18.797 38 27.094 1 95.56 475 GLU B CA 1
ATOM 8895 C C . GLU B 1 475 ? 17.922 38.719 26.078 1 95.56 475 GLU B C 1
ATOM 8897 O O . GLU B 1 475 ? 18.312 39.719 25.5 1 95.56 475 GLU B O 1
ATOM 8902 N N . MET B 1 476 ? 16.672 38.281 25.906 1 96 476 MET B N 1
ATOM 8903 C CA . MET B 1 476 ? 15.82 38.844 24.875 1 96 476 MET B CA 1
ATOM 8904 C C . MET B 1 476 ? 14.648 39.594 25.484 1 96 476 MET B C 1
ATOM 8906 O O . MET B 1 476 ? 13.914 40.281 24.766 1 96 476 MET B O 1
ATOM 8910 N N . ILE B 1 477 ? 14.5 39.562 26.734 1 94.5 477 ILE B N 1
ATOM 8911 C CA . ILE B 1 477 ? 13.336 40.125 27.406 1 94.5 477 ILE B CA 1
ATOM 8912 C C . ILE B 1 477 ? 13.328 41.656 27.234 1 94.5 477 ILE B C 1
ATOM 8914 O O . ILE B 1 477 ? 12.266 42.281 27.109 1 94.5 477 ILE B O 1
ATOM 8918 N N . GLY B 1 478 ? 14.484 42.25 27.312 1 94.62 478 GLY B N 1
ATOM 8919 C CA . GLY B 1 478 ? 14.562 43.719 27.156 1 94.62 478 GLY B CA 1
ATOM 8920 C C . GLY B 1 478 ? 14.023 44.188 25.828 1 94.62 478 GLY B C 1
ATOM 8921 O O . GLY B 1 478 ? 13.305 45.188 25.766 1 94.62 478 GLY B O 1
ATOM 8922 N N . LYS B 1 479 ? 14.336 43.469 24.844 1 95.19 479 LYS B N 1
ATOM 8923 C CA . LYS B 1 479 ? 13.969 43.906 23.484 1 95.19 479 LYS B CA 1
ATOM 8924 C C . LYS B 1 479 ? 12.562 43.438 23.125 1 95.19 479 LYS B C 1
ATOM 8926 O O . LYS B 1 479 ? 11.82 44.125 22.453 1 95.19 479 LYS B O 1
ATOM 8931 N N . TYR B 1 480 ? 12.195 42.219 23.547 1 95.12 480 TYR B N 1
ATOM 8932 C CA . TYR B 1 480 ? 10.984 41.625 23.016 1 95.12 480 TYR B CA 1
ATOM 8933 C C . TYR B 1 480 ? 9.938 41.438 24.109 1 95.12 480 TYR B C 1
ATOM 8935 O O . TYR B 1 480 ? 8.797 41.062 23.828 1 95.12 480 TYR B O 1
ATOM 8943 N N . GLY B 1 481 ? 10.234 41.719 25.297 1 93.56 481 GLY B N 1
ATOM 8944 C CA . GLY B 1 481 ? 9.32 41.5 26.406 1 93.56 481 GLY B CA 1
ATOM 8945 C C . GLY B 1 481 ? 8.008 42.25 26.234 1 93.56 481 GLY B C 1
ATOM 8946 O O . GLY B 1 481 ? 6.969 41.812 26.734 1 93.56 481 GLY B O 1
ATOM 8947 N N . GLU B 1 482 ? 8.062 43.375 25.531 1 92.44 482 GLU B N 1
ATOM 8948 C CA . GLU B 1 482 ? 6.859 44.188 25.375 1 92.44 482 GLU B CA 1
ATOM 8949 C C . GLU B 1 482 ? 6.344 44.125 23.938 1 92.44 482 GLU B C 1
ATOM 8951 O O . GLU B 1 482 ? 5.375 44.812 23.594 1 92.44 482 GLU B O 1
ATOM 8956 N N . SER B 1 483 ? 6.93 43.281 23.094 1 92.25 483 SER B N 1
ATOM 8957 C CA . SER B 1 483 ? 6.551 43.281 21.688 1 92.25 483 SER B CA 1
ATOM 8958 C C . SER B 1 483 ? 6.469 41.875 21.125 1 92.25 483 SER B C 1
ATOM 8960 O O . SER B 1 483 ? 6.352 41.688 19.906 1 92.25 483 SER B O 1
ATOM 8962 N N . PHE B 1 484 ? 6.637 40.875 22 1 95.25 484 PHE B N 1
ATOM 8963 C CA . PHE B 1 484 ? 6.598 39.5 21.5 1 95.25 484 PHE B CA 1
ATOM 8964 C C . PHE B 1 484 ? 5.211 39.156 20.969 1 95.25 484 PHE B C 1
ATOM 8966 O O . PHE B 1 484 ? 4.227 39.812 21.312 1 95.25 484 PHE B O 1
ATOM 8973 N N . GLY B 1 485 ? 5.164 38.219 19.969 1 93.69 485 GLY B N 1
ATOM 8974 C CA . GLY B 1 485 ? 3.934 37.625 19.484 1 93.69 485 GLY B CA 1
ATOM 8975 C C . GLY B 1 485 ? 3.756 36.156 19.922 1 93.69 485 GLY B C 1
ATOM 8976 O O . GLY B 1 485 ? 4.668 35.562 20.484 1 93.69 485 GLY B O 1
ATOM 8977 N N . ILE B 1 486 ? 2.549 35.656 19.703 1 95.38 486 ILE B N 1
ATOM 8978 C CA . ILE B 1 486 ? 2.348 34.25 20.031 1 95.38 486 ILE B CA 1
ATOM 8979 C C . ILE B 1 486 ? 1.647 33.562 18.875 1 95.38 486 ILE B C 1
ATOM 8981 O O . ILE B 1 486 ? 0.918 34.188 18.109 1 95.38 486 ILE B O 1
ATOM 8985 N N . LYS B 1 487 ? 1.969 32.312 18.703 1 95.75 487 LYS B N 1
ATOM 8986 C CA . LYS B 1 487 ? 1.25 31.359 17.844 1 95.75 487 LYS B CA 1
ATOM 8987 C C . LYS B 1 487 ? 0.606 30.25 18.688 1 95.75 487 LYS B C 1
ATOM 8989 O O . LYS B 1 487 ? 1.272 29.625 19.516 1 95.75 487 LYS B O 1
ATOM 8994 N N . ILE B 1 488 ? -0.674 30.125 18.531 1 96.75 488 ILE B N 1
ATOM 8995 C CA . ILE B 1 488 ? -1.428 29.141 19.297 1 96.75 488 ILE B CA 1
ATOM 8996 C C . ILE B 1 488 ? -1.832 27.984 18.391 1 96.75 488 ILE B C 1
ATOM 8998 O O . ILE B 1 488 ? -2.529 28.188 17.391 1 96.75 488 ILE B O 1
ATOM 9002 N N . LEU B 1 489 ? -1.341 26.766 18.703 1 97.44 489 LEU B N 1
ATOM 9003 C CA . LEU B 1 489 ? -1.654 25.562 17.953 1 97.44 489 LEU B CA 1
ATOM 9004 C C . LEU B 1 489 ? -2.691 24.719 18.672 1 97.44 489 LEU B C 1
ATOM 9006 O O . LEU B 1 489 ? -2.545 24.438 19.875 1 97.44 489 LEU B O 1
ATOM 9010 N N . ALA B 1 490 ? -3.736 24.422 17.969 1 96.94 490 ALA B N 1
ATOM 9011 C CA . ALA B 1 490 ? -4.828 23.625 18.516 1 96.94 490 ALA B CA 1
ATOM 9012 C C . ALA B 1 490 ? -5.125 22.422 17.625 1 96.94 490 ALA B C 1
ATOM 9014 O O . ALA B 1 490 ? -4.789 22.422 16.438 1 96.94 490 ALA B O 1
ATOM 9015 N N . VAL B 1 491 ? -5.699 21.359 18.234 1 96.88 491 VAL B N 1
ATOM 9016 C CA . VAL B 1 491 ? -6.02 20.125 17.516 1 96.88 491 VAL B CA 1
ATOM 9017 C C . VAL B 1 491 ? -7.184 20.375 16.562 1 96.88 491 VAL B C 1
ATOM 9019 O O . VAL B 1 491 ? -8.203 20.953 16.953 1 96.88 491 VAL B O 1
ATOM 9022 N N . ASN B 1 492 ? -7.074 19.953 15.281 1 95.12 492 ASN B N 1
ATOM 9023 C CA . ASN B 1 492 ? -8.125 19.984 14.273 1 95.12 492 ASN B CA 1
ATOM 9024 C C . ASN B 1 492 ? -8.68 21.391 14.078 1 95.12 492 ASN B C 1
ATOM 9026 O O . ASN B 1 492 ? -9.891 21.578 13.969 1 95.12 492 ASN B O 1
ATOM 9030 N N . ALA B 1 493 ? -7.848 22.359 14.117 1 94.81 493 ALA B N 1
ATOM 9031 C CA . ALA B 1 493 ? -8.18 23.766 13.906 1 94.81 493 ALA B CA 1
ATOM 9032 C C . ALA B 1 493 ? -7.004 24.516 13.289 1 94.81 493 ALA B C 1
ATOM 9034 O O . ALA B 1 493 ? -5.852 24.094 13.414 1 94.81 493 ALA B O 1
ATOM 9035 N N . PRO B 1 494 ? -7.312 25.578 12.609 1 91.94 494 PRO B N 1
ATOM 9036 C CA . PRO B 1 494 ? -6.191 26.422 12.18 1 91.94 494 PRO B CA 1
ATOM 9037 C C . PRO B 1 494 ? -5.438 27.047 13.359 1 91.94 494 PRO B C 1
ATOM 9039 O O . PRO B 1 494 ? -5.996 27.188 14.445 1 91.94 494 PRO B O 1
ATOM 9042 N N . GLU B 1 495 ? -4.234 27.375 13.148 1 92.94 495 GLU B N 1
ATOM 9043 C CA . GLU B 1 495 ? -3.471 28.062 14.188 1 92.94 495 GLU B CA 1
ATOM 9044 C C . GLU B 1 495 ? -3.893 29.531 14.305 1 92.94 495 GLU B C 1
ATOM 9046 O O . GLU B 1 495 ? -4.434 30.109 13.352 1 92.94 495 GLU B O 1
ATOM 9051 N N . ALA B 1 496 ? -3.689 30.125 15.438 1 91.44 496 ALA B N 1
ATOM 9052 C CA . ALA B 1 496 ? -3.873 31.562 15.656 1 91.44 496 ALA B CA 1
ATOM 9053 C C . ALA B 1 496 ? -2.529 32.281 15.812 1 91.44 496 ALA B C 1
ATOM 9055 O O . ALA B 1 496 ? -1.696 31.859 16.625 1 91.44 496 ALA B O 1
ATOM 9056 N N . ASP B 1 497 ? -2.354 33.25 14.969 1 89.62 497 ASP B N 1
ATOM 9057 C CA . ASP B 1 497 ? -1.139 34.031 15 1 89.62 497 ASP B CA 1
ATOM 9058 C C . ASP B 1 497 ? -1.439 35.469 15.461 1 89.62 497 ASP B C 1
ATOM 9060 O O . ASP B 1 497 ? -2.135 36.219 14.773 1 89.62 497 ASP B O 1
ATOM 9064 N N . ILE B 1 498 ? -0.906 35.875 16.594 1 87.75 498 ILE B N 1
ATOM 9065 C CA . ILE B 1 498 ? -1.163 37.188 17.141 1 87.75 498 ILE B CA 1
ATOM 9066 C C . ILE B 1 498 ? 0.156 37.938 17.328 1 87.75 498 ILE B C 1
ATOM 9068 O O . ILE B 1 498 ? 0.964 37.562 18.188 1 87.75 498 ILE B O 1
ATOM 9072 N N . GLY B 1 499 ? 0.314 38.875 16.578 1 86.62 499 GLY B N 1
ATOM 9073 C CA . GLY B 1 499 ? 1.479 39.75 16.75 1 86.62 499 GLY B CA 1
ATOM 9074 C C . GLY B 1 499 ? 1.334 40.75 17.875 1 86.62 499 GLY B C 1
ATOM 9075 O O . GLY B 1 499 ? 0.218 41.031 18.312 1 86.62 499 GLY B O 1
ATOM 9076 N N . ASP B 1 500 ? 2.35 41.219 18.406 1 85.44 500 ASP B N 1
ATOM 9077 C CA . ASP B 1 500 ? 2.402 42.188 19.484 1 85.44 500 ASP B CA 1
ATOM 9078 C C . ASP B 1 500 ? 1.434 41.844 20.609 1 85.44 500 ASP B C 1
ATOM 9080 O O . ASP B 1 500 ? 0.584 42.656 20.984 1 85.44 500 ASP B O 1
ATOM 9084 N N . PHE B 1 501 ? 1.542 40.719 21.062 1 89.56 501 PHE B N 1
ATOM 9085 C CA . PHE B 1 501 ? 0.625 40.125 22.031 1 89.56 501 PHE B CA 1
ATOM 9086 C C . PHE B 1 501 ? 0.697 40.844 23.375 1 89.56 501 PHE B C 1
ATOM 9088 O O . PHE B 1 501 ? -0.31 40.969 24.062 1 89.56 501 PHE B O 1
ATOM 9095 N N . ALA B 1 502 ? 1.831 41.344 23.719 1 88.38 502 ALA B N 1
ATOM 9096 C CA . ALA B 1 502 ? 1.993 42.094 24.969 1 88.38 502 ALA B CA 1
ATOM 9097 C C . ALA B 1 502 ? 1.057 43.281 25.016 1 88.38 502 ALA B C 1
ATOM 9099 O O . ALA B 1 502 ? 0.441 43.562 26.062 1 88.38 502 ALA B O 1
ATOM 9100 N N . SER B 1 503 ? 0.945 43.969 23.938 1 84.19 503 SER B N 1
ATOM 9101 C CA . SER B 1 503 ? 0.078 45.156 23.875 1 84.19 503 SER B CA 1
ATOM 9102 C C . SER B 1 503 ? -1.387 44.75 24.047 1 84.19 503 SER B C 1
ATOM 9104 O O . SER B 1 503 ? -2.172 45.531 24.609 1 84.19 503 SER B O 1
ATOM 9106 N N . LEU B 1 504 ? -1.666 43.688 23.562 1 83.31 504 LEU B N 1
ATOM 9107 C CA . LEU B 1 504 ? -3.037 43.188 23.656 1 83.31 504 LEU B CA 1
ATOM 9108 C C . LEU B 1 504 ? -3.439 42.969 25.109 1 83.31 504 LEU B C 1
ATOM 9110 O O . LEU B 1 504 ? -4.602 43.188 25.469 1 83.31 504 LEU B O 1
ATOM 9114 N N . LEU B 1 505 ? -2.514 42.594 25.922 1 88.44 505 LEU B N 1
ATOM 9115 C CA . LEU B 1 505 ? -2.826 42.312 27.312 1 88.44 505 LEU B CA 1
ATOM 9116 C C . LEU B 1 505 ? -2.826 43.562 28.141 1 88.44 505 LEU B C 1
ATOM 9118 O O . LEU B 1 505 ? -3.359 43.594 29.266 1 88.44 505 LEU B O 1
ATOM 9122 N N . LYS B 1 506 ? -2.295 44.594 27.641 1 84.19 506 LYS B N 1
ATOM 9123 C CA . LYS B 1 506 ? -2.225 45.844 28.375 1 84.19 506 LYS B CA 1
ATOM 9124 C C . LYS B 1 506 ? -3.371 46.781 27.984 1 84.19 506 LYS B C 1
ATOM 9126 O O . LYS B 1 506 ? -3.367 47.938 28.344 1 84.19 506 LYS B O 1
ATOM 9131 N N . VAL B 1 507 ? -4.277 46.281 27.422 1 76 507 VAL B N 1
ATOM 9132 C CA . VAL B 1 507 ? -5.359 47.094 26.906 1 76 507 VAL B CA 1
ATOM 9133 C C . VAL B 1 507 ? -6.172 47.656 28.062 1 76 507 VAL B C 1
ATOM 9135 O O . VAL B 1 507 ? -6.406 46.969 29.062 1 76 507 VAL B O 1
ATOM 9138 N N . LYS B 1 508 ? -6.422 48.938 28.016 1 77.31 508 LYS B N 1
ATOM 9139 C CA . LYS B 1 508 ? -7.273 49.656 28.953 1 77.31 508 LYS B CA 1
ATOM 9140 C C . LYS B 1 508 ? -8.695 49.781 28.406 1 77.31 508 LYS B C 1
ATOM 9142 O O . LYS B 1 508 ? -8.898 49.812 27.188 1 77.31 508 LYS B O 1
ATOM 9147 N N . GLY B 1 509 ? -9.609 49.719 29.312 1 82.56 509 GLY B N 1
ATOM 9148 C CA . GLY B 1 509 ? -10.992 49.969 28.938 1 82.56 509 GLY B CA 1
ATOM 9149 C C . GLY B 1 509 ? -11.188 51.281 28.203 1 82.56 509 GLY B C 1
ATOM 9150 O O . GLY B 1 509 ? -10.617 52.312 28.578 1 82.56 509 GLY B O 1
ATOM 9151 N N . ILE B 1 510 ? -11.93 51.219 27.109 1 89 510 ILE B N 1
ATOM 9152 C CA . ILE B 1 510 ? -12.227 52.375 26.297 1 89 510 ILE B CA 1
ATOM 9153 C C . ILE B 1 510 ? -13.523 53.031 26.781 1 89 510 ILE B C 1
ATOM 9155 O O . ILE B 1 510 ? -14.578 52.375 26.781 1 89 510 ILE B O 1
ATOM 9159 N N . PRO B 1 511 ? -13.383 54.25 27.172 1 91.62 511 PRO B N 1
ATOM 9160 C CA . PRO B 1 511 ? -14.648 54.938 27.5 1 91.62 511 PRO B CA 1
ATOM 9161 C C . PRO B 1 511 ? -15.586 55.031 26.297 1 91.62 511 PRO B C 1
ATOM 9163 O O . PRO B 1 511 ? -15.195 55.594 25.266 1 91.62 511 PRO B O 1
ATOM 9166 N N . MET B 1 512 ? -16.781 54.625 26.5 1 93.94 512 MET B N 1
ATOM 9167 C CA . MET B 1 512 ? -17.688 54.562 25.359 1 93.94 512 MET B CA 1
ATOM 9168 C C . MET B 1 512 ? -18.688 55.719 25.391 1 93.94 512 MET B C 1
ATOM 9170 O O . MET B 1 512 ? -19.609 55.75 24.562 1 93.94 512 MET B O 1
ATOM 9174 N N . GLU B 1 513 ? -18.484 56.625 26.234 1 93.12 513 GLU B N 1
ATOM 9175 C CA . GLU B 1 513 ? -19.406 57.75 26.375 1 93.12 513 GLU B CA 1
ATOM 9176 C C . GLU B 1 513 ? -19.5 58.562 25.078 1 93.12 513 GLU B C 1
ATOM 9178 O O . GLU B 1 513 ? -20.578 59 24.688 1 93.12 513 GLU B O 1
ATOM 9183 N N . LYS B 1 514 ? -18.453 58.719 24.516 1 93.06 514 LYS B N 1
ATOM 9184 C CA . LYS B 1 514 ? -18.406 59.531 23.297 1 93.06 514 LYS B CA 1
ATOM 9185 C C . LYS B 1 514 ? -19.156 58.844 22.156 1 93.06 514 LYS B C 1
ATOM 9187 O O . LYS B 1 514 ? -19.484 59.469 21.141 1 93.06 514 LYS B O 1
ATOM 9192 N N . TYR B 1 515 ? -19.469 57.594 22.375 1 92.81 515 TYR B N 1
ATOM 9193 C CA . TYR B 1 515 ? -20.172 56.844 21.344 1 92.81 515 TYR B CA 1
ATOM 9194 C C . TYR B 1 515 ? -21.641 56.656 21.688 1 92.81 515 TYR B C 1
ATOM 9196 O O . TYR B 1 515 ? -22.328 55.844 21.078 1 92.81 515 TYR B O 1
ATOM 9204 N N . GLY B 1 516 ? -22.078 57.25 22.719 1 89.38 516 GLY B N 1
ATOM 9205 C CA . GLY B 1 516 ? -23.484 57.25 23.031 1 89.38 516 GLY B CA 1
ATOM 9206 C C . GLY B 1 516 ? -23.859 56.312 24.156 1 89.38 516 GLY B C 1
ATOM 9207 O O . GLY B 1 516 ? -25.031 56.125 24.469 1 89.38 516 GLY B O 1
ATOM 9208 N N . PHE B 1 517 ? -22.844 55.75 24.797 1 94.38 517 PHE B N 1
ATOM 9209 C CA . PHE B 1 517 ? -23.094 54.875 25.922 1 94.38 517 PHE B CA 1
ATOM 9210 C C . PHE B 1 517 ? -22.969 55.625 27.234 1 94.38 517 PHE B C 1
ATOM 9212 O O . PHE B 1 517 ? -22.562 56.781 27.266 1 94.38 517 PHE B O 1
ATOM 9219 N N . SER B 1 518 ? -23.406 54.938 28.25 1 93 518 SER B N 1
ATOM 9220 C CA . SER B 1 518 ? -23.266 55.531 29.578 1 93 518 SER B CA 1
ATOM 9221 C C . SER B 1 518 ? -21.812 55.625 30 1 93 518 SER B C 1
ATOM 9223 O O . SER B 1 518 ? -20.953 54.906 29.469 1 93 518 SER B O 1
ATOM 9225 N N . ALA B 1 519 ? -21.516 56.5 30.844 1 90.62 519 ALA B N 1
ATOM 9226 C CA . ALA B 1 519 ? -20.141 56.75 31.297 1 90.62 519 ALA B CA 1
ATOM 9227 C C . ALA B 1 519 ? -19.531 55.531 31.953 1 90.62 519 ALA B C 1
ATOM 9229 O O . ALA B 1 519 ? -18.312 55.375 31.984 1 90.62 519 ALA B O 1
ATOM 9230 N N . ASP B 1 520 ? -20.312 54.656 32.375 1 91.75 520 ASP B N 1
ATOM 9231 C CA . ASP B 1 520 ? -19.844 53.5 33.094 1 91.75 520 ASP B CA 1
ATOM 9232 C C . ASP B 1 520 ? -19.484 52.375 32.125 1 91.75 520 ASP B C 1
ATOM 9234 O O . ASP B 1 520 ? -18.828 51.406 32.5 1 91.75 520 ASP B O 1
ATOM 9238 N N . VAL B 1 521 ? -19.812 52.562 30.953 1 92.69 521 VAL B N 1
ATOM 9239 C CA . VAL B 1 521 ? -19.562 51.5 29.969 1 92.69 521 VAL B CA 1
ATOM 9240 C C . VAL B 1 521 ? -18.141 51.625 29.422 1 92.69 521 VAL B C 1
ATOM 9242 O O . VAL B 1 521 ? -17.75 52.688 28.906 1 92.69 521 VAL B O 1
ATOM 9245 N N . LYS B 1 522 ? -17.344 50.5 29.578 1 91.19 522 LYS B N 1
ATOM 9246 C CA . LYS B 1 522 ? -15.992 50.406 29.031 1 91.19 522 LYS B CA 1
ATOM 9247 C C . LYS B 1 522 ? -15.898 49.312 27.969 1 91.19 522 LYS B C 1
ATOM 9249 O O . LYS B 1 522 ? -16.344 48.188 28.188 1 91.19 522 LYS B O 1
ATOM 9254 N N . GLY B 1 523 ? -15.406 49.781 26.859 1 91.5 523 GLY B N 1
ATOM 9255 C CA . GLY B 1 523 ? -15.219 48.812 25.766 1 91.5 523 GLY B CA 1
ATOM 9256 C C . GLY B 1 523 ? -13.828 48.219 25.75 1 91.5 523 GLY B C 1
ATOM 9257 O O . GLY B 1 523 ? -12.852 48.844 26.141 1 91.5 523 GLY B O 1
ATOM 9258 N N . ILE B 1 524 ? -13.758 46.938 25.266 1 88.56 524 ILE B N 1
ATOM 9259 C CA . ILE B 1 524 ? -12.5 46.25 25.062 1 88.56 524 ILE B CA 1
ATOM 9260 C C . ILE B 1 524 ? -12.43 45.75 23.609 1 88.56 524 ILE B C 1
ATOM 9262 O O . ILE B 1 524 ? -13.375 45.156 23.109 1 88.56 524 ILE B O 1
ATOM 9266 N N . LYS B 1 525 ? -11.305 46 23 1 88.62 525 LYS B N 1
ATOM 9267 C CA . LYS B 1 525 ? -11.109 45.531 21.641 1 88.62 525 LYS B CA 1
ATOM 9268 C C . LYS B 1 525 ? -10.688 44.062 21.625 1 88.62 525 LYS B C 1
ATOM 9270 O O . LYS B 1 525 ? -9.859 43.656 22.438 1 88.62 525 LYS B O 1
ATOM 9275 N N . SER B 1 526 ? -11.352 43.312 20.797 1 87.5 526 SER B N 1
ATOM 9276 C CA . SER B 1 526 ? -10.906 41.969 20.547 1 87.5 526 SER B CA 1
ATOM 9277 C C . SER B 1 526 ? -9.648 41.938 19.688 1 87.5 526 SER B C 1
ATOM 9279 O O . SER B 1 526 ? -9.156 42.969 19.266 1 87.5 526 SER B O 1
ATOM 9281 N N . VAL B 1 527 ? -9.141 40.625 19.5 1 85.5 527 VAL B N 1
ATOM 9282 C CA . VAL B 1 527 ? -8.109 40.438 18.484 1 85.5 527 VAL B CA 1
ATOM 9283 C C . VAL B 1 527 ? -8.656 40.812 17.109 1 85.5 527 VAL B C 1
ATOM 9285 O O . VAL B 1 527 ? -9.875 40.844 16.906 1 85.5 527 VAL B O 1
ATOM 9288 N N . THR B 1 528 ? -7.711 41.188 16.25 1 88.06 528 THR B N 1
ATOM 9289 C CA . THR B 1 528 ? -8.086 41.5 14.875 1 88.06 528 THR B CA 1
ATOM 9290 C C . THR B 1 528 ? -7.844 40.281 13.969 1 88.06 528 THR B C 1
ATOM 9292 O O . THR B 1 528 ? -6.742 39.75 13.938 1 88.06 528 THR B O 1
ATOM 9295 N N . PHE B 1 529 ? -8.883 39.812 13.32 1 90.69 529 PHE B N 1
ATOM 9296 C CA . PHE B 1 529 ? -8.719 38.812 12.273 1 90.69 529 PHE B CA 1
ATOM 9297 C C . PHE B 1 529 ? -8.344 39.469 10.953 1 90.69 529 PHE B C 1
ATOM 9299 O O . PHE B 1 529 ? -8.898 40.5 10.594 1 90.69 529 PHE B O 1
ATOM 9306 N N . GLY B 1 530 ? -7.449 38.875 10.219 1 88.69 530 GLY B N 1
ATOM 9307 C CA . GLY B 1 530 ? -6.879 39.531 9.047 1 88.69 530 GLY B CA 1
ATOM 9308 C C . GLY B 1 530 ? -5.629 40.312 9.352 1 88.69 530 GLY B C 1
ATOM 9309 O O . GLY B 1 530 ? -4.773 39.875 10.125 1 88.69 530 GLY B O 1
ATOM 9310 N N . SER B 1 531 ? -5.574 41.438 8.703 1 87.19 531 SER B N 1
ATOM 9311 C CA . SER B 1 531 ? -4.398 42.281 8.914 1 87.19 531 SER B CA 1
ATOM 9312 C C . SER B 1 531 ? -4.641 43.312 10 1 87.19 531 SER B C 1
ATOM 9314 O O . SER B 1 531 ? -5.699 43.938 10.039 1 87.19 531 SER B O 1
ATOM 9316 N N . ALA B 1 532 ? -3.613 43.438 10.852 1 80.81 532 ALA B N 1
ATOM 9317 C CA . ALA B 1 532 ? -3.703 44.469 11.891 1 80.81 532 ALA B CA 1
ATOM 9318 C C . ALA B 1 532 ? -3.09 45.781 11.422 1 80.81 532 ALA B C 1
ATOM 9320 O O . ALA B 1 532 ? -3.289 46.812 12.055 1 80.81 532 ALA B O 1
ATOM 9321 N N . ASN B 1 533 ? -2.486 45.719 10.273 1 81.56 533 ASN B N 1
ATOM 9322 C CA . ASN B 1 533 ? -1.698 46.875 9.906 1 81.56 533 ASN B CA 1
ATOM 9323 C C . ASN B 1 533 ? -2.021 47.344 8.492 1 81.56 533 ASN B C 1
ATOM 9325 O O . ASN B 1 533 ? -1.722 48.5 8.125 1 81.56 533 ASN B O 1
ATOM 9329 N N . ALA B 1 534 ? -2.605 46.5 7.805 1 87.94 534 ALA B N 1
ATOM 9330 C CA . ALA B 1 534 ? -2.873 46.875 6.418 1 87.94 534 ALA B CA 1
ATOM 9331 C C . ALA B 1 534 ? -4.066 47.812 6.32 1 87.94 534 ALA B C 1
ATOM 9333 O O . ALA B 1 534 ? -5.062 47.625 7.027 1 87.94 534 ALA B O 1
ATOM 9334 N N . GLY B 1 535 ? -3.871 48.812 5.48 1 90.62 535 GLY B N 1
ATOM 9335 C CA . GLY B 1 535 ? -4.965 49.75 5.258 1 90.62 535 GLY B CA 1
ATOM 9336 C C . GLY B 1 535 ? -5.109 50.781 6.367 1 90.62 535 GLY B C 1
ATOM 9337 O O . GLY B 1 535 ? -4.203 50.969 7.184 1 90.62 535 GLY B O 1
ATOM 9338 N N . SER B 1 536 ? -6.246 51.469 6.312 1 93.5 536 SER B N 1
ATOM 9339 C CA . SER B 1 536 ? -6.527 52.5 7.289 1 93.5 536 SER B CA 1
ATOM 9340 C C . SER B 1 536 ? -7.32 51.969 8.469 1 93.5 536 SER B C 1
ATOM 9342 O O . SER B 1 536 ? -8.164 51.094 8.305 1 93.5 536 SER B O 1
ATOM 9344 N N . ASP B 1 537 ? -7.023 52.5 9.602 1 94 537 ASP B N 1
ATOM 9345 C CA . ASP B 1 537 ? -7.785 52.156 10.797 1 94 537 ASP B CA 1
ATOM 9346 C C . ASP B 1 537 ? -9.227 52.656 10.688 1 94 537 ASP B C 1
ATOM 9348 O O . ASP B 1 537 ? -9.469 53.844 10.414 1 94 537 ASP B O 1
ATOM 9352 N N . THR B 1 538 ? -10.148 51.875 10.93 1 93.56 538 THR B N 1
ATOM 9353 C CA . THR B 1 538 ? -11.555 52.25 10.82 1 93.56 538 THR B CA 1
ATOM 9354 C C . THR B 1 538 ? -12 53.031 12.047 1 93.56 538 THR B C 1
ATOM 9356 O O . THR B 1 538 ? -13.062 53.656 12.023 1 93.56 538 THR B O 1
ATOM 9359 N N . GLY B 1 539 ? -11.219 52.969 13.062 1 92.62 539 GLY B N 1
ATOM 9360 C CA . GLY B 1 539 ? -11.727 53.406 14.352 1 92.62 539 GLY B CA 1
ATOM 9361 C C . GLY B 1 539 ? -12.789 52.5 14.922 1 92.62 539 GLY B C 1
ATOM 9362 O O . GLY B 1 539 ? -12.977 51.375 14.445 1 92.62 539 GLY B O 1
ATOM 9363 N N . ILE B 1 540 ? -13.383 53 15.977 1 94.75 540 ILE B N 1
ATOM 9364 C CA . ILE B 1 540 ? -14.453 52.219 16.609 1 94.75 540 ILE B CA 1
ATOM 9365 C C . ILE B 1 540 ? -15.797 52.594 16 1 94.75 540 ILE B C 1
ATOM 9367 O O . ILE B 1 540 ? -16.172 53.781 16 1 94.75 540 ILE B O 1
ATOM 9371 N N . ILE B 1 541 ? -16.422 51.688 15.453 1 95.56 541 ILE B N 1
ATOM 9372 C CA . ILE B 1 541 ? -17.797 51.844 14.977 1 95.56 541 ILE B CA 1
ATOM 9373 C C . ILE B 1 541 ? -18.766 51.219 15.984 1 95.56 541 ILE B C 1
ATOM 9375 O O . ILE B 1 541 ? -19.031 50.031 15.961 1 95.56 541 ILE B O 1
ATOM 9379 N N . ALA B 1 542 ? -19.359 52.094 16.719 1 95.56 542 ALA B N 1
ATOM 9380 C CA . ALA B 1 542 ? -20.125 51.656 17.859 1 95.56 542 ALA B CA 1
ATOM 9381 C C . ALA B 1 542 ? -21.609 51.531 17.516 1 95.56 542 ALA B C 1
ATOM 9383 O O . ALA B 1 542 ? -22.109 52.281 16.656 1 95.56 542 ALA B O 1
ATOM 9384 N N . PHE B 1 543 ? -22.281 50.656 18.141 1 94.19 543 PHE B N 1
ATOM 9385 C CA . PHE B 1 543 ? -23.734 50.5 18.062 1 94.19 543 PHE B CA 1
ATOM 9386 C C . PHE B 1 543 ? -24.266 49.812 19.312 1 94.19 543 PHE B C 1
ATOM 9388 O O . PHE B 1 543 ? -23.562 49 19.938 1 94.19 543 PHE B O 1
ATOM 9395 N N . HIS B 1 544 ? -25.484 50.094 19.672 1 92.31 544 HIS B N 1
ATOM 9396 C CA . HIS B 1 544 ? -26.125 49.406 20.766 1 92.31 544 HIS B CA 1
ATOM 9397 C C . HIS B 1 544 ? -26.641 48.031 20.328 1 92.31 544 HIS B C 1
ATOM 9399 O O . HIS B 1 544 ? -27.391 47.938 19.359 1 92.31 544 HIS B O 1
ATOM 9405 N N . PRO B 1 545 ? -26.266 46.938 20.984 1 92.38 545 PRO B N 1
ATOM 9406 C CA . PRO B 1 545 ? -26.531 45.594 20.531 1 92.38 545 PRO B CA 1
ATOM 9407 C C . PRO B 1 545 ? -28.016 45.312 20.344 1 92.38 545 PRO B C 1
ATOM 9409 O O . PRO B 1 545 ? -28.406 44.531 19.469 1 92.38 545 PRO B O 1
ATOM 9412 N N . LYS B 1 546 ? -28.781 45.906 21.078 1 91.19 546 LYS B N 1
ATOM 9413 C CA . LYS B 1 546 ? -30.219 45.625 21.047 1 91.19 546 LYS B CA 1
ATOM 9414 C C . LYS B 1 546 ? -30.938 46.562 20.078 1 91.19 546 LYS B C 1
ATOM 9416 O O . LYS B 1 546 ? -32.156 46.406 19.844 1 91.19 546 LYS B O 1
ATOM 9421 N N . SER B 1 547 ? -30.281 47.469 19.438 1 92.75 547 SER B N 1
ATOM 9422 C CA . SER B 1 547 ? -30.922 48.438 18.547 1 92.75 547 SER B CA 1
ATOM 9423 C C . SER B 1 547 ? -30.781 48.031 17.094 1 92.75 547 SER B C 1
ATOM 9425 O O . SER B 1 547 ? -31.375 48.625 16.203 1 92.75 547 SER B O 1
ATOM 9427 N N . VAL B 1 548 ? -30.016 47 16.859 1 95.88 548 VAL B N 1
ATOM 9428 C CA . VAL B 1 548 ? -29.75 46.594 15.477 1 95.88 548 VAL B CA 1
ATOM 9429 C C . VAL B 1 548 ? -30.953 45.812 14.93 1 95.88 548 VAL B C 1
ATOM 9431 O O . VAL B 1 548 ? -31.359 44.812 15.492 1 95.88 548 VAL B O 1
ATOM 9434 N N . LYS B 1 549 ? -31.469 46.219 13.797 1 95.88 549 LYS B N 1
ATOM 9435 C CA . LYS B 1 549 ? -32.656 45.594 13.203 1 95.88 549 LYS B CA 1
ATOM 9436 C C . LYS B 1 549 ? -32.281 44.781 11.977 1 95.88 549 LYS B C 1
ATOM 9438 O O . LYS B 1 549 ? -33 43.844 11.602 1 95.88 549 LYS B O 1
ATOM 9443 N N . CYS B 1 550 ? -31.297 45.156 11.422 1 97 550 CYS B N 1
ATOM 9444 C CA . CYS B 1 550 ? -30.844 44.5 10.211 1 97 550 CYS B CA 1
ATOM 9445 C C . CYS B 1 550 ? -29.344 44.688 10 1 97 550 CYS B C 1
ATOM 9447 O O . CYS B 1 550 ? -28.812 45.781 10.273 1 97 550 CYS B O 1
ATOM 9449 N N . VAL B 1 551 ? -28.688 43.625 9.594 1 97.38 551 VAL B N 1
ATOM 9450 C CA . VAL B 1 551 ? -27.281 43.719 9.172 1 97.38 551 VAL B CA 1
ATOM 9451 C C . VAL B 1 551 ? -27.172 43.438 7.676 1 97.38 551 VAL B C 1
ATOM 9453 O O . VAL B 1 551 ? -27.609 42.375 7.199 1 97.38 551 VAL B O 1
ATOM 9456 N N . ARG B 1 552 ? -26.688 44.375 6.938 1 95.5 552 ARG B N 1
ATOM 9457 C CA . ARG B 1 552 ? -26.375 44.188 5.523 1 95.5 552 ARG B CA 1
ATOM 9458 C C . ARG B 1 552 ? -24.891 43.875 5.328 1 95.5 552 ARG B C 1
ATOM 9460 O O . ARG B 1 552 ? -24.031 44.656 5.695 1 95.5 552 ARG B O 1
ATOM 9467 N N . ILE B 1 553 ? -24.641 42.719 4.762 1 98.19 553 ILE B N 1
ATOM 9468 C CA . ILE B 1 553 ? -23.25 42.281 4.543 1 98.19 553 ILE B CA 1
ATOM 9469 C C . ILE B 1 553 ? -22.875 42.5 3.078 1 98.19 553 ILE B C 1
ATOM 9471 O O . ILE B 1 553 ? -23.484 41.906 2.184 1 98.19 553 ILE B O 1
ATOM 9475 N N . TYR B 1 554 ? -21.875 43.344 2.826 1 97.75 554 TYR B N 1
ATOM 9476 C CA . TYR B 1 554 ? -21.328 43.562 1.493 1 97.75 554 TYR B CA 1
ATOM 9477 C C . TYR B 1 554 ? -20.141 42.656 1.218 1 97.75 554 TYR B C 1
ATOM 9479 O O . TYR B 1 554 ? -19.203 42.594 2.02 1 97.75 554 TYR B O 1
ATOM 9487 N N . TYR B 1 555 ? -20.203 41.938 0.085 1 96.75 555 TYR B N 1
ATOM 9488 C CA . TYR B 1 555 ? -19.125 41 -0.127 1 96.75 555 TYR B CA 1
ATOM 9489 C C . TYR B 1 555 ? -18.938 40.688 -1.611 1 96.75 555 TYR B C 1
ATOM 9491 O O . TYR B 1 555 ? -19.812 41 -2.424 1 96.75 555 TYR B O 1
ATOM 9499 N N . GLY B 1 556 ? -17.859 40.25 -2.037 1 94.38 556 GLY B N 1
ATOM 9500 C CA . GLY B 1 556 ? -17.453 39.625 -3.295 1 94.38 556 GLY B CA 1
ATOM 9501 C C . GLY B 1 556 ? -16.578 38.406 -3.109 1 94.38 556 GLY B C 1
ATOM 9502 O O . GLY B 1 556 ? -17 37.438 -2.479 1 94.38 556 GLY B O 1
ATOM 9503 N N . GLN B 1 557 ? -15.281 38.531 -3.631 1 92.25 557 GLN B N 1
ATOM 9504 C CA . GLN B 1 557 ? -14.312 37.469 -3.387 1 92.25 557 GLN B CA 1
ATOM 9505 C C . GLN B 1 557 ? -13.719 37.562 -1.982 1 92.25 557 GLN B C 1
ATOM 9507 O O . GLN B 1 557 ? -12.984 36.688 -1.545 1 92.25 557 GLN B O 1
ATOM 9512 N N . ALA B 1 558 ? -14.055 38.656 -1.381 1 95 558 ALA B N 1
ATOM 9513 C CA . ALA B 1 558 ? -13.727 38.906 0.017 1 95 558 ALA B CA 1
ATOM 9514 C C . ALA B 1 558 ? -14.836 39.719 0.705 1 95 558 ALA B C 1
ATOM 9516 O O . ALA B 1 558 ? -15.859 40 0.093 1 95 558 ALA B O 1
ATOM 9517 N N . LEU B 1 559 ? -14.695 40 1.98 1 96.25 559 LEU B N 1
ATOM 9518 C CA . LEU B 1 559 ? -15.648 40.812 2.713 1 96.25 559 LEU B CA 1
ATOM 9519 C C . LEU B 1 559 ? -15.367 42.312 2.506 1 96.25 559 LEU B C 1
ATOM 9521 O O . LEU B 1 559 ? -14.258 42.781 2.775 1 96.25 559 LEU B O 1
ATOM 9525 N N . ASP B 1 560 ? -16.375 43 2.055 1 96.81 560 ASP B N 1
ATOM 9526 C CA . ASP B 1 560 ? -16.188 44.406 1.777 1 96.81 560 ASP B CA 1
ATOM 9527 C C . ASP B 1 560 ? -16.594 45.25 2.982 1 96.81 560 ASP B C 1
ATOM 9529 O O . ASP B 1 560 ? -15.914 46.25 3.309 1 96.81 560 ASP B O 1
ATOM 9533 N N . GLY B 1 561 ? -17.672 44.906 3.496 1 96.94 561 GLY B N 1
ATOM 9534 C CA . GLY B 1 561 ? -18.156 45.688 4.621 1 96.94 561 GLY B CA 1
ATOM 9535 C C . GLY B 1 561 ? -19.5 45.219 5.156 1 96.94 561 GLY B C 1
ATOM 9536 O O . GLY B 1 561 ? -20.047 44.219 4.668 1 96.94 561 GLY B O 1
ATOM 9537 N N . MET B 1 562 ? -19.891 45.938 6.23 1 97.38 562 MET B N 1
ATOM 9538 C CA . MET B 1 562 ? -21.188 45.656 6.863 1 97.38 562 MET B CA 1
ATOM 9539 C C . MET B 1 562 ? -21.891 46.969 7.238 1 97.38 562 MET B C 1
ATOM 9541 O O . MET B 1 562 ? -21.25 47.906 7.688 1 97.38 562 MET B O 1
ATOM 9545 N N . ARG B 1 563 ? -23.219 46.969 7.023 1 97.19 563 ARG B N 1
ATOM 9546 C CA . ARG B 1 563 ? -24.047 48.062 7.5 1 97.19 563 ARG B CA 1
ATOM 9547 C C . ARG B 1 563 ? -25.047 47.594 8.562 1 97.19 563 ARG B C 1
ATOM 9549 O O . ARG B 1 563 ? -25.75 46.594 8.359 1 97.19 563 ARG B O 1
ATOM 9556 N N . PHE B 1 564 ? -24.984 48.281 9.68 1 97.12 564 PHE B N 1
ATOM 9557 C CA . PHE B 1 564 ? -25.922 48 10.766 1 97.12 564 PHE B CA 1
ATOM 9558 C C . PHE B 1 564 ? -27.062 49 10.773 1 97.12 564 PHE B C 1
ATOM 9560 O O . PHE B 1 564 ? -26.859 50.188 11.016 1 97.12 564 PHE B O 1
ATOM 9567 N N . PHE B 1 565 ? -28.25 48.469 10.492 1 96.5 565 PHE B N 1
ATOM 9568 C CA . PHE B 1 565 ? -29.438 49.312 10.516 1 96.5 565 PHE B CA 1
ATOM 9569 C C . PHE B 1 565 ? -30.047 49.344 11.914 1 96.5 565 PHE B C 1
ATOM 9571 O O . PHE B 1 565 ? -30.391 48.312 12.461 1 96.5 565 PHE B O 1
ATOM 9578 N N . LEU B 1 566 ? -30.109 50.531 12.398 1 93.75 566 LEU B N 1
ATOM 9579 C CA . LEU B 1 566 ? -30.734 50.781 13.695 1 93.75 566 LEU B CA 1
ATOM 9580 C C . LEU B 1 566 ? -32.156 51.312 13.531 1 93.75 566 LEU B C 1
ATOM 9582 O O . LEU B 1 566 ? -32.688 51.312 12.422 1 93.75 566 LEU B O 1
ATOM 9586 N N . GLU B 1 567 ? -32.812 51.656 14.602 1 85.19 567 GLU B N 1
ATOM 9587 C CA . GLU B 1 567 ? -34.188 52.125 14.531 1 85.19 567 GLU B CA 1
ATOM 9588 C C . GLU B 1 567 ? -34.312 53.406 13.688 1 85.19 567 GLU B C 1
ATOM 9590 O O . GLU B 1 567 ? -35.188 53.5 12.836 1 85.19 567 GLU B O 1
ATOM 9595 N N . ASP B 1 568 ? -33.438 54.406 13.938 1 86.06 568 ASP B N 1
ATOM 9596 C CA . ASP B 1 568 ? -33.625 55.656 13.25 1 86.06 568 ASP B CA 1
ATOM 9597 C C . ASP B 1 568 ? -32.344 56.062 12.5 1 86.06 568 ASP B C 1
ATOM 9599 O O . ASP B 1 568 ? -32.219 57.188 12.047 1 86.06 568 ASP B O 1
ATOM 9603 N N . SER B 1 569 ? -31.453 55.156 12.438 1 92.94 569 SER B N 1
ATOM 9604 C CA . SER B 1 569 ? -30.188 55.469 11.797 1 92.94 569 SER B CA 1
ATOM 9605 C C . SER B 1 569 ? -29.484 54.188 11.312 1 92.94 569 SER B C 1
ATOM 9607 O O . SER B 1 569 ? -30 53.094 11.508 1 92.94 569 SER B O 1
ATOM 9609 N N . ASN B 1 570 ? -28.484 54.344 10.594 1 93.94 570 ASN B N 1
ATOM 9610 C CA . ASN B 1 570 ? -27.641 53.219 10.195 1 93.94 570 ASN B CA 1
ATOM 9611 C C . ASN B 1 570 ? -26.156 53.562 10.266 1 93.94 570 ASN B C 1
ATOM 9613 O O . ASN B 1 570 ? -25.797 54.75 10.25 1 93.94 570 ASN B O 1
ATOM 9617 N N . ILE B 1 571 ? -25.328 52.594 10.406 1 95.31 571 ILE B N 1
ATOM 9618 C CA . ILE B 1 571 ? -23.875 52.781 10.547 1 95.31 571 ILE B CA 1
ATOM 9619 C C . ILE B 1 571 ? -23.156 51.812 9.609 1 95.31 571 ILE B C 1
ATOM 9621 O O . ILE B 1 571 ? -23.516 50.656 9.508 1 95.31 571 ILE B O 1
ATOM 9625 N N . LEU B 1 572 ? -22.172 52.344 8.953 1 96.5 572 LEU B N 1
ATOM 9626 C CA . LEU B 1 572 ? -21.391 51.562 8 1 96.5 572 LEU B CA 1
ATOM 9627 C C . LEU B 1 572 ? -20.031 51.188 8.578 1 96.5 572 LEU B C 1
ATOM 9629 O O . LEU B 1 572 ? -19.344 52.031 9.141 1 96.5 572 LEU B O 1
ATOM 9633 N N . PHE B 1 573 ? -19.641 49.969 8.531 1 96.56 573 PHE B N 1
ATOM 9634 C CA . PHE B 1 573 ? -18.312 49.438 8.805 1 96.56 573 PHE B CA 1
ATOM 9635 C C . PHE B 1 573 ? -17.703 48.844 7.539 1 96.56 573 PHE B C 1
ATOM 9637 O O . PHE B 1 573 ? -18.188 47.844 7.012 1 96.56 573 PHE B O 1
ATOM 9644 N N . GLY B 1 574 ? -16.672 49.531 7.047 1 96.25 574 GLY B N 1
ATOM 9645 C CA . GLY B 1 574 ? -16.062 49.094 5.805 1 96.25 574 GLY B CA 1
ATOM 9646 C C . GLY B 1 574 ? -16.609 49.812 4.582 1 96.25 574 GLY B C 1
ATOM 9647 O O . GLY B 1 574 ? -16.859 51.031 4.629 1 96.25 574 GLY B O 1
ATOM 9648 N N . SER B 1 575 ? -16.688 49.031 3.486 1 95.81 575 SER B N 1
ATOM 9649 C CA . SER B 1 575 ? -17.078 49.625 2.221 1 95.81 575 SER B CA 1
ATOM 9650 C C . SER B 1 575 ? -18.453 49.125 1.765 1 95.81 575 SER B C 1
ATOM 9652 O O . SER B 1 575 ? -18.781 47.969 1.943 1 95.81 575 SER B O 1
ATOM 9654 N N . GLU B 1 576 ? -19.172 50.031 1.175 1 95.56 576 GLU B N 1
ATOM 9655 C CA . GLU B 1 576 ? -20.453 49.719 0.552 1 95.56 576 GLU B CA 1
ATOM 9656 C C . GLU B 1 576 ? -20.266 49.312 -0.911 1 95.56 576 GLU B C 1
ATOM 9658 O O . GLU B 1 576 ? -19.547 50 -1.653 1 95.56 576 GLU B O 1
ATOM 9663 N N . THR B 1 577 ? -20.797 48.219 -1.211 1 95.62 577 THR B N 1
ATOM 9664 C CA . THR B 1 577 ? -20.766 47.75 -2.594 1 95.62 577 THR B CA 1
ATOM 9665 C C . THR B 1 577 ? -22.156 47.312 -3.057 1 95.62 577 THR B C 1
ATOM 9667 O O . THR B 1 577 ? -23.109 47.344 -2.277 1 95.62 577 THR B O 1
ATOM 9670 N N . SER B 1 578 ? -22.281 46.938 -4.371 1 93.69 578 SER B N 1
ATOM 9671 C CA . SER B 1 578 ? -23.578 46.625 -4.953 1 93.69 578 SER B CA 1
ATOM 9672 C C . SER B 1 578 ? -24.031 45.219 -4.594 1 93.69 578 SER B C 1
ATOM 9674 O O . SER B 1 578 ? -25.234 44.906 -4.633 1 93.69 578 SER B O 1
ATOM 9676 N N . HIS B 1 579 ? -23.188 44.375 -4.367 1 95.56 579 HIS B N 1
ATOM 9677 C CA . HIS B 1 579 ? -23.531 43 -4.008 1 95.56 579 HIS B CA 1
ATOM 9678 C C . HIS B 1 579 ? -23.625 42.812 -2.494 1 95.56 579 HIS B C 1
ATOM 9680 O O . HIS B 1 579 ? -22.641 43 -1.781 1 95.56 579 HIS B O 1
ATOM 9686 N N . PHE B 1 580 ? -24.797 42.531 -2.02 1 95.81 580 PHE B N 1
ATOM 9687 C CA . PHE B 1 580 ? -24.969 42.406 -0.576 1 95.81 580 PHE B CA 1
ATOM 9688 C C . PHE B 1 580 ? -26.062 41.406 -0.232 1 95.81 580 PHE B C 1
ATOM 9690 O O . PHE B 1 580 ? -26.812 41 -1.108 1 95.81 580 PHE B O 1
ATOM 9697 N N . GLU B 1 581 ? -26.047 41 1.062 1 95.94 581 GLU B N 1
ATOM 9698 C CA . GLU B 1 581 ? -27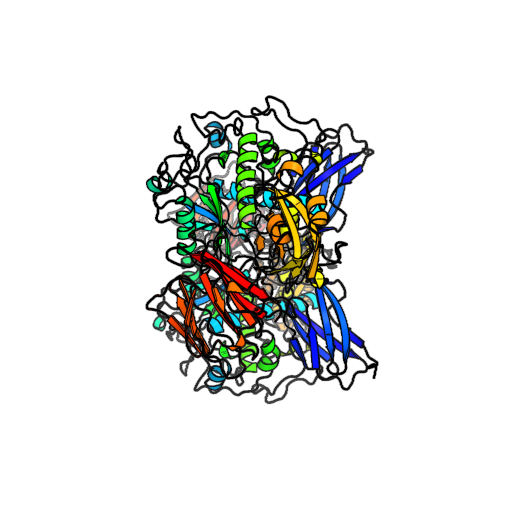.078 40.188 1.679 1 95.94 581 GLU B CA 1
ATOM 9699 C C . GLU B 1 581 ? -27.578 40.812 2.98 1 95.94 581 GLU B C 1
ATOM 9701 O O . GLU B 1 581 ? -26.781 41.344 3.764 1 95.94 581 GLU B O 1
ATOM 9706 N N . ASP B 1 582 ? -28.906 40.75 3.125 1 96.88 582 ASP B N 1
ATOM 9707 C CA . ASP B 1 582 ? -29.5 41.281 4.352 1 96.88 582 ASP B CA 1
ATOM 9708 C C . ASP B 1 582 ? -29.844 40.156 5.32 1 96.88 582 ASP B C 1
ATOM 9710 O O . ASP B 1 582 ? -30.297 39.094 4.906 1 96.88 582 ASP B O 1
ATOM 9714 N N . PHE B 1 583 ? -29.531 40.406 6.535 1 97.38 583 PHE B N 1
ATOM 9715 C CA . PHE B 1 583 ? -29.922 39.531 7.645 1 97.38 583 PHE B CA 1
ATOM 9716 C C . PHE B 1 583 ? -30.766 40.312 8.656 1 97.38 583 PHE B C 1
ATOM 9718 O O . PHE B 1 583 ? -30.234 41 9.516 1 97.38 583 PHE B O 1
ATOM 9725 N N . GLU B 1 584 ? -32.031 40.062 8.594 1 96.75 584 GLU B N 1
ATOM 9726 C CA . GLU B 1 584 ? -32.969 40.781 9.453 1 96.75 584 GLU B CA 1
ATOM 9727 C C . GLU B 1 584 ? -33.062 40.156 10.836 1 96.75 584 GLU B C 1
ATOM 9729 O O . GLU B 1 584 ? -33.125 38.906 10.953 1 96.75 584 GLU B O 1
ATOM 9734 N N . LEU B 1 585 ? -33.031 41.031 11.805 1 96.06 585 LEU B N 1
ATOM 9735 C CA . LEU B 1 585 ? -33.125 40.531 13.172 1 96.06 585 LEU B CA 1
ATOM 9736 C C . LEU B 1 585 ? -34.531 40.75 13.719 1 96.06 585 LEU B C 1
ATOM 9738 O O . LEU B 1 585 ? -35.188 41.75 13.438 1 96.06 585 LEU B O 1
ATOM 9742 N N . ASP B 1 586 ? -34.969 39.781 14.453 1 93.44 586 ASP B N 1
ATOM 9743 C CA . ASP B 1 586 ? -36.281 39.875 15.094 1 93.44 586 ASP B CA 1
ATOM 9744 C C . ASP B 1 586 ? -36.219 40.75 16.344 1 93.44 586 ASP B C 1
ATOM 9746 O O . ASP B 1 586 ? -35.156 41.156 16.766 1 93.44 586 ASP B O 1
ATOM 9750 N N . LYS B 1 587 ? -37.531 40.906 16.844 1 89.31 587 LYS B N 1
ATOM 9751 C CA . LYS B 1 587 ? -37.594 41.594 18.125 1 89.31 587 LYS B CA 1
ATOM 9752 C C . LYS B 1 587 ? -36.812 40.844 19.203 1 89.31 587 LYS B C 1
ATOM 9754 O O . LYS B 1 587 ? -36.938 39.625 19.312 1 89.31 587 LYS B O 1
ATOM 9759 N N . ASP B 1 588 ? -36 41.469 19.969 1 92 588 ASP B N 1
ATOM 9760 C CA . ASP B 1 588 ? -35.219 40.938 21.078 1 92 588 ASP B CA 1
ATOM 9761 C C . ASP B 1 588 ? -34.094 40.062 20.578 1 92 588 ASP B C 1
ATOM 9763 O O . ASP B 1 588 ? -33.531 39.281 21.328 1 92 588 ASP B O 1
ATOM 9767 N N . GLU B 1 589 ? -33.875 40.094 19.297 1 95.75 589 GLU B N 1
ATOM 9768 C CA . GLU B 1 589 ? -32.75 39.375 18.719 1 95.75 589 GLU B CA 1
ATOM 9769 C C . GLU B 1 589 ? -31.531 40.312 18.578 1 95.75 589 GLU B C 1
ATOM 9771 O O . GLU B 1 589 ? -31.688 41.469 18.188 1 95.75 589 GLU B O 1
ATOM 9776 N N . TYR B 1 590 ? -30.391 39.844 19.016 1 96.25 590 TYR B N 1
ATOM 9777 C CA . TYR B 1 590 ? -29.188 40.656 18.875 1 96.25 590 TYR B CA 1
ATOM 9778 C C . TYR B 1 590 ? -27.984 39.781 18.5 1 96.25 590 TYR B C 1
ATOM 9780 O O . TYR B 1 590 ? -28.031 38.562 18.672 1 96.25 590 TYR B O 1
ATOM 9788 N N . ILE B 1 591 ? -26.922 40.406 18.016 1 96.75 591 ILE B N 1
ATOM 9789 C CA . ILE B 1 591 ? -25.75 39.688 17.531 1 96.75 591 ILE B CA 1
ATOM 9790 C C . ILE B 1 591 ? -24.906 39.219 18.719 1 96.75 591 ILE B C 1
ATOM 9792 O O . ILE B 1 591 ? -24.547 40 19.578 1 96.75 591 ILE B O 1
ATOM 9796 N N . THR B 1 592 ? -24.531 37.906 18.719 1 95.56 592 THR B N 1
ATOM 9797 C CA . THR B 1 592 ? -23.75 37.344 19.828 1 95.56 592 THR B CA 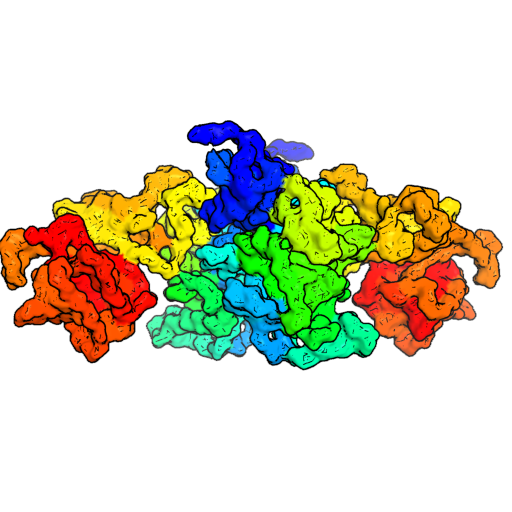1
ATOM 9798 C C . THR B 1 592 ? -22.344 36.969 19.359 1 95.56 592 THR B C 1
ATOM 9800 O O . THR B 1 592 ? -21.422 36.875 20.156 1 95.56 592 THR B O 1
ATOM 9803 N N . ARG B 1 593 ? -22.203 36.781 18.078 1 94.44 593 ARG B N 1
ATOM 9804 C CA . ARG B 1 593 ? -20.938 36.25 17.578 1 94.44 593 ARG B CA 1
ATOM 9805 C C . ARG B 1 593 ? -20.812 36.469 16.078 1 94.44 593 ARG B C 1
ATOM 9807 O O . ARG B 1 593 ? -21.828 36.594 15.375 1 94.44 593 ARG B O 1
ATOM 9814 N N . PHE B 1 594 ? -19.562 36.594 15.594 1 95.5 594 PHE B N 1
ATOM 9815 C CA . PHE B 1 594 ? -19.234 36.562 14.172 1 95.5 594 PHE B CA 1
ATOM 9816 C C . PHE B 1 594 ? -18.297 35.406 13.867 1 95.5 594 PHE B C 1
ATOM 9818 O O . PHE B 1 594 ? -17.281 35.219 14.531 1 95.5 594 PHE B O 1
ATOM 9825 N N . ASN B 1 595 ? -18.703 34.531 12.977 1 94.56 595 ASN B N 1
ATOM 9826 C CA . ASN B 1 595 ? -17.75 33.594 12.375 1 94.56 595 ASN B CA 1
ATOM 9827 C C . ASN B 1 595 ? -17 34.25 11.211 1 94.56 595 ASN B C 1
ATOM 9829 O O . ASN B 1 595 ? -17.625 34.781 10.297 1 94.56 595 ASN B O 1
ATOM 9833 N N . VAL B 1 596 ? -15.695 34.25 11.32 1 94.31 596 VAL B N 1
ATOM 9834 C CA . VAL B 1 596 ? -14.914 35 10.344 1 94.31 596 VAL B CA 1
ATOM 9835 C C . VAL B 1 596 ? -13.883 34.094 9.688 1 94.31 596 VAL B C 1
ATOM 9837 O O . VAL B 1 596 ? -13.156 33.375 10.367 1 94.31 596 VAL B O 1
ATOM 9840 N N . ARG B 1 597 ? -13.867 34.031 8.375 1 93.31 597 ARG B N 1
ATOM 9841 C CA . ARG B 1 597 ? -12.758 33.406 7.648 1 93.31 597 ARG B CA 1
ATOM 9842 C C . ARG B 1 597 ? -11.742 34.469 7.211 1 93.31 597 ARG B C 1
ATOM 9844 O O . ARG B 1 597 ? -12.109 35.469 6.605 1 93.31 597 ARG B O 1
ATOM 9851 N N . SER B 1 598 ? -10.508 34.25 7.582 1 91.56 598 SER B N 1
ATOM 9852 C CA . SER B 1 598 ? -9.516 35.281 7.301 1 91.56 598 SER B CA 1
ATOM 9853 C C . SER B 1 598 ? -8.117 34.656 7.168 1 91.56 598 SER B C 1
ATOM 9855 O O . SER B 1 598 ? -7.871 33.562 7.633 1 91.56 598 SER B O 1
ATOM 9857 N N . GLY B 1 599 ? -7.285 35.312 6.469 1 85.81 599 GLY B N 1
ATOM 9858 C CA . GLY B 1 599 ? -5.844 35.156 6.371 1 85.81 599 GLY B CA 1
ATOM 9859 C C . GLY B 1 599 ? -5.082 36.469 6.473 1 85.81 599 GLY B C 1
ATOM 9860 O O . GLY B 1 599 ? -5.07 37.094 7.527 1 85.81 599 GLY B O 1
ATOM 9861 N N . GLN B 1 600 ? -4.602 36.906 5.285 1 82.06 600 GLN B N 1
ATOM 9862 C CA . GLN B 1 600 ? -3.973 38.219 5.242 1 82.06 600 GLN B CA 1
ATOM 9863 C C . GLN B 1 600 ? -5.016 39.344 5.211 1 82.06 600 GLN B C 1
ATOM 9865 O O . GLN B 1 600 ? -4.727 40.469 5.562 1 82.06 600 GLN B O 1
ATOM 9870 N N . TRP B 1 601 ? -6.18 38.906 4.785 1 90.69 601 TRP B N 1
ATOM 9871 C CA . TRP B 1 601 ? -7.348 39.75 4.777 1 90.69 601 TRP B CA 1
ATOM 9872 C C . TRP B 1 601 ? -8.594 39 5.215 1 90.69 601 TRP B C 1
ATOM 9874 O O . TRP B 1 601 ? -8.516 37.844 5.582 1 90.69 601 TRP B O 1
ATOM 9884 N N . VAL B 1 602 ? -9.648 39.719 5.324 1 94.81 602 VAL B N 1
ATOM 9885 C CA . VAL B 1 602 ? -10.891 39.094 5.754 1 94.81 602 VAL B CA 1
ATOM 9886 C C . VAL B 1 602 ? -11.609 38.5 4.543 1 94.81 602 VAL B C 1
ATOM 9888 O O . VAL B 1 602 ? -12.031 39.25 3.645 1 94.81 602 VAL B O 1
ATOM 9891 N N . ASP B 1 603 ? -11.828 37.25 4.547 1 94.31 603 ASP B N 1
ATOM 9892 C CA . ASP B 1 603 ? -12.375 36.531 3.396 1 94.31 603 ASP B CA 1
ATOM 9893 C C . ASP B 1 603 ? -13.898 36.469 3.461 1 94.31 603 ASP B C 1
ATOM 9895 O O . ASP B 1 603 ? -14.578 36.625 2.441 1 94.31 603 ASP B O 1
ATOM 9899 N N . ALA B 1 604 ? -14.406 36.188 4.574 1 96 604 ALA B N 1
ATOM 9900 C CA . ALA B 1 604 ? -15.844 35.969 4.703 1 96 604 ALA B CA 1
ATOM 9901 C C . ALA B 1 604 ? -16.297 36.156 6.148 1 96 604 ALA B C 1
ATOM 9903 O O . ALA B 1 604 ? -15.484 36.125 7.074 1 96 604 ALA B O 1
ATOM 9904 N N . ILE B 1 605 ? -17.656 36.375 6.34 1 96.56 605 ILE B N 1
ATOM 9905 C CA . ILE B 1 605 ? -18.188 36.531 7.68 1 96.56 605 ILE B CA 1
ATOM 9906 C C . ILE B 1 605 ? -19.594 35.938 7.766 1 96.56 605 ILE B C 1
ATOM 9908 O O . ILE B 1 605 ? -20.281 35.812 6.75 1 96.56 605 ILE B O 1
ATOM 9912 N N . GLN B 1 606 ? -19.938 35.438 8.898 1 97 606 GLN B N 1
ATOM 9913 C CA . GLN B 1 606 ? -21.266 34.938 9.266 1 97 606 GLN B CA 1
ATOM 9914 C C . GLN B 1 606 ? -21.719 35.531 10.594 1 97 606 GLN B C 1
ATOM 9916 O O . GLN B 1 606 ? -20.984 35.5 11.578 1 97 606 GLN B O 1
ATOM 9921 N N . VAL B 1 607 ? -22.953 36.062 10.625 1 97.19 607 VAL B N 1
ATOM 9922 C CA . VAL B 1 607 ? -23.516 36.656 11.828 1 97.19 607 VAL B CA 1
ATOM 9923 C C . VAL B 1 607 ? -24.312 35.625 12.602 1 97.19 607 VAL B C 1
ATOM 9925 O O . VAL B 1 607 ? -25.125 34.906 12.023 1 97.19 607 VAL B O 1
ATOM 9928 N N . VAL B 1 608 ? -24.047 35.594 13.844 1 96.62 608 VAL B N 1
ATOM 9929 C CA . VAL B 1 608 ? -24.766 34.688 14.719 1 96.62 608 VAL B CA 1
ATOM 9930 C C . VAL B 1 608 ? -25.484 35.438 15.82 1 96.62 608 VAL B C 1
ATOM 9932 O O . VAL B 1 608 ? -24.922 36.406 16.375 1 96.62 608 VAL B O 1
ATOM 9935 N N . THR B 1 609 ? -26.766 35 16.172 1 96.94 609 THR B N 1
ATOM 9936 C CA . THR B 1 609 ? -27.562 35.75 17.109 1 96.94 609 THR B CA 1
ATOM 9937 C C . THR B 1 609 ? -27.875 34.938 18.359 1 96.94 609 THR B C 1
ATOM 9939 O O . THR B 1 609 ? -27.547 33.719 18.422 1 96.94 609 THR B O 1
ATOM 9942 N N . ASN B 1 610 ? -28.5 35.594 19.328 1 94.62 610 ASN B N 1
ATOM 9943 C CA . ASN B 1 610 ? -28.859 34.969 20.594 1 94.62 610 ASN B CA 1
ATOM 9944 C C . ASN B 1 610 ? -29.984 33.969 20.422 1 94.62 610 ASN B C 1
ATOM 9946 O O . ASN B 1 610 ? -30.219 33.125 21.297 1 94.62 610 ASN B O 1
ATOM 9950 N N . LYS B 1 611 ? -30.609 33.969 19.328 1 95.12 611 LYS B N 1
ATOM 9951 C CA . LYS B 1 611 ? -31.688 33 19.062 1 95.12 611 LYS B CA 1
ATOM 9952 C C . LYS B 1 611 ? -31.156 31.797 18.281 1 95.12 611 LYS B C 1
ATOM 9954 O O . LYS B 1 611 ? -31.938 30.953 17.844 1 95.12 611 LYS B O 1
ATOM 9959 N N . GLY B 1 612 ? -29.922 31.812 18.094 1 92.31 612 GLY B N 1
ATOM 9960 C CA . GLY B 1 612 ? -29.297 30.672 17.453 1 92.31 612 GLY B CA 1
ATOM 9961 C C . GLY B 1 612 ? -29.359 30.734 15.93 1 92.31 612 GLY B C 1
ATOM 9962 O O . GLY B 1 612 ? -28.938 29.797 15.25 1 92.31 612 GLY B O 1
ATOM 9963 N N . ARG B 1 613 ? -29.844 31.828 15.422 1 95.19 613 ARG B N 1
ATOM 9964 C CA . ARG B 1 613 ? -29.906 32 13.969 1 95.19 613 ARG B CA 1
ATOM 9965 C C . ARG B 1 613 ? -28.547 32.438 13.422 1 95.19 613 ARG B C 1
ATOM 9967 O O . ARG B 1 613 ? -27.781 33.125 14.109 1 95.19 613 ARG B O 1
ATOM 9974 N N . GLU B 1 614 ? -28.234 31.984 12.234 1 95.88 614 GLU B N 1
ATOM 9975 C CA . GLU B 1 614 ? -27 32.344 11.547 1 95.88 614 GLU B CA 1
ATOM 9976 C C . GLU B 1 614 ? -27.266 32.844 10.133 1 95.88 614 GLU B C 1
ATOM 9978 O O . GLU B 1 614 ? -28.156 32.312 9.445 1 95.88 614 GLU B O 1
ATOM 9983 N N . SER B 1 615 ? -26.609 33.875 9.812 1 96.06 615 SER B N 1
ATOM 9984 C CA . SER B 1 615 ? -26.672 34.281 8.414 1 96.06 615 SER B CA 1
ATOM 9985 C C . SER B 1 615 ? -25.875 33.344 7.527 1 96.06 615 SER B C 1
ATOM 9987 O O . SER B 1 615 ? -25.188 32.438 8.023 1 96.06 615 SER B O 1
ATOM 9989 N N . LYS B 1 616 ? -26 33.469 6.23 1 94.75 616 LYS B N 1
ATOM 9990 C CA . LYS B 1 616 ? -25.094 32.781 5.309 1 94.75 616 LYS B CA 1
ATOM 9991 C C . LYS B 1 616 ? -23.656 33.281 5.504 1 94.75 616 LYS B C 1
ATOM 9993 O O . LYS B 1 616 ? -23.422 34.438 5.875 1 94.75 616 LYS B O 1
ATOM 9998 N N . MET B 1 617 ? -22.703 32.406 5.363 1 95.12 617 MET B N 1
ATOM 9999 C CA . MET B 1 617 ? -21.312 32.812 5.27 1 95.12 617 MET B CA 1
ATOM 10000 C C . MET B 1 617 ? -21.078 33.594 3.984 1 95.12 617 MET B C 1
ATOM 10002 O O . MET B 1 617 ? -21.078 33.031 2.893 1 95.12 617 MET B O 1
ATOM 10006 N N . ALA B 1 618 ? -20.906 34.875 4.098 1 95.75 618 ALA B N 1
ATOM 10007 C CA . ALA B 1 618 ? -20.812 35.781 2.941 1 95.75 618 ALA B CA 1
ATOM 10008 C C . ALA B 1 618 ? -19.375 36.125 2.623 1 95.75 618 ALA B C 1
ATOM 10010 O O . ALA B 1 618 ? -18.609 36.531 3.508 1 95.75 618 ALA B O 1
ATOM 10011 N N . GLY B 1 619 ? -18.969 35.969 1.384 1 94.5 619 GLY B N 1
ATOM 10012 C CA . GLY B 1 619 ? -17.609 36.156 0.931 1 94.5 619 GLY B CA 1
ATOM 10013 C C . GLY B 1 619 ? -16.984 34.906 0.364 1 94.5 619 GLY B C 1
ATOM 10014 O O . GLY B 1 619 ? -17.656 34.094 -0.265 1 94.5 619 GLY B O 1
ATOM 10015 N N . ASN B 1 620 ? -15.68 34.844 0.433 1 91.81 620 ASN B N 1
ATOM 10016 C CA . ASN B 1 620 ? -14.984 33.625 0.013 1 91.81 620 ASN B CA 1
ATOM 10017 C C . ASN B 1 620 ? -15.016 32.562 1.102 1 91.81 620 ASN B C 1
ATOM 10019 O O . ASN B 1 620 ? -14.148 32.531 1.977 1 91.81 620 ASN B O 1
ATOM 10023 N N . VAL B 1 621 ? -15.898 31.609 0.938 1 88.19 621 VAL B N 1
ATOM 10024 C CA . VAL B 1 621 ? -16.188 30.641 1.988 1 88.19 621 VAL B CA 1
ATOM 10025 C C . VAL B 1 621 ? -15.055 29.609 2.057 1 88.19 621 VAL B C 1
ATOM 10027 O O . VAL B 1 621 ? -15 28.797 2.986 1 88.19 621 VAL B O 1
ATOM 10030 N N . HIS B 1 622 ? -14.148 29.672 1.146 1 79.62 622 HIS B N 1
ATOM 10031 C CA . HIS B 1 622 ? -13.031 28.734 1.122 1 79.62 622 HIS B CA 1
ATOM 10032 C C . HIS B 1 622 ? -11.719 29.422 1.459 1 79.62 622 HIS B C 1
ATOM 10034 O O . HIS B 1 622 ? -10.656 28.812 1.419 1 79.62 622 HIS B O 1
ATOM 10040 N N . GLY B 1 623 ? -11.93 30.672 1.816 1 81.44 623 GLY B N 1
ATOM 10041 C CA . GLY B 1 623 ? -10.727 31.438 2.078 1 81.44 623 GLY B CA 1
ATOM 10042 C C . GLY B 1 623 ? -10.273 31.375 3.525 1 81.44 623 GLY B C 1
ATOM 10043 O O . GLY B 1 623 ? -11.102 31.312 4.438 1 81.44 623 GLY B O 1
ATOM 10044 N N . GLY B 1 624 ? -8.969 31.406 3.732 1 83.81 624 GLY B N 1
ATOM 10045 C CA . GLY B 1 624 ? -8.359 31.547 5.043 1 83.81 624 GLY B CA 1
ATOM 10046 C C . GLY B 1 624 ? -8.875 30.547 6.055 1 83.81 624 GLY B C 1
ATOM 10047 O O . GLY B 1 624 ? -9.461 29.516 5.684 1 83.81 624 GLY B O 1
ATOM 10048 N N . GLY B 1 625 ? -8.555 30.797 7.285 1 87.38 625 GLY B N 1
ATOM 10049 C CA . GLY B 1 625 ? -8.992 29.953 8.375 1 87.38 625 GLY B CA 1
ATOM 10050 C C . GLY B 1 625 ? -10.195 30.5 9.125 1 87.38 625 GLY B C 1
ATOM 10051 O O . GLY B 1 625 ? -10.375 31.719 9.203 1 87.38 625 GLY B O 1
ATOM 10052 N N . LEU B 1 626 ? -10.953 29.625 9.688 1 90.25 626 LEU B N 1
ATOM 10053 C CA . LEU B 1 626 ? -12.148 30 10.422 1 90.25 626 LEU B CA 1
ATOM 10054 C C . LEU B 1 626 ? -11.797 30.484 11.828 1 90.25 626 LEU B C 1
ATOM 10056 O O . LEU B 1 626 ? -10.992 29.859 12.523 1 90.25 626 LEU B O 1
ATOM 10060 N N . GLY B 1 627 ? -12.297 31.656 12.234 1 91.25 627 GLY B N 1
ATOM 10061 C CA . GLY B 1 627 ? -12.219 32.188 13.578 1 91.25 627 GLY B CA 1
ATOM 10062 C C . GLY B 1 627 ? -13.547 32.719 14.086 1 91.25 627 GLY B C 1
ATOM 10063 O O . GLY B 1 627 ? -14.5 32.875 13.312 1 91.25 627 GLY B O 1
ATOM 10064 N N . VAL B 1 628 ? -13.562 32.938 15.383 1 91.81 628 VAL B N 1
ATOM 10065 C CA . VAL B 1 628 ? -14.812 33.375 15.992 1 91.81 628 VAL B CA 1
ATOM 10066 C C . VAL B 1 628 ? -14.555 34.656 16.812 1 91.81 628 VAL B C 1
ATOM 10068 O O . VAL B 1 628 ? -13.602 34.719 17.594 1 91.81 628 VAL B O 1
ATOM 10071 N N . LEU B 1 629 ? -15.359 35.656 16.5 1 92.56 629 LEU B N 1
ATOM 10072 C CA . LEU B 1 629 ? -15.383 36.844 17.328 1 92.56 629 LEU B CA 1
ATOM 10073 C C . LEU B 1 629 ? -16.594 36.844 18.25 1 92.56 629 LEU B C 1
ATOM 10075 O O . LEU B 1 629 ? -17.719 37.125 17.828 1 92.56 629 LEU B O 1
ATOM 10079 N N . GLU B 1 630 ? -16.344 36.469 19.406 1 92.06 630 GLU B N 1
ATOM 10080 C CA . GLU B 1 630 ? -17.359 36.375 20.453 1 92.06 630 GLU B CA 1
ATOM 10081 C C . GLU B 1 630 ? -16.859 36.969 21.781 1 92.06 630 GLU B C 1
ATOM 10083 O O . GLU B 1 630 ? -15.727 36.688 22.188 1 92.06 630 GLU B O 1
ATOM 10088 N N . PRO B 1 631 ? -17.703 37.844 22.406 1 89.88 631 PRO B N 1
ATOM 10089 C CA . PRO B 1 631 ? -17.266 38.375 23.703 1 89.88 631 PRO B CA 1
ATOM 10090 C C . PRO B 1 631 ? -17.297 37.312 24.812 1 89.88 631 PRO B C 1
ATOM 10092 O O . PRO B 1 631 ? -18 36.312 24.688 1 89.88 631 PRO B O 1
ATOM 10095 N N . PRO B 1 632 ? -16.438 37.531 25.812 1 85 632 PRO B N 1
ATOM 10096 C CA . PRO B 1 632 ? -16.547 36.656 26.969 1 85 632 PRO B CA 1
ATOM 10097 C C . PRO B 1 632 ? -17.906 36.719 27.656 1 85 632 PRO B C 1
ATOM 10099 O O . PRO B 1 632 ? -18.672 37.656 27.391 1 85 632 PRO B O 1
ATOM 10102 N N . GLU B 1 633 ? -18.141 35.75 28.484 1 84.75 633 GLU B N 1
ATOM 10103 C CA . GLU B 1 633 ? -19.438 35.719 29.172 1 84.75 633 GLU B CA 1
ATOM 10104 C C . GLU B 1 633 ? -19.688 37.031 29.922 1 84.75 633 GLU B C 1
ATOM 10106 O O . GLU B 1 633 ? -18.781 37.562 30.562 1 84.75 633 GLU B O 1
ATOM 10111 N N . GLY B 1 634 ? -20.844 37.5 29.797 1 86.69 634 GLY B N 1
ATOM 10112 C CA . GLY B 1 634 ? -21.234 38.719 30.5 1 86.69 634 GLY B CA 1
ATOM 10113 C C . GLY B 1 634 ? -21.047 39.969 29.672 1 86.69 634 GLY B C 1
ATOM 10114 O O . GLY B 1 634 ? -21.5 41.062 30.062 1 86.69 634 GLY B O 1
ATOM 10115 N N . HIS B 1 635 ? -20.391 39.875 28.594 1 91.38 635 HIS B N 1
ATOM 10116 C CA . HIS B 1 635 ? -20.156 41.031 27.719 1 91.38 635 HIS B CA 1
ATOM 10117 C C . HIS B 1 635 ? -21 40.938 26.453 1 91.38 635 HIS B C 1
ATOM 10119 O O . HIS B 1 635 ? -21.438 39.844 26.062 1 91.38 635 HIS B O 1
ATOM 10125 N N . LEU B 1 636 ? -21.281 42.094 25.906 1 94.81 636 LEU B N 1
ATOM 10126 C CA . LEU B 1 636 ? -22 42.188 24.641 1 94.81 636 LEU B CA 1
ATOM 10127 C C . LEU B 1 636 ? -21.141 42.875 23.594 1 94.81 636 LEU B C 1
ATOM 10129 O O . LEU B 1 636 ? -20.234 43.656 23.938 1 94.81 636 LEU B O 1
ATOM 10133 N N . ILE B 1 637 ? -21.422 42.594 22.359 1 96 637 ILE B N 1
ATOM 10134 C CA . ILE B 1 637 ? -20.766 43.312 21.281 1 96 637 ILE B CA 1
ATOM 10135 C C . ILE B 1 637 ? -21.328 44.719 21.188 1 96 637 ILE B C 1
ATOM 10137 O O . ILE B 1 637 ? -22.531 44.906 20.938 1 96 637 ILE B O 1
ATOM 10141 N N . ILE B 1 638 ? -20.484 45.688 21.344 1 95.88 638 ILE B N 1
ATOM 10142 C CA . ILE B 1 638 ? -20.984 47.062 21.375 1 95.88 638 ILE B CA 1
ATOM 10143 C C . ILE B 1 638 ? -20.312 47.875 20.266 1 95.88 638 ILE B C 1
ATOM 10145 O O . ILE B 1 638 ? -20.422 49.094 20.234 1 95.88 638 ILE B O 1
ATOM 10149 N N . GLY B 1 639 ? -19.656 47.188 19.422 1 95.75 639 GLY B N 1
ATOM 10150 C CA . GLY B 1 639 ? -19.078 47.875 18.266 1 95.75 639 GLY B CA 1
ATOM 10151 C C . GLY B 1 639 ? -18.125 46.969 17.484 1 95.75 639 GLY B C 1
ATOM 10152 O O . GLY B 1 639 ? -17.938 45.812 17.828 1 95.75 639 GLY B O 1
ATOM 10153 N N . MET B 1 640 ? -17.656 47.562 16.344 1 96.38 640 MET B N 1
ATOM 10154 C CA . MET B 1 640 ? -16.672 46.906 15.484 1 96.38 640 MET B CA 1
ATOM 10155 C C . MET B 1 640 ? -15.406 47.75 15.367 1 96.38 640 MET B C 1
ATOM 10157 O O . MET B 1 640 ? -15.453 48.969 15.594 1 96.38 640 MET B O 1
ATOM 10161 N N . HIS B 1 641 ? -14.352 47.094 15.141 1 93.94 641 HIS B N 1
ATOM 10162 C CA . HIS B 1 641 ? -13.133 47.781 14.75 1 93.94 641 HIS B CA 1
ATOM 10163 C C . HIS B 1 641 ? -12.367 47 13.688 1 93.94 641 HIS B C 1
ATOM 10165 O O . HIS B 1 641 ? -12.641 45.812 13.469 1 93.94 641 HIS B O 1
ATOM 10171 N N . GLY B 1 642 ? -11.445 47.719 12.969 1 94.5 642 GLY B N 1
ATOM 10172 C CA . GLY B 1 642 ? -10.727 46.969 11.938 1 94.5 642 GLY B CA 1
ATOM 10173 C C . GLY B 1 642 ? -9.852 47.875 11.078 1 94.5 642 GLY B C 1
ATOM 10174 O O . GLY B 1 642 ? -9.375 48.906 11.523 1 94.5 642 GLY B O 1
ATOM 10175 N N . ARG B 1 643 ? -9.469 47.219 9.969 1 94.81 643 ARG B N 1
ATOM 10176 C CA . ARG B 1 643 ? -8.625 47.844 8.961 1 94.81 643 ARG B CA 1
ATOM 10177 C C . ARG B 1 643 ? -9.289 47.812 7.59 1 94.81 643 ARG B C 1
ATOM 10179 O O . ARG B 1 643 ? -9.891 46.781 7.215 1 94.81 643 ARG B O 1
ATOM 10186 N N . LEU B 1 644 ? -9.141 49 6.824 1 95.5 644 LEU B N 1
ATOM 10187 C CA . LEU B 1 644 ? -9.883 49.094 5.574 1 95.5 644 LEU B CA 1
ATOM 10188 C C . LEU B 1 644 ? -8.992 49.625 4.445 1 95.5 644 LEU B C 1
ATOM 10190 O O . LEU B 1 644 ? -8.242 50.562 4.637 1 95.5 644 LEU B O 1
ATOM 10194 N N . GLN B 1 645 ? -9.047 49 3.336 1 94.69 645 GLN B N 1
ATOM 10195 C CA . GLN B 1 645 ? -8.625 49.5 2.037 1 94.69 645 GLN B CA 1
ATOM 10196 C C . GLN B 1 645 ? -9.781 49.5 1.039 1 94.69 645 GLN B C 1
ATOM 10198 O O . GLN B 1 645 ? -10.812 50.125 1.281 1 94.69 645 GLN B O 1
ATOM 10203 N N . GLN B 1 646 ? -9.602 48.688 -0.057 1 90.88 646 GLN B N 1
ATOM 10204 C CA . GLN B 1 646 ? -10.75 48.531 -0.947 1 90.88 646 GLN B CA 1
ATOM 10205 C C . GLN B 1 646 ? -11.789 47.594 -0.341 1 90.88 646 GLN B C 1
ATOM 10207 O O . GLN B 1 646 ? -12.992 47.781 -0.558 1 90.88 646 GLN B O 1
ATOM 10212 N N . TRP B 1 647 ? -11.25 46.656 0.288 1 93.62 647 TRP B N 1
ATOM 10213 C CA . TRP B 1 647 ? -12.07 45.75 1.08 1 93.62 647 TRP B CA 1
ATOM 10214 C C . TRP B 1 647 ? -11.5 45.594 2.488 1 93.62 647 TRP B C 1
ATOM 10216 O O . TRP B 1 647 ? -10.445 46.156 2.803 1 93.62 647 TRP B O 1
ATOM 10226 N N . LEU B 1 648 ? -12.203 44.969 3.357 1 95.19 648 LEU B N 1
ATOM 10227 C CA . LEU B 1 648 ? -11.789 44.844 4.75 1 95.19 648 LEU B CA 1
ATOM 10228 C C . LEU B 1 648 ? -10.531 43.969 4.863 1 95.19 648 LEU B C 1
ATOM 10230 O O . LEU B 1 648 ? -10.531 42.812 4.488 1 95.19 648 LEU B O 1
ATOM 10234 N N . GLN B 1 649 ? -9.5 44.531 5.492 1 94.75 649 GLN B N 1
ATOM 10235 C CA . GLN B 1 649 ? -8.227 43.844 5.703 1 94.75 649 GLN B CA 1
ATOM 10236 C C . GLN B 1 649 ? -8.172 43.219 7.086 1 94.75 649 GLN B C 1
ATOM 10238 O O . GLN B 1 649 ? -7.453 42.219 7.289 1 94.75 649 GLN B O 1
ATOM 10243 N N . GLY B 1 650 ? -8.781 43.812 7.98 1 94.56 650 GLY B N 1
ATOM 10244 C CA . GLY B 1 650 ? -8.875 43.312 9.344 1 94.56 650 GLY B CA 1
ATOM 10245 C C . GLY B 1 650 ? -10.219 43.594 9.992 1 94.56 650 GLY B C 1
ATOM 10246 O O . GLY B 1 650 ? -10.852 44.594 9.688 1 94.56 650 GLY B O 1
ATOM 10247 N N . ILE B 1 651 ? -10.625 42.75 10.938 1 94.75 651 ILE B N 1
ATOM 10248 C CA . ILE B 1 651 ? -11.914 42.938 11.594 1 94.75 651 ILE B CA 1
ATOM 10249 C C . ILE B 1 651 ? -11.82 42.469 13.047 1 94.75 651 ILE B C 1
ATOM 10251 O O . ILE B 1 651 ? -11.117 41.469 13.344 1 94.75 651 ILE B O 1
ATOM 10255 N N . GLY B 1 652 ? -12.383 43.125 13.914 1 93.31 652 GLY B N 1
ATOM 10256 C CA . GLY B 1 652 ? -12.562 42.781 15.32 1 93.31 652 GLY B CA 1
ATOM 10257 C C . GLY B 1 652 ? -13.836 43.344 15.914 1 93.31 652 GLY B C 1
ATOM 10258 O O . GLY B 1 652 ? -14.547 44.094 15.258 1 93.31 652 GLY B O 1
ATOM 10259 N N . ILE B 1 653 ? -14.109 42.969 17.141 1 94.38 653 ILE B N 1
ATOM 10260 C CA . ILE B 1 653 ? -15.266 43.5 17.844 1 94.38 653 ILE B CA 1
ATOM 10261 C C . ILE B 1 653 ? -14.805 44.312 19.031 1 94.38 653 ILE B C 1
ATOM 10263 O O . ILE B 1 653 ? -13.656 44.219 19.469 1 94.38 653 ILE B O 1
ATOM 10267 N N . VAL B 1 654 ? -15.648 45.156 19.406 1 93.19 654 VAL B N 1
ATOM 10268 C CA . VAL B 1 654 ? -15.57 45.844 20.703 1 93.19 654 VAL B CA 1
ATOM 10269 C C . VAL B 1 654 ? -16.688 45.312 21.609 1 93.19 654 VAL B C 1
ATOM 10271 O O . VAL B 1 654 ? -17.844 45.281 21.219 1 93.19 654 VAL B O 1
ATOM 10274 N N . TYR B 1 655 ? -16.234 44.875 22.75 1 92.25 655 TYR B N 1
ATOM 10275 C CA . TYR B 1 655 ? -17.25 44.344 23.656 1 92.25 655 TYR B CA 1
ATOM 10276 C C . TYR B 1 655 ? -17.141 44.969 25.031 1 92.25 655 TYR B C 1
ATOM 10278 O O . TYR B 1 655 ? -16.125 45.562 25.375 1 92.25 655 TYR B O 1
ATOM 10286 N N . GLY B 1 656 ? -18.25 44.969 25.719 1 90.44 656 GLY B N 1
ATOM 10287 C CA . GLY B 1 656 ? -18.344 45.531 27.047 1 90.44 656 GLY B CA 1
ATOM 10288 C C . GLY B 1 656 ? -19.578 45.094 27.812 1 90.44 656 GLY B C 1
ATOM 10289 O O . GLY B 1 656 ? -20.469 44.469 27.234 1 90.44 656 GLY B O 1
ATOM 10290 N N . GLU B 1 657 ? -19.516 45.438 29.109 1 90.62 657 GLU B N 1
ATOM 10291 C CA . GLU B 1 657 ? -20.672 45.188 29.969 1 90.62 657 GLU B CA 1
ATOM 10292 C C . GLU B 1 657 ? -21.641 46.344 29.938 1 90.62 657 GLU B C 1
ATOM 10294 O O . GLU B 1 657 ? -21.234 47.5 30.047 1 90.62 657 GLU B O 1
ATOM 10299 N N . LEU B 1 658 ? -22.812 46 29.703 1 86.88 658 LEU B N 1
ATOM 10300 C CA . LEU B 1 658 ? -23.828 47.062 29.703 1 86.88 658 LEU B CA 1
ATOM 10301 C C . LEU B 1 658 ? -24.594 47.062 31.016 1 86.88 658 LEU B C 1
ATOM 10303 O O . LEU B 1 658 ? -24.828 46.031 31.609 1 86.88 658 LEU B O 1
#

Secondary structure (DSSP, 8-state):
-----EEEESS--TTEEE--SEEEEEEEEET-TT--EEEEE-SSS--EEEE-BTTEEEEEEE--SEEEEEEEEETTS-EEEEEEEE---TTSPPBEEEEEE-TT--SB----HHHHHHHT--BHHHHHHHHHHHHHHHHHHHHHHHHHTTS-S----B-EEEEE--S-SS---EEEEE-EEEEE-SS-HHHHT-GGG-TT-TT-S-TTHHHHHHHHHHHHH-GGGTSSSSSEEEEEEETT-EE-SS-EET---EEEE-SSEEEEEEESTTGGGS-SSGGGHHHHHT--PBPPTTTS--GGG--SBHHHHHHHHHHHHHHHHHHHTT----SSSGGGT-GGGGGGGT-SSPPPBTTTTB--SPSSPPGGGS----HHHHHHHHTSGGG--GGGGGSGGG-SSP-SSS--SPPPEEEEEETTEEEEEEEEEEEEEEEEETTEEEEEEE---GGGTS---EEEEEEEHHHHHTTS-GGGHHHHTTT-EEEEEETTS--EEESSHHHHHTPPPEE-GGGTS-TT-EEEE-PPEE-SSSSEE---EE--GGG--EEEEEESSSEEEEEEE-SS-EEEEE---S-EEEEE--TT--EEEEEEEESSSEEEEEEEETTS-B---EE-TTSSEEEEE-PPTT-EEEEEEEEESSSEEEEEEEEE--/-----EEEESS--TTEEE--SEEEEEEEEET-TT--EEEEE-SSS--EEEE-BTTEEEEEEE--SEEEEEEEEETTS-EEEEEEEE---TTSPPBEEEEEE-TT--SB----HHHHHHHT--BHHHHHHHHHHHHHHHHHHHHHHHHHTTS-S----B-EEEEE--S-SS---EEEEE-EEEEE-SS-HHHHT-GGG-TT-TT-S-TTHHHHHHHHHHHHH-GGGTSSSSSEEEEEEETT-EE-SS-EET---EEEE-SSEEEEEEESTTGGGS-SSGGGHHHHHT--PBPPTTTS--GGG--SBHHHHHHHHHHHHHHHHHHHTT----SSSGGGT-GGGGGGGT-SSPPPBTTTTB--SPSSPPGGGS----HHHHHHHHTSGGG--GGGGG-GGG-SSP-SSS--SPPPEEEEEETTEEEEEEEEEEEEEEEEETTEEEEEEE---GGGTS---EEEEEEEHHHHHTTS-HHHHHHHTTT-EEEEEETTS--EEESSHHHHHTPPPEE-GGGTS-TT-EEEE-PPEE-SSSSEE---EE--TTT--EEEEEESSSEEEEEEE-SS-EEEEE---S-EEEEE--TT--EEEEEEEESSSEEEEEEEETTS-B---EE-TTSSEEEEE-PPTT-EEEEEEEEESSSEEEEEEEEE--

Solvent-accessible surface area (backbone atoms only — not comparable to full-atom values): 66597 Å² total; per-residue (Å²): 122,85,62,68,61,49,76,44,60,76,77,64,57,77,66,35,79,38,47,55,58,26,42,66,46,36,33,34,43,42,78,37,88,80,42,45,34,37,34,42,35,38,84,88,46,82,68,46,74,36,63,34,34,84,40,24,35,40,46,75,44,78,59,52,50,34,61,37,58,39,38,38,33,32,77,67,64,46,69,47,76,46,39,33,31,27,26,57,58,55,62,34,59,45,33,40,39,32,39,34,34,33,57,69,52,85,53,45,40,36,51,44,73,69,52,29,63,74,67,71,51,51,37,56,70,55,49,51,28,19,50,42,36,50,51,44,50,53,32,15,52,44,18,52,51,30,36,74,71,67,73,38,72,32,40,64,43,62,42,60,38,80,35,76,28,50,53,40,86,92,49,73,48,72,24,56,33,68,42,68,45,78,28,71,27,88,47,38,52,68,65,46,42,27,62,42,33,9,54,85,40,87,78,27,84,40,49,62,43,57,61,52,51,51,53,51,21,43,52,69,67,28,64,71,62,64,77,48,76,56,44,32,38,38,38,38,32,26,39,63,9,38,53,75,77,81,50,57,17,27,27,47,83,44,44,35,66,54,76,53,38,21,32,14,35,25,40,25,48,44,52,62,33,42,32,47,22,60,84,32,45,59,59,31,56,43,29,58,53,70,58,53,63,89,52,33,63,46,61,95,66,50,15,48,18,34,19,36,23,25,20,35,46,54,33,49,44,49,28,14,42,38,24,34,71,69,37,64,62,41,88,40,16,38,47,50,66,36,17,70,38,41,46,56,73,58,40,37,66,60,40,64,33,71,77,73,71,38,48,75,65,63,62,58,62,55,74,86,71,33,49,39,73,36,68,73,46,51,53,50,42,63,62,30,41,32,34,63,54,57,69,46,60,77,35,72,51,62,53,68,83,46,54,93,45,85,56,84,44,42,20,53,37,66,41,66,70,44,93,33,20,32,38,38,37,26,91,66,6,32,37,32,40,34,32,20,56,80,89,30,56,62,24,67,48,74,26,41,32,52,92,71,75,30,85,17,36,39,41,62,46,78,48,41,55,66,62,59,46,69,43,40,51,78,90,44,37,85,78,28,52,68,50,23,22,38,38,39,38,35,51,49,27,41,63,30,78,39,71,44,40,43,53,58,27,62,55,66,71,35,74,31,39,90,68,74,42,55,79,82,27,39,32,39,76,50,64,55,47,27,20,86,68,46,59,42,73,64,50,78,49,64,49,61,44,79,45,40,41,30,40,35,41,17,38,57,81,29,25,19,20,38,34,42,30,36,87,91,49,69,48,77,47,71,37,89,60,91,46,67,48,78,44,76,44,54,90,95,29,31,65,54,34,35,42,33,20,22,49,75,32,27,14,17,42,23,49,28,32,76,80,71,49,64,50,70,68,42,31,23,82,82,32,58,42,46,30,62,53,59,58,59,90,81,37,40,49,39,26,36,32,40,13,33,64,88,38,26,19,12,41,29,40,23,24,26,52,128,123,84,62,71,60,48,74,44,60,75,79,63,57,75,66,34,79,37,49,56,58,26,43,66,45,38,33,35,42,42,76,38,87,81,41,46,34,36,34,42,36,39,86,89,48,83,68,46,75,33,64,35,34,84,39,24,35,41,45,74,46,78,60,54,50,33,62,38,56,38,38,38,32,31,77,67,62,47,70,45,75,46,38,31,31,28,28,58,56,55,63,34,60,48,33,41,39,31,37,35,34,33,57,68,51,85,52,45,42,36,50,44,72,69,52,28,64,75,68,71,50,50,37,54,72,54,51,51,27,20,50,44,35,49,51,44,50,52,31,16,52,43,19,51,52,31,35,73,70,68,74,38,72,32,39,62,44,61,41,62,40,80,36,78,30,50,54,41,88,92,49,73,48,71,23,57,32,66,41,70,46,78,28,70,28,91,47,38,50,68,65,47,42,27,63,42,32,10,54,85,41,87,80,29,83,40,50,64,42,57,62,51,52,51,54,49,20,43,51,70,68,28,63,72,62,64,77,46,77,55,43,30,40,37,38,37,32,26,39,64,9,37,52,76,79,82,49,58,17,28,26,46,84,45,44,34,64,55,77,55,37,21,31,13,35,27,42,25,48,43,53,62,31,42,32,48,21,61,83,33,44,60,60,30,56,42,30,58,53,69,58,52,63,89,53,33,62,48,63,94,67,49,16,48,18,35,19,36,24,23,21,36,47,55,32,47,45,50,29,14,44,38,24,34,71,68,40,65,61,41,88,40,18,40,48,51,65,39,17,70,39,42,46,55,74,58,42,39,65,59,40,64,33,72,78,73,71,37,47,74,65,63,61,59,61,57,75,86,72,34,48,37,73,36,68,72,47,53,54,48,42,65,60,31,42,33,34,64,53,56,68,47,61,76,36,71,51,60,54,67,82,46,54,93,46,85,56,84,42,43,19,53,38,66,40,67,70,42,93,34,20,31,38,38,37,26,89,67,7,33,36,33,40,33,32,20,54,80,90,32,56,63,24,68,48,74,27,42,33,52,91,72,76,30,85,16,36,40,42,63,47,76,48,40,55,67,62,58,46,67,44,42,50,78,89,45,37,85,78,28,53,68,50,24,22,38,37,39,38,35,52,48,26,42,63,31,78,41,71,41,41,43,54,59,26,63,56,67,72,37,76,31,40,90,69,75,44,56,80,83,25,38,32,39,76,51,65,57,45,27,19,88,68,45,58,43,74,64,51,79,49,62,49,61,44,79,46,40,41,30,39,36,41,17,37,57,80,29,25,19,22,37,33,42,29,37,86,89,48,69,48,76,48,72,35,90,62,92,46,64,48,78,45,76,44,54,90,96,29,33,64,54,34,35,42,34,19,22,47,76,31,29,15,17,41,22,50,27,32,76,79,70,49,64,50,70,69,42,32,22,83,82,32,59,42,46,31,61,52,57,58,59,91,82,39,40,48,40,27,36,32,39,13,32,63,87,38,26,19,12,40,30,40,22,25,27,51,129